Protein AF-A0A9W9D0S8-F1 (afdb_monomer)

Foldseek 3Di:
DDQALVADKDWDWDDDPPLWIKTFIQTHDDPDDDPPGHGQKIFIADPLRAGQWMAGPPQRKIKGFADDPVDSASAGQKMWIDDPPDTKIFGADSQQATAWIWDDFPNFIKTKGWDFLDPDHFGNFTAKMWIAGPDLVAFRIKMWGQWDDDPDSNLIAGFQATAWMWGAHPVRKIKIWGFDDQFLAGTDIWMWIQDPNDIDTDDDDCCVVVCNGVPNGDDDQRGVCSVDVCNPPDSVVVVVVSVVPDPVVVPVVPPDDDPDPPPPPDPDPDDDDGDDFQQSVLQSLLVQCLVDDRDDLVRSLVVLVVSVCPDPLCVVLVVCVVVVVLVVSLVSCVVCVVNSCRRNHYDSVRLQQAQQHCACQCSNVVHSGLPFQFRTNDDVVQQDDDPQAHEDEDEAPEDPFQHDDPSNVLVLLLQQVDDRYAYRYEYEYCEPRGGGPHGHPNRYGGYHYDHPQYPPPNDCPVQLDDPDDVVLLVQQAVPADCPPLQQPQPLVLLLLLLQLVQFQDDDPVSVVSNVVSLVSNLVSVVRHHLCCNLVRPSNLVSQVCSLQDDDPPPRGDHVVVCVLQDDDDSVNSVVVSSVVSSVSSVVSQDDPVSPDDDDVVVVPDPDDDFAAFQPPLVLAAAQPAAPAPFQEEEEEDALDPQQRVVLVLLLQLCVCPVQNQVRAAYEYEEACPPCVVSVVVSVVSCVVSVNPVHYYDPYHDDLRVVLSNHQEYETQGPEDAPPNSVLSNLSNLHAYEYEPHHCVLVLQAAPVDRVDGLHHYDHHPDSNRSNQRSLCLLLCADPSVVLDPDDDDHRQDPHHDPVNSVVSRVSSVVCSVSSSVSSNVSSVRSCPRRHSVSSNVVVVVVSVVVVVVVVVVVVVPPDPDDDDPPDDDDDDPPPPPPPPPDDPVVVVVVVVVVVVVVVVVVVVVVVPDD

Nearest PDB structures (foldseek):
  2bfw-assembly1_A  TM=6.265E-01  e=9.889E-07  Pyrococcus abyssi
  6kp6-assembly1_A  TM=3.905E-01  e=1.400E-08  Homo sapiens
  8wky-assembly1_A  TM=3.972E-01  e=1.312E-07  Homo sapiens
  7fee-assembly1_A  TM=3.818E-01  e=5.188E-08  Homo sapiens
  6hll-assembly1_A  TM=3.476E-01  e=1.942E-08  Homo sapiens

Secondary structure (DSSP, 8-state):
-EEETTEEEEEEEEE-TTS-EEEEEEES--SS--SSSPPSEEEEE-TT--EEEEEETTTTEEEEEE--TT---SS-SEEEEEETTEEEEEEE-TTS-EEEEEEEETTEEEEEEEEES-SSTT---EEEEEEE-S-TTS-SEEEEE-EE--SSGGGPEE-SS--EEEEE-TTS-EEEEEEE-SSSS--EEEEEEEETTEEEEEPPPHHHHTTTT--SSPP-S--HHHH-TTTTS-HHHHHHHHHHT-TTGGGGGGSS-S--TTTTS---------PPPHHHHHHHHHHHHHT-SSS-HHHHHHHHHHHHHH-TTTHHHHHHHHTT-HHHHHHHHHHTHHHHHHHH---HHHHTT-TTS--HHHHHTT-SSSSS-B-SSSSHHHH---SS-EEEEEEEESSTTTS-SHHHHHHHHHHHH-SSEEEEEEEEESSTT---SS---TTEEEEEEEESS-TTTT-THHHHS-S--HHHHHHHHHH--IIIIIIIIIHHHHHHHHHHHTBSS--HHHHHHHHHHHHHHHHHHHHS-HHHHHT-HHHHHHHHHHHH-----TTB--GGGGTTT----HHHHHHHHHHHHHHHHHHHH-STTTT----TTTT-------PPPBS-GGG-PPPSS-S-SS-EEEEE--SSGGGTHHHHHHHHHIIIIIS--TT-EEEEES-SSS-HHHHHHHHHHHHHTT-TTTEEEEES--HHHHGGG-SEEEE--S--SS-HHHHHHHHTT--EEEES-TTHHHHHB-SS-TT-BSSEEE-TT-HHHHHHHHHHHHTT-GGGGGGSSS--PPPPPSS--HHHHHHHHHHHHHTHHHHHHHHHHHHHHHHHHSBHHHHHHHHHHHHHHHHHHHHHHHHHTPPP-PPPTT-PPP---SSSSSS----TTTHHHHHHHHHHHHHHHHHHHTTS--

Structure (mmCIF, N/CA/C/O backbone):
data_AF-A0A9W9D0S8-F1
#
_entry.id   AF-A0A9W9D0S8-F1
#
loop_
_atom_site.group_PDB
_atom_site.id
_atom_site.type_symbol
_atom_site.label_atom_id
_atom_site.label_alt_id
_atom_site.label_comp_id
_atom_site.label_asym_id
_atom_site.label_entity_id
_atom_site.label_seq_id
_atom_site.pdbx_PDB_ins_code
_atom_site.Cartn_x
_atom_site.Cartn_y
_atom_site.Cartn_z
_atom_site.occupancy
_atom_site.B_iso_or_equiv
_atom_site.auth_seq_id
_atom_site.auth_comp_id
_atom_site.auth_asym_id
_atom_site.auth_atom_id
_atom_site.pdbx_PDB_model_num
ATOM 1 N N . MET A 1 1 ? 6.741 -29.175 -23.874 1.00 72.88 1 MET A N 1
ATOM 2 C CA . MET A 1 1 ? 6.769 -28.057 -22.909 1.00 72.88 1 MET A CA 1
ATOM 3 C C . MET A 1 1 ? 6.723 -26.779 -23.714 1.00 72.88 1 MET A C 1
ATOM 5 O O . MET A 1 1 ? 7.385 -26.725 -24.742 1.00 72.88 1 MET A O 1
ATOM 9 N N . VAL A 1 2 ? 5.937 -25.801 -23.284 1.00 76.88 2 VAL A N 1
ATOM 10 C CA . VAL A 1 2 ? 5.887 -24.476 -23.903 1.00 76.88 2 VAL A CA 1
ATOM 11 C C . VAL A 1 2 ? 6.241 -23.455 -22.831 1.00 76.88 2 VAL A C 1
ATOM 13 O O . VAL A 1 2 ? 5.621 -23.436 -21.768 1.00 76.88 2 VAL A O 1
ATOM 16 N N . ASP A 1 3 ? 7.271 -22.662 -23.105 1.00 78.00 3 ASP A N 1
ATOM 17 C CA . ASP A 1 3 ? 7.698 -21.541 -22.274 1.00 78.00 3 ASP A CA 1
ATOM 18 C C . ASP A 1 3 ? 7.080 -20.255 -22.834 1.00 78.00 3 ASP A C 1
ATOM 20 O O . ASP A 1 3 ? 7.251 -19.945 -24.017 1.00 78.00 3 ASP A O 1
ATOM 24 N N . ARG A 1 4 ? 6.297 -19.553 -22.012 1.00 71.44 4 ARG A N 1
ATOM 25 C CA . ARG A 1 4 ? 5.619 -18.306 -22.379 1.00 71.44 4 ARG A CA 1
ATOM 26 C C . ARG A 1 4 ? 5.838 -17.258 -21.283 1.00 71.44 4 ARG A C 1
ATOM 28 O O . ARG A 1 4 ? 5.943 -17.624 -20.113 1.00 71.44 4 ARG A O 1
ATOM 35 N N . PRO A 1 5 ? 5.772 -15.955 -21.618 1.00 59.47 5 PRO A N 1
ATOM 36 C CA . PRO A 1 5 ? 5.797 -14.855 -20.645 1.00 59.47 5 PRO A CA 1
ATOM 37 C C . PRO A 1 5 ? 4.819 -14.996 -19.459 1.00 59.47 5 PRO A C 1
ATOM 39 O O . PRO A 1 5 ? 5.082 -14.448 -18.397 1.00 59.47 5 PRO A O 1
ATOM 42 N N . GLY A 1 6 ? 3.724 -15.757 -19.610 1.00 61.72 6 GLY A N 1
ATOM 43 C CA . GLY A 1 6 ? 2.732 -16.044 -18.559 1.00 61.72 6 GLY A CA 1
ATOM 44 C C . GLY A 1 6 ? 2.973 -17.324 -17.739 1.00 61.72 6 GLY A C 1
ATOM 45 O O . GLY A 1 6 ? 2.128 -17.699 -16.927 1.00 61.72 6 GLY A O 1
ATOM 46 N N . GLY A 1 7 ? 4.101 -18.007 -17.946 1.00 71.94 7 GLY A N 1
ATOM 47 C CA . GLY A 1 7 ? 4.474 -19.245 -17.266 1.00 71.94 7 GLY A CA 1
ATOM 48 C C . GLY A 1 7 ? 4.548 -20.460 -18.192 1.00 71.94 7 GLY A C 1
ATOM 49 O O . GLY A 1 7 ? 4.275 -20.401 -19.390 1.00 71.94 7 GLY A O 1
ATOM 50 N N . TYR A 1 8 ? 4.935 -21.589 -17.607 1.00 82.81 8 TYR A N 1
ATOM 51 C CA . TYR A 1 8 ? 5.154 -22.831 -18.339 1.00 82.81 8 TYR A CA 1
ATOM 52 C C . TYR A 1 8 ? 3.854 -23.609 -18.542 1.00 82.81 8 TYR A C 1
ATOM 54 O O . TYR A 1 8 ? 3.045 -23.734 -17.620 1.00 82.81 8 TYR A O 1
ATOM 62 N N . LEU A 1 9 ? 3.694 -24.207 -19.721 1.00 86.19 9 LEU A N 1
ATOM 63 C CA . LEU A 1 9 ? 2.689 -25.236 -19.979 1.00 86.19 9 LEU A CA 1
ATOM 64 C C . LEU A 1 9 ? 3.377 -26.558 -20.295 1.00 86.19 9 LEU A C 1
ATOM 66 O O . LEU A 1 9 ? 4.245 -26.649 -21.173 1.00 86.19 9 LEU A O 1
ATOM 70 N N . THR A 1 10 ? 2.946 -27.612 -19.611 1.00 87.94 10 THR A N 1
ATOM 71 C CA . THR A 1 10 ? 3.433 -28.965 -19.859 1.00 87.94 10 THR A CA 1
ATOM 72 C C . THR A 1 10 ? 2.292 -29.854 -20.324 1.00 87.94 10 THR A C 1
ATOM 74 O O . THR A 1 10 ? 1.305 -30.041 -19.619 1.00 87.94 10 THR A O 1
ATOM 77 N N . GLY A 1 11 ? 2.426 -30.396 -21.534 1.00 87.38 11 GLY A N 1
ATOM 78 C CA . GLY A 1 11 ? 1.511 -31.390 -22.085 1.00 87.38 11 GLY A CA 1
ATOM 79 C C . GLY A 1 11 ? 2.062 -32.798 -21.888 1.00 87.38 11 GLY A C 1
ATOM 80 O O . GLY A 1 11 ? 3.173 -33.083 -22.336 1.00 87.38 11 GLY A O 1
ATOM 81 N N . PHE A 1 12 ? 1.284 -33.675 -21.258 1.00 85.81 12 PHE A N 1
ATOM 82 C CA . PHE A 1 12 ? 1.585 -35.097 -21.132 1.00 85.81 12 PHE A CA 1
ATOM 83 C C . PHE A 1 12 ? 0.762 -35.901 -22.125 1.00 85.81 12 PHE A C 1
ATOM 85 O O . PHE A 1 12 ? -0.461 -35.795 -22.174 1.00 85.81 12 PHE A O 1
ATOM 92 N N . VAL A 1 13 ? 1.436 -36.726 -22.916 1.00 81.19 13 VAL A N 1
ATOM 93 C CA . VAL A 1 13 ? 0.779 -37.573 -23.909 1.00 81.19 13 VAL A CA 1
ATOM 94 C C . VAL A 1 13 ? 0.049 -38.719 -23.208 1.00 81.19 13 VAL A C 1
ATOM 96 O O . VAL A 1 13 ? 0.670 -39.525 -22.519 1.00 81.19 13 VAL A O 1
ATOM 99 N N . ALA A 1 14 ? -1.258 -38.821 -23.432 1.00 69.69 14 ALA A N 1
ATOM 100 C CA . ALA A 1 14 ? -2.108 -39.910 -22.975 1.00 69.69 14 ALA A CA 1
ATOM 101 C C . ALA A 1 14 ? -2.849 -40.503 -24.181 1.00 69.69 14 ALA A C 1
ATOM 103 O O . ALA A 1 14 ? -3.485 -39.780 -24.943 1.00 69.69 14 ALA A O 1
ATOM 104 N N . ARG A 1 15 ? -2.761 -41.821 -24.395 1.00 63.56 15 ARG A N 1
ATOM 105 C CA . ARG A 1 15 ? -3.505 -42.473 -25.486 1.00 63.56 15 ARG A CA 1
ATOM 106 C C . ARG A 1 15 ? -5.007 -42.450 -25.191 1.00 63.56 15 ARG A C 1
ATOM 108 O O . ARG A 1 15 ? -5.419 -42.818 -24.092 1.00 63.56 15 ARG A O 1
ATOM 115 N N . SER A 1 16 ? -5.803 -42.046 -26.181 1.00 55.47 16 SER A N 1
ATOM 116 C CA . SER A 1 16 ? -7.263 -42.189 -26.164 1.00 55.47 16 SER A CA 1
ATOM 117 C C . SER A 1 16 ? -7.674 -43.564 -26.715 1.00 55.47 16 SER A C 1
ATOM 119 O O . SER A 1 16 ? -6.893 -44.216 -27.409 1.00 55.47 16 SER A O 1
ATOM 121 N N . GLN A 1 17 ? -8.888 -44.029 -26.409 1.00 49.47 17 GLN A N 1
ATOM 122 C CA . GLN A 1 17 ? -9.440 -45.255 -26.998 1.00 49.47 17 GLN A CA 1
ATOM 123 C C . GLN A 1 17 ? -9.615 -45.058 -28.517 1.00 49.47 17 GLN A C 1
ATOM 125 O O . GLN A 1 17 ? -10.475 -44.286 -28.931 1.00 49.47 17 GLN A O 1
ATOM 130 N N . GLY A 1 18 ? -8.796 -45.742 -29.329 1.00 53.25 18 GLY A N 1
ATOM 131 C CA . GLY A 1 18 ? -8.887 -45.734 -30.800 1.00 53.25 18 GLY A CA 1
ATOM 132 C C . GLY A 1 18 ? -7.675 -45.174 -31.562 1.00 53.25 18 GLY A C 1
ATOM 133 O O . GLY A 1 18 ? -7.876 -44.536 -32.582 1.00 53.25 18 GLY A O 1
ATOM 134 N N . ASP A 1 19 ? -6.440 -45.375 -31.085 1.00 54.69 19 ASP A N 1
ATOM 135 C CA . ASP A 1 19 ? -5.172 -44.966 -31.742 1.00 54.69 19 ASP A CA 1
ATOM 136 C C . ASP A 1 19 ? -4.949 -43.453 -31.977 1.00 54.69 19 ASP A C 1
ATOM 138 O O . ASP A 1 19 ? -3.918 -43.049 -32.517 1.00 54.69 19 ASP A O 1
ATOM 142 N N . LEU A 1 20 ? -5.843 -42.595 -31.478 1.00 67.50 20 LEU A N 1
ATOM 143 C CA . LEU A 1 20 ? -5.718 -41.137 -31.552 1.00 67.50 20 LEU A CA 1
ATOM 144 C C . LEU A 1 20 ? -4.859 -40.557 -30.412 1.00 67.50 20 LEU A C 1
ATOM 146 O O . LEU A 1 20 ? -4.922 -40.992 -29.252 1.00 67.50 20 LEU A O 1
ATOM 150 N N . LEU A 1 21 ? -4.056 -39.540 -30.740 1.00 80.06 21 LEU A N 1
ATOM 151 C CA . LEU A 1 21 ? -3.177 -38.845 -29.798 1.00 80.06 21 LEU A CA 1
ATOM 152 C C . LEU A 1 21 ? -4.002 -37.935 -28.872 1.00 80.06 21 LEU A C 1
ATOM 154 O O . LEU A 1 21 ? -4.697 -37.032 -29.333 1.00 80.06 21 LEU A O 1
ATOM 158 N N . GLY A 1 22 ? -3.893 -38.153 -27.560 1.00 84.69 22 GLY A N 1
ATOM 159 C CA . GLY A 1 22 ? -4.422 -37.265 -26.526 1.00 84.69 22 GLY A CA 1
ATOM 160 C C . GLY A 1 22 ? -3.294 -36.580 -25.754 1.00 84.69 22 GLY A C 1
ATOM 161 O O . GLY A 1 22 ? -2.241 -37.173 -25.507 1.00 84.69 22 GLY A O 1
ATOM 162 N N . VAL A 1 23 ? -3.497 -35.327 -25.358 1.00 86.31 23 VAL A N 1
ATOM 163 C CA . VAL A 1 23 ? -2.540 -34.553 -24.558 1.00 86.31 23 VAL A CA 1
ATOM 164 C C . VAL A 1 23 ? -3.261 -33.932 -23.367 1.00 86.31 23 VAL A C 1
ATOM 166 O O . VAL A 1 23 ? -4.185 -33.139 -23.531 1.00 86.31 23 VAL A O 1
ATOM 169 N N . MET A 1 24 ? -2.822 -34.284 -22.159 1.00 87.62 24 MET A N 1
ATOM 170 C CA . MET A 1 24 ? -3.259 -33.663 -20.910 1.00 87.62 24 MET A CA 1
ATOM 171 C C . MET A 1 24 ? -2.392 -32.440 -20.629 1.00 87.62 24 MET A C 1
ATOM 173 O O . MET A 1 24 ? -1.182 -32.562 -20.441 1.00 87.62 24 MET A O 1
ATOM 177 N N . VAL A 1 25 ? -2.997 -31.258 -20.612 1.00 87.81 25 VAL A N 1
ATOM 178 C CA . VAL A 1 25 ? -2.298 -29.983 -20.432 1.00 87.81 25 VAL A CA 1
ATOM 179 C C . VAL A 1 25 ? -2.316 -29.588 -18.963 1.00 87.81 25 VAL A C 1
ATOM 181 O O . VAL A 1 25 ? -3.383 -29.443 -18.374 1.00 87.81 25 VAL A O 1
ATOM 184 N N . HIS A 1 26 ? -1.142 -29.376 -18.376 1.00 87.75 26 HIS A N 1
ATOM 185 C CA . HIS A 1 26 ? -0.968 -28.900 -17.007 1.00 87.75 26 HIS A CA 1
ATOM 186 C C . HIS A 1 26 ? -0.240 -27.555 -16.986 1.00 87.75 26 HIS A C 1
ATOM 188 O O . HIS A 1 26 ? 0.685 -27.315 -17.766 1.00 87.75 26 HIS A O 1
ATOM 194 N N . GLN A 1 27 ? -0.638 -26.696 -16.049 1.00 86.69 27 GLN A N 1
ATOM 195 C CA . GLN A 1 27 ? 0.080 -25.462 -15.750 1.00 86.69 27 GLN A CA 1
ATOM 196 C C . GLN A 1 27 ? 1.339 -25.769 -14.936 1.00 86.69 27 GLN A C 1
ATOM 198 O O . GLN A 1 27 ? 1.258 -26.481 -13.934 1.00 86.69 27 GLN A O 1
ATOM 203 N N . GLY A 1 28 ? 2.472 -25.191 -15.323 1.00 84.06 28 GLY A N 1
ATOM 204 C CA . GLY A 1 28 ? 3.761 -25.340 -14.655 1.00 84.06 28 GLY A CA 1
ATOM 205 C C . GLY A 1 28 ? 4.761 -26.195 -15.431 1.00 84.06 28 GLY A C 1
ATOM 206 O O . GLY A 1 28 ? 4.441 -26.835 -16.438 1.00 84.06 28 GLY A O 1
ATOM 207 N N . LEU A 1 29 ? 6.003 -26.170 -14.949 1.00 84.94 29 LEU A N 1
ATOM 208 C CA . LEU A 1 29 ? 7.102 -26.975 -15.467 1.00 84.94 29 LEU A CA 1
ATOM 209 C C . LEU A 1 29 ? 7.113 -28.324 -14.749 1.00 84.94 29 LEU A C 1
ATOM 211 O O . LEU A 1 29 ? 7.462 -28.393 -13.573 1.00 84.94 29 LEU A O 1
ATOM 215 N N . HIS A 1 30 ? 6.740 -29.384 -15.463 1.00 83.56 30 HIS A N 1
ATOM 216 C CA . HIS A 1 30 ? 6.614 -30.722 -14.891 1.00 83.56 30 HIS A CA 1
ATOM 217 C C . HIS A 1 30 ? 7.426 -31.735 -15.695 1.00 83.56 30 HIS A C 1
ATOM 219 O O . HIS A 1 30 ? 7.388 -31.739 -16.922 1.00 83.56 30 HIS A O 1
ATOM 225 N N . THR A 1 31 ? 8.146 -32.621 -15.013 1.00 83.31 31 THR A N 1
ATOM 226 C CA . THR A 1 31 ? 8.824 -33.766 -15.647 1.00 83.31 31 THR A CA 1
ATOM 227 C C . THR A 1 31 ? 7.944 -35.018 -15.662 1.00 83.31 31 THR A C 1
ATOM 229 O O . THR A 1 31 ? 8.060 -35.841 -16.566 1.00 83.31 31 THR A O 1
ATOM 232 N N . GLU A 1 32 ? 7.025 -35.137 -14.700 1.00 84.00 32 GLU A N 1
ATOM 233 C CA . GLU A 1 32 ? 6.063 -36.235 -14.552 1.00 84.00 32 GLU A CA 1
ATOM 234 C C . GLU A 1 32 ? 4.645 -35.692 -14.329 1.00 84.00 32 GLU A C 1
ATOM 236 O O . GLU A 1 32 ? 4.478 -34.557 -13.881 1.00 84.00 32 GLU A O 1
ATOM 241 N N . ILE A 1 33 ? 3.619 -36.503 -14.622 1.00 82.31 33 ILE A N 1
ATOM 242 C CA . ILE A 1 33 ? 2.211 -36.107 -14.460 1.00 82.31 33 ILE A CA 1
ATOM 243 C C . ILE A 1 33 ? 1.938 -35.762 -12.981 1.00 82.31 33 ILE A C 1
ATOM 245 O O . ILE A 1 33 ? 2.089 -36.635 -12.117 1.00 82.31 33 ILE A O 1
ATOM 249 N N . PRO A 1 34 ? 1.495 -34.530 -12.662 1.00 84.75 34 PRO A N 1
ATOM 250 C CA . PRO A 1 34 ? 1.195 -34.130 -11.290 1.00 84.75 34 PRO A CA 1
ATOM 251 C C . PRO A 1 34 ? 0.082 -34.981 -10.664 1.00 84.75 34 PRO A C 1
ATOM 253 O O . PRO A 1 34 ? -0.999 -35.117 -11.230 1.00 84.75 34 PRO A O 1
ATOM 256 N N . LYS A 1 35 ? 0.308 -35.519 -9.456 1.00 80.81 35 LYS A N 1
ATOM 257 C CA . LYS A 1 35 ? -0.692 -36.352 -8.748 1.00 80.81 35 LYS A CA 1
ATOM 258 C C . LYS A 1 35 ? -1.801 -35.546 -8.065 1.00 80.81 35 LYS A C 1
ATOM 260 O O . LYS A 1 35 ? -2.891 -36.064 -7.851 1.00 80.81 35 LYS A O 1
ATOM 265 N N . THR A 1 36 ? -1.510 -34.307 -7.675 1.00 80.94 36 THR A N 1
ATOM 266 C CA . THR A 1 36 ? -2.409 -33.445 -6.887 1.00 80.94 36 THR A CA 1
ATOM 267 C C . THR A 1 36 ? -3.065 -32.345 -7.719 1.00 80.94 36 THR A C 1
ATOM 269 O O . THR A 1 36 ? -4.143 -31.874 -7.361 1.00 80.94 36 THR A O 1
ATOM 272 N N . GLN A 1 37 ? -2.444 -31.944 -8.831 1.00 82.62 37 GLN A N 1
ATOM 273 C CA . GLN A 1 37 ? -2.927 -30.874 -9.700 1.00 82.62 37 GLN A CA 1
ATOM 274 C C . GLN A 1 37 ? -3.765 -31.455 -10.842 1.00 82.62 37 GLN A C 1
ATOM 276 O O . GLN A 1 37 ? -3.296 -32.303 -11.602 1.00 82.62 37 GLN A O 1
ATOM 281 N N . ARG A 1 38 ? -5.006 -30.979 -10.984 1.00 83.50 38 ARG A N 1
ATOM 282 C CA . ARG A 1 38 ? -5.870 -31.354 -12.112 1.00 83.50 38 ARG A CA 1
ATOM 283 C C . ARG A 1 38 ? -5.343 -30.736 -13.420 1.00 83.50 38 ARG A C 1
ATOM 285 O O . ARG A 1 38 ? -4.762 -29.652 -13.369 1.00 83.50 38 ARG A O 1
ATOM 292 N N . PRO A 1 39 ? -5.524 -31.402 -14.575 1.00 84.69 39 PRO A N 1
ATOM 293 C CA . PRO A 1 39 ? -5.191 -30.801 -15.861 1.00 84.69 39 PRO A CA 1
ATOM 294 C C . PRO A 1 39 ? -6.081 -29.582 -16.136 1.00 84.69 39 PRO A C 1
ATOM 296 O O . PRO A 1 39 ? -7.244 -29.563 -15.734 1.00 84.69 39 PRO A O 1
ATOM 299 N N . LEU A 1 40 ? -5.536 -28.590 -16.841 1.00 87.00 40 LEU A N 1
ATOM 300 C CA . LEU A 1 40 ? -6.288 -27.444 -17.362 1.00 87.00 40 LEU A CA 1
ATOM 301 C C . LEU A 1 40 ? -7.235 -27.899 -18.475 1.00 87.00 40 LEU A C 1
ATOM 303 O O . LEU A 1 40 ? -8.430 -27.615 -18.452 1.00 87.00 40 LEU A O 1
ATOM 307 N N . ALA A 1 41 ? -6.690 -28.668 -19.419 1.00 88.56 41 ALA A N 1
ATOM 308 C CA . ALA A 1 41 ? -7.417 -29.128 -20.587 1.00 88.56 41 ALA A CA 1
ATOM 309 C C . ALA A 1 41 ? -6.943 -30.500 -21.063 1.00 88.56 41 ALA A C 1
ATOM 311 O O . ALA A 1 41 ? -5.826 -30.937 -20.770 1.00 88.56 41 ALA A O 1
ATOM 312 N N . VAL A 1 42 ? -7.788 -31.153 -21.856 1.00 88.69 42 VAL A N 1
ATOM 313 C CA . VAL A 1 42 ? -7.435 -32.350 -22.624 1.00 88.69 42 VAL A CA 1
ATOM 314 C C . VAL A 1 42 ? -7.631 -32.056 -24.107 1.00 88.69 42 VAL A C 1
ATOM 316 O O . VAL A 1 42 ? -8.723 -31.679 -24.529 1.00 88.69 42 VAL A O 1
ATOM 319 N N . ALA A 1 43 ? -6.564 -32.210 -24.883 1.00 89.62 43 ALA A N 1
ATOM 320 C CA . ALA A 1 43 ? -6.519 -31.970 -26.321 1.00 89.62 43 ALA A CA 1
ATOM 321 C C . ALA A 1 43 ? -6.463 -33.303 -27.081 1.00 89.62 43 ALA A C 1
ATOM 323 O O . ALA A 1 43 ? -5.674 -34.180 -26.727 1.00 89.62 43 ALA A O 1
ATOM 324 N N . PHE A 1 44 ? -7.283 -33.454 -28.120 1.00 88.44 44 PHE A N 1
ATOM 325 C CA . PHE A 1 44 ? -7.388 -34.658 -28.943 1.00 88.44 44 PHE A CA 1
ATOM 326 C C . PHE A 1 44 ? -7.053 -34.346 -30.399 1.00 88.44 44 PHE A C 1
ATOM 328 O O . PHE A 1 44 ? -7.568 -33.386 -30.980 1.00 88.44 44 PHE A O 1
ATOM 335 N N . TYR A 1 45 ? -6.211 -35.188 -30.988 1.00 87.44 45 TYR A N 1
ATOM 336 C CA . TYR A 1 45 ? -5.691 -35.014 -32.336 1.00 87.44 45 TYR A CA 1
ATOM 337 C C . TYR A 1 45 ? -6.189 -36.118 -33.271 1.00 87.44 45 TYR A C 1
ATOM 339 O O . TYR A 1 45 ? -6.358 -37.257 -32.838 1.00 87.44 45 TYR A O 1
ATOM 347 N N . ASP A 1 46 ? -6.431 -35.769 -34.534 1.00 85.69 46 ASP A N 1
ATOM 348 C CA . ASP A 1 46 ? -6.862 -36.702 -35.581 1.00 85.69 46 ASP A CA 1
ATOM 349 C C . ASP A 1 46 ? -5.685 -37.502 -36.184 1.00 85.69 46 ASP A C 1
ATOM 351 O O . ASP A 1 46 ? -4.539 -37.391 -35.734 1.00 85.69 46 ASP A O 1
ATOM 355 N N . GLU A 1 47 ? -5.954 -38.324 -37.203 1.00 80.12 47 GLU A N 1
ATOM 356 C CA . GLU A 1 47 ? -4.946 -39.169 -37.868 1.00 80.12 47 GLU A CA 1
ATOM 357 C C . GLU A 1 47 ? -3.833 -38.349 -38.554 1.00 80.12 47 GLU A C 1
ATOM 359 O O . GLU A 1 47 ? -2.672 -38.774 -38.645 1.00 80.12 47 GLU A O 1
ATOM 364 N N . GLU A 1 48 ? -4.146 -37.125 -38.980 1.00 81.19 48 GLU A N 1
ATOM 365 C CA . GLU A 1 48 ? -3.203 -36.158 -39.534 1.00 81.19 48 GLU A CA 1
ATOM 366 C C . GLU A 1 48 ? -2.441 -35.360 -38.457 1.00 81.19 48 GLU A C 1
ATOM 368 O O . GLU A 1 48 ? -1.532 -34.593 -38.788 1.00 81.19 48 GLU A O 1
ATOM 373 N N . ASN A 1 49 ? -2.696 -35.606 -37.167 1.00 83.56 49 ASN A N 1
ATOM 374 C CA . ASN A 1 49 ? -2.165 -34.873 -36.009 1.00 83.56 49 ASN A CA 1
ATOM 375 C C . ASN A 1 49 ? -2.626 -33.401 -35.953 1.00 83.56 49 ASN A C 1
ATOM 377 O O . ASN A 1 49 ? -1.861 -32.510 -35.559 1.00 83.56 49 ASN A O 1
ATOM 381 N N . ARG A 1 50 ? -3.865 -33.122 -36.359 1.00 88.75 50 ARG A N 1
ATOM 382 C CA . ARG A 1 50 ? -4.548 -31.828 -36.211 1.00 88.75 50 ARG A CA 1
ATOM 383 C C . ARG A 1 50 ? -5.416 -31.852 -34.954 1.00 88.75 50 ARG A C 1
ATOM 385 O O . ARG A 1 50 ? -6.050 -32.865 -34.668 1.00 88.75 50 ARG A O 1
ATOM 392 N N . LEU A 1 51 ? -5.426 -30.764 -34.185 1.00 90.62 51 LEU A N 1
ATOM 393 C CA . LEU A 1 51 ? -6.246 -30.647 -32.976 1.00 90.62 51 LEU A CA 1
ATOM 394 C C . LEU A 1 51 ? -7.724 -30.553 -33.374 1.00 90.62 51 LEU A C 1
ATOM 396 O O . LEU A 1 51 ? -8.180 -29.485 -33.755 1.00 90.62 51 LEU A O 1
ATOM 400 N N . TYR A 1 52 ? -8.488 -31.641 -33.283 1.00 90.56 52 TYR A N 1
ATOM 401 C CA . TYR A 1 52 ? -9.905 -31.627 -33.679 1.00 90.56 52 TYR A CA 1
ATOM 402 C C . TYR A 1 52 ? -10.847 -31.356 -32.501 1.00 90.56 52 TYR A C 1
ATOM 404 O O . TYR A 1 52 ? -11.973 -30.894 -32.697 1.00 90.56 52 TYR A O 1
ATOM 412 N N . ARG A 1 53 ? -10.405 -31.624 -31.264 1.00 90.88 53 ARG A N 1
ATOM 413 C CA . ARG A 1 53 ? -11.222 -31.410 -30.064 1.00 90.88 53 ARG A CA 1
ATOM 414 C C . ARG A 1 53 ? -10.381 -31.025 -28.852 1.00 90.88 53 ARG A C 1
ATOM 416 O O . ARG A 1 53 ? -9.342 -31.628 -28.600 1.00 90.88 53 ARG A O 1
ATOM 423 N N . ARG A 1 54 ? -10.867 -30.073 -28.057 1.00 91.25 54 ARG A N 1
ATOM 424 C CA . ARG A 1 54 ? -10.257 -29.653 -26.789 1.00 91.25 54 ARG A CA 1
ATOM 425 C C . ARG A 1 54 ? -11.322 -29.482 -25.708 1.00 91.25 54 ARG A C 1
ATOM 427 O O . ARG A 1 54 ? -12.343 -28.843 -25.936 1.00 91.25 54 ARG A O 1
ATOM 434 N N . HIS A 1 55 ? -11.095 -30.082 -24.543 1.00 89.00 55 HIS A N 1
ATOM 435 C CA . HIS A 1 55 ? -11.978 -29.989 -23.378 1.00 89.00 55 HIS A CA 1
ATOM 436 C C . HIS A 1 55 ? -11.287 -29.169 -22.290 1.00 89.00 55 HIS A C 1
ATOM 438 O O . HIS A 1 55 ? -10.284 -29.624 -21.742 1.00 89.00 55 HIS A O 1
ATOM 444 N N . GLU A 1 56 ? -11.827 -27.999 -21.961 1.00 87.25 56 GLU A N 1
ATOM 445 C CA . GLU A 1 56 ? -11.367 -27.173 -20.840 1.00 87.25 56 GLU A CA 1
ATOM 446 C C . GLU A 1 56 ? -12.067 -27.625 -19.553 1.00 87.25 56 GLU A C 1
ATOM 448 O O . GLU A 1 56 ? -13.295 -27.578 -19.445 1.00 87.25 56 GLU A O 1
ATOM 453 N N . LEU A 1 57 ? -11.302 -28.093 -18.566 1.00 84.19 57 LEU A N 1
ATOM 454 C CA . LEU A 1 57 ? -11.864 -28.773 -17.395 1.00 84.19 57 LEU A CA 1
ATOM 455 C C . LEU A 1 57 ? -12.389 -27.806 -16.328 1.00 84.19 57 LEU A C 1
ATOM 457 O O . LEU A 1 57 ? -13.365 -28.129 -15.650 1.00 84.19 57 LEU A O 1
ATOM 461 N N . GLU A 1 58 ? -11.782 -26.626 -16.189 1.00 81.44 58 GLU A N 1
ATOM 462 C CA . GLU A 1 58 ? -12.232 -25.607 -15.230 1.00 81.44 58 GLU A CA 1
ATOM 463 C C . GLU A 1 58 ? -13.509 -24.903 -15.699 1.00 81.44 58 GLU A C 1
ATOM 465 O O . GLU A 1 58 ? -14.490 -24.823 -14.958 1.00 81.44 58 GLU A O 1
ATOM 470 N N . SER A 1 59 ? -13.521 -24.437 -16.949 1.00 78.38 59 SER A N 1
ATOM 471 C CA . SER A 1 59 ? -14.653 -23.720 -17.546 1.00 78.38 59 SER A CA 1
ATOM 472 C C . SER A 1 59 ? -15.743 -24.647 -18.092 1.00 78.38 59 SER A C 1
ATOM 474 O O . SER A 1 59 ? -16.825 -24.175 -18.440 1.00 78.38 59 SER A O 1
ATOM 476 N N . LYS A 1 60 ? -15.483 -25.964 -18.137 1.00 82.81 60 LYS A N 1
ATOM 477 C CA . LYS A 1 60 ? -16.365 -26.998 -18.707 1.00 82.81 60 LYS A CA 1
ATOM 478 C C . LYS A 1 60 ? -16.762 -26.705 -20.159 1.00 82.81 60 LYS A C 1
ATOM 480 O O . LYS A 1 60 ? -17.879 -27.015 -20.569 1.00 82.81 60 LYS A O 1
ATOM 485 N N . LEU A 1 61 ? -15.858 -26.088 -20.918 1.00 85.69 61 LEU A N 1
ATOM 486 C CA . LEU A 1 61 ? -16.059 -25.781 -22.332 1.00 85.69 61 LEU A CA 1
ATOM 487 C C . LEU A 1 61 ? -15.599 -26.958 -23.193 1.00 85.69 61 LEU A C 1
ATOM 489 O O . LEU A 1 61 ? -14.493 -27.474 -23.014 1.00 85.69 61 LEU A O 1
ATOM 493 N N . GLU A 1 62 ? -16.429 -27.344 -24.160 1.00 90.50 62 GLU A N 1
ATOM 494 C CA . GLU A 1 62 ? -16.028 -28.242 -25.244 1.00 90.50 62 GLU A CA 1
ATOM 495 C C . GLU A 1 62 ? -15.808 -27.413 -26.510 1.00 90.50 62 GLU A C 1
ATOM 497 O O . GLU A 1 62 ? -16.687 -26.664 -26.943 1.00 90.50 62 GLU A O 1
ATOM 502 N N . ILE A 1 63 ? -14.618 -27.535 -27.092 1.00 91.69 63 ILE A N 1
ATOM 503 C CA . ILE A 1 63 ? -14.219 -26.829 -28.307 1.00 91.69 63 ILE A CA 1
ATOM 504 C C . ILE A 1 63 ? -13.967 -27.862 -29.398 1.00 91.69 63 ILE A C 1
ATOM 506 O O . ILE A 1 63 ? -13.183 -28.798 -29.216 1.00 91.69 63 ILE A O 1
ATOM 510 N N . VAL A 1 64 ? -14.630 -27.678 -30.536 1.00 93.19 64 VAL A N 1
ATOM 511 C CA . VAL A 1 64 ? -14.471 -28.516 -31.728 1.00 93.19 64 VAL A CA 1
ATOM 512 C C . VAL A 1 64 ? -13.897 -27.666 -32.851 1.00 93.19 64 VAL A C 1
ATOM 514 O O . VAL A 1 64 ? -14.426 -26.593 -33.140 1.00 93.19 64 VAL A O 1
ATOM 517 N N . TYR A 1 65 ? -12.829 -28.146 -33.482 1.00 92.94 65 TYR A N 1
ATOM 518 C CA . TYR A 1 65 ? -12.133 -27.447 -34.560 1.00 92.94 65 TYR A CA 1
ATOM 519 C C . TYR A 1 65 ? -12.478 -28.061 -35.912 1.00 92.94 65 TYR A C 1
ATOM 521 O O . TYR A 1 65 ? -12.514 -29.283 -36.058 1.00 92.94 65 TYR A O 1
ATOM 529 N N . HIS A 1 66 ? -12.690 -27.204 -36.907 1.00 93.19 66 HIS A N 1
ATOM 530 C CA . HIS A 1 66 ? -13.060 -27.591 -38.265 1.00 93.19 66 HIS A CA 1
ATOM 531 C C . HIS A 1 66 ? -11.968 -27.179 -39.247 1.00 93.19 66 HIS A C 1
ATOM 533 O O . HIS A 1 66 ? -11.489 -26.041 -39.228 1.00 93.19 66 HIS A O 1
ATOM 539 N N . TYR A 1 67 ? -11.602 -28.099 -40.133 1.00 91.50 67 TYR A N 1
ATOM 540 C CA . TYR A 1 67 ? -10.520 -27.948 -41.105 1.00 91.50 67 TYR A CA 1
ATOM 541 C C . TYR A 1 67 ? -11.060 -28.018 -42.536 1.00 91.50 67 TYR A C 1
ATOM 543 O O . TYR A 1 67 ? -12.117 -28.596 -42.778 1.00 91.50 67 TYR A O 1
ATOM 551 N N . ASP A 1 68 ? -10.325 -27.449 -43.493 1.00 87.38 68 ASP A N 1
ATOM 552 C CA . ASP A 1 68 ? -10.609 -27.652 -44.916 1.00 87.38 68 ASP A CA 1
ATOM 553 C C . ASP A 1 68 ? -10.163 -29.062 -45.328 1.00 87.38 68 ASP A C 1
ATOM 555 O O . ASP A 1 68 ? -8.971 -29.369 -45.314 1.00 87.38 68 ASP A O 1
ATOM 559 N N . GLU A 1 69 ? -11.114 -29.913 -45.718 1.00 80.88 69 GLU A N 1
ATOM 560 C CA . GLU A 1 69 ? -10.864 -31.294 -46.155 1.00 80.88 69 GLU A CA 1
ATOM 561 C C . GLU A 1 69 ? -9.918 -31.386 -47.364 1.00 80.88 69 GLU A C 1
ATOM 563 O O . GLU A 1 69 ? -9.294 -32.422 -47.590 1.00 80.88 69 GLU A O 1
ATOM 568 N N . ARG A 1 70 ? -9.782 -30.309 -48.146 1.00 82.19 70 ARG A N 1
ATOM 569 C CA . ARG A 1 70 ? -8.897 -30.253 -49.321 1.00 82.19 70 ARG A CA 1
ATOM 570 C C . ARG A 1 70 ? -7.472 -29.822 -48.983 1.00 82.19 70 ARG A C 1
ATOM 572 O O . ARG A 1 70 ? -6.611 -29.847 -49.862 1.00 82.19 70 ARG A O 1
ATOM 579 N N . SER A 1 71 ? -7.216 -29.419 -47.740 1.00 81.00 71 SER A N 1
ATOM 580 C CA . SER A 1 71 ? -5.940 -28.876 -47.285 1.00 81.00 71 SER A CA 1
ATOM 581 C C . SER A 1 71 ? -5.273 -29.794 -46.265 1.00 81.00 71 SER A C 1
ATOM 583 O O . SER A 1 71 ? -5.895 -30.271 -45.321 1.00 81.00 71 SER A O 1
ATOM 585 N N . SER A 1 72 ? -3.959 -29.984 -46.395 1.00 78.94 72 SER A N 1
ATOM 586 C CA . SER A 1 72 ? -3.142 -30.656 -45.375 1.00 78.94 72 SER A CA 1
ATOM 587 C C . SER A 1 72 ? -2.698 -29.709 -44.248 1.00 78.94 72 SER A C 1
ATOM 589 O O . SER A 1 72 ? -1.745 -30.007 -43.526 1.00 78.94 72 SER A O 1
ATOM 591 N N . SER A 1 73 ? -3.313 -28.526 -44.142 1.00 85.69 73 SER A N 1
ATOM 592 C CA . SER A 1 73 ? -3.004 -27.546 -43.102 1.00 85.69 73 SER A CA 1
ATOM 593 C C . SER A 1 73 ? -3.370 -28.074 -41.715 1.00 85.69 73 SER A C 1
ATOM 595 O O . SER A 1 73 ? -4.414 -28.697 -41.525 1.00 85.69 73 SER A O 1
ATOM 597 N N . ARG A 1 74 ? -2.520 -27.776 -40.726 1.00 88.62 74 ARG A N 1
ATOM 598 C CA . ARG A 1 74 ? -2.800 -28.014 -39.300 1.00 88.62 74 ARG A CA 1
ATOM 599 C C . ARG A 1 74 ? -3.462 -26.817 -38.611 1.00 88.62 74 ARG A C 1
ATOM 601 O O . ARG A 1 74 ? -3.780 -26.906 -37.431 1.00 88.62 74 ARG A O 1
ATOM 608 N N . TRP A 1 75 ? -3.708 -25.736 -39.352 1.00 89.44 75 TRP A N 1
ATOM 609 C CA . TRP A 1 75 ? -4.467 -24.568 -38.904 1.00 89.44 75 TRP A CA 1
ATOM 610 C C . TRP A 1 75 ? -5.953 -24.735 -39.262 1.00 89.44 75 TRP A C 1
ATOM 612 O O . TRP A 1 75 ? -6.244 -25.042 -40.424 1.00 89.44 75 TRP A O 1
ATOM 622 N N . PRO A 1 76 ? -6.886 -24.577 -38.305 1.00 91.69 76 PRO A N 1
ATOM 623 C CA . PRO A 1 76 ? -8.316 -24.734 -38.555 1.00 91.69 76 PRO A CA 1
ATOM 624 C C . PRO A 1 76 ? -8.881 -23.554 -39.348 1.00 91.69 76 PRO A C 1
ATOM 626 O O . PRO A 1 76 ? -8.340 -22.454 -39.318 1.00 91.69 76 PRO A O 1
ATOM 629 N N . VAL A 1 77 ? -10.008 -23.777 -40.024 1.00 93.00 77 VAL A N 1
ATOM 630 C CA . VAL A 1 77 ? -10.792 -22.725 -40.697 1.00 93.00 77 VAL A CA 1
ATOM 631 C C . VAL A 1 77 ? -11.763 -22.070 -39.715 1.00 93.00 77 VAL A C 1
ATOM 633 O O . VAL A 1 77 ? -12.036 -20.874 -39.791 1.00 93.00 77 VAL A O 1
ATOM 636 N N . SER A 1 78 ? -12.301 -22.846 -38.774 1.00 93.31 78 SER A N 1
ATOM 637 C CA . SER A 1 78 ? -13.196 -22.346 -37.729 1.00 93.31 78 SER A CA 1
ATOM 638 C C . SER A 1 78 ? -13.179 -23.245 -36.495 1.00 93.31 78 SER A C 1
ATOM 640 O O . SER A 1 78 ? -12.707 -24.382 -36.544 1.00 93.31 78 SER A O 1
ATOM 642 N N . LYS A 1 79 ? -13.712 -22.742 -35.381 1.00 93.06 79 LYS A N 1
ATOM 643 C CA . LYS A 1 79 ? -14.051 -23.534 -34.198 1.00 93.06 79 LYS A CA 1
ATOM 644 C C . LYS A 1 79 ? -15.487 -23.284 -33.761 1.00 93.06 79 LYS A C 1
ATOM 646 O O . LYS A 1 79 ? -16.034 -22.198 -33.958 1.00 93.06 79 LYS A O 1
ATOM 651 N N . THR A 1 80 ? -16.066 -24.286 -33.115 1.00 93.56 80 THR A N 1
ATOM 652 C CA . THR A 1 80 ? -17.332 -24.186 -32.393 1.00 93.56 80 THR A CA 1
ATOM 653 C C . THR A 1 80 ? -17.068 -24.387 -30.909 1.00 93.56 80 THR A C 1
ATOM 655 O O . THR A 1 80 ? -16.642 -25.465 -30.494 1.00 93.56 80 THR A O 1
ATOM 658 N N . THR A 1 81 ? -17.348 -23.360 -30.111 1.00 90.06 81 THR A N 1
ATOM 659 C CA . THR A 1 81 ? -17.294 -23.431 -28.649 1.00 90.06 81 THR A CA 1
ATOM 660 C C . THR A 1 81 ? -18.687 -23.741 -28.119 1.00 90.06 81 THR A C 1
ATOM 662 O O . THR A 1 81 ? -19.640 -23.001 -28.380 1.00 90.06 81 THR A O 1
ATOM 665 N N . ILE A 1 82 ? -18.810 -24.840 -27.382 1.00 88.88 82 ILE A N 1
ATOM 666 C CA . ILE A 1 82 ? -20.059 -25.306 -26.785 1.00 88.88 82 ILE A CA 1
ATOM 667 C C . ILE A 1 82 ? -20.046 -24.932 -25.303 1.00 88.88 82 ILE A C 1
ATOM 669 O O . ILE A 1 82 ? -19.174 -25.364 -24.546 1.00 88.88 82 ILE A O 1
ATOM 673 N N . TYR A 1 83 ? -21.023 -24.126 -24.893 1.00 79.88 83 TYR A N 1
ATOM 674 C CA . TYR A 1 83 ? -21.217 -23.721 -23.504 1.00 79.88 83 TYR A CA 1
ATOM 675 C C . TYR A 1 83 ? -22.659 -23.991 -23.084 1.00 79.88 83 TYR A C 1
ATOM 677 O O . TYR A 1 83 ? -23.581 -23.303 -23.529 1.00 79.88 83 TYR A O 1
ATOM 685 N N . SER A 1 84 ? -22.847 -24.976 -22.201 1.00 77.25 84 SER A N 1
ATOM 686 C CA . SER A 1 84 ? -24.171 -25.468 -21.791 1.00 77.25 84 SER A CA 1
ATOM 687 C C . SER A 1 84 ? -25.035 -25.829 -23.017 1.00 77.25 84 SER A C 1
ATOM 689 O O . SER A 1 84 ? -24.757 -26.843 -23.650 1.00 77.25 84 SER A O 1
ATOM 691 N N . ASP A 1 85 ? -25.987 -24.968 -23.407 1.00 72.81 85 ASP A N 1
ATOM 692 C CA . ASP A 1 85 ? -26.897 -25.160 -24.553 1.00 72.81 85 ASP A CA 1
ATOM 693 C C . ASP A 1 85 ? -26.614 -24.231 -25.753 1.00 72.81 85 ASP A C 1
ATOM 695 O O . ASP A 1 85 ? -27.332 -24.260 -26.755 1.00 72.81 85 ASP A O 1
ATOM 699 N N . ARG A 1 86 ? -25.593 -23.367 -25.678 1.00 80.69 86 ARG A N 1
ATOM 700 C CA . ARG A 1 86 ? -25.265 -22.399 -26.739 1.00 80.69 86 ARG A CA 1
ATOM 701 C C . ARG A 1 86 ? -24.018 -22.822 -27.509 1.00 80.69 86 ARG A C 1
ATOM 703 O O . ARG A 1 86 ? -23.061 -23.342 -26.936 1.00 80.69 86 ARG A O 1
ATOM 710 N N . LYS A 1 87 ? -24.029 -22.557 -28.817 1.00 88.50 87 LYS A N 1
ATOM 711 C CA . LYS A 1 87 ? -22.902 -22.778 -29.729 1.00 88.50 87 LYS A CA 1
ATOM 712 C C . LYS A 1 87 ? -22.446 -21.434 -30.276 1.00 88.50 87 LYS A C 1
ATOM 714 O O . LYS A 1 87 ? -23.256 -20.724 -30.860 1.00 88.50 87 LYS A O 1
ATOM 719 N N . LEU A 1 88 ? -21.176 -21.105 -30.072 1.00 89.44 88 LEU A N 1
ATOM 720 C CA . LEU A 1 88 ? -20.547 -19.900 -30.610 1.00 89.44 88 LEU A CA 1
ATOM 721 C C . LEU A 1 88 ? -19.525 -20.308 -31.672 1.00 89.44 88 LEU A C 1
ATOM 723 O O . LEU A 1 88 ? -18.732 -21.224 -31.444 1.00 89.44 88 LEU A O 1
ATOM 727 N N . GLU A 1 89 ? -19.558 -19.651 -32.828 1.00 91.31 89 GLU A N 1
ATOM 728 C CA . GLU A 1 89 ? -18.629 -19.898 -33.934 1.00 91.31 89 GLU A CA 1
ATOM 729 C C . GLU A 1 89 ? -17.539 -18.820 -33.963 1.00 91.31 89 GLU A C 1
ATOM 731 O O . GLU A 1 89 ? -17.823 -17.632 -33.801 1.00 91.31 89 GLU A O 1
ATOM 736 N N . THR A 1 90 ? -16.299 -19.240 -34.210 1.00 92.06 90 THR A N 1
ATOM 737 C CA . THR A 1 90 ? -15.158 -18.362 -34.494 1.00 92.06 90 THR A CA 1
ATOM 738 C C . THR A 1 90 ? -14.476 -18.843 -35.765 1.00 92.06 90 THR A C 1
ATOM 740 O O . THR A 1 90 ? -14.181 -20.029 -35.893 1.00 92.06 90 THR A O 1
ATOM 743 N N . ARG A 1 91 ? -14.183 -17.934 -36.693 1.00 92.94 91 ARG A N 1
ATOM 744 C CA . ARG A 1 91 ? -13.457 -18.211 -37.937 1.00 92.94 91 ARG A CA 1
ATOM 745 C C . ARG A 1 91 ? -12.024 -17.735 -37.846 1.00 92.94 91 ARG A C 1
ATOM 747 O O . ARG A 1 91 ? -11.772 -16.672 -37.286 1.00 92.94 91 ARG A O 1
ATOM 754 N N . TYR A 1 92 ? -11.122 -18.494 -38.447 1.00 90.06 92 TYR A N 1
ATOM 755 C CA . TYR A 1 92 ? -9.693 -18.219 -38.482 1.00 90.06 92 TYR A CA 1
ATOM 756 C C . TYR A 1 92 ? -9.226 -17.863 -39.892 1.00 90.06 92 TYR A C 1
ATOM 758 O O . TYR A 1 92 ? -9.847 -18.236 -40.889 1.00 90.06 92 TYR A O 1
ATOM 766 N N . ASP A 1 93 ? -8.109 -17.151 -39.973 1.00 87.31 93 ASP A N 1
ATOM 767 C CA . ASP A 1 93 ? -7.342 -17.022 -41.204 1.00 87.31 93 ASP A CA 1
ATOM 768 C C . ASP A 1 93 ? -6.339 -18.176 -41.396 1.00 87.31 93 ASP A C 1
ATOM 770 O O . ASP A 1 93 ? -6.235 -19.099 -40.587 1.00 87.31 93 ASP A O 1
ATOM 774 N N . SER A 1 94 ? -5.552 -18.110 -42.474 1.00 83.31 94 SER A N 1
ATOM 775 C CA . SER A 1 94 ? -4.535 -19.116 -42.814 1.00 83.31 94 SER A CA 1
ATOM 776 C C . SER A 1 94 ? -3.389 -19.253 -41.803 1.00 83.31 94 SER A C 1
ATOM 778 O O . SER A 1 94 ? -2.557 -20.146 -41.960 1.00 83.31 94 SER A O 1
ATOM 780 N N . PHE A 1 95 ? -3.310 -18.373 -40.803 1.00 80.94 95 PHE A N 1
ATOM 781 C CA . PHE A 1 95 ? -2.276 -18.360 -39.768 1.00 80.94 95 PHE A CA 1
ATOM 782 C C . PHE A 1 95 ? -2.839 -18.680 -38.376 1.00 80.94 95 PHE A C 1
ATOM 784 O O . PHE A 1 95 ? -2.119 -18.542 -37.393 1.00 80.94 95 PHE A O 1
ATOM 791 N N . GLY A 1 96 ? -4.109 -19.095 -38.273 1.00 83.06 96 GLY A N 1
ATOM 792 C CA . GLY A 1 96 ? -4.732 -19.433 -36.992 1.00 83.06 96 GLY A CA 1
ATOM 793 C C . GLY A 1 96 ? -5.132 -18.225 -36.146 1.00 83.06 96 GLY A C 1
ATOM 794 O O . GLY A 1 96 ? -5.299 -18.364 -34.932 1.00 83.06 96 GLY A O 1
ATOM 795 N N . ARG A 1 97 ? -5.295 -17.045 -36.760 1.00 86.44 97 ARG A N 1
ATOM 796 C CA . ARG A 1 97 ? -5.768 -15.823 -36.093 1.00 86.44 97 ARG A CA 1
ATOM 797 C C . ARG A 1 97 ? -7.276 -15.665 -36.308 1.00 86.44 97 ARG A C 1
ATOM 799 O O . ARG A 1 97 ? -7.729 -15.816 -37.444 1.00 86.44 97 ARG A O 1
ATOM 806 N N . PRO A 1 98 ? -8.079 -15.404 -35.266 1.00 88.94 98 PRO A N 1
ATOM 807 C CA . PRO A 1 98 ? -9.519 -15.273 -35.421 1.00 88.94 98 PRO A CA 1
ATOM 808 C C . PRO A 1 98 ? -9.878 -13.976 -36.143 1.00 88.94 98 PRO A C 1
ATOM 810 O O . PRO A 1 98 ? -9.453 -12.898 -35.759 1.00 88.94 98 PRO A O 1
ATOM 813 N N . ILE A 1 99 ? -10.693 -14.068 -37.185 1.00 90.50 99 ILE A N 1
ATOM 814 C CA . ILE A 1 99 ? -11.081 -12.921 -38.017 1.00 90.50 99 ILE A CA 1
ATOM 815 C C . ILE A 1 99 ? -12.503 -12.447 -37.736 1.00 90.50 99 ILE A C 1
ATOM 817 O O . ILE A 1 99 ? -12.802 -11.268 -37.874 1.00 90.50 99 ILE A O 1
ATOM 821 N N . SER A 1 100 ? -13.398 -13.354 -37.357 1.00 92.50 100 SER A N 1
ATOM 822 C CA . SER A 1 100 ? -14.788 -13.032 -37.038 1.00 92.50 100 SER A CA 1
ATOM 823 C C . SER A 1 100 ? -15.418 -14.137 -36.208 1.00 92.50 100 SER A C 1
ATOM 825 O O . SER A 1 100 ? -14.965 -15.284 -36.244 1.00 92.50 100 SER A O 1
ATOM 827 N N . GLY A 1 101 ? -16.470 -13.809 -35.471 1.00 91.12 101 GLY A N 1
ATOM 828 C CA . GLY A 1 101 ? -17.208 -14.795 -34.699 1.00 91.12 101 GLY A CA 1
ATOM 829 C C . GLY A 1 101 ? -18.208 -14.172 -33.744 1.00 91.12 101 GLY A C 1
ATOM 830 O O . GLY A 1 101 ? -18.542 -12.993 -33.846 1.00 91.12 101 GLY A O 1
ATOM 831 N N . GLN A 1 102 ? -18.657 -14.987 -32.795 1.00 89.62 102 GLN A N 1
ATOM 832 C CA . GLN A 1 102 ? -19.604 -14.592 -31.760 1.00 89.62 102 GLN A CA 1
ATOM 833 C C . GLN A 1 102 ? -18.988 -14.711 -30.375 1.00 89.62 102 GLN A C 1
ATOM 835 O O . GLN A 1 102 ? -18.325 -15.700 -30.058 1.00 89.62 102 GLN A O 1
ATOM 840 N N . GLN A 1 103 ? -19.239 -13.717 -29.528 1.00 86.25 103 GLN A N 1
ATOM 841 C CA . GLN A 1 103 ? -18.829 -13.742 -28.129 1.00 86.25 103 GLN A CA 1
ATOM 842 C C . GLN A 1 103 ? -19.970 -13.334 -27.200 1.00 86.25 103 GLN A C 1
ATOM 844 O O . GLN A 1 103 ? -20.824 -12.525 -27.553 1.00 86.25 103 GLN A O 1
ATOM 849 N N . LEU A 1 104 ? -19.969 -13.898 -25.992 1.00 84.12 104 LEU A N 1
ATOM 850 C CA . LEU A 1 104 ? -20.940 -13.594 -24.945 1.00 84.12 104 LEU A CA 1
ATOM 851 C C . LEU A 1 104 ? -20.288 -12.686 -23.896 1.00 84.12 104 LEU A C 1
ATOM 853 O O . LEU A 1 104 ? -19.282 -13.063 -23.291 1.00 84.12 104 LEU A O 1
ATOM 857 N N . ARG A 1 105 ? -20.874 -11.513 -23.648 1.00 84.50 105 ARG A N 1
ATOM 858 C CA . ARG A 1 105 ? -20.447 -10.572 -22.601 1.00 84.50 105 ARG A CA 1
ATOM 859 C C . ARG A 1 105 ? -21.660 -10.137 -21.786 1.00 84.50 105 ARG A C 1
ATOM 861 O O . ARG A 1 105 ? -22.640 -9.667 -22.351 1.00 84.50 105 ARG A O 1
ATOM 868 N N . ASN A 1 106 ? -21.612 -10.344 -20.469 1.00 78.31 106 ASN A N 1
ATOM 869 C CA . ASN A 1 106 ? -22.680 -9.983 -19.523 1.00 78.31 106 ASN A CA 1
ATOM 870 C C . ASN A 1 106 ? -24.101 -10.413 -19.954 1.00 78.31 106 ASN A C 1
ATOM 872 O O . ASN A 1 106 ? -25.074 -9.709 -19.720 1.00 78.31 106 ASN A O 1
ATOM 876 N N . GLY A 1 107 ? -24.224 -11.594 -20.575 1.00 76.56 107 GLY A N 1
ATOM 877 C CA . GLY A 1 107 ? -25.504 -12.164 -21.018 1.00 76.56 107 GLY A CA 1
ATOM 878 C C . GLY A 1 107 ? -25.918 -11.820 -22.456 1.00 76.56 107 GLY A C 1
ATOM 879 O O . GLY A 1 107 ? -26.756 -12.535 -23.014 1.00 76.56 107 GLY A O 1
ATOM 880 N N . THR A 1 108 ? -25.277 -10.831 -23.084 1.00 81.56 108 THR A N 1
ATOM 881 C CA . THR A 1 108 ? -25.553 -10.373 -24.457 1.00 81.56 108 THR A CA 1
ATOM 882 C C . THR A 1 108 ? -24.542 -10.948 -25.449 1.00 81.56 108 THR A C 1
ATOM 884 O O . THR A 1 108 ? -23.346 -11.048 -25.158 1.00 81.56 108 THR A O 1
ATOM 887 N N . VAL A 1 109 ? -25.027 -11.376 -26.618 1.00 85.62 109 VAL A N 1
ATOM 888 C CA . VAL A 1 109 ? -24.189 -11.906 -27.703 1.00 85.62 109 VAL A CA 1
ATOM 889 C C . VAL A 1 109 ? -23.810 -10.767 -28.641 1.00 85.62 109 VAL A C 1
ATOM 891 O O . VAL A 1 109 ? -24.680 -10.032 -29.099 1.00 85.62 109 VAL A O 1
ATOM 894 N N . PHE A 1 110 ? -22.519 -10.657 -28.936 1.00 88.25 110 PHE A N 1
ATOM 895 C CA . PHE A 1 110 ? -21.968 -9.699 -29.884 1.00 88.25 110 PHE A CA 1
ATOM 896 C C . PHE A 1 110 ? -21.300 -10.444 -31.034 1.00 88.25 110 PHE A C 1
ATOM 898 O O . PHE A 1 110 ? -20.484 -11.345 -30.801 1.00 88.25 110 PHE A O 1
ATOM 905 N N . ASP A 1 111 ? -21.603 -10.026 -32.259 1.00 91.19 111 ASP A N 1
ATOM 906 C CA . ASP A 1 111 ? -20.802 -10.403 -33.418 1.00 91.19 111 ASP A CA 1
ATOM 907 C C . ASP A 1 111 ? -19.555 -9.513 -33.440 1.00 91.19 111 ASP A C 1
ATOM 909 O O . ASP A 1 111 ? -19.654 -8.293 -33.269 1.00 91.19 111 ASP A O 1
ATOM 913 N N . TYR A 1 112 ? -18.384 -10.109 -33.649 1.00 92.19 112 TYR A N 1
ATOM 914 C CA . TYR A 1 112 ? -17.124 -9.381 -33.754 1.00 92.19 112 TYR A CA 1
ATOM 915 C C . TYR A 1 112 ? -16.423 -9.643 -35.085 1.00 92.19 112 TYR A C 1
ATOM 917 O O . TYR A 1 112 ? -16.529 -10.721 -35.672 1.00 92.19 112 TYR A O 1
ATOM 925 N N . GLU A 1 113 ? -15.656 -8.653 -35.526 1.00 92.94 113 GLU A N 1
ATOM 926 C CA . GLU A 1 113 ? -14.749 -8.732 -36.666 1.00 92.94 113 GLU A CA 1
ATOM 927 C C . GLU A 1 113 ? -13.403 -8.110 -36.281 1.00 92.94 113 GLU A C 1
ATOM 929 O O . GLU A 1 113 ? -13.349 -6.974 -35.809 1.00 92.94 113 GLU A O 1
ATOM 934 N N . TYR A 1 114 ? -12.317 -8.858 -36.459 1.00 90.12 114 TYR A N 1
ATOM 935 C CA . TYR A 1 114 ? -10.962 -8.487 -36.055 1.00 90.12 114 TYR A CA 1
ATOM 936 C C . TYR A 1 114 ? -10.087 -8.174 -37.267 1.00 90.12 114 TYR A C 1
ATOM 938 O O . TYR A 1 114 ? -10.140 -8.861 -38.289 1.00 90.12 114 TYR A O 1
ATOM 946 N N . ARG A 1 115 ? -9.236 -7.148 -37.146 1.00 86.44 115 ARG A N 1
ATOM 947 C CA . ARG A 1 115 ? -8.243 -6.792 -38.170 1.00 86.44 115 ARG A CA 1
ATOM 948 C C . ARG A 1 115 ? -6.841 -6.700 -37.584 1.00 86.44 115 ARG A C 1
ATOM 950 O O . ARG A 1 115 ? -6.641 -6.147 -36.504 1.00 86.44 115 ARG A O 1
ATOM 957 N N . TYR A 1 116 ? -5.872 -7.184 -38.353 1.00 82.06 116 TYR A N 1
ATOM 958 C CA . TYR A 1 116 ? -4.464 -7.303 -37.971 1.00 82.06 116 TYR A CA 1
ATOM 959 C C . TYR A 1 116 ? -3.574 -6.393 -38.825 1.00 82.06 116 TYR A C 1
ATOM 961 O O . TYR A 1 116 ? -3.929 -6.070 -39.960 1.00 82.06 116 TYR A O 1
ATOM 969 N N . LYS A 1 117 ? -2.408 -6.011 -38.288 1.00 72.25 117 LYS A N 1
ATOM 970 C CA . LYS A 1 117 ? -1.446 -5.073 -38.898 1.00 72.25 117 LYS A CA 1
ATOM 971 C C . LYS A 1 117 ? -0.933 -5.505 -40.277 1.00 72.25 117 LYS A C 1
ATOM 973 O O . LYS A 1 117 ? -0.726 -4.661 -41.145 1.00 72.25 117 LYS A O 1
ATOM 978 N N . HIS A 1 118 ? -0.759 -6.807 -40.501 1.00 64.25 118 HIS A N 1
ATOM 979 C CA . HIS A 1 118 ? -0.283 -7.345 -41.773 1.00 64.25 118 HIS A CA 1
ATOM 980 C C . HIS A 1 118 ? -0.812 -8.771 -42.006 1.00 64.25 118 HIS A C 1
ATOM 982 O O . HIS A 1 118 ? -0.802 -9.626 -41.116 1.00 64.25 118 HIS A O 1
ATOM 988 N N . GLN A 1 119 ? -1.246 -9.085 -43.229 1.00 56.16 119 GLN A N 1
ATOM 989 C CA . GLN A 1 119 ? -1.649 -10.441 -43.642 1.00 56.16 119 GLN A CA 1
ATOM 990 C C . GLN A 1 119 ? -0.420 -11.327 -43.955 1.00 56.16 119 GLN A C 1
ATOM 992 O O . GLN A 1 119 ? -0.332 -11.932 -45.018 1.00 56.16 119 GLN A O 1
ATOM 997 N N . GLY A 1 120 ? 0.583 -11.339 -43.068 1.00 52.62 120 GLY A N 1
ATOM 998 C CA . GLY A 1 120 ? 1.808 -12.142 -43.191 1.00 52.62 120 GLY A CA 1
ATOM 999 C C . GLY A 1 120 ? 1.946 -13.197 -42.087 1.00 52.62 120 GLY A C 1
ATOM 1000 O O . GLY A 1 120 ? 1.315 -13.092 -41.038 1.00 52.62 120 GLY A O 1
ATOM 1001 N N . VAL A 1 121 ? 2.792 -14.205 -42.322 1.00 49.16 121 VAL A N 1
ATOM 1002 C CA . VAL A 1 121 ? 3.097 -15.280 -41.358 1.00 49.16 121 VAL A CA 1
ATOM 1003 C C . VAL A 1 121 ? 3.774 -14.691 -40.111 1.00 49.16 121 VAL A C 1
ATOM 1005 O O . VAL A 1 121 ? 4.860 -14.125 -40.222 1.00 49.16 121 VAL A O 1
ATOM 1008 N N . GLY A 1 122 ? 3.180 -14.881 -38.928 1.00 52.78 122 GLY A N 1
ATOM 1009 C CA . GLY A 1 122 ? 3.823 -14.610 -37.631 1.00 52.78 122 GLY A CA 1
ATOM 1010 C C . GLY A 1 122 ? 3.594 -13.223 -37.020 1.00 52.78 122 GLY A C 1
ATOM 1011 O O . GLY A 1 122 ? 4.158 -12.948 -35.966 1.00 52.78 122 GLY A O 1
ATOM 1012 N N . ASP A 1 123 ? 2.776 -12.368 -37.640 1.00 59.59 123 ASP A N 1
ATOM 1013 C CA . ASP A 1 123 ? 2.338 -11.100 -37.043 1.00 59.59 123 ASP A CA 1
ATOM 1014 C C . ASP A 1 123 ? 0.992 -11.308 -36.321 1.00 59.59 123 ASP A C 1
ATOM 1016 O O . ASP A 1 123 ? -0.054 -11.475 -36.957 1.00 59.59 123 ASP A O 1
ATOM 1020 N N . LEU A 1 124 ? 1.030 -11.383 -34.988 1.00 66.38 124 LEU A N 1
ATOM 1021 C CA . LEU A 1 124 ? -0.140 -11.594 -34.123 1.00 66.38 124 LEU A CA 1
ATOM 1022 C C . LEU A 1 124 ? -0.741 -10.266 -33.647 1.00 66.38 124 LEU A C 1
ATOM 1024 O O . LEU A 1 124 ? -1.515 -10.229 -32.695 1.00 66.38 124 LEU A O 1
ATOM 1028 N N . ASP A 1 125 ? -0.392 -9.148 -34.270 1.00 73.25 125 ASP A N 1
ATOM 1029 C CA . ASP A 1 125 ? -0.779 -7.865 -33.723 1.00 73.25 125 ASP A CA 1
ATOM 1030 C C . ASP A 1 125 ? -2.182 -7.439 -34.178 1.00 73.25 125 ASP A C 1
ATOM 1032 O O . ASP A 1 125 ? -2.389 -6.890 -35.266 1.00 73.25 125 ASP A O 1
ATOM 1036 N N . LEU A 1 126 ? -3.169 -7.711 -33.316 1.00 82.12 126 LEU A N 1
ATOM 1037 C CA . LEU A 1 126 ? -4.538 -7.207 -33.442 1.00 82.12 126 LEU A CA 1
ATOM 1038 C C . LEU A 1 126 ? -4.539 -5.677 -33.327 1.00 82.12 126 LEU A C 1
ATOM 1040 O O . LEU A 1 126 ? -4.035 -5.120 -32.349 1.00 82.12 126 LEU A O 1
ATOM 1044 N N . VAL A 1 127 ? -5.130 -5.026 -34.325 1.00 84.06 127 VAL A N 1
ATOM 1045 C CA . VAL A 1 127 ? -5.153 -3.568 -34.495 1.00 84.06 127 VAL A CA 1
ATOM 1046 C C . VAL A 1 127 ? -6.528 -3.012 -34.166 1.00 84.06 127 VAL A C 1
ATOM 1048 O O . VAL A 1 127 ? -6.631 -1.983 -33.505 1.00 84.06 127 VAL A O 1
ATOM 1051 N N . CYS A 1 128 ? -7.599 -3.671 -34.609 1.00 88.62 128 CYS A N 1
ATOM 1052 C CA . CYS A 1 128 ? -8.948 -3.214 -34.306 1.00 88.62 128 CYS A CA 1
ATOM 1053 C C . CYS A 1 128 ? -9.966 -4.345 -34.239 1.00 88.62 128 CYS A C 1
ATOM 1055 O O . CYS A 1 128 ? -9.797 -5.392 -34.871 1.00 88.62 128 CYS A O 1
ATOM 1057 N N . ALA A 1 129 ? -11.035 -4.096 -33.489 1.00 91.44 129 ALA A N 1
ATOM 1058 C CA . ALA A 1 129 ? -12.214 -4.941 -33.443 1.00 91.44 129 ALA A CA 1
ATOM 1059 C C . ALA A 1 129 ? -13.463 -4.111 -33.707 1.00 91.44 129 ALA A C 1
ATOM 1061 O O . ALA A 1 129 ? -13.648 -3.046 -33.121 1.00 91.44 129 ALA A O 1
ATOM 1062 N N . THR A 1 130 ? -14.338 -4.620 -34.563 1.00 92.94 130 THR A N 1
ATOM 1063 C CA . THR A 1 130 ? -15.675 -4.079 -34.772 1.00 92.94 130 THR A CA 1
ATOM 1064 C C . THR A 1 130 ? -16.685 -5.025 -34.138 1.00 92.94 130 THR A C 1
ATOM 1066 O O . THR A 1 130 ? -16.742 -6.195 -34.501 1.00 92.94 130 THR A O 1
ATOM 1069 N N . TYR A 1 131 ? -17.486 -4.510 -33.213 1.00 91.62 131 TYR A N 1
ATOM 1070 C CA . TYR A 1 131 ? -18.559 -5.215 -32.529 1.00 91.62 131 TYR A CA 1
ATOM 1071 C C . TYR A 1 131 ? -19.914 -4.715 -33.023 1.00 91.62 131 TYR A C 1
ATOM 1073 O O . TYR A 1 131 ? -20.135 -3.506 -33.142 1.00 91.62 131 TYR A O 1
ATOM 1081 N N . LYS A 1 132 ? -20.821 -5.650 -33.298 1.00 90.00 132 LYS A N 1
ATOM 1082 C CA . LYS A 1 132 ? -22.215 -5.373 -33.653 1.00 90.00 132 LYS A CA 1
ATOM 1083 C C . LYS A 1 132 ? -23.119 -5.873 -32.536 1.00 90.00 132 LYS A C 1
ATOM 1085 O O . LYS A 1 132 ? -23.036 -7.038 -32.143 1.00 90.00 132 LYS A O 1
ATOM 1090 N N . SER A 1 133 ? -23.943 -4.968 -32.019 1.00 80.44 133 SER A N 1
ATOM 1091 C CA . SER A 1 133 ? -24.959 -5.273 -31.014 1.00 80.44 133 SER A CA 1
ATOM 1092 C C . SER A 1 133 ? -26.281 -5.623 -31.690 1.00 80.44 133 SER A C 1
ATOM 1094 O O . SER A 1 133 ? -26.613 -5.067 -32.735 1.00 80.44 133 SER A O 1
ATOM 1096 N N . VAL A 1 134 ? -27.040 -6.527 -31.072 1.00 67.50 134 VAL A N 1
ATOM 1097 C CA . VAL A 1 134 ? -28.439 -6.815 -31.436 1.00 67.50 134 VAL A CA 1
ATOM 1098 C C . VAL A 1 134 ? -29.415 -6.010 -30.555 1.00 67.50 134 VAL A C 1
ATOM 1100 O O . VAL A 1 134 ? -30.607 -5.966 -30.835 1.00 67.50 134 VAL A O 1
ATOM 1103 N N . ASP A 1 135 ? -28.910 -5.372 -29.494 1.00 67.81 135 ASP A N 1
ATOM 1104 C CA . ASP A 1 135 ? -29.670 -4.575 -28.524 1.00 67.81 135 ASP A CA 1
ATOM 1105 C C . ASP A 1 135 ? -29.654 -3.078 -28.888 1.00 67.81 135 ASP A C 1
ATOM 1107 O O . ASP A 1 135 ? -28.586 -2.531 -29.180 1.00 67.81 135 ASP A O 1
ATOM 1111 N N . ASP A 1 136 ? -30.821 -2.428 -28.828 1.00 64.69 136 ASP A N 1
ATOM 1112 C CA . ASP A 1 136 ? -31.039 -1.007 -29.144 1.00 64.69 136 ASP A CA 1
ATOM 1113 C C . ASP A 1 136 ? -30.491 -0.043 -28.071 1.00 64.69 136 ASP A C 1
ATOM 1115 O O . ASP A 1 136 ? -30.359 1.155 -28.330 1.00 64.69 136 ASP A O 1
ATOM 1119 N N . THR A 1 137 ? -30.187 -0.537 -26.864 1.00 62.94 137 THR A N 1
ATOM 1120 C CA . THR A 1 137 ? -29.679 0.269 -25.733 1.00 62.94 137 THR A CA 1
ATOM 1121 C C . THR A 1 137 ? -28.165 0.501 -25.760 1.00 62.94 137 THR A C 1
ATOM 1123 O O . THR A 1 137 ? -27.649 1.312 -24.993 1.00 62.94 137 THR A O 1
ATOM 1126 N N . PHE A 1 138 ? -27.449 -0.171 -26.661 1.00 77.75 138 PHE A N 1
ATOM 1127 C CA . PHE A 1 138 ? -26.005 -0.053 -26.862 1.00 77.75 138 PHE A CA 1
ATOM 1128 C C . PHE A 1 138 ? -25.717 0.447 -28.291 1.00 77.75 138 PHE A C 1
ATOM 1130 O O . PHE A 1 138 ? -26.569 0.269 -29.166 1.00 77.75 138 PHE A O 1
ATOM 1137 N N . PRO A 1 139 ? -24.548 1.059 -28.590 1.00 78.44 139 PRO A N 1
ATOM 1138 C CA . PRO A 1 139 ? -24.190 1.393 -29.964 1.00 78.44 139 PRO A CA 1
ATOM 1139 C C . PRO A 1 139 ? -24.412 0.217 -30.922 1.00 78.44 139 PRO A C 1
ATOM 1141 O O . PRO A 1 139 ? -23.935 -0.896 -30.688 1.00 78.44 139 PRO A O 1
ATOM 1144 N N . ALA A 1 140 ? -25.108 0.480 -32.030 1.00 84.19 140 ALA A N 1
ATOM 1145 C CA . ALA A 1 140 ? -25.376 -0.514 -33.065 1.00 84.19 140 ALA A CA 1
ATOM 1146 C C . ALA A 1 140 ? -24.067 -1.043 -33.679 1.00 84.19 140 ALA A C 1
ATOM 1148 O O . ALA A 1 140 ? -23.947 -2.225 -34.008 1.00 84.19 140 ALA A O 1
ATOM 1149 N N . LEU A 1 141 ? -23.067 -0.164 -33.796 1.00 90.50 141 LEU A N 1
ATOM 1150 C CA . LEU A 1 141 ? -21.720 -0.504 -34.232 1.00 90.50 141 LEU A CA 1
ATOM 1151 C C . LEU A 1 141 ? -20.694 0.168 -33.318 1.00 90.50 141 LEU A C 1
ATOM 1153 O O . LEU A 1 141 ? -20.677 1.392 -33.194 1.00 90.50 141 LEU A O 1
ATOM 1157 N N . LEU A 1 142 ? -19.798 -0.624 -32.738 1.00 91.62 142 LEU A N 1
ATOM 1158 C CA . LEU A 1 142 ? -18.681 -0.143 -31.932 1.00 91.62 142 LEU A CA 1
ATOM 1159 C C . LEU A 1 142 ? -17.375 -0.633 -32.551 1.00 91.62 142 LEU A C 1
ATOM 1161 O O . LEU A 1 142 ? -17.160 -1.834 -32.655 1.00 91.62 142 LEU A O 1
ATOM 1165 N N . THR A 1 143 ? -16.490 0.269 -32.958 1.00 92.88 143 THR A N 1
ATOM 1166 C CA . THR A 1 143 ? -15.143 -0.096 -33.415 1.00 92.88 143 THR A CA 1
ATOM 1167 C C . THR A 1 143 ? -14.108 0.403 -32.426 1.00 92.88 143 THR A C 1
ATOM 1169 O O . THR A 1 143 ? -14.031 1.602 -32.174 1.00 92.88 143 THR A O 1
ATOM 1172 N N . VAL A 1 144 ? -13.316 -0.519 -31.889 1.00 92.38 144 VAL A N 1
ATOM 1173 C CA . VAL A 1 144 ? -12.236 -0.258 -30.938 1.00 92.38 144 VAL A CA 1
ATOM 1174 C C . VAL A 1 144 ? -10.903 -0.388 -31.661 1.00 92.38 144 VAL A C 1
ATOM 1176 O O . VAL A 1 144 ? -10.684 -1.342 -32.413 1.00 92.38 144 VAL A O 1
ATOM 1179 N N . TYR A 1 145 ? -10.019 0.574 -31.436 1.00 90.25 145 TYR A N 1
ATOM 1180 C CA . TYR A 1 145 ? -8.714 0.665 -32.068 1.00 90.25 145 TYR A CA 1
ATOM 1181 C C . TYR A 1 145 ? -7.609 0.561 -31.015 1.00 90.25 145 TYR A C 1
ATOM 1183 O O . TYR A 1 145 ? -7.559 1.358 -30.082 1.00 90.25 145 TYR A O 1
ATOM 1191 N N . TRP A 1 146 ? -6.700 -0.398 -31.186 1.00 88.62 146 TRP A N 1
ATOM 1192 C CA . TRP A 1 146 ? -5.528 -0.627 -30.335 1.00 88.62 146 TRP A CA 1
ATOM 1193 C C . TRP A 1 146 ? -4.241 -0.410 -31.128 1.00 88.62 146 TRP A C 1
ATOM 1195 O O . TRP A 1 146 ? -3.381 -1.287 -31.200 1.00 88.62 146 TRP A O 1
ATOM 1205 N N . TYR A 1 147 ? -4.120 0.735 -31.793 1.00 85.12 147 TYR A N 1
ATOM 1206 C CA . TYR A 1 147 ? -2.933 1.068 -32.571 1.00 85.12 147 TYR A CA 1
ATOM 1207 C C . TYR A 1 147 ? -2.728 2.574 -32.674 1.00 85.12 147 TYR A C 1
ATOM 1209 O O . TYR A 1 147 ? -3.684 3.345 -32.616 1.00 85.12 147 TYR A O 1
ATOM 1217 N N . VAL A 1 148 ? -1.474 2.967 -32.864 1.00 80.88 148 VAL A N 1
ATOM 1218 C CA . VAL A 1 148 ? -1.091 4.343 -33.179 1.00 80.88 148 VAL A CA 1
ATOM 1219 C C . VAL A 1 148 ? -1.111 4.516 -34.700 1.00 80.88 148 VAL A C 1
ATOM 1221 O O . VAL A 1 148 ? -0.431 3.771 -35.418 1.00 80.88 148 VAL A O 1
ATOM 1224 N N . GLU A 1 149 ? -1.936 5.454 -35.181 1.00 74.00 149 GLU A N 1
ATOM 1225 C CA . GLU A 1 149 ? -2.091 5.786 -36.604 1.00 74.00 149 GLU A CA 1
ATOM 1226 C C . GLU A 1 149 ? -0.783 6.324 -37.201 1.00 74.00 149 GLU A C 1
ATOM 1228 O O . GLU A 1 149 ? -0.041 7.076 -36.578 1.00 74.00 149 GLU A O 1
ATOM 1233 N N . SER A 1 150 ? -0.513 5.932 -38.443 1.00 70.50 150 SER A N 1
ATOM 1234 C CA . SER A 1 150 ? 0.523 6.506 -39.302 1.00 70.50 150 SER A CA 1
ATOM 1235 C C . SER A 1 150 ? -0.052 6.679 -40.710 1.00 70.50 150 SER A C 1
ATOM 1237 O O . SER A 1 150 ? -1.079 6.069 -41.036 1.00 70.50 150 SER A O 1
ATOM 1239 N N . ASP A 1 151 ? 0.611 7.475 -41.552 1.00 67.62 151 ASP A N 1
ATOM 1240 C CA . ASP A 1 151 ? 0.188 7.796 -42.924 1.00 67.62 151 ASP A CA 1
ATOM 1241 C C . ASP A 1 151 ? -0.099 6.545 -43.770 1.00 67.62 151 ASP A C 1
ATOM 1243 O O . ASP A 1 151 ? -0.919 6.567 -44.691 1.00 67.62 151 ASP A O 1
ATOM 1247 N N . LYS A 1 152 ? 0.577 5.432 -43.463 1.00 65.62 152 LYS A N 1
ATOM 1248 C CA . LYS A 1 152 ? 0.365 4.130 -44.100 1.00 65.62 152 LYS A CA 1
ATOM 1249 C C . LYS A 1 152 ? -0.028 3.083 -43.066 1.00 65.62 152 LYS A C 1
ATOM 1251 O O . LYS A 1 152 ? 0.645 2.925 -42.052 1.00 65.62 152 LYS A O 1
ATOM 1256 N N . MET A 1 153 ? -1.050 2.288 -43.387 1.00 62.72 153 MET A N 1
ATOM 1257 C CA . MET A 1 153 ? -1.552 1.209 -42.522 1.00 62.72 153 MET A CA 1
ATOM 1258 C C . MET A 1 153 ? -0.476 0.175 -42.151 1.00 62.72 153 MET A C 1
ATOM 1260 O O . MET A 1 153 ? -0.435 -0.311 -41.027 1.00 62.72 153 MET A O 1
ATOM 1264 N N . GLU A 1 154 ? 0.453 -0.105 -43.065 1.00 62.12 154 GLU A N 1
ATOM 1265 C CA . GLU A 1 154 ? 1.588 -1.019 -42.846 1.00 62.12 154 GLU A CA 1
ATOM 1266 C C . GLU A 1 154 ? 2.558 -0.533 -41.751 1.00 62.12 154 GLU A C 1
ATOM 1268 O O . GLU A 1 154 ? 3.316 -1.321 -41.184 1.00 62.12 154 GLU A O 1
ATOM 1273 N N . GLN A 1 155 ? 2.541 0.767 -41.448 1.00 68.81 155 GLN A N 1
ATOM 1274 C CA . GLN A 1 155 ? 3.401 1.413 -40.456 1.00 68.81 155 GLN A CA 1
ATOM 1275 C C . GLN A 1 155 ? 2.710 1.590 -39.100 1.00 68.81 155 GLN A C 1
ATOM 1277 O O . GLN A 1 155 ? 3.335 2.074 -38.162 1.00 68.81 155 GLN A O 1
ATOM 1282 N N . TRP A 1 156 ? 1.441 1.194 -38.974 1.00 75.62 156 TRP A N 1
ATOM 1283 C CA . TRP A 1 156 ? 0.699 1.315 -37.723 1.00 75.62 156 TRP A CA 1
ATOM 1284 C C . TRP A 1 156 ? 1.359 0.509 -36.615 1.00 75.62 156 TRP A C 1
ATOM 1286 O O . TRP A 1 156 ? 1.807 -0.618 -36.837 1.00 75.62 156 TRP A O 1
ATOM 1296 N N . ILE A 1 157 ? 1.427 1.064 -35.409 1.00 77.06 157 ILE A N 1
ATOM 1297 C CA . ILE A 1 157 ? 2.050 0.374 -34.280 1.00 77.06 157 ILE A CA 1
ATOM 1298 C C . ILE A 1 157 ? 0.973 -0.176 -33.358 1.00 77.06 157 ILE A C 1
ATOM 1300 O O . ILE A 1 157 ? 0.174 0.597 -32.837 1.00 77.06 157 ILE A O 1
ATOM 1304 N N . PRO A 1 158 ? 0.943 -1.497 -33.144 1.00 77.06 158 PRO A N 1
ATOM 1305 C CA . PRO A 1 158 ? 0.002 -2.125 -32.240 1.00 77.06 158 PRO A CA 1
ATOM 1306 C C . PRO A 1 158 ? 0.245 -1.641 -30.820 1.00 77.06 158 PRO A C 1
ATOM 1308 O O . PRO A 1 158 ? 1.379 -1.493 -30.363 1.00 77.06 158 PRO A O 1
ATOM 1311 N N . SER A 1 159 ? -0.850 -1.433 -30.118 1.00 79.38 159 SER A N 1
ATOM 1312 C CA . SER A 1 159 ? -0.885 -1.099 -28.711 1.00 79.38 159 SER A CA 1
ATOM 1313 C C . SER A 1 159 ? -1.636 -2.190 -27.966 1.00 79.38 159 SER A C 1
ATOM 1315 O O . SER A 1 159 ? -2.458 -2.912 -28.537 1.00 79.38 159 SER A O 1
ATOM 1317 N N . ASN A 1 160 ? -1.354 -2.323 -26.676 1.00 75.19 160 ASN A N 1
ATOM 1318 C CA . ASN A 1 160 ? -2.230 -3.056 -25.761 1.00 75.19 160 ASN A CA 1
ATOM 1319 C C . ASN A 1 160 ? -3.280 -2.131 -25.129 1.00 75.19 160 ASN A C 1
ATOM 1321 O O . ASN A 1 160 ? -4.175 -2.606 -24.439 1.00 75.19 160 ASN A O 1
ATOM 1325 N N . LYS A 1 161 ? -3.173 -0.818 -25.369 1.00 80.69 161 LYS A N 1
ATOM 1326 C CA . LYS A 1 161 ? -4.082 0.215 -24.876 1.00 80.69 161 LYS A CA 1
ATOM 1327 C C . LYS A 1 161 ? -5.065 0.636 -25.968 1.00 80.69 161 LYS A C 1
ATOM 1329 O O . LYS A 1 161 ? -4.747 0.567 -27.157 1.00 80.69 161 LYS A O 1
ATOM 1334 N N . VAL A 1 162 ? -6.252 1.069 -25.560 1.00 87.25 162 VAL A N 1
ATOM 1335 C CA . VAL A 1 162 ? -7.296 1.587 -26.456 1.00 87.25 162 VAL A CA 1
ATOM 1336 C C . VAL A 1 162 ? -6.882 2.969 -26.921 1.00 87.25 162 VAL A C 1
ATOM 1338 O O . VAL A 1 162 ? -6.816 3.870 -26.113 1.00 87.25 162 VAL A O 1
ATOM 1341 N N . GLN A 1 163 ? -6.611 3.168 -28.201 1.00 88.12 163 GLN A N 1
ATOM 1342 C CA . GLN A 1 163 ? -6.206 4.477 -28.723 1.00 88.12 163 GLN A CA 1
ATOM 1343 C C . GLN A 1 163 ? -7.423 5.310 -29.134 1.00 88.12 163 GLN A C 1
ATOM 1345 O O . GLN A 1 163 ? -7.501 6.509 -28.865 1.00 88.12 163 GLN A O 1
ATOM 1350 N N . ALA A 1 164 ? -8.418 4.659 -29.738 1.00 89.81 164 ALA A N 1
ATOM 1351 C CA . ALA A 1 164 ? -9.649 5.314 -30.143 1.00 89.81 164 ALA A CA 1
ATOM 1352 C C . ALA A 1 164 ? -10.833 4.346 -30.182 1.00 89.81 164 ALA A C 1
ATOM 1354 O O . ALA A 1 164 ? -10.681 3.137 -30.371 1.00 89.81 164 ALA A O 1
ATOM 1355 N N . VAL A 1 165 ? -12.033 4.906 -30.073 1.00 92.00 165 VAL A N 1
ATOM 1356 C CA . VAL A 1 165 ? -13.302 4.209 -30.262 1.00 92.00 165 VAL A CA 1
ATOM 1357 C C . VAL A 1 165 ? -14.178 5.033 -31.191 1.00 92.00 165 VAL A C 1
ATOM 1359 O O . VAL A 1 165 ? -14.342 6.238 -31.011 1.00 92.00 165 VAL A O 1
ATOM 1362 N N . ARG A 1 166 ? -14.770 4.366 -32.181 1.00 91.75 166 ARG A N 1
ATOM 1363 C CA . ARG A 1 166 ? -15.844 4.921 -33.006 1.00 91.75 166 ARG A CA 1
ATOM 1364 C C . ARG A 1 166 ? -17.138 4.192 -32.692 1.00 91.75 166 ARG A C 1
ATOM 1366 O O . ARG A 1 166 ? -17.229 2.985 -32.915 1.00 91.75 166 ARG A O 1
ATOM 1373 N N . ALA A 1 167 ? -18.123 4.921 -32.186 1.00 90.44 167 ALA A N 1
ATOM 1374 C CA . ALA A 1 167 ? -19.424 4.382 -31.813 1.00 90.44 167 ALA A CA 1
ATOM 1375 C C . ALA A 1 167 ? -20.526 5.005 -32.666 1.00 90.44 167 ALA A C 1
ATOM 1377 O O . ALA A 1 167 ? -20.633 6.227 -32.751 1.00 90.44 167 ALA A O 1
ATOM 1378 N N . VAL A 1 168 ? -21.349 4.163 -33.285 1.00 89.69 168 VAL A N 1
ATOM 1379 C CA . VAL A 1 168 ? -22.513 4.573 -34.074 1.00 89.69 168 VAL A CA 1
ATOM 1380 C C . VAL A 1 168 ? -23.769 4.093 -33.362 1.00 89.69 168 VAL A C 1
ATOM 1382 O O . VAL A 1 168 ? -23.969 2.890 -33.187 1.00 89.69 168 VAL A O 1
ATOM 1385 N N . PHE A 1 169 ? -24.614 5.036 -32.955 1.00 86.38 169 PHE A N 1
ATOM 1386 C CA . PHE A 1 169 ? -25.886 4.749 -32.295 1.00 86.38 169 PHE A CA 1
ATOM 1387 C C . PHE A 1 169 ? -27.009 4.556 -33.319 1.00 86.38 169 PHE A C 1
ATOM 1389 O O . PHE A 1 169 ? -26.953 5.076 -34.435 1.00 86.38 169 PHE A O 1
ATOM 1396 N N . SER A 1 170 ? -28.064 3.843 -32.923 1.00 80.75 170 SER A N 1
ATOM 1397 C CA . SER A 1 170 ? -29.276 3.631 -33.732 1.00 80.75 170 SER A CA 1
ATOM 1398 C C . SER A 1 170 ? -29.969 4.942 -34.141 1.00 80.75 170 SER A C 1
ATOM 1400 O O . SER A 1 170 ? -30.648 4.990 -35.164 1.00 80.75 170 SER A O 1
ATOM 1402 N N . SER A 1 171 ? -29.727 6.030 -33.402 1.00 77.88 171 SER A N 1
ATOM 1403 C CA . SER A 1 171 ? -30.161 7.398 -33.716 1.00 77.88 171 SER A CA 1
ATOM 1404 C C . SER A 1 171 ? -29.436 8.045 -34.910 1.00 77.88 171 SER A C 1
ATOM 1406 O O . SER A 1 171 ? -29.814 9.139 -35.324 1.00 77.88 171 SER A O 1
ATOM 1408 N N . GLY A 1 172 ? -28.394 7.408 -35.460 1.00 78.31 172 GLY A N 1
ATOM 1409 C CA . GLY A 1 172 ? -27.573 7.927 -36.562 1.00 78.31 172 GLY A CA 1
ATOM 1410 C C . GLY A 1 172 ? -26.403 8.817 -36.126 1.00 78.31 172 GLY A C 1
ATOM 1411 O O . GLY A 1 172 ? -25.638 9.278 -36.972 1.00 78.31 172 GLY A O 1
ATOM 1412 N N . GLN A 1 173 ? -26.233 9.045 -34.822 1.00 85.50 173 GLN A N 1
ATOM 1413 C CA . GLN A 1 173 ? -25.117 9.814 -34.267 1.00 85.50 173 GLN A CA 1
ATOM 1414 C C . GLN A 1 173 ? -23.839 8.970 -34.231 1.00 85.50 173 GLN A C 1
ATOM 1416 O O . GLN A 1 173 ? -23.865 7.815 -33.797 1.00 85.50 173 GLN A O 1
ATOM 1421 N N . MET A 1 174 ? -22.718 9.562 -34.654 1.00 88.94 174 MET A N 1
ATOM 1422 C CA . MET A 1 174 ? -21.400 8.932 -34.586 1.00 88.94 174 MET A CA 1
ATOM 1423 C C . MET A 1 174 ? -20.493 9.702 -33.630 1.00 88.94 174 MET A C 1
ATOM 1425 O O . MET A 1 174 ? -20.314 10.912 -33.772 1.00 88.94 174 MET A O 1
ATOM 1429 N N . TYR A 1 175 ? -19.928 8.986 -32.666 1.00 90.31 175 TYR A N 1
ATOM 1430 C CA . TYR A 1 175 ? -18.970 9.505 -31.702 1.00 90.31 175 TYR A CA 1
ATOM 1431 C C . TYR A 1 175 ? -17.583 8.957 -32.016 1.00 90.31 175 TYR A C 1
ATOM 1433 O O . TYR A 1 175 ? -17.410 7.748 -32.177 1.00 90.31 175 TYR A O 1
ATOM 1441 N N . GLU A 1 176 ? -16.599 9.846 -32.060 1.00 91.44 176 GLU A N 1
ATOM 1442 C CA . GLU A 1 176 ? -15.182 9.506 -32.071 1.00 91.44 176 GLU A CA 1
ATOM 1443 C C . GLU A 1 176 ? -14.591 9.900 -30.723 1.00 91.44 176 GLU A C 1
ATOM 1445 O O . GLU A 1 176 ? -14.645 11.060 -30.316 1.00 91.44 176 GLU A O 1
ATOM 1450 N N . ILE A 1 177 ? -14.061 8.910 -30.019 1.00 91.25 177 ILE A N 1
ATOM 1451 C CA . ILE A 1 177 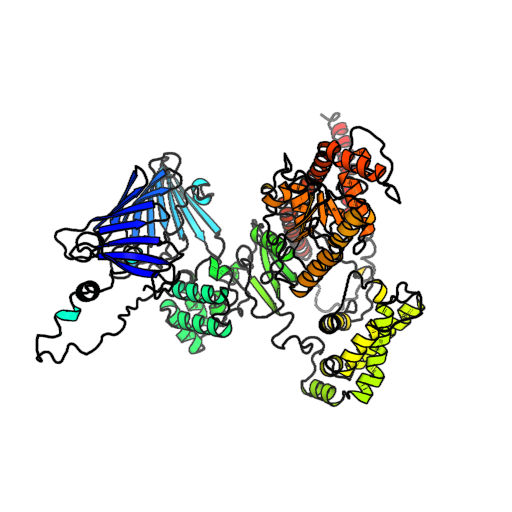? -13.516 9.052 -28.676 1.00 91.25 177 ILE A CA 1
ATOM 1452 C C . ILE A 1 177 ? -12.048 8.645 -28.747 1.00 91.25 177 ILE A C 1
ATOM 1454 O O . ILE A 1 177 ? -11.732 7.591 -29.301 1.00 91.25 177 ILE A O 1
ATOM 1458 N N . ARG A 1 178 ? -11.152 9.476 -28.223 1.00 88.62 178 ARG A N 1
ATOM 1459 C CA . ARG A 1 178 ? -9.703 9.257 -28.227 1.00 88.62 178 ARG A CA 1
ATOM 1460 C C . ARG A 1 178 ? -9.178 9.232 -26.800 1.00 88.62 178 ARG A C 1
ATOM 1462 O O . ARG A 1 178 ? -9.578 10.055 -25.979 1.00 88.62 178 ARG A O 1
ATOM 1469 N N . TRP A 1 179 ? -8.285 8.288 -26.528 1.00 86.50 179 TRP A N 1
ATOM 1470 C CA . TRP A 1 179 ? -7.617 8.142 -25.239 1.00 86.50 179 TRP A CA 1
ATOM 1471 C C . TRP A 1 179 ? -6.192 8.656 -25.374 1.00 86.50 179 TRP A C 1
ATOM 1473 O O . TRP A 1 179 ? -5.396 8.128 -26.146 1.00 86.50 179 TRP A O 1
ATOM 1483 N N . ILE A 1 180 ? -5.868 9.683 -24.601 1.00 79.62 180 ILE A N 1
ATOM 1484 C CA . ILE A 1 180 ? -4.548 10.299 -24.580 1.00 79.62 180 ILE A CA 1
ATOM 1485 C C . ILE A 1 180 ? -3.817 9.801 -23.337 1.00 79.62 180 ILE A C 1
ATOM 1487 O O . ILE A 1 180 ? -4.150 10.158 -22.205 1.00 79.62 180 ILE A O 1
ATOM 1491 N N . TYR A 1 181 ? -2.805 8.963 -23.553 1.00 76.88 181 TYR A N 1
ATOM 1492 C CA . TYR A 1 181 ? -2.003 8.377 -22.482 1.00 76.88 181 TYR A CA 1
ATOM 1493 C C . TYR A 1 181 ? -0.743 9.199 -22.232 1.00 76.88 181 TYR A C 1
ATOM 1495 O O . TYR A 1 181 ? 0.255 9.059 -22.935 1.00 76.88 181 TYR A O 1
ATOM 1503 N N . LYS A 1 182 ? -0.761 10.022 -21.182 1.00 71.75 182 LYS A N 1
ATOM 1504 C CA . LYS A 1 182 ? 0.438 10.749 -20.733 1.00 71.75 182 LYS A CA 1
ATOM 1505 C C . LYS A 1 182 ? 1.411 9.860 -19.947 1.00 71.75 182 LYS A C 1
ATOM 1507 O O . LYS A 1 182 ? 2.599 10.162 -19.903 1.00 71.75 182 LYS A O 1
ATOM 1512 N N . HIS A 1 183 ? 0.921 8.781 -19.333 1.00 73.62 183 HIS A N 1
ATOM 1513 C CA . HIS A 1 183 ? 1.680 7.779 -18.566 1.00 73.62 183 HIS A CA 1
ATOM 1514 C C . HIS A 1 183 ? 0.958 6.415 -18.603 1.00 73.62 183 HIS A C 1
ATOM 1516 O O . HIS A 1 183 ? -0.037 6.254 -19.317 1.00 73.62 183 HIS A O 1
ATOM 1522 N N . ALA A 1 184 ? 1.438 5.405 -17.860 1.00 68.25 184 ALA A N 1
ATOM 1523 C CA . ALA A 1 184 ? 0.872 4.057 -17.945 1.00 68.25 184 ALA A CA 1
ATOM 1524 C C . ALA A 1 184 ? -0.548 3.955 -17.370 1.00 68.25 184 ALA A C 1
ATOM 1526 O O . ALA A 1 184 ? -1.332 3.119 -17.819 1.00 68.25 184 ALA A O 1
ATOM 1527 N N . ARG A 1 185 ? -0.889 4.792 -16.378 1.00 69.50 185 ARG A N 1
ATOM 1528 C CA . ARG A 1 185 ? -2.144 4.712 -15.618 1.00 69.50 185 ARG A CA 1
ATOM 1529 C C . ARG A 1 185 ? -3.084 5.888 -15.849 1.00 69.50 185 ARG A C 1
ATOM 1531 O O . ARG A 1 185 ? -2.942 6.902 -15.199 1.00 69.50 185 ARG A O 1
ATOM 1538 N N . GLY A 1 186 ? -4.156 5.673 -16.600 1.00 68.06 186 GLY A N 1
ATOM 1539 C CA . GLY A 1 186 ? -5.166 6.703 -16.834 1.00 68.06 186 GLY A CA 1
ATOM 1540 C C . GLY A 1 186 ? -4.937 7.407 -18.163 1.00 68.06 186 GLY A C 1
ATOM 1541 O O . GLY A 1 186 ? -3.809 7.543 -18.631 1.00 68.06 186 GLY A O 1
ATOM 1542 N N . ALA A 1 187 ? -6.042 7.779 -18.791 1.00 74.12 187 ALA A N 1
ATOM 1543 C CA . ALA A 1 187 ? -6.055 8.500 -20.045 1.00 74.12 187 ALA A CA 1
ATOM 1544 C C . ALA A 1 187 ? -6.944 9.722 -19.881 1.00 74.12 187 ALA A C 1
ATOM 1546 O O . ALA A 1 187 ? -8.005 9.636 -19.254 1.00 74.12 187 ALA A O 1
ATOM 1547 N N . ASP A 1 188 ? -6.528 10.824 -20.489 1.00 75.00 188 ASP A N 1
ATOM 1548 C CA . ASP A 1 188 ? -7.462 11.895 -20.786 1.00 75.00 188 ASP A CA 1
ATOM 1549 C C . ASP A 1 188 ? -8.330 11.428 -21.959 1.00 75.00 188 ASP A C 1
ATOM 1551 O O . ASP A 1 188 ? -7.821 10.868 -22.934 1.00 75.00 188 ASP A O 1
ATOM 1555 N N . VAL A 1 189 ? -9.647 11.594 -21.840 1.00 82.38 189 VAL A N 1
ATOM 1556 C CA . VAL A 1 189 ? -10.593 11.179 -22.878 1.00 82.38 189 VAL A CA 1
ATOM 1557 C C . VAL A 1 189 ? -11.117 12.417 -23.577 1.00 82.38 189 VAL A C 1
ATOM 1559 O O . VAL A 1 189 ? -11.777 13.258 -22.966 1.00 82.38 189 VAL A O 1
ATOM 1562 N N . GLU A 1 190 ? -10.855 12.499 -24.873 1.00 86.69 190 GLU A N 1
ATOM 1563 C CA . GLU A 1 190 ? -11.428 13.514 -25.743 1.00 86.69 190 GLU A CA 1
ATOM 1564 C C . GLU A 1 190 ? -12.514 12.873 -26.599 1.00 86.69 190 GLU A C 1
ATOM 1566 O O . GLU A 1 190 ? -12.293 11.836 -27.224 1.00 86.69 190 GLU A O 1
ATOM 1571 N N . ALA A 1 191 ? -13.700 13.477 -26.628 1.00 88.50 191 ALA A N 1
ATOM 1572 C CA . ALA A 1 191 ? -14.809 12.991 -27.434 1.00 88.50 191 ALA A CA 1
ATOM 1573 C C . ALA A 1 191 ? -15.304 14.069 -28.389 1.00 88.50 191 ALA A C 1
ATOM 1575 O O . ALA A 1 191 ? -15.403 15.251 -28.052 1.00 88.50 191 ALA A O 1
ATOM 1576 N N . SER A 1 192 ? -15.630 13.635 -29.598 1.00 90.81 192 SER A N 1
ATOM 1577 C CA . SER A 1 192 ? -16.258 14.455 -30.620 1.00 90.81 192 SER A CA 1
ATOM 1578 C C . SER A 1 192 ? -17.458 13.726 -31.201 1.00 90.81 192 SER A C 1
ATOM 1580 O O . SER A 1 192 ? -17.423 12.514 -31.414 1.00 90.81 192 SER A O 1
ATOM 1582 N N . VAL A 1 193 ? -18.524 14.472 -31.471 1.00 90.31 193 VAL A N 1
ATOM 1583 C CA . VAL A 1 193 ? -19.736 13.967 -32.115 1.00 90.31 193 VAL A CA 1
ATOM 1584 C C . VAL A 1 193 ? -19.840 14.528 -33.527 1.00 90.31 193 VAL A C 1
ATOM 1586 O O . VAL A 1 193 ? -19.616 15.719 -33.762 1.00 90.31 193 VAL A O 1
ATOM 1589 N N . TYR A 1 194 ? -20.201 13.664 -34.467 1.00 87.38 194 TYR A N 1
ATOM 1590 C CA . TYR A 1 194 ? -20.508 14.028 -35.840 1.00 87.38 194 TYR A CA 1
ATOM 1591 C C . TYR A 1 194 ? -22.027 14.102 -36.001 1.00 87.38 194 TYR A C 1
ATOM 1593 O O . TYR A 1 194 ? -22.725 13.090 -35.925 1.00 87.38 194 TYR A O 1
ATOM 1601 N N . LEU A 1 195 ? -22.532 15.318 -36.216 1.00 78.88 195 LEU A N 1
ATOM 1602 C CA . LEU A 1 195 ? -23.941 15.615 -36.482 1.00 78.88 195 LEU A CA 1
ATOM 1603 C C . LEU A 1 195 ? -24.028 16.331 -37.829 1.00 78.88 195 LEU A C 1
ATOM 1605 O O . LEU A 1 195 ? -23.351 17.339 -38.027 1.00 78.88 195 LEU A O 1
ATOM 1609 N N . ASP A 1 196 ? -24.822 15.802 -38.761 1.00 71.94 196 ASP A N 1
ATOM 1610 C CA . ASP A 1 196 ? -25.053 16.405 -40.085 1.00 71.94 196 ASP A CA 1
ATOM 1611 C C . ASP A 1 196 ? -23.761 16.738 -40.865 1.00 71.94 196 ASP A C 1
ATOM 1613 O O . ASP A 1 196 ? -23.669 17.741 -41.571 1.00 71.94 196 ASP A O 1
ATOM 1617 N N . GLY A 1 197 ? -22.724 15.905 -40.715 1.00 72.19 197 GLY A N 1
ATOM 1618 C CA . GLY A 1 197 ? -21.419 16.096 -41.361 1.00 72.19 197 GLY A CA 1
ATOM 1619 C C . GLY A 1 197 ? -20.493 17.111 -40.678 1.00 72.19 197 GLY A C 1
ATOM 1620 O O . GLY A 1 197 ? -19.391 17.345 -41.172 1.00 72.19 197 GLY A O 1
ATOM 1621 N N . VAL A 1 198 ? -20.892 17.688 -39.539 1.00 78.50 198 VAL A N 1
ATOM 1622 C CA . VAL A 1 198 ? -20.079 18.623 -38.747 1.00 78.50 198 VAL A CA 1
ATOM 1623 C C . VAL A 1 198 ? -19.581 17.943 -37.470 1.00 78.50 198 VAL A C 1
ATOM 1625 O O . VAL A 1 198 ? -20.368 17.393 -36.702 1.00 78.50 198 VAL A O 1
ATOM 1628 N N . CYS A 1 199 ? -18.271 18.018 -37.231 1.00 85.00 199 CYS A N 1
ATOM 1629 C CA . CYS A 1 199 ? -17.618 17.515 -36.022 1.00 85.00 199 CYS A CA 1
ATOM 1630 C C . CYS A 1 199 ? -17.641 18.581 -34.914 1.00 85.00 199 CYS A C 1
ATOM 1632 O O . CYS A 1 199 ? -17.283 19.737 -35.161 1.00 85.00 199 CYS A O 1
ATOM 1634 N N . ARG A 1 200 ? -18.077 18.219 -33.702 1.00 86.06 200 ARG A N 1
ATOM 1635 C CA . ARG A 1 200 ? -18.076 19.106 -32.525 1.00 86.06 200 ARG A CA 1
ATOM 1636 C C . ARG A 1 200 ? -17.529 18.382 -31.290 1.00 86.06 200 ARG A C 1
ATOM 1638 O O . ARG A 1 200 ? -17.918 17.235 -31.076 1.00 86.06 200 ARG A O 1
ATOM 1645 N N . PRO A 1 201 ? -16.713 19.041 -30.447 1.00 87.69 201 PRO A N 1
ATOM 1646 C CA . PRO A 1 201 ? -16.276 18.467 -29.178 1.00 87.69 201 PRO A CA 1
ATOM 1647 C C . PRO A 1 201 ? -17.467 18.301 -28.225 1.00 87.69 201 PRO A C 1
ATOM 1649 O O . PRO A 1 201 ? -18.353 19.159 -28.165 1.00 87.69 201 PRO A O 1
ATOM 1652 N N . CYS A 1 202 ? -17.498 17.201 -27.478 1.00 87.62 202 CYS A N 1
ATOM 1653 C CA . CYS A 1 202 ? -18.561 16.886 -26.526 1.00 87.62 202 CYS A CA 1
ATOM 1654 C C . CYS A 1 202 ? -18.032 16.065 -25.341 1.00 87.62 202 CYS A C 1
ATOM 1656 O O . CYS A 1 202 ? -16.876 15.650 -25.317 1.00 87.62 202 CYS A O 1
ATOM 1658 N N . PHE A 1 203 ? -18.891 15.806 -24.354 1.00 83.19 203 PHE A N 1
ATOM 1659 C CA . PHE A 1 203 ? -18.596 14.797 -23.336 1.00 83.19 203 PHE A CA 1
ATOM 1660 C C . PHE A 1 203 ? -18.762 13.387 -23.928 1.00 83.19 203 PHE A C 1
ATOM 1662 O O . PHE A 1 203 ? -19.650 13.189 -24.765 1.00 83.19 203 PHE A O 1
ATOM 1669 N N . PRO A 1 204 ? -17.922 12.413 -23.534 1.00 85.00 204 PRO A N 1
ATOM 1670 C CA . PRO A 1 204 ? -18.045 11.043 -24.012 1.00 85.00 204 PRO A CA 1
ATOM 1671 C C . PRO A 1 204 ? -19.332 10.384 -23.474 1.00 85.00 204 PRO A C 1
ATOM 1673 O O . PRO A 1 204 ? -19.695 10.631 -22.321 1.00 85.00 204 PRO A O 1
ATOM 1676 N N . PRO A 1 205 ? -20.013 9.536 -24.267 1.00 84.31 205 PRO A N 1
ATOM 1677 C CA . PRO A 1 205 ? -21.169 8.767 -23.805 1.00 84.31 205 PRO A CA 1
ATOM 1678 C C . PRO A 1 205 ? -20.820 7.854 -22.609 1.00 84.31 205 PRO A C 1
ATOM 1680 O O . PRO A 1 205 ? -19.850 7.089 -22.710 1.00 84.31 205 PRO A O 1
ATOM 1683 N N . PRO A 1 206 ? -21.581 7.896 -21.495 1.00 81.25 206 PRO A N 1
ATOM 1684 C CA . PRO A 1 206 ? -21.306 7.087 -20.305 1.00 81.25 206 PRO A CA 1
ATOM 1685 C C . PRO A 1 206 ? -21.267 5.584 -20.587 1.00 81.25 206 PRO A C 1
ATOM 1687 O O . PRO A 1 206 ? -20.401 4.895 -20.063 1.00 81.25 206 PRO A O 1
ATOM 1690 N N . GLU A 1 207 ? -22.118 5.078 -21.484 1.00 79.56 207 GLU A N 1
ATOM 1691 C CA . GLU A 1 207 ? -22.245 3.646 -21.794 1.00 79.56 207 GLU A CA 1
ATOM 1692 C C . GLU A 1 207 ? -20.958 3.041 -22.380 1.00 79.56 207 GLU A C 1
ATOM 1694 O O . GLU A 1 207 ? -20.733 1.833 -22.304 1.00 79.56 207 GLU A O 1
ATOM 1699 N N . ILE A 1 208 ? -20.106 3.882 -22.978 1.00 81.50 208 ILE A N 1
ATOM 1700 C CA . ILE A 1 208 ? -18.819 3.475 -23.549 1.00 81.50 208 ILE A CA 1
ATOM 1701 C C . ILE A 1 208 ? -17.714 3.589 -22.496 1.00 81.50 208 ILE A C 1
ATOM 1703 O O . ILE A 1 208 ? -16.898 2.681 -22.371 1.00 81.50 208 ILE A O 1
ATOM 1707 N N . VAL A 1 209 ? -17.688 4.688 -21.733 1.00 79.00 209 VAL A N 1
ATOM 1708 C CA . VAL A 1 209 ? -16.625 4.968 -20.747 1.00 79.00 209 VAL A CA 1
ATOM 1709 C C . VAL A 1 209 ? -16.765 4.119 -19.483 1.00 79.00 209 VAL A C 1
ATOM 1711 O O . VAL A 1 209 ? -15.764 3.775 -18.863 1.00 79.00 209 VAL A O 1
ATOM 1714 N N . GLU A 1 210 ? -17.988 3.761 -19.098 1.00 75.75 210 GLU A N 1
ATOM 1715 C CA . GLU A 1 210 ? -18.267 2.895 -17.946 1.00 75.75 210 GLU A CA 1
ATOM 1716 C C . GLU A 1 210 ? -18.024 1.403 -18.247 1.00 75.75 210 GLU A C 1
ATOM 1718 O O . GLU A 1 210 ? -18.139 0.575 -17.345 1.00 75.75 210 GLU A O 1
ATOM 1723 N N . GLU A 1 211 ? -17.666 1.056 -19.492 1.00 74.19 211 GLU A N 1
ATOM 1724 C CA . GLU A 1 211 ? -17.293 -0.293 -19.943 1.00 74.19 211 GLU A CA 1
ATOM 1725 C C . GLU A 1 211 ? -18.260 -1.409 -19.510 1.00 74.19 211 GLU A C 1
ATOM 1727 O O . GLU A 1 211 ? -17.852 -2.518 -19.159 1.00 74.19 211 GLU A O 1
ATOM 1732 N N . THR A 1 212 ? -19.570 -1.169 -19.595 1.00 70.06 212 THR A N 1
ATOM 1733 C CA . THR A 1 212 ? -20.602 -2.089 -19.082 1.00 70.06 212 THR A CA 1
ATOM 1734 C C . THR A 1 212 ? -20.490 -3.526 -19.616 1.00 70.06 212 THR A C 1
ATOM 1736 O O . THR A 1 212 ? -20.923 -4.461 -18.945 1.00 70.06 212 THR A O 1
ATOM 1739 N N . PHE A 1 213 ? -19.891 -3.732 -20.797 1.00 76.50 213 PHE A N 1
ATOM 1740 C CA . PHE A 1 213 ? -19.716 -5.046 -21.438 1.00 76.50 213 PHE A CA 1
ATOM 1741 C C . PHE A 1 213 ? -18.254 -5.525 -21.551 1.00 76.50 213 PHE A C 1
ATOM 1743 O O . PHE A 1 213 ? -18.029 -6.623 -22.063 1.00 76.50 213 PHE A O 1
ATOM 1750 N N . GLY A 1 214 ? -17.261 -4.736 -21.114 1.00 81.69 214 GLY A N 1
ATOM 1751 C CA . GLY A 1 214 ? -15.836 -5.097 -21.216 1.00 81.69 214 GLY A CA 1
ATOM 1752 C C . GLY A 1 214 ? -15.357 -5.364 -22.653 1.00 81.69 214 GLY A C 1
ATOM 1753 O O . GLY A 1 214 ? -14.652 -6.339 -22.908 1.00 81.69 214 GLY A O 1
ATOM 1754 N N . LEU A 1 215 ? -15.815 -4.559 -23.621 1.00 85.69 215 LEU A N 1
ATOM 1755 C CA . LEU A 1 215 ? -15.476 -4.704 -25.050 1.00 85.69 215 LEU A CA 1
ATOM 1756 C C . LEU A 1 215 ? -14.243 -3.893 -25.476 1.00 85.69 215 LEU A C 1
ATOM 1758 O O . LEU A 1 215 ? -13.726 -4.110 -26.574 1.00 85.69 215 LEU A O 1
ATOM 1762 N N . LEU A 1 216 ? -13.804 -2.949 -24.638 1.00 88.06 216 LEU A N 1
ATOM 1763 C CA . LEU A 1 216 ? -12.668 -2.077 -24.926 1.00 88.06 216 LEU A CA 1
ATOM 1764 C C . LEU A 1 216 ? -11.325 -2.785 -24.713 1.00 88.06 216 LEU A C 1
ATOM 1766 O O . LEU A 1 216 ? -10.355 -2.471 -25.400 1.00 88.06 216 LEU A O 1
ATOM 1770 N N . ASP A 1 217 ? -11.270 -3.779 -23.828 1.00 84.00 217 ASP A N 1
ATOM 1771 C CA . ASP A 1 217 ? -10.058 -4.555 -23.594 1.00 84.00 217 ASP A CA 1
ATOM 1772 C C . ASP A 1 217 ? -9.620 -5.316 -24.845 1.00 84.00 217 ASP A C 1
ATOM 1774 O O . ASP A 1 217 ? -10.406 -6.020 -25.492 1.00 84.00 217 ASP A O 1
ATOM 1778 N N . LYS A 1 218 ? -8.323 -5.213 -25.159 1.00 83.25 218 LYS A N 1
ATOM 1779 C CA . LYS A 1 218 ? -7.715 -6.021 -26.211 1.00 83.25 218 LYS A CA 1
ATOM 1780 C C . LYS A 1 218 ? -7.786 -7.487 -25.780 1.00 83.25 218 LYS A C 1
ATOM 1782 O O . LYS A 1 218 ? -7.276 -7.827 -24.712 1.00 83.25 218 LYS A O 1
ATOM 1787 N N . PRO A 1 219 ? -8.394 -8.373 -26.577 1.00 79.75 219 PRO A N 1
ATOM 1788 C CA . PRO A 1 219 ? -8.493 -9.767 -26.182 1.00 79.75 219 PRO A CA 1
ATOM 1789 C C . PRO A 1 219 ? -7.079 -10.408 -26.128 1.00 79.75 219 PRO A C 1
ATOM 1791 O O . PRO A 1 219 ? -6.166 -9.986 -26.839 1.00 79.75 219 PRO A O 1
ATOM 1794 N N . THR A 1 220 ? -6.853 -11.373 -25.228 1.00 64.12 220 THR A N 1
ATOM 1795 C CA . THR A 1 220 ? -5.491 -11.861 -24.892 1.00 64.12 220 THR A CA 1
ATOM 1796 C C . THR A 1 220 ? -5.261 -13.358 -25.105 1.00 64.12 220 THR A C 1
ATOM 1798 O O . THR A 1 220 ? -4.112 -13.778 -25.170 1.00 64.12 220 THR A O 1
ATOM 1801 N N . GLN A 1 221 ? -6.315 -14.171 -25.220 1.00 60.69 221 GLN A N 1
ATOM 1802 C CA . GLN A 1 221 ? -6.223 -15.633 -25.353 1.00 60.69 221 GLN A CA 1
ATOM 1803 C C . GLN A 1 221 ? -7.168 -16.129 -26.449 1.00 60.69 221 GLN A C 1
ATOM 1805 O O . GLN A 1 221 ? -8.302 -16.523 -26.173 1.00 60.69 221 GLN A O 1
ATOM 1810 N N . PHE A 1 222 ? -6.745 -16.053 -27.710 1.00 67.94 222 PHE A N 1
ATOM 1811 C CA . PHE A 1 222 ? -7.622 -16.449 -28.819 1.00 67.94 222 PHE A CA 1
ATOM 1812 C C . PHE A 1 222 ? -6.915 -16.980 -30.067 1.00 67.94 222 PHE A C 1
ATOM 1814 O O . PHE A 1 222 ? -7.598 -17.375 -31.019 1.00 67.94 222 PHE A O 1
ATOM 1821 N N . TYR A 1 223 ? -5.582 -16.9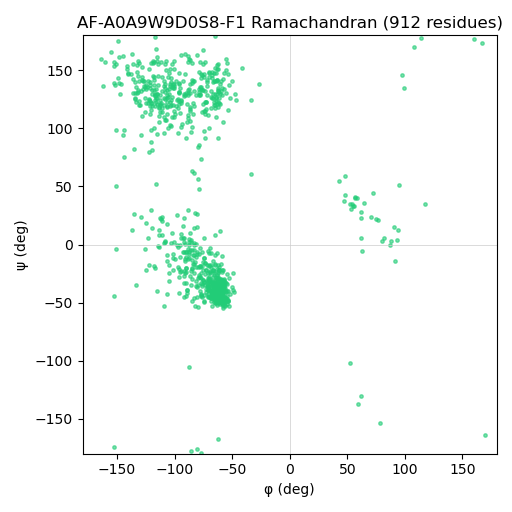77 -30.101 1.00 81.19 223 TYR A N 1
ATOM 1822 C CA . TYR A 1 223 ? -4.846 -17.553 -31.219 1.00 81.19 223 TYR A CA 1
ATOM 1823 C C . TYR A 1 223 ? -4.856 -19.072 -31.125 1.00 81.19 223 TYR A C 1
ATOM 1825 O O . TYR A 1 223 ? -4.852 -19.654 -30.041 1.00 81.19 223 TYR A O 1
ATOM 1833 N N . PHE A 1 224 ? -4.888 -19.737 -32.274 1.00 86.75 224 PHE A N 1
ATOM 1834 C CA . PHE A 1 224 ? -4.927 -21.194 -32.295 1.00 86.75 224 PHE A CA 1
ATOM 1835 C C . PHE A 1 224 ? -3.651 -21.833 -31.720 1.00 86.75 224 PHE A C 1
ATOM 1837 O O . PHE A 1 224 ? -3.713 -22.902 -31.118 1.00 86.75 224 PHE A O 1
ATOM 1844 N N . ASP A 1 225 ? -2.498 -21.179 -31.843 1.00 81.75 225 ASP A N 1
ATOM 1845 C CA . ASP A 1 225 ? -1.241 -21.656 -31.262 1.00 81.75 225 ASP A CA 1
ATOM 1846 C C . ASP A 1 225 ? -1.183 -21.522 -29.733 1.00 81.75 225 ASP A C 1
ATOM 1848 O O . ASP A 1 225 ? -0.408 -22.225 -29.075 1.00 81.75 225 ASP A O 1
ATOM 1852 N N . ASP A 1 226 ? -2.049 -20.700 -29.136 1.00 77.75 226 ASP A N 1
ATOM 1853 C CA . ASP A 1 226 ? -2.270 -20.729 -27.696 1.00 77.75 226 ASP A CA 1
ATOM 1854 C C . ASP A 1 226 ? -3.004 -21.998 -27.244 1.00 77.75 226 ASP A C 1
ATOM 1856 O O . ASP A 1 226 ? -2.749 -22.490 -26.140 1.00 77.75 226 ASP A O 1
ATOM 1860 N N . GLU A 1 227 ? -3.855 -22.550 -28.111 1.00 84.94 227 GLU A N 1
ATOM 1861 C CA . GLU A 1 227 ? -4.726 -23.697 -27.848 1.00 84.94 227 GLU A CA 1
ATOM 1862 C C . GLU A 1 227 ? -4.081 -25.045 -28.230 1.00 84.94 227 GLU A C 1
ATOM 1864 O O . GLU A 1 227 ? -4.309 -26.048 -27.543 1.00 84.94 227 GLU A O 1
ATOM 1869 N N . ASP A 1 228 ? -3.244 -25.085 -29.274 1.00 87.69 228 ASP A N 1
ATOM 1870 C CA . ASP A 1 228 ? -2.508 -26.276 -29.718 1.00 87.69 228 ASP A CA 1
ATOM 1871 C C . ASP A 1 228 ? -1.022 -26.232 -29.314 1.00 87.69 228 ASP A C 1
ATOM 1873 O O . ASP A 1 228 ? -0.180 -25.631 -29.981 1.00 87.69 228 ASP A O 1
ATOM 1877 N N . LEU A 1 229 ? -0.665 -26.982 -28.262 1.00 84.19 229 LEU A N 1
ATOM 1878 C CA . LEU A 1 229 ? 0.725 -27.138 -27.802 1.00 84.19 229 LEU A CA 1
ATOM 1879 C C . LEU A 1 229 ? 1.660 -27.769 -28.847 1.00 84.19 229 LEU A C 1
ATOM 1881 O O . LEU A 1 229 ? 2.880 -27.695 -28.700 1.00 84.19 229 LEU A O 1
ATOM 1885 N N . LEU A 1 230 ? 1.111 -28.455 -29.851 1.00 85.06 230 LEU A N 1
ATOM 1886 C CA . LEU A 1 230 ? 1.854 -29.258 -30.817 1.00 85.06 230 LEU A CA 1
ATOM 1887 C C . LEU A 1 230 ? 1.906 -28.631 -32.215 1.00 85.06 230 LEU A C 1
ATOM 1889 O O . LEU A 1 230 ? 2.461 -29.251 -33.130 1.00 85.06 230 LEU A O 1
ATOM 1893 N N . ILE A 1 231 ? 1.355 -27.431 -32.419 1.00 84.81 231 ILE A N 1
ATOM 1894 C CA . ILE A 1 231 ? 1.196 -26.836 -33.756 1.00 84.81 231 ILE A CA 1
ATOM 1895 C C . ILE A 1 231 ? 2.532 -26.618 -34.480 1.00 84.81 231 ILE A C 1
ATOM 1897 O O . ILE A 1 231 ? 2.650 -26.893 -35.674 1.00 84.81 231 ILE A O 1
ATOM 1901 N N . TYR A 1 232 ? 3.580 -26.244 -33.742 1.00 81.94 232 TYR A N 1
ATOM 1902 C CA . TYR A 1 232 ? 4.913 -25.969 -34.290 1.00 81.94 232 TYR A CA 1
ATOM 1903 C C . TYR A 1 232 ? 5.797 -27.216 -34.464 1.00 81.94 232 TYR A C 1
ATOM 1905 O O . TYR A 1 232 ? 6.888 -27.138 -35.030 1.00 81.94 232 TYR A O 1
ATOM 1913 N N . HIS A 1 233 ? 5.338 -28.391 -34.024 1.00 81.12 233 HIS A N 1
ATOM 1914 C CA . HIS A 1 233 ? 6.067 -29.643 -34.219 1.00 81.12 233 HIS A CA 1
ATOM 1915 C C . HIS A 1 233 ? 5.762 -30.257 -35.589 1.00 81.12 233 HIS A C 1
ATOM 1917 O O . HIS A 1 233 ? 4.618 -30.298 -36.037 1.00 81.12 233 HIS A O 1
ATOM 1923 N N . SER A 1 234 ? 6.784 -30.795 -36.262 1.00 80.12 234 SER A N 1
ATOM 1924 C CA . SER A 1 234 ? 6.565 -31.459 -37.549 1.00 80.12 234 SER A CA 1
ATOM 1925 C C . SER A 1 234 ? 5.755 -32.756 -37.377 1.00 80.12 234 SER A C 1
ATOM 1927 O O . SER A 1 234 ? 5.970 -33.487 -36.402 1.00 80.12 234 SER A O 1
ATOM 1929 N N . PRO A 1 235 ? 4.888 -33.124 -38.343 1.00 77.75 235 PRO A N 1
ATOM 1930 C CA . PRO A 1 235 ? 4.129 -34.377 -38.285 1.00 77.75 235 PRO A CA 1
ATOM 1931 C C . PRO A 1 235 ? 5.016 -35.619 -38.107 1.00 77.75 235 PRO A C 1
ATOM 1933 O O . PRO A 1 235 ? 4.651 -36.560 -37.409 1.00 77.75 235 PRO A O 1
ATOM 1936 N N . ALA A 1 236 ? 6.224 -35.614 -38.681 1.00 74.88 236 ALA A N 1
ATOM 1937 C CA . ALA A 1 236 ? 7.198 -36.693 -38.508 1.00 74.88 236 ALA A CA 1
ATOM 1938 C C . ALA A 1 236 ? 7.721 -36.801 -37.063 1.00 74.88 236 ALA A C 1
ATOM 1940 O O . ALA A 1 236 ? 7.971 -37.901 -36.568 1.00 74.88 236 ALA A O 1
ATOM 1941 N N . SER A 1 237 ? 7.892 -35.676 -36.365 1.00 75.56 237 SER A N 1
ATOM 1942 C CA . SER A 1 237 ? 8.275 -35.666 -34.949 1.00 75.56 237 SER A CA 1
ATOM 1943 C C . SER A 1 237 ? 7.134 -36.140 -34.049 1.00 75.56 237 SER A C 1
ATOM 1945 O O . SER A 1 237 ? 7.384 -36.931 -33.142 1.00 75.56 237 SER A O 1
ATOM 1947 N N . LEU A 1 238 ? 5.888 -35.764 -34.353 1.00 77.19 238 LEU A N 1
ATOM 1948 C CA . LEU A 1 238 ? 4.705 -36.234 -33.622 1.00 77.19 238 LEU A CA 1
ATOM 1949 C C . LEU A 1 238 ? 4.474 -37.740 -33.804 1.00 77.19 238 LEU A C 1
ATOM 1951 O O . LEU A 1 238 ? 4.334 -38.460 -32.818 1.00 77.19 238 LEU A O 1
ATOM 1955 N N . LYS A 1 239 ? 4.572 -38.254 -35.038 1.00 72.38 239 LYS A N 1
ATOM 1956 C CA . LYS A 1 239 ? 4.490 -39.701 -35.316 1.00 72.38 239 LYS A CA 1
ATOM 1957 C C . LYS A 1 239 ? 5.555 -40.499 -34.557 1.00 72.38 239 LYS A C 1
ATOM 1959 O O . LYS A 1 239 ? 5.252 -41.544 -33.989 1.00 72.38 239 LYS A O 1
ATOM 1964 N N . ARG A 1 240 ? 6.793 -39.993 -34.475 1.00 68.31 240 ARG A N 1
ATOM 1965 C CA . ARG A 1 240 ? 7.866 -40.620 -33.675 1.00 68.31 240 ARG A CA 1
ATOM 1966 C C . ARG A 1 240 ? 7.574 -40.608 -32.172 1.00 68.31 240 ARG A C 1
ATOM 1968 O O . ARG A 1 240 ? 7.909 -41.576 -31.494 1.00 68.31 240 ARG A O 1
ATOM 1975 N N . MET A 1 241 ? 6.941 -39.551 -31.663 1.00 67.94 241 MET A N 1
ATOM 1976 C CA . MET A 1 241 ? 6.527 -39.448 -30.260 1.00 67.94 241 MET A CA 1
ATOM 1977 C C . MET A 1 241 ? 5.456 -40.496 -29.909 1.00 67.94 241 MET A C 1
ATOM 1979 O O . MET A 1 241 ? 5.560 -41.153 -28.876 1.00 67.94 241 MET A O 1
ATOM 1983 N N . VAL A 1 242 ? 4.485 -40.713 -30.803 1.00 62.50 242 VAL A N 1
ATOM 1984 C CA . VAL A 1 242 ? 3.409 -41.710 -30.642 1.00 62.50 242 VAL A CA 1
ATOM 1985 C C . VAL A 1 242 ? 3.937 -43.150 -30.703 1.00 62.50 242 VAL A C 1
ATOM 1987 O O . VAL A 1 242 ? 3.530 -43.983 -29.894 1.00 62.50 242 VAL A O 1
ATOM 1990 N N . LEU A 1 243 ? 4.879 -43.441 -31.610 1.00 58.34 243 LEU A N 1
ATOM 1991 C CA . LEU A 1 243 ? 5.450 -44.784 -31.811 1.00 58.34 243 LEU A CA 1
ATOM 1992 C C . LEU A 1 243 ? 6.329 -45.274 -30.644 1.00 58.34 243 LEU A C 1
ATOM 1994 O O . LEU A 1 243 ? 6.496 -46.477 -30.461 1.00 58.34 243 LEU A O 1
ATOM 1998 N N . ARG A 1 244 ? 6.897 -44.367 -29.839 1.00 52.94 244 ARG A N 1
ATOM 1999 C CA . ARG A 1 244 ? 7.792 -44.721 -28.721 1.00 52.94 244 ARG A CA 1
ATOM 2000 C C . ARG A 1 244 ? 7.047 -45.149 -27.450 1.00 52.94 244 ARG A C 1
ATOM 2002 O O . ARG A 1 244 ? 7.646 -45.799 -26.601 1.00 52.94 244 ARG A O 1
ATOM 2009 N N . ASN A 1 245 ? 5.762 -44.804 -27.330 1.00 49.81 245 ASN A N 1
ATOM 2010 C CA . ASN A 1 245 ? 4.915 -45.167 -26.188 1.00 49.81 245 ASN A CA 1
ATOM 2011 C C . ASN A 1 245 ? 4.240 -46.545 -26.353 1.00 49.81 245 ASN A C 1
ATOM 2013 O O . ASN A 1 245 ? 3.445 -46.956 -25.510 1.00 49.81 245 ASN A O 1
ATOM 2017 N N . ASP A 1 246 ? 4.564 -47.266 -27.433 1.00 42.75 246 ASP A N 1
ATOM 2018 C CA . ASP A 1 246 ? 4.205 -48.668 -27.618 1.00 42.75 246 ASP A CA 1
ATOM 2019 C C . ASP A 1 246 ? 5.254 -49.584 -26.982 1.00 42.75 246 ASP A C 1
ATOM 2021 O O . ASP A 1 246 ? 6.389 -49.697 -27.455 1.00 42.75 246 ASP A O 1
ATOM 2025 N N . ALA A 1 247 ? 4.852 -50.326 -25.947 1.00 44.16 247 ALA A N 1
ATOM 2026 C CA . ALA A 1 247 ? 5.660 -51.388 -25.338 1.00 44.16 247 ALA A CA 1
ATOM 2027 C C . ALA A 1 247 ? 6.053 -52.510 -26.335 1.00 44.16 247 ALA A C 1
ATOM 2029 O O . ALA A 1 247 ? 6.894 -53.359 -26.037 1.00 44.16 247 ALA A O 1
ATOM 2030 N N . SER A 1 248 ? 5.470 -52.512 -27.535 1.00 43.22 248 SER A N 1
ATOM 2031 C CA . SER A 1 248 ? 5.728 -53.427 -28.649 1.00 43.22 248 SER A CA 1
ATOM 2032 C C . SER A 1 248 ? 6.910 -53.014 -29.542 1.00 43.22 248 SER A C 1
ATOM 2034 O O . SER A 1 248 ? 7.504 -53.888 -30.178 1.00 43.22 248 SER A O 1
ATOM 2036 N N . PHE A 1 249 ? 7.344 -51.745 -29.553 1.00 37.72 249 PHE A N 1
ATOM 2037 C CA . PHE A 1 249 ? 8.463 -51.307 -30.409 1.00 37.72 249 PHE A CA 1
ATOM 2038 C C . PHE A 1 249 ? 9.847 -51.694 -29.856 1.00 37.72 249 PHE A C 1
ATOM 2040 O O . PHE A 1 249 ? 10.814 -51.803 -30.612 1.00 37.72 249 PHE A O 1
ATOM 2047 N N . ALA A 1 250 ? 9.942 -52.012 -28.558 1.00 35.94 250 ALA A N 1
ATOM 2048 C CA . ALA A 1 250 ? 11.166 -52.528 -27.937 1.00 35.94 250 ALA A CA 1
ATOM 2049 C C . ALA A 1 250 ? 11.567 -53.937 -28.435 1.00 35.94 250 ALA A C 1
ATOM 2051 O O . ALA A 1 250 ? 12.703 -54.352 -28.223 1.00 35.94 250 ALA A O 1
ATOM 2052 N N . ARG A 1 251 ? 10.675 -54.673 -29.122 1.00 37.56 251 ARG A N 1
ATOM 2053 C CA . ARG A 1 251 ? 10.993 -55.990 -29.715 1.00 37.56 251 ARG A CA 1
ATOM 2054 C C . ARG A 1 251 ? 11.353 -55.954 -31.197 1.00 37.56 251 ARG A C 1
ATOM 2056 O O . ARG A 1 251 ? 11.986 -56.891 -31.668 1.00 37.56 251 ARG A O 1
ATOM 2063 N N . VAL A 1 252 ? 10.993 -54.903 -31.933 1.00 39.09 252 VAL A N 1
ATOM 2064 C CA . VAL A 1 252 ? 11.189 -54.868 -33.397 1.00 39.09 252 VAL A CA 1
ATOM 2065 C C . VAL A 1 252 ? 12.636 -54.519 -33.779 1.00 39.09 252 VAL A C 1
ATOM 2067 O O . VAL A 1 252 ? 13.099 -54.877 -34.857 1.00 39.09 252 VAL A O 1
ATOM 2070 N N . PHE A 1 253 ? 13.410 -53.922 -32.868 1.00 34.22 253 PHE A N 1
ATOM 2071 C CA . PHE A 1 253 ? 14.820 -53.589 -33.106 1.00 34.22 253 PHE A CA 1
ATOM 2072 C C . PHE A 1 253 ? 15.829 -54.715 -32.806 1.00 34.22 253 PHE A C 1
ATOM 2074 O O . PHE A 1 253 ? 17.027 -54.489 -32.955 1.00 34.22 253 PHE A O 1
ATOM 2081 N N . SER A 1 254 ? 15.400 -55.929 -32.432 1.00 40.59 254 SER A N 1
ATOM 2082 C CA . SER A 1 254 ? 16.333 -57.053 -32.210 1.00 40.59 254 SER A CA 1
ATOM 2083 C C . SER A 1 254 ? 16.573 -57.942 -33.438 1.00 40.59 254 SER A C 1
ATOM 2085 O O . SER A 1 254 ? 17.421 -58.828 -33.375 1.00 40.59 254 SER A O 1
ATOM 2087 N N . THR A 1 255 ? 15.858 -57.738 -34.553 1.00 40.84 255 THR A N 1
ATOM 2088 C CA . THR A 1 255 ? 15.863 -58.697 -35.681 1.00 40.84 255 THR A CA 1
ATOM 2089 C C . THR A 1 255 ? 15.951 -58.092 -37.085 1.00 40.84 255 THR A C 1
ATOM 2091 O O . THR A 1 255 ? 15.817 -58.825 -38.060 1.00 40.84 255 THR A O 1
ATOM 2094 N N . VAL A 1 256 ? 16.272 -56.799 -37.231 1.00 35.91 256 VAL A N 1
ATOM 2095 C CA . VAL A 1 256 ? 16.664 -56.237 -38.538 1.00 35.91 256 VAL A CA 1
ATOM 2096 C C . VAL A 1 256 ? 18.014 -55.536 -38.427 1.00 35.91 256 VAL A C 1
ATOM 2098 O O . VAL A 1 256 ? 18.197 -54.555 -37.710 1.00 35.91 256 VAL A O 1
ATOM 2101 N N . SER A 1 257 ? 18.977 -56.119 -39.127 1.00 33.47 257 SER A N 1
ATOM 2102 C CA . SER A 1 257 ? 20.403 -55.839 -39.113 1.00 33.47 257 SER A CA 1
ATOM 2103 C C . SER A 1 257 ? 20.797 -54.576 -39.893 1.00 33.47 257 SER A C 1
ATOM 2105 O O . SER A 1 257 ? 20.404 -54.387 -41.039 1.00 33.47 257 SER A O 1
ATOM 2107 N N . SER A 1 258 ? 21.666 -53.771 -39.278 1.00 40.06 258 SER A N 1
ATOM 2108 C CA . SER A 1 258 ? 22.962 -53.326 -39.829 1.00 40.06 258 SER A CA 1
ATOM 2109 C C . SER A 1 258 ? 23.060 -52.610 -41.190 1.00 40.06 258 SER A C 1
ATOM 2111 O O . SER A 1 258 ? 24.093 -52.741 -41.847 1.00 40.06 258 SER A O 1
ATOM 2113 N N . SER A 1 259 ? 22.087 -51.801 -41.619 1.00 34.59 259 SER A N 1
ATOM 2114 C CA . SER A 1 259 ? 22.300 -50.959 -42.814 1.00 34.59 259 SER A CA 1
ATOM 2115 C C . SER A 1 259 ? 21.513 -49.645 -42.847 1.00 34.59 259 SER A C 1
ATOM 2117 O O . SER A 1 259 ? 20.909 -49.322 -43.861 1.00 34.59 259 SER A O 1
ATOM 2119 N N . TRP A 1 260 ? 21.569 -48.850 -41.771 1.00 33.31 260 TRP A N 1
ATOM 2120 C CA . TRP A 1 260 ? 21.320 -47.398 -41.829 1.00 33.31 260 TRP A CA 1
ATOM 2121 C C . TRP A 1 260 ? 22.218 -46.646 -40.829 1.00 33.31 260 TRP A C 1
ATOM 2123 O O . TRP A 1 260 ? 21.849 -46.482 -39.665 1.00 33.31 260 TRP A O 1
ATOM 2133 N N . PRO A 1 261 ? 23.395 -46.149 -41.255 1.00 30.70 261 PRO A N 1
ATOM 2134 C CA . PRO A 1 261 ? 24.356 -45.476 -40.379 1.00 30.70 261 PRO A CA 1
ATOM 2135 C C . PRO A 1 261 ? 24.001 -44.001 -40.088 1.00 30.70 261 PRO A C 1
ATOM 2137 O O . PRO A 1 261 ? 24.887 -43.206 -39.800 1.00 30.70 261 PRO A O 1
ATOM 2140 N N . PHE A 1 262 ? 22.718 -43.618 -40.152 1.00 35.50 262 PHE A N 1
ATOM 2141 C CA . PHE A 1 262 ? 22.260 -42.238 -39.909 1.00 35.50 262 PHE A CA 1
ATOM 2142 C C . PHE A 1 262 ? 21.168 -42.092 -38.840 1.00 35.50 262 PHE A C 1
ATOM 2144 O O . PHE A 1 262 ? 20.813 -40.972 -38.487 1.00 35.50 262 PHE A O 1
ATOM 2151 N N . CYS A 1 263 ? 20.652 -43.182 -38.260 1.00 36.38 263 CYS A N 1
ATOM 2152 C CA . CYS A 1 263 ? 19.574 -43.082 -37.264 1.00 36.38 263 CYS A CA 1
ATOM 2153 C C . CYS A 1 263 ? 20.074 -42.841 -35.821 1.00 36.38 263 CYS A C 1
ATOM 2155 O O . CYS A 1 263 ? 19.276 -42.795 -34.888 1.00 36.38 263 CYS A O 1
ATOM 2157 N N . TRP A 1 264 ? 21.393 -42.700 -35.636 1.00 33.34 264 TRP A N 1
ATOM 2158 C CA . TRP A 1 264 ? 22.076 -42.485 -34.350 1.00 33.34 264 TRP A CA 1
ATOM 2159 C C . TRP A 1 264 ? 22.707 -41.083 -34.230 1.00 33.34 264 TRP A C 1
ATOM 2161 O O . TRP A 1 264 ? 23.601 -40.867 -33.417 1.00 33.34 264 TRP A O 1
ATOM 2171 N N . MET A 1 265 ? 22.236 -40.108 -35.012 1.00 33.66 265 MET A N 1
ATOM 2172 C CA . MET A 1 265 ? 22.524 -38.690 -34.777 1.00 33.66 265 MET A CA 1
ATOM 2173 C C . MET A 1 265 ? 21.243 -37.961 -34.364 1.00 33.66 265 MET A C 1
ATOM 2175 O O . MET A 1 265 ? 20.319 -37.816 -35.158 1.00 33.66 265 MET A O 1
ATOM 2179 N N . GLY A 1 266 ? 21.218 -37.482 -33.117 1.00 42.34 266 GLY A N 1
ATOM 2180 C CA . GLY A 1 266 ? 20.377 -36.353 -32.712 1.00 42.34 266 GLY A CA 1
ATOM 2181 C C . GLY A 1 266 ? 19.010 -36.671 -32.099 1.00 42.34 266 GLY A C 1
ATOM 2182 O O . GLY A 1 266 ? 18.018 -36.075 -32.501 1.00 42.34 266 GLY A O 1
ATOM 2183 N N . LEU A 1 267 ? 18.938 -37.540 -31.085 1.00 47.78 267 LEU A N 1
ATOM 2184 C CA . LEU A 1 267 ? 17.806 -37.577 -30.137 1.00 47.78 267 LEU A CA 1
ATOM 2185 C C . LEU A 1 267 ? 17.968 -36.471 -29.077 1.00 47.78 267 LEU A C 1
ATOM 2187 O O . LEU A 1 267 ? 18.061 -36.744 -27.884 1.00 47.78 267 LEU A O 1
ATOM 2191 N N . GLY A 1 268 ? 18.086 -35.227 -29.536 1.00 53.97 268 GLY A N 1
ATOM 2192 C CA . GLY A 1 268 ? 18.095 -34.050 -28.672 1.00 53.97 268 GLY A CA 1
ATOM 2193 C C . GLY A 1 268 ? 16.677 -33.560 -28.394 1.00 53.97 268 GLY A C 1
ATOM 2194 O O . GLY A 1 268 ? 15.748 -33.849 -29.153 1.00 53.97 268 GLY A O 1
ATOM 2195 N N . GLU A 1 269 ? 16.516 -32.801 -27.316 1.00 63.91 269 GLU A N 1
ATOM 2196 C CA . GLU A 1 269 ? 15.341 -31.954 -27.115 1.00 63.91 269 GLU A CA 1
ATOM 2197 C C . GLU A 1 269 ? 15.128 -31.080 -28.363 1.00 63.91 269 GLU A C 1
ATOM 2199 O O . GLU A 1 269 ? 16.047 -30.405 -28.830 1.00 63.91 269 GLU A O 1
ATOM 2204 N N . VAL A 1 270 ? 13.926 -31.124 -28.948 1.00 69.44 270 VAL A N 1
ATOM 2205 C CA . VAL A 1 270 ? 13.569 -30.260 -30.081 1.00 69.44 270 VAL A CA 1
ATOM 2206 C C . VAL A 1 270 ? 12.989 -28.975 -29.511 1.00 69.44 270 VAL A C 1
ATOM 2208 O O . VAL A 1 270 ? 11.854 -28.972 -29.036 1.00 69.44 270 VAL A O 1
ATOM 2211 N N . VAL A 1 271 ? 13.774 -27.901 -29.561 1.00 74.44 271 VAL A N 1
ATOM 2212 C CA . VAL A 1 271 ? 13.385 -26.572 -29.078 1.00 74.44 271 VAL A CA 1
ATOM 2213 C C . VAL A 1 271 ? 13.105 -25.660 -30.270 1.00 74.44 271 VAL A C 1
ATOM 2215 O O . VAL A 1 271 ? 13.939 -25.524 -31.166 1.00 74.44 271 VAL A O 1
ATOM 2218 N N . SER A 1 272 ? 11.929 -25.034 -30.285 1.00 70.69 272 SER A N 1
ATOM 2219 C CA . SER A 1 272 ? 11.544 -24.006 -31.255 1.00 70.69 272 SER A CA 1
ATOM 2220 C C . SER A 1 272 ? 11.489 -22.642 -30.571 1.00 70.69 272 SER A C 1
ATOM 2222 O O . SER A 1 272 ? 10.787 -22.479 -29.575 1.00 70.69 272 SER A O 1
ATOM 2224 N N . TYR A 1 273 ? 12.208 -21.661 -31.115 1.00 74.69 273 TYR A N 1
ATOM 2225 C CA . TYR A 1 273 ? 12.207 -20.288 -30.610 1.00 74.69 273 TYR A CA 1
ATOM 2226 C C . TYR A 1 273 ? 11.341 -19.392 -31.493 1.00 74.69 273 TYR A C 1
ATOM 2228 O O . TYR A 1 273 ? 11.462 -19.420 -32.719 1.00 74.69 273 TYR A O 1
ATOM 2236 N N . HIS A 1 274 ? 10.522 -18.553 -30.861 1.00 69.56 274 HIS A N 1
ATOM 2237 C CA . HIS A 1 274 ? 9.703 -17.547 -31.530 1.00 69.56 274 HIS A CA 1
ATOM 2238 C C . HIS A 1 274 ? 10.090 -16.151 -31.047 1.00 69.56 274 HIS A C 1
ATOM 2240 O O . HIS A 1 274 ? 10.466 -15.958 -29.889 1.00 69.56 274 HIS A O 1
ATOM 2246 N N . LYS A 1 275 ? 10.033 -15.170 -31.951 1.00 71.44 275 LYS A N 1
ATOM 2247 C CA . LYS A 1 275 ? 10.347 -13.781 -31.620 1.00 71.44 275 LYS A CA 1
ATOM 2248 C C . LYS A 1 275 ? 9.154 -13.153 -30.899 1.00 71.44 275 LYS A C 1
ATOM 2250 O O . LYS A 1 275 ? 8.041 -13.213 -31.404 1.00 71.44 275 LYS A O 1
ATOM 2255 N N . LEU A 1 276 ? 9.413 -12.519 -29.759 1.00 76.38 276 LEU A N 1
ATOM 2256 C CA . LEU A 1 276 ? 8.431 -11.732 -29.013 1.00 76.38 276 LEU A CA 1
ATOM 2257 C C . LEU A 1 276 ? 8.647 -10.231 -29.255 1.00 76.38 276 LEU A C 1
ATOM 2259 O O . LEU A 1 276 ? 9.755 -9.799 -29.586 1.00 76.38 276 LEU A O 1
ATOM 2263 N N . SER A 1 277 ? 7.589 -9.439 -29.078 1.00 78.62 277 SER A N 1
ATOM 2264 C CA . SER A 1 277 ? 7.663 -7.973 -29.065 1.00 78.62 277 SER A CA 1
ATOM 2265 C C . SER A 1 277 ? 8.487 -7.467 -27.876 1.00 78.62 277 SER A C 1
ATOM 2267 O O . SER A 1 277 ? 8.479 -8.092 -26.810 1.00 78.62 277 SER A O 1
ATOM 2269 N N . SER A 1 278 ? 9.121 -6.302 -28.020 1.00 87.88 278 SER A N 1
ATOM 2270 C CA . SER A 1 278 ? 9.906 -5.666 -26.954 1.00 87.88 278 SER A CA 1
ATOM 2271 C C . SER A 1 278 ? 9.084 -5.440 -25.679 1.00 87.88 278 SER A C 1
ATOM 2273 O O . SER A 1 278 ? 9.531 -5.824 -24.602 1.00 87.88 278 SER A O 1
ATOM 2275 N N . SER A 1 279 ? 7.850 -4.938 -25.787 1.00 85.19 279 SER A N 1
ATOM 2276 C CA . SER A 1 279 ? 6.910 -4.792 -24.660 1.00 85.19 279 SER A CA 1
ATOM 2277 C C . SER A 1 279 ? 6.658 -6.101 -23.896 1.00 85.19 279 SER A C 1
ATOM 2279 O O . SER A 1 279 ? 6.736 -6.127 -22.666 1.00 85.19 279 SER A O 1
ATOM 2281 N N . ALA A 1 280 ? 6.409 -7.210 -24.600 1.00 82.50 280 ALA A N 1
ATOM 2282 C CA . ALA A 1 280 ? 6.206 -8.532 -23.996 1.00 82.50 280 ALA A CA 1
ATOM 2283 C C . ALA A 1 280 ? 7.459 -9.059 -23.273 1.00 82.50 280 ALA A C 1
ATOM 2285 O O . ALA A 1 280 ? 7.351 -9.574 -22.160 1.00 82.50 280 ALA A O 1
ATOM 2286 N N . LEU A 1 281 ? 8.651 -8.891 -23.862 1.00 87.56 281 LEU A N 1
ATOM 2287 C CA . LEU A 1 281 ? 9.917 -9.273 -23.220 1.00 87.56 281 LEU A CA 1
ATOM 2288 C C . LEU A 1 281 ? 10.170 -8.466 -21.945 1.00 87.56 281 LEU A C 1
ATOM 2290 O O . LEU A 1 281 ? 10.518 -9.036 -20.911 1.00 87.56 281 LEU A O 1
ATOM 2294 N N . ARG A 1 282 ? 9.948 -7.149 -22.000 1.00 91.12 282 ARG A N 1
ATOM 2295 C CA . ARG A 1 282 ? 10.083 -6.275 -20.829 1.00 91.12 282 ARG A CA 1
ATOM 2296 C C . ARG A 1 282 ? 9.052 -6.621 -19.758 1.00 91.12 282 ARG A C 1
ATOM 2298 O O . ARG A 1 282 ? 9.392 -6.665 -18.584 1.00 91.12 282 ARG A O 1
ATOM 2305 N N . THR A 1 283 ? 7.818 -6.942 -20.148 1.00 88.38 283 THR A N 1
ATOM 2306 C CA . THR A 1 283 ? 6.779 -7.410 -19.216 1.00 88.38 283 THR A CA 1
ATOM 2307 C C . THR A 1 283 ? 7.247 -8.642 -18.446 1.00 88.38 283 THR A C 1
ATOM 2309 O O . THR A 1 283 ? 7.252 -8.617 -17.219 1.00 88.38 283 THR A O 1
ATOM 2312 N N . ALA A 1 284 ? 7.728 -9.674 -19.147 1.00 86.31 284 ALA A N 1
ATOM 2313 C CA . ALA A 1 284 ? 8.231 -10.895 -18.519 1.00 86.31 284 ALA A CA 1
ATOM 2314 C C . ALA A 1 284 ? 9.410 -10.625 -17.566 1.00 86.31 284 ALA A C 1
ATOM 2316 O O . ALA A 1 284 ? 9.444 -11.145 -16.449 1.00 86.31 284 ALA A O 1
ATOM 2317 N N . LEU A 1 285 ? 10.359 -9.781 -17.989 1.00 89.94 285 LEU A N 1
ATOM 2318 C CA . LEU A 1 285 ? 11.528 -9.394 -17.198 1.00 89.94 285 LEU A CA 1
ATOM 2319 C C . LEU A 1 285 ? 11.124 -8.743 -15.868 1.00 89.94 285 LEU A C 1
ATOM 2321 O O . LEU A 1 285 ? 11.576 -9.154 -14.797 1.00 89.94 285 LEU A O 1
ATOM 2325 N N . TRP A 1 286 ? 10.244 -7.746 -15.933 1.00 88.50 286 TRP A N 1
ATOM 2326 C CA . TRP A 1 286 ? 9.835 -6.966 -14.770 1.00 88.50 286 TRP A CA 1
ATOM 2327 C C . TRP A 1 286 ? 8.867 -7.719 -13.849 1.00 88.50 286 TRP A C 1
ATOM 2329 O O . TRP A 1 286 ? 8.951 -7.559 -12.632 1.00 88.50 286 TRP A O 1
ATOM 2339 N N . GLU A 1 287 ? 8.027 -8.614 -14.378 1.00 87.19 287 GLU A N 1
ATOM 2340 C CA . GLU A 1 287 ? 7.255 -9.555 -13.552 1.00 87.19 287 GLU A CA 1
ATOM 2341 C C . GLU A 1 287 ? 8.156 -10.545 -12.808 1.00 87.19 287 GLU A C 1
ATOM 2343 O O . GLU A 1 287 ? 7.897 -10.869 -11.647 1.00 87.19 287 GLU A O 1
ATOM 2348 N N . SER A 1 288 ? 9.223 -11.023 -13.455 1.00 85.12 288 SER A N 1
ATOM 2349 C CA . SER A 1 288 ? 10.198 -11.916 -12.824 1.00 85.12 288 SER A CA 1
ATOM 2350 C C . SER A 1 288 ? 10.936 -11.220 -11.679 1.00 85.12 288 SER A C 1
ATOM 2352 O O . SER A 1 288 ? 11.118 -11.817 -10.618 1.00 85.12 288 SER A O 1
ATOM 2354 N N . TRP A 1 289 ? 11.320 -9.952 -11.861 1.00 85.44 289 TRP A N 1
ATOM 2355 C CA . TRP A 1 289 ? 11.948 -9.143 -10.812 1.00 85.44 289 TRP A CA 1
ATOM 2356 C C . TRP A 1 289 ? 11.023 -8.938 -9.598 1.00 85.44 289 TRP A C 1
ATOM 2358 O O . TRP A 1 289 ? 11.451 -9.090 -8.454 1.00 85.44 289 TRP A O 1
ATOM 2368 N N . GLN A 1 290 ? 9.727 -8.686 -9.822 1.00 82.56 290 GLN A N 1
ATOM 2369 C CA . GLN A 1 290 ? 8.746 -8.528 -8.738 1.00 82.56 290 GLN A CA 1
ATOM 2370 C C . GLN A 1 290 ? 8.536 -9.806 -7.905 1.00 82.56 290 GLN A C 1
ATOM 2372 O O . GLN A 1 290 ? 8.195 -9.723 -6.722 1.00 82.56 290 GLN A O 1
ATOM 2377 N N . LYS A 1 291 ? 8.738 -10.992 -8.496 1.00 79.94 291 LYS A N 1
ATOM 2378 C CA . LYS A 1 291 ? 8.521 -12.311 -7.871 1.00 79.94 291 LYS A CA 1
ATOM 2379 C C . LYS A 1 291 ? 9.760 -12.845 -7.121 1.00 79.94 291 LYS A C 1
ATOM 2381 O O . LYS A 1 291 ? 9.928 -14.057 -7.066 1.00 79.94 291 LYS A O 1
ATOM 2386 N N . ALA A 1 292 ? 10.614 -11.967 -6.574 1.00 63.50 292 ALA A N 1
ATOM 2387 C CA . ALA A 1 292 ? 11.877 -12.259 -5.863 1.00 63.50 292 ALA A CA 1
ATOM 2388 C C . ALA A 1 292 ? 11.954 -13.652 -5.176 1.00 63.50 292 ALA A C 1
ATOM 2390 O O . ALA A 1 292 ? 10.990 -14.051 -4.518 1.00 63.50 292 ALA A O 1
ATOM 2391 N N . PRO A 1 293 ? 13.095 -14.381 -5.262 1.00 59.88 293 PRO A N 1
ATOM 2392 C CA . PRO A 1 293 ? 14.463 -13.854 -5.393 1.00 59.88 293 PRO A CA 1
ATOM 2393 C C . PRO A 1 293 ? 15.148 -14.107 -6.753 1.00 59.88 293 PRO A C 1
ATOM 2395 O O . PRO A 1 293 ? 16.371 -14.093 -6.828 1.00 59.88 293 PRO A O 1
ATOM 2398 N N . TYR A 1 294 ? 14.396 -14.382 -7.822 1.00 68.25 294 TYR A N 1
ATOM 2399 C CA . TYR A 1 294 ? 14.964 -14.908 -9.075 1.00 68.25 294 TYR A CA 1
ATOM 2400 C C . TYR A 1 294 ? 15.907 -13.961 -9.836 1.00 68.25 294 TYR A C 1
ATOM 2402 O O . TYR A 1 294 ? 16.750 -14.442 -10.589 1.00 68.25 294 TYR A O 1
ATOM 2410 N N . LEU A 1 295 ? 15.760 -12.644 -9.675 1.00 81.75 295 LEU A N 1
ATOM 2411 C CA . LEU A 1 295 ? 16.525 -11.644 -10.419 1.00 81.75 295 LEU A CA 1
ATOM 2412 C C . LEU A 1 295 ? 16.762 -10.402 -9.553 1.00 81.75 295 LEU A C 1
ATOM 2414 O O . LEU A 1 295 ? 15.813 -9.867 -8.979 1.00 81.75 295 LEU A O 1
ATOM 2418 N N . ASP A 1 296 ? 18.008 -9.938 -9.456 1.00 84.06 296 ASP A N 1
ATOM 2419 C CA . ASP A 1 296 ? 18.340 -8.695 -8.759 1.00 84.06 296 ASP A CA 1
ATOM 2420 C C . ASP A 1 296 ? 18.070 -7.452 -9.631 1.00 84.06 296 ASP A C 1
ATOM 2422 O O . ASP A 1 296 ? 17.920 -7.530 -10.852 1.00 84.06 296 ASP A O 1
ATOM 2426 N N . ALA A 1 297 ? 18.004 -6.287 -8.983 1.00 82.00 297 ALA A N 1
ATOM 2427 C CA . ALA A 1 297 ? 17.679 -5.013 -9.623 1.00 82.00 297 ALA A CA 1
ATOM 2428 C C . ALA A 1 297 ? 18.687 -4.584 -10.705 1.00 82.00 297 ALA A C 1
ATOM 2430 O O . ALA A 1 297 ? 18.271 -4.082 -11.748 1.00 82.00 297 ALA A O 1
ATOM 2431 N N . LEU A 1 298 ? 19.991 -4.791 -10.486 1.00 84.12 298 LEU A N 1
ATOM 2432 C CA . LEU A 1 298 ? 21.033 -4.360 -11.425 1.00 84.12 298 LEU A CA 1
ATOM 2433 C C . LEU A 1 298 ? 20.979 -5.196 -12.702 1.00 84.12 298 LEU A C 1
ATOM 2435 O O . LEU A 1 298 ? 21.003 -4.654 -13.808 1.00 84.12 298 LEU A O 1
ATOM 2439 N N . THR A 1 299 ? 20.848 -6.515 -12.547 1.00 88.50 299 THR A N 1
ATOM 2440 C CA . THR A 1 299 ? 20.711 -7.428 -13.684 1.00 88.50 299 THR A CA 1
ATOM 2441 C C . THR A 1 299 ? 19.429 -7.142 -14.467 1.00 88.50 299 THR A C 1
ATOM 2443 O O . THR A 1 299 ? 19.463 -7.123 -15.697 1.00 88.50 299 THR A O 1
ATOM 2446 N N . ALA A 1 300 ? 18.311 -6.860 -13.786 1.00 89.19 300 ALA A N 1
ATOM 2447 C CA . ALA A 1 300 ? 17.061 -6.480 -14.442 1.00 89.19 300 ALA A CA 1
ATOM 2448 C C . ALA A 1 300 ? 17.213 -5.200 -15.284 1.00 89.19 300 ALA A C 1
ATOM 2450 O O . ALA A 1 300 ? 16.875 -5.214 -16.466 1.00 89.19 300 ALA A O 1
ATOM 2451 N N . SER A 1 301 ? 17.790 -4.130 -14.729 1.00 88.69 301 SER A N 1
ATOM 2452 C CA . SER A 1 301 ? 18.031 -2.879 -15.465 1.00 88.69 301 SER A CA 1
ATOM 2453 C C . SER A 1 301 ? 18.950 -3.072 -16.677 1.00 88.69 301 SER A C 1
ATOM 2455 O O . SER A 1 301 ? 18.663 -2.556 -17.756 1.00 88.69 301 SER A O 1
ATOM 2457 N N . PHE A 1 302 ? 20.016 -3.867 -16.540 1.00 90.38 302 PHE A N 1
ATOM 2458 C CA . PHE A 1 302 ? 20.922 -4.171 -17.651 1.00 90.38 302 PHE A CA 1
ATOM 2459 C C . PHE A 1 302 ? 20.220 -4.924 -18.795 1.00 90.38 302 PHE A C 1
ATOM 2461 O O . PHE A 1 302 ? 20.389 -4.588 -19.971 1.00 90.38 302 PHE A O 1
ATOM 2468 N N . LEU A 1 303 ? 19.408 -5.934 -18.466 1.00 92.69 303 LEU A N 1
ATOM 2469 C CA . LEU A 1 303 ? 18.634 -6.683 -19.459 1.00 92.69 303 LEU A CA 1
ATOM 2470 C C . LEU A 1 303 ? 17.567 -5.808 -20.133 1.00 92.69 303 LEU A C 1
ATOM 2472 O O . LEU A 1 303 ? 17.342 -5.952 -21.335 1.00 92.69 303 LEU A O 1
ATOM 2476 N N . ASP A 1 304 ? 16.950 -4.883 -19.393 1.00 93.50 304 ASP A N 1
ATOM 2477 C CA . ASP A 1 304 ? 15.961 -3.938 -19.923 1.00 93.50 304 ASP A CA 1
ATOM 2478 C C . ASP A 1 304 ? 16.580 -3.017 -20.988 1.00 93.50 304 ASP A C 1
ATOM 2480 O O . ASP A 1 304 ? 16.051 -2.903 -22.097 1.00 93.50 304 ASP A O 1
ATOM 2484 N N . GLU A 1 305 ? 17.756 -2.439 -20.712 1.00 92.81 305 GLU A N 1
ATOM 2485 C CA . GLU A 1 305 ? 18.504 -1.646 -21.697 1.00 92.81 305 GLU A CA 1
ATOM 2486 C C . GLU A 1 305 ? 18.870 -2.488 -22.928 1.00 92.81 305 GLU A C 1
ATOM 2488 O O . GLU A 1 305 ? 18.731 -2.031 -24.066 1.00 92.81 305 GLU A O 1
ATOM 2493 N N . PHE A 1 306 ? 19.301 -3.739 -22.729 1.00 93.44 306 PHE A N 1
ATOM 2494 C CA . PHE A 1 306 ? 19.645 -4.628 -23.837 1.00 93.44 306 PHE A CA 1
ATOM 2495 C C . PHE A 1 306 ? 18.451 -4.885 -24.765 1.00 93.44 306 PHE A C 1
ATOM 2497 O O . PHE A 1 306 ? 18.615 -4.856 -25.989 1.00 93.44 306 PHE A O 1
ATOM 2504 N N . ILE A 1 307 ? 17.249 -5.084 -24.210 1.00 93.56 307 ILE A N 1
ATOM 2505 C CA . ILE A 1 307 ? 16.012 -5.211 -24.993 1.00 93.56 307 ILE A CA 1
ATOM 2506 C C . ILE A 1 307 ? 15.757 -3.919 -25.783 1.00 93.56 307 ILE A C 1
ATOM 2508 O O . ILE A 1 307 ? 15.579 -3.971 -27.001 1.00 93.56 307 ILE A O 1
ATOM 2512 N N . LEU A 1 308 ? 15.828 -2.753 -25.132 1.00 94.31 308 LEU A N 1
ATOM 2513 C CA . LEU A 1 308 ? 15.598 -1.449 -25.771 1.00 94.31 308 LEU A CA 1
ATOM 2514 C C . LEU A 1 308 ? 16.614 -1.117 -26.871 1.00 94.31 308 LEU A C 1
ATOM 2516 O O . LEU A 1 308 ? 16.269 -0.488 -27.871 1.00 94.31 308 LEU A O 1
ATOM 2520 N N . ARG A 1 309 ? 17.866 -1.559 -26.743 1.00 93.81 309 ARG A N 1
ATOM 2521 C CA . ARG A 1 309 ? 18.891 -1.396 -27.790 1.00 93.81 309 ARG A CA 1
ATOM 2522 C C . ARG A 1 309 ? 18.627 -2.249 -29.029 1.00 93.81 309 ARG A C 1
ATOM 2524 O O . ARG A 1 309 ? 19.145 -1.944 -30.106 1.00 93.81 309 ARG A O 1
ATOM 2531 N N . LYS A 1 310 ? 17.854 -3.330 -28.900 1.00 92.69 310 LYS A N 1
ATOM 2532 C CA . LYS A 1 310 ? 17.452 -4.187 -30.026 1.00 92.69 310 LYS A CA 1
ATOM 2533 C C . LYS A 1 310 ? 16.170 -3.713 -30.708 1.00 92.69 310 LYS A C 1
ATOM 2535 O O . LYS A 1 310 ? 15.910 -4.179 -31.820 1.00 92.69 310 LYS A O 1
ATOM 2540 N N . GLU A 1 311 ? 15.429 -2.787 -30.102 1.00 92.25 311 GLU A N 1
ATOM 2541 C CA . GLU A 1 311 ? 14.205 -2.218 -30.665 1.00 92.25 311 GLU A CA 1
ATOM 2542 C C . GLU A 1 311 ? 14.500 -1.420 -31.953 1.00 92.25 311 GLU A C 1
ATOM 2544 O O . GLU A 1 311 ? 15.268 -0.450 -31.917 1.00 92.25 311 GLU A O 1
ATOM 2549 N N . PRO A 1 312 ? 13.920 -1.803 -33.111 1.00 89.69 312 PRO A N 1
ATOM 2550 C CA . PRO A 1 312 ? 14.146 -1.108 -34.375 1.00 89.69 312 PRO A CA 1
ATOM 2551 C C . PRO A 1 312 ? 13.859 0.397 -34.348 1.00 89.69 312 PRO A C 1
ATOM 2553 O O . PRO A 1 312 ? 14.655 1.146 -34.920 1.00 89.69 312 PRO A O 1
ATOM 2556 N N . LEU A 1 313 ? 12.789 0.839 -33.675 1.00 89.56 313 LEU A N 1
ATOM 2557 C CA . LEU A 1 313 ? 12.395 2.258 -33.619 1.00 89.56 313 LEU A CA 1
ATOM 2558 C C . LEU A 1 313 ? 13.426 3.121 -32.879 1.00 89.56 313 LEU A C 1
ATOM 2560 O O . LEU A 1 313 ? 13.713 4.244 -33.279 1.00 89.56 313 LEU A O 1
ATOM 2564 N N . LEU A 1 314 ? 14.086 2.567 -31.859 1.00 94.00 314 LEU A N 1
ATOM 2565 C CA . LEU A 1 314 ? 15.108 3.279 -31.088 1.00 94.00 314 LEU A CA 1
ATOM 2566 C C . LEU A 1 314 ? 16.495 3.257 -31.745 1.00 94.00 314 LEU A C 1
ATOM 2568 O O . LEU A 1 314 ? 17.428 3.896 -31.257 1.00 94.00 314 LEU A O 1
ATOM 2572 N N . ARG A 1 315 ? 16.679 2.548 -32.865 1.00 94.06 315 ARG A N 1
ATOM 2573 C CA . ARG A 1 315 ? 18.001 2.385 -33.491 1.00 94.06 315 ARG A CA 1
ATOM 2574 C C . ARG A 1 315 ? 18.624 3.722 -33.903 1.00 94.06 315 ARG A C 1
ATOM 2576 O O . ARG A 1 315 ? 19.843 3.862 -33.805 1.00 94.06 315 ARG A O 1
ATOM 2583 N N . HIS A 1 316 ? 17.831 4.677 -34.399 1.00 94.25 316 HIS A N 1
ATOM 2584 C CA . HIS A 1 316 ? 18.360 5.991 -34.778 1.00 94.25 316 HIS A CA 1
ATOM 2585 C C . HIS A 1 316 ? 18.751 6.814 -33.547 1.00 94.25 316 HIS A C 1
ATOM 2587 O O . HIS A 1 316 ? 19.869 7.332 -33.505 1.00 94.25 316 HIS A O 1
ATOM 2593 N N . TYR A 1 317 ? 17.890 6.822 -32.525 1.00 95.31 317 TYR A N 1
ATOM 2594 C CA . TYR A 1 317 ? 18.157 7.433 -31.225 1.00 95.31 317 TYR A CA 1
ATOM 2595 C C . TYR A 1 317 ? 19.478 6.936 -30.619 1.00 95.31 317 TYR A C 1
ATOM 2597 O O . TYR A 1 317 ? 20.359 7.748 -30.336 1.00 95.31 317 TYR A O 1
ATOM 2605 N N . TRP A 1 318 ? 19.670 5.614 -30.505 1.00 95.62 318 TRP A N 1
ATOM 2606 C CA . TRP A 1 318 ? 20.881 5.039 -29.908 1.00 95.62 318 TRP A CA 1
ATOM 2607 C C . TRP A 1 318 ? 22.147 5.433 -30.665 1.00 95.62 318 TRP A C 1
ATOM 2609 O O . TRP A 1 318 ? 23.134 5.809 -30.044 1.00 95.62 318 TRP A O 1
ATOM 2619 N N . ARG A 1 319 ? 22.119 5.442 -32.007 1.00 95.81 319 ARG A N 1
ATOM 2620 C CA . ARG A 1 319 ? 23.273 5.902 -32.798 1.00 95.81 319 ARG A CA 1
ATOM 2621 C C . ARG A 1 319 ? 23.624 7.360 -32.512 1.00 95.81 319 ARG A C 1
ATOM 2623 O O . ARG A 1 319 ? 24.805 7.677 -32.414 1.00 95.81 319 ARG A O 1
ATOM 2630 N N . LEU A 1 320 ? 22.627 8.243 -32.420 1.00 96.25 320 LEU A N 1
ATOM 2631 C CA . LEU A 1 320 ? 22.845 9.667 -32.152 1.00 96.25 320 LEU A CA 1
ATOM 2632 C C . LEU A 1 320 ? 23.353 9.900 -30.727 1.00 96.25 320 LEU A C 1
ATOM 2634 O O . LEU A 1 320 ? 24.335 10.623 -30.558 1.00 96.25 320 LEU A O 1
ATOM 2638 N N . ARG A 1 321 ? 22.737 9.248 -29.731 1.00 94.62 321 ARG A N 1
ATOM 2639 C CA . ARG A 1 321 ? 23.156 9.288 -28.323 1.00 94.62 321 ARG A CA 1
ATOM 2640 C C . ARG A 1 321 ? 24.592 8.800 -28.159 1.00 94.62 321 ARG A C 1
ATOM 2642 O O . ARG A 1 321 ? 25.413 9.534 -27.619 1.00 94.62 321 ARG A O 1
ATOM 2649 N N . ASP A 1 322 ? 24.907 7.615 -28.683 1.00 95.00 322 ASP A N 1
ATOM 2650 C CA . ASP A 1 322 ? 26.238 7.002 -28.570 1.00 95.00 322 ASP A CA 1
ATOM 2651 C C . ASP A 1 322 ? 27.309 7.812 -29.335 1.00 95.00 322 ASP A C 1
ATOM 2653 O O . ASP A 1 322 ? 28.489 7.762 -29.000 1.00 95.00 322 ASP A O 1
ATOM 2657 N N . SER A 1 323 ? 26.899 8.612 -30.329 1.00 96.19 323 SER A N 1
ATOM 2658 C CA . SER A 1 323 ? 27.774 9.550 -31.054 1.00 96.19 323 SER A CA 1
ATOM 2659 C C . SER A 1 323 ? 27.881 10.938 -30.396 1.00 96.19 323 SER A C 1
ATOM 2661 O O . SER A 1 323 ? 28.564 11.809 -30.930 1.00 96.19 323 SER A O 1
ATOM 2663 N N . GLY A 1 324 ? 27.196 11.179 -29.271 1.00 95.00 324 GLY A N 1
ATOM 2664 C CA . GLY A 1 324 ? 27.216 12.450 -28.535 1.00 95.00 324 GLY A CA 1
ATOM 2665 C C . GLY A 1 324 ? 26.282 13.548 -29.068 1.00 95.00 324 GLY A C 1
ATOM 2666 O O . GLY A 1 324 ? 26.294 14.664 -28.550 1.00 95.00 324 GLY A O 1
ATOM 2667 N N . TYR A 1 325 ? 25.434 13.269 -30.064 1.00 95.88 325 TYR A N 1
ATOM 2668 C CA . TYR A 1 325 ? 24.467 14.233 -30.614 1.00 95.88 325 TYR A CA 1
ATOM 2669 C C . TYR A 1 325 ? 23.161 14.260 -29.800 1.00 95.88 325 TYR A C 1
ATOM 2671 O O . TYR A 1 325 ? 22.090 13.936 -30.314 1.00 95.88 325 TYR A O 1
ATOM 2679 N N . LEU A 1 326 ? 23.246 14.651 -28.525 1.00 93.19 326 LEU A N 1
ATOM 2680 C CA . LEU A 1 326 ? 22.158 14.496 -27.544 1.00 93.19 326 LEU A CA 1
ATOM 2681 C C . LEU A 1 326 ? 20.863 15.229 -27.928 1.00 93.19 326 LEU A C 1
ATOM 2683 O O . LEU A 1 326 ? 19.784 14.653 -27.837 1.00 93.19 326 LEU A O 1
ATOM 2687 N N . GLN A 1 327 ? 20.961 16.469 -28.416 1.00 92.44 327 GLN A N 1
ATOM 2688 C CA . GLN A 1 327 ? 19.784 17.253 -28.809 1.00 92.44 327 GLN A CA 1
ATOM 2689 C C . GLN A 1 327 ? 19.031 16.611 -29.983 1.00 92.44 327 GLN A C 1
ATOM 2691 O O . GLN A 1 327 ? 17.818 16.446 -29.929 1.00 92.44 327 GLN A O 1
ATOM 2696 N N . ARG A 1 328 ? 19.760 16.152 -31.008 1.00 93.38 328 ARG A N 1
ATOM 2697 C CA . ARG A 1 328 ? 19.168 15.445 -32.155 1.00 93.38 328 ARG A CA 1
ATOM 2698 C C . ARG A 1 328 ? 18.582 14.094 -31.760 1.00 93.38 328 ARG A C 1
ATOM 2700 O O . ARG A 1 328 ? 17.596 13.657 -32.346 1.00 93.38 328 ARG A O 1
ATOM 2707 N N . ALA A 1 329 ? 19.196 13.421 -30.786 1.00 93.62 329 ALA A N 1
ATOM 2708 C CA . ALA A 1 329 ? 18.655 12.185 -30.237 1.00 93.62 329 ALA A CA 1
ATOM 2709 C C . ALA A 1 329 ? 17.286 12.443 -29.581 1.00 93.62 329 ALA A C 1
ATOM 2711 O O . ALA A 1 329 ? 16.343 11.713 -29.867 1.00 93.62 329 ALA A O 1
ATOM 2712 N N . ALA A 1 330 ? 17.151 13.511 -28.788 1.00 91.31 330 ALA A N 1
ATOM 2713 C CA . ALA A 1 330 ? 15.872 13.912 -28.200 1.00 91.31 330 ALA A CA 1
ATOM 2714 C C . ALA A 1 330 ? 14.825 14.302 -29.263 1.00 91.31 330 ALA A C 1
ATOM 2716 O O . ALA A 1 330 ? 13.694 13.834 -29.196 1.00 91.31 330 ALA A O 1
ATOM 2717 N N . GLU A 1 331 ? 15.204 15.077 -30.284 1.00 91.56 331 GLU A N 1
ATOM 2718 C CA . GLU A 1 331 ? 14.314 15.429 -31.409 1.00 91.56 331 GLU A CA 1
ATOM 2719 C C . GLU A 1 331 ? 13.810 14.187 -32.163 1.00 91.56 331 GLU A C 1
ATOM 2721 O O . GLU A 1 331 ? 12.649 14.128 -32.557 1.00 91.56 331 GLU A O 1
ATOM 2726 N N . THR A 1 332 ? 14.664 13.170 -32.325 1.00 91.81 332 THR A N 1
ATOM 2727 C CA . THR A 1 332 ? 14.288 11.890 -32.950 1.00 91.81 332 THR A CA 1
ATOM 2728 C C . THR A 1 332 ? 13.253 11.135 -32.117 1.00 91.81 332 THR A C 1
ATOM 2730 O O . THR A 1 332 ? 12.330 10.553 -32.675 1.00 91.81 332 THR A O 1
ATOM 2733 N N . LEU A 1 333 ? 13.396 11.130 -30.786 1.00 90.56 333 LEU A N 1
ATOM 2734 C CA . LEU A 1 333 ? 12.401 10.511 -29.906 1.00 90.56 333 LEU A CA 1
ATOM 2735 C C . LEU A 1 333 ? 11.057 11.228 -29.985 1.00 90.56 333 LEU A C 1
ATOM 2737 O O . LEU A 1 333 ? 10.027 10.568 -29.970 1.00 90.56 333 LEU A O 1
ATOM 2741 N N . ASP A 1 334 ? 11.070 12.561 -30.043 1.00 88.44 334 ASP A N 1
ATOM 2742 C CA . ASP A 1 334 ? 9.844 13.356 -30.018 1.00 88.44 334 ASP A CA 1
ATOM 2743 C C . ASP A 1 334 ? 9.007 13.197 -31.296 1.00 88.44 334 ASP A C 1
ATOM 2745 O O . ASP A 1 334 ? 7.779 13.167 -31.222 1.00 88.44 334 ASP A O 1
ATOM 2749 N N . GLN A 1 335 ? 9.662 13.024 -32.451 1.00 87.25 335 GLN A N 1
ATOM 2750 C CA . GLN A 1 335 ? 8.999 12.790 -33.741 1.00 87.25 335 GLN A CA 1
ATOM 2751 C C . GLN A 1 335 ? 8.170 11.499 -33.758 1.00 87.25 335 GLN A C 1
ATOM 2753 O O . GLN A 1 335 ? 7.048 11.505 -34.256 1.00 87.25 335 GLN A O 1
ATOM 2758 N N . ASP A 1 336 ? 8.699 10.419 -33.176 1.00 83.19 336 ASP A N 1
ATOM 2759 C CA . ASP A 1 336 ? 8.082 9.087 -33.190 1.00 83.19 336 ASP A CA 1
ATOM 2760 C C . ASP A 1 336 ? 7.580 8.658 -31.794 1.00 83.19 336 ASP A C 1
ATOM 2762 O O . ASP A 1 336 ? 7.461 7.465 -31.505 1.00 83.19 336 ASP A O 1
ATOM 2766 N N . LEU A 1 337 ? 7.299 9.608 -30.891 1.00 85.69 337 LEU A N 1
ATOM 2767 C CA . LEU A 1 337 ? 7.101 9.315 -29.466 1.00 85.69 337 LEU A CA 1
ATOM 2768 C C . LEU A 1 337 ? 5.968 8.316 -29.204 1.00 85.69 337 LEU A C 1
ATOM 2770 O O . LEU A 1 337 ? 6.179 7.323 -28.512 1.00 85.69 337 LEU A O 1
ATOM 2774 N N . GLU A 1 338 ? 4.778 8.551 -29.760 1.00 81.69 338 GLU A N 1
ATOM 2775 C CA . GLU A 1 338 ? 3.608 7.682 -29.550 1.00 81.69 338 GLU A CA 1
ATOM 2776 C C . GLU A 1 338 ? 3.877 6.248 -30.031 1.00 81.69 338 GLU A C 1
ATOM 2778 O O . GLU A 1 338 ? 3.546 5.264 -29.364 1.00 81.69 338 GLU A O 1
ATOM 2783 N N . GLN A 1 339 ? 4.562 6.141 -31.170 1.00 82.12 339 GLN A N 1
ATOM 2784 C CA . GLN A 1 339 ? 4.989 4.891 -31.781 1.00 82.12 339 GLN A CA 1
ATOM 2785 C C . GLN A 1 339 ? 6.004 4.142 -30.902 1.00 82.12 339 GLN A C 1
ATOM 2787 O O . GLN A 1 339 ? 5.843 2.948 -30.635 1.00 82.12 339 GLN A O 1
ATOM 2792 N N . ILE A 1 340 ? 7.021 4.847 -30.404 1.00 87.62 340 ILE A N 1
ATOM 2793 C CA . ILE A 1 340 ? 8.041 4.297 -29.508 1.00 87.62 340 ILE A CA 1
ATOM 2794 C C . ILE A 1 340 ? 7.403 3.823 -28.201 1.00 87.62 340 ILE A C 1
ATOM 2796 O O . ILE A 1 340 ? 7.632 2.680 -27.806 1.00 87.62 340 ILE A O 1
ATOM 2800 N N . VAL A 1 341 ? 6.585 4.664 -27.556 1.00 85.69 341 VAL A N 1
ATOM 2801 C CA . VAL A 1 341 ? 5.887 4.349 -26.298 1.00 85.69 341 VAL A CA 1
ATOM 2802 C C . VAL A 1 341 ? 5.087 3.059 -26.464 1.00 85.69 341 VAL A C 1
ATOM 2804 O O . VAL A 1 341 ? 5.294 2.117 -25.703 1.00 85.69 341 VAL A O 1
ATOM 2807 N N . SER A 1 342 ? 4.262 2.958 -27.511 1.00 83.12 342 SER A N 1
ATOM 2808 C CA . SER A 1 342 ? 3.433 1.770 -27.752 1.00 83.12 342 SER A CA 1
ATOM 2809 C C . SER A 1 342 ? 4.248 0.488 -27.973 1.00 83.12 342 SER A C 1
ATOM 2811 O O . SER A 1 342 ? 3.804 -0.594 -27.590 1.00 83.12 342 SER A O 1
ATOM 2813 N N . ALA A 1 343 ? 5.438 0.581 -28.575 1.00 85.12 343 ALA A N 1
ATOM 2814 C CA . ALA A 1 343 ? 6.275 -0.582 -28.871 1.00 85.12 343 ALA A CA 1
ATOM 2815 C C . ALA A 1 343 ? 7.064 -1.094 -27.653 1.00 85.12 343 ALA A C 1
ATOM 2817 O O . ALA A 1 343 ? 7.298 -2.302 -27.521 1.00 85.12 343 ALA A O 1
ATOM 2818 N N . ILE A 1 344 ? 7.502 -0.186 -26.773 1.00 88.69 344 ILE A N 1
ATOM 2819 C CA . ILE A 1 344 ? 8.404 -0.521 -25.664 1.00 88.69 344 ILE A CA 1
ATOM 2820 C C . ILE A 1 344 ? 7.696 -0.651 -24.319 1.00 88.69 344 ILE A C 1
ATOM 2822 O O . ILE A 1 344 ? 8.263 -1.263 -23.417 1.00 88.69 344 ILE A O 1
ATOM 2826 N N . GLU A 1 345 ? 6.519 -0.060 -24.126 1.00 85.62 345 GLU A N 1
ATOM 2827 C CA . GLU A 1 345 ? 5.874 -0.021 -22.813 1.00 85.62 345 GLU A CA 1
ATOM 2828 C C . GLU A 1 345 ? 5.441 -1.433 -22.358 1.00 85.62 345 GLU A C 1
ATOM 2830 O O . GLU A 1 345 ? 4.759 -2.136 -23.109 1.00 85.62 345 GLU A O 1
ATOM 2835 N N . PRO A 1 346 ? 5.846 -1.893 -21.156 1.00 84.75 346 PRO A N 1
ATOM 2836 C CA . PRO A 1 346 ? 5.394 -3.170 -20.603 1.00 84.75 346 PRO A CA 1
ATOM 2837 C C . PRO A 1 346 ? 3.889 -3.188 -20.305 1.00 84.75 346 PRO A C 1
ATOM 2839 O O . PRO A 1 346 ? 3.188 -2.186 -20.444 1.00 84.75 346 PRO A O 1
ATOM 2842 N N . SER A 1 347 ? 3.391 -4.323 -19.805 1.00 80.00 347 SER A N 1
ATOM 2843 C CA . SER A 1 347 ? 2.035 -4.402 -19.265 1.00 80.00 347 SER A CA 1
ATOM 2844 C C . SER A 1 347 ? 1.794 -3.328 -18.201 1.00 80.00 347 SER A C 1
ATOM 2846 O O . SER A 1 347 ? 2.676 -2.953 -17.420 1.00 80.00 347 SER A O 1
ATOM 2848 N N . TYR A 1 348 ? 0.551 -2.859 -18.154 1.00 75.81 348 TYR A N 1
ATOM 2849 C CA . TYR A 1 348 ? 0.079 -1.869 -17.192 1.00 75.81 348 TYR A CA 1
ATOM 2850 C C . TYR A 1 348 ? 0.391 -2.243 -15.734 1.00 75.81 348 TYR A C 1
ATOM 2852 O O . TYR A 1 348 ? 0.813 -1.403 -14.930 1.00 75.81 348 TYR A O 1
ATOM 2860 N N . GLU A 1 349 ? 0.196 -3.515 -15.380 1.00 76.50 349 GLU A N 1
ATOM 2861 C CA . GLU A 1 349 ? 0.422 -4.003 -14.021 1.00 76.50 349 GLU A CA 1
ATOM 2862 C C . GLU A 1 349 ? 1.898 -3.964 -13.631 1.00 76.50 349 GLU A C 1
ATOM 2864 O O . GLU A 1 349 ? 2.218 -3.547 -12.514 1.00 76.50 349 GLU A O 1
ATOM 2869 N N . SER A 1 350 ? 2.785 -4.336 -14.556 1.00 80.44 350 SER A N 1
ATOM 2870 C CA . SER A 1 350 ? 4.227 -4.352 -14.325 1.00 80.44 350 SER A CA 1
ATOM 2871 C C . SER A 1 350 ? 4.805 -2.946 -14.317 1.00 80.44 350 SER A C 1
ATOM 2873 O O . SER A 1 350 ? 5.483 -2.581 -13.360 1.00 80.44 350 SER A O 1
ATOM 2875 N N . SER A 1 351 ? 4.481 -2.117 -15.317 1.00 82.00 351 SER A N 1
ATOM 2876 C CA . SER A 1 351 ? 5.008 -0.749 -15.414 1.00 82.00 351 SER A CA 1
ATOM 2877 C C . SER A 1 351 ? 4.666 0.075 -14.175 1.00 82.00 351 SER A C 1
ATOM 2879 O O . SER A 1 351 ? 5.552 0.663 -13.558 1.00 82.00 351 SER A O 1
ATOM 2881 N N . SER A 1 352 ? 3.403 0.026 -13.732 1.00 77.44 352 SER A N 1
ATOM 2882 C CA . SER A 1 352 ? 2.927 0.845 -12.608 1.00 77.44 352 SER A CA 1
ATOM 2883 C C . SER A 1 352 ? 3.507 0.474 -11.241 1.00 77.44 352 SER A C 1
ATOM 2885 O O . SER A 1 352 ? 3.253 1.191 -10.276 1.00 77.44 352 SER A O 1
ATOM 2887 N N . LYS A 1 353 ? 4.267 -0.621 -11.138 1.00 80.44 353 LYS A N 1
ATOM 2888 C CA . LYS A 1 353 ? 4.927 -1.088 -9.909 1.00 80.44 353 LYS A CA 1
ATOM 2889 C C . LYS A 1 353 ? 6.445 -1.234 -10.075 1.00 80.44 353 LYS A C 1
ATOM 2891 O O . LYS A 1 353 ? 7.107 -1.719 -9.163 1.00 80.44 353 LYS A O 1
ATOM 2896 N N . CYS A 1 354 ? 7.008 -0.831 -11.215 1.00 82.06 354 CYS A N 1
ATOM 2897 C CA . CYS A 1 354 ? 8.430 -0.978 -11.516 1.00 82.06 354 CYS A CA 1
ATOM 2898 C C . CYS A 1 354 ? 9.101 0.389 -11.646 1.00 82.06 354 CYS A C 1
ATOM 2900 O O . CYS A 1 354 ? 9.104 0.982 -12.723 1.00 82.06 354 CYS A O 1
ATOM 2902 N N . PRO A 1 355 ? 9.715 0.900 -10.567 1.00 77.81 355 PRO A N 1
ATOM 2903 C CA . PRO A 1 355 ? 10.293 2.232 -10.575 1.00 77.81 355 PRO A CA 1
ATOM 2904 C C . PRO A 1 355 ? 11.646 2.253 -11.304 1.00 77.81 355 PRO A C 1
ATOM 2906 O O . PRO A 1 355 ? 12.086 3.316 -11.707 1.00 77.81 355 PRO A O 1
ATOM 2909 N N . LEU A 1 356 ? 12.298 1.095 -11.473 1.00 82.25 356 LEU A N 1
ATOM 2910 C CA . LEU A 1 356 ? 13.584 0.918 -12.167 1.00 82.25 356 LEU A CA 1
ATOM 2911 C C . LEU A 1 356 ? 13.455 0.724 -13.686 1.00 82.25 356 LEU A C 1
ATOM 2913 O O . LEU A 1 356 ? 14.465 0.610 -14.376 1.00 82.25 356 LEU A O 1
ATOM 2917 N N . LEU A 1 357 ? 12.225 0.647 -14.192 1.00 86.75 357 LEU A N 1
ATOM 2918 C CA . LEU A 1 357 ? 11.937 0.516 -15.613 1.00 86.75 357 LEU A CA 1
ATOM 2919 C C . LEU A 1 357 ? 12.479 1.734 -16.372 1.00 86.75 357 LEU A C 1
ATOM 2921 O O . LEU A 1 357 ? 12.164 2.860 -15.994 1.00 86.75 357 LEU A O 1
ATOM 2925 N N . ILE A 1 358 ? 13.212 1.529 -17.473 1.00 89.81 358 ILE A N 1
ATOM 2926 C CA . ILE A 1 358 ? 13.634 2.640 -18.341 1.00 89.81 358 ILE A CA 1
ATOM 2927 C C . ILE A 1 358 ? 12.406 3.178 -19.081 1.00 89.81 358 ILE A C 1
ATOM 2929 O O . ILE A 1 358 ? 11.828 2.504 -19.942 1.00 89.81 358 ILE A O 1
ATOM 2933 N N . LYS A 1 359 ? 11.981 4.395 -18.761 1.00 87.06 359 LYS A N 1
ATOM 2934 C CA . LYS A 1 359 ? 10.815 5.027 -19.381 1.00 87.06 359 LYS A CA 1
ATOM 2935 C C . LYS A 1 359 ? 11.220 5.909 -20.563 1.00 87.06 359 LYS A C 1
ATOM 2937 O O . LYS A 1 359 ? 12.379 6.308 -20.668 1.00 87.06 359 LYS A O 1
ATOM 2942 N N . PRO A 1 360 ? 10.270 6.276 -21.442 1.00 87.62 360 PRO A N 1
ATOM 2943 C CA . PRO A 1 360 ? 10.505 7.285 -22.476 1.00 87.62 360 PRO A CA 1
ATOM 2944 C C . PRO A 1 360 ? 11.143 8.573 -21.926 1.00 87.62 360 PRO A C 1
ATOM 2946 O O . PRO A 1 360 ? 12.079 9.093 -22.527 1.00 87.62 360 PRO A O 1
ATOM 2949 N N . ALA A 1 361 ? 10.723 9.027 -20.738 1.00 87.31 361 ALA A N 1
ATOM 2950 C CA . ALA A 1 361 ? 11.320 10.176 -20.056 1.00 87.31 361 ALA A CA 1
ATOM 2951 C C . ALA A 1 361 ? 12.814 9.993 -19.729 1.00 87.31 361 ALA A C 1
ATOM 2953 O O . ALA A 1 361 ? 13.593 10.929 -19.907 1.00 87.31 361 ALA A O 1
ATOM 2954 N N . ASP A 1 362 ? 13.241 8.794 -19.310 1.00 89.31 362 ASP A N 1
ATOM 2955 C CA . ASP A 1 362 ? 14.662 8.493 -19.087 1.00 89.31 362 ASP A CA 1
ATOM 2956 C C . ASP A 1 362 ? 15.458 8.608 -20.391 1.00 89.31 362 ASP A C 1
ATOM 2958 O O . ASP A 1 362 ? 16.576 9.120 -20.393 1.00 89.31 362 ASP A O 1
ATOM 2962 N N . LEU A 1 363 ? 14.877 8.196 -21.524 1.00 91.12 363 LEU A N 1
ATOM 2963 C CA . LEU A 1 363 ? 15.533 8.317 -22.827 1.00 91.12 363 LEU A CA 1
ATOM 2964 C C . LEU A 1 363 ? 15.749 9.789 -23.225 1.00 91.12 363 LEU A C 1
ATOM 2966 O O . LEU A 1 363 ? 16.810 10.118 -23.763 1.00 91.12 363 LEU A O 1
ATOM 2970 N N . PHE A 1 364 ? 14.805 10.685 -22.916 1.00 88.75 364 PHE A N 1
ATOM 2971 C CA . PHE A 1 364 ? 14.947 12.124 -23.184 1.00 88.75 364 PHE A CA 1
ATOM 2972 C C . PHE A 1 364 ? 16.106 12.768 -22.420 1.00 88.75 364 PHE A C 1
ATOM 2974 O O . PHE A 1 364 ? 16.797 13.626 -22.967 1.00 88.75 364 PHE A O 1
ATOM 2981 N N . ILE A 1 365 ? 16.353 12.340 -21.181 1.00 88.38 365 ILE A N 1
ATOM 2982 C CA . ILE A 1 365 ? 17.447 12.871 -20.353 1.00 88.38 365 ILE A CA 1
ATOM 2983 C C . ILE A 1 365 ? 18.736 12.041 -20.437 1.00 88.38 365 ILE A C 1
ATOM 2985 O O . ILE A 1 365 ? 19.692 12.320 -19.718 1.00 88.38 365 ILE A O 1
ATOM 2989 N N . MET A 1 366 ? 18.778 11.031 -21.313 1.00 89.25 366 MET A N 1
ATOM 2990 C CA . MET A 1 366 ? 19.905 10.101 -21.475 1.00 89.25 366 MET A CA 1
ATOM 2991 C C . MET A 1 366 ? 20.212 9.266 -20.218 1.00 89.25 366 MET A C 1
ATOM 2993 O O . MET A 1 366 ? 21.349 8.832 -20.022 1.00 89.25 366 MET A O 1
ATOM 2997 N N . GLY A 1 367 ? 19.199 9.021 -19.389 1.00 83.62 367 GLY A N 1
ATOM 2998 C CA . GLY A 1 367 ? 19.283 8.225 -18.171 1.00 83.62 367 GLY A CA 1
ATOM 2999 C C . GLY A 1 367 ? 19.321 6.713 -18.415 1.00 83.62 367 GLY A C 1
ATOM 3000 O O . GLY A 1 367 ? 19.296 6.234 -19.558 1.00 83.62 367 GLY A O 1
ATOM 3001 N N . LEU A 1 368 ? 19.390 5.972 -17.311 1.00 73.94 368 LEU A N 1
ATOM 3002 C CA . LEU A 1 368 ? 19.477 4.512 -17.207 1.00 73.94 368 LEU A CA 1
ATOM 3003 C C . LEU A 1 368 ? 18.353 3.915 -16.324 1.00 73.94 368 LEU A C 1
ATOM 3005 O O . LEU A 1 368 ? 18.446 2.763 -15.904 1.00 73.94 368 LEU A O 1
ATOM 3009 N N . GLY A 1 369 ? 17.272 4.676 -16.088 1.00 68.38 369 GLY A N 1
ATOM 3010 C CA . GLY A 1 369 ? 16.119 4.302 -15.252 1.00 68.38 369 GLY A CA 1
ATOM 3011 C C . GLY A 1 369 ? 16.198 4.907 -13.843 1.00 68.38 369 GLY A C 1
ATOM 3012 O O . GLY A 1 369 ? 17.255 4.877 -13.222 1.00 68.38 369 GLY A O 1
ATOM 3013 N N . LYS A 1 370 ? 15.091 5.479 -13.335 1.00 70.12 370 LYS A N 1
ATOM 3014 C CA . LYS A 1 370 ? 15.008 6.347 -12.121 1.00 70.12 370 LYS A CA 1
ATOM 3015 C C . LYS A 1 370 ? 15.782 7.671 -12.182 1.00 70.12 370 LYS A C 1
ATOM 3017 O O . LYS A 1 370 ? 15.685 8.476 -11.245 1.00 70.12 370 LYS A O 1
ATOM 3022 N N . ASP A 1 371 ? 16.544 7.903 -13.244 1.00 66.81 371 ASP A N 1
ATOM 3023 C CA . ASP A 1 371 ? 17.225 9.176 -13.466 1.00 66.81 371 ASP A CA 1
ATOM 3024 C C . ASP A 1 371 ? 16.198 10.254 -13.803 1.00 66.81 371 ASP A C 1
ATOM 3026 O O . ASP A 1 371 ? 16.282 11.383 -13.310 1.00 66.81 371 ASP A O 1
ATOM 3030 N N . ALA A 1 372 ? 15.182 9.891 -14.593 1.00 67.62 372 ALA A N 1
ATOM 3031 C CA . ALA A 1 372 ? 14.037 10.747 -14.796 1.00 67.62 372 ALA A CA 1
ATOM 3032 C C . ALA A 1 372 ? 13.167 10.693 -13.546 1.00 67.62 372 ALA A C 1
ATOM 3034 O O . ALA A 1 372 ? 12.623 9.659 -13.165 1.00 67.62 372 ALA A O 1
ATOM 3035 N N . ASN A 1 373 ? 12.969 11.858 -12.935 1.00 74.44 373 ASN A N 1
ATOM 3036 C CA . ASN A 1 373 ? 12.001 12.002 -11.852 1.00 74.44 373 ASN A CA 1
ATOM 3037 C C . ASN A 1 373 ? 10.554 11.923 -12.371 1.00 74.44 373 ASN A C 1
ATOM 3039 O O . ASN A 1 373 ? 9.625 11.985 -11.577 1.00 74.44 373 ASN A O 1
ATOM 3043 N N . GLN A 1 374 ? 10.336 11.860 -13.685 1.00 77.56 374 GLN A N 1
ATOM 3044 C CA . GLN A 1 374 ? 9.025 11.966 -14.322 1.00 77.56 374 GLN A CA 1
ATOM 3045 C C . GLN A 1 374 ? 8.461 10.595 -14.669 1.00 77.56 374 GLN A C 1
ATOM 3047 O O . GLN A 1 374 ? 9.171 9.705 -15.129 1.00 77.56 374 GLN A O 1
ATOM 3052 N N . THR A 1 375 ? 7.158 10.443 -14.464 1.00 79.81 375 THR A N 1
ATOM 3053 C CA . THR A 1 375 ? 6.405 9.255 -14.879 1.00 79.81 375 THR A CA 1
ATOM 3054 C C . THR A 1 375 ? 5.723 9.460 -16.229 1.00 79.81 375 THR A C 1
ATOM 3056 O O . THR A 1 375 ? 5.413 8.472 -16.893 1.00 79.81 375 THR A O 1
ATOM 3059 N N . THR A 1 376 ? 5.506 10.715 -16.636 1.00 80.75 376 THR A N 1
ATOM 3060 C CA . THR A 1 376 ? 4.923 11.084 -17.929 1.00 80.75 376 THR A CA 1
ATOM 3061 C C . THR A 1 376 ? 5.918 10.924 -19.073 1.00 80.75 376 THR A C 1
ATOM 3063 O O . THR A 1 376 ? 7.125 10.985 -18.865 1.00 80.75 376 THR A O 1
ATOM 3066 N N . ALA A 1 377 ? 5.421 10.737 -20.298 1.00 76.44 377 ALA A N 1
ATOM 3067 C CA . ALA A 1 377 ? 6.273 10.592 -21.480 1.00 76.44 377 ALA A CA 1
ATOM 3068 C C . ALA A 1 377 ? 7.035 11.885 -21.837 1.00 76.44 377 ALA A C 1
ATOM 3070 O O . ALA A 1 377 ? 8.175 11.802 -22.295 1.00 76.44 377 ALA A O 1
ATOM 3071 N N . ARG A 1 378 ? 6.429 13.062 -21.602 1.00 76.69 378 ARG A N 1
ATOM 3072 C CA . ARG A 1 378 ? 7.026 14.391 -21.829 1.00 76.69 378 ARG A CA 1
ATOM 3073 C C . ARG A 1 378 ? 7.102 15.233 -20.551 1.00 76.69 378 ARG A C 1
ATOM 3075 O O . ARG A 1 378 ? 6.300 15.074 -19.627 1.00 76.69 378 ARG A O 1
ATOM 3082 N N . LEU A 1 379 ? 8.044 16.179 -20.564 1.00 72.31 379 LEU A N 1
ATOM 3083 C CA . LEU A 1 379 ? 8.283 17.191 -19.524 1.00 72.31 379 LEU A CA 1
ATOM 3084 C C . LEU A 1 379 ? 7.109 18.171 -19.371 1.00 72.31 379 LEU A C 1
ATOM 3086 O O . LEU A 1 379 ? 6.657 18.423 -18.254 1.00 72.31 379 LEU A O 1
ATOM 3090 N N . ASP A 1 380 ? 6.608 18.703 -20.486 1.00 74.44 380 ASP A N 1
ATOM 3091 C CA . ASP A 1 380 ? 5.580 19.755 -20.487 1.00 74.44 380 ASP A CA 1
ATOM 3092 C C . ASP A 1 380 ? 4.230 19.259 -19.945 1.00 74.44 380 ASP A C 1
ATOM 3094 O O . ASP A 1 380 ? 3.481 20.012 -19.314 1.00 74.44 380 ASP A O 1
ATOM 3098 N N . ASP A 1 381 ? 3.960 17.960 -20.098 1.00 73.75 381 ASP A N 1
ATOM 3099 C CA . ASP A 1 381 ? 2.755 17.307 -19.583 1.00 73.75 381 ASP A CA 1
ATOM 3100 C C . ASP A 1 381 ? 2.737 17.218 -18.051 1.00 73.75 381 ASP A C 1
ATOM 3102 O O . ASP A 1 381 ? 1.667 17.142 -17.439 1.00 73.75 381 ASP A O 1
ATOM 3106 N N . ALA A 1 382 ? 3.910 17.238 -17.409 1.00 74.25 382 ALA A N 1
ATOM 3107 C CA . ALA A 1 382 ? 4.013 17.007 -15.976 1.00 74.25 382 ALA A CA 1
ATOM 3108 C C . ALA A 1 382 ? 3.484 18.194 -15.151 1.00 74.25 382 ALA A C 1
ATOM 3110 O O . ALA A 1 382 ? 2.807 17.963 -14.148 1.00 74.25 382 ALA A O 1
ATOM 3111 N N . TYR A 1 383 ? 3.763 19.441 -15.559 1.00 75.69 383 TYR A N 1
ATOM 3112 C CA . TYR A 1 383 ? 3.643 20.632 -14.693 1.00 75.69 383 TYR A CA 1
ATOM 3113 C C . TYR A 1 383 ? 2.562 21.655 -15.099 1.00 75.69 383 TYR A C 1
ATOM 3115 O O . TYR A 1 383 ? 2.400 22.671 -14.424 1.00 75.69 383 TYR A O 1
ATOM 3123 N N . SER A 1 384 ? 1.823 21.433 -16.188 1.00 72.25 384 SER A N 1
ATOM 3124 C CA . SER A 1 384 ? 0.898 22.435 -16.750 1.00 72.25 384 SER A CA 1
ATOM 3125 C C . SER A 1 384 ? -0.486 22.431 -16.087 1.00 72.25 384 SER A C 1
ATOM 3127 O O . SER A 1 384 ? -1.289 21.551 -16.376 1.00 72.25 384 SER A O 1
ATOM 3129 N N . ASP A 1 385 ? -0.795 23.351 -15.166 1.00 77.25 385 ASP A N 1
ATOM 3130 C CA . ASP A 1 385 ? -2.122 23.480 -14.512 1.00 77.25 385 ASP A CA 1
ATOM 3131 C C . ASP A 1 385 ? -3.283 23.741 -15.490 1.00 77.25 385 ASP A C 1
ATOM 3133 O O . ASP A 1 385 ? -3.158 24.538 -16.416 1.00 77.25 385 ASP A O 1
ATOM 3137 N N . SER A 1 386 ? -4.443 23.116 -15.240 1.00 78.06 386 SER A N 1
ATOM 3138 C CA . SER A 1 386 ? -5.693 23.365 -15.978 1.00 78.06 386 SER A CA 1
ATOM 3139 C C . SER A 1 386 ? -6.789 23.923 -15.057 1.00 78.06 386 SER A C 1
ATOM 3141 O O . SER A 1 386 ? -6.579 24.111 -13.854 1.00 78.06 386 SER A O 1
ATOM 3143 N N . GLU A 1 387 ? -7.969 24.230 -15.601 1.00 77.25 387 GLU A N 1
ATOM 3144 C CA . GLU A 1 387 ? -9.141 24.608 -14.790 1.00 77.25 387 GLU A CA 1
ATOM 3145 C C . GLU A 1 387 ? -9.712 23.423 -13.996 1.00 77.25 387 GLU A C 1
ATOM 3147 O O . GLU A 1 387 ? -10.278 23.613 -12.922 1.00 77.25 387 GLU A O 1
ATOM 3152 N N . SER A 1 388 ? -9.532 22.199 -14.499 1.00 78.81 388 SER A N 1
ATOM 3153 C CA . SER A 1 388 ? -10.054 20.959 -13.915 1.00 78.81 388 SER A CA 1
ATOM 3154 C C . SER A 1 388 ? -9.022 20.171 -13.100 1.00 78.81 388 SER A C 1
ATOM 3156 O O . SER A 1 388 ? -9.404 19.260 -12.366 1.00 78.81 388 SER A O 1
ATOM 3158 N N . ALA A 1 389 ? -7.733 20.517 -13.189 1.00 83.06 389 ALA A N 1
ATOM 3159 C CA . ALA A 1 389 ? -6.658 19.837 -12.477 1.00 83.06 389 ALA A CA 1
ATOM 3160 C C . ALA A 1 389 ? -5.590 20.798 -11.933 1.00 83.06 389 ALA A C 1
ATOM 3162 O O . ALA A 1 389 ? -5.269 21.820 -12.543 1.00 83.06 389 ALA A O 1
ATOM 3163 N N . THR A 1 390 ? -5.006 20.448 -10.785 1.00 87.00 390 THR A N 1
ATOM 3164 C CA . THR A 1 390 ? -3.918 21.199 -10.138 1.00 87.00 390 THR A CA 1
ATOM 3165 C C . THR A 1 390 ? -2.729 20.297 -9.824 1.00 87.00 390 THR A C 1
ATOM 3167 O O . THR A 1 390 ? -2.896 19.159 -9.381 1.00 87.00 390 THR A O 1
ATOM 3170 N N . SER A 1 391 ? -1.521 20.815 -10.024 1.00 88.06 391 SER A N 1
ATOM 3171 C CA . SER A 1 391 ? -0.269 20.160 -9.654 1.00 88.06 391 SER A CA 1
ATOM 3172 C C . SER A 1 391 ? 0.066 20.402 -8.181 1.00 88.06 391 SER A C 1
ATOM 3174 O O . SER A 1 391 ? -0.009 21.527 -7.684 1.00 88.06 391 SER A O 1
ATOM 3176 N N . VAL A 1 392 ? 0.423 19.335 -7.464 1.00 88.56 392 VAL A N 1
ATOM 3177 C CA . VAL A 1 392 ? 0.706 19.356 -6.022 1.00 88.56 392 VAL A CA 1
ATOM 3178 C C . VAL A 1 392 ? 1.992 18.596 -5.739 1.00 88.56 392 VAL A C 1
ATOM 3180 O O . VAL A 1 392 ? 2.094 17.410 -6.037 1.00 88.56 392 VAL A O 1
ATOM 3183 N N . ILE A 1 393 ? 2.960 19.265 -5.112 1.00 87.81 393 ILE A N 1
ATOM 3184 C CA . ILE A 1 393 ? 4.169 18.619 -4.591 1.00 87.81 393 ILE A CA 1
ATOM 3185 C C . ILE A 1 393 ? 3.894 18.148 -3.163 1.00 87.81 393 ILE A C 1
ATOM 3187 O O . ILE A 1 393 ? 3.422 18.933 -2.338 1.00 87.81 393 ILE A O 1
ATOM 3191 N N . PHE A 1 394 ? 4.203 16.889 -2.856 1.00 85.69 394 PHE A N 1
ATOM 3192 C CA . PHE A 1 394 ? 4.111 16.361 -1.496 1.00 85.69 394 PHE A CA 1
ATOM 3193 C C . PHE A 1 394 ? 5.275 15.427 -1.160 1.00 85.69 394 PHE A C 1
ATOM 3195 O O . PHE A 1 394 ? 5.775 14.706 -2.022 1.00 85.69 394 PHE A O 1
ATOM 3202 N N . SER A 1 395 ? 5.671 15.428 0.114 1.00 84.75 395 SER A N 1
ATOM 3203 C CA . SER A 1 395 ? 6.624 14.466 0.674 1.00 84.75 395 SER A CA 1
ATOM 3204 C C . SER A 1 395 ? 5.871 13.318 1.345 1.00 84.75 395 SER A C 1
ATOM 3206 O O . SER A 1 395 ? 4.849 13.556 2.003 1.00 84.75 395 SER A O 1
ATOM 3208 N N . ASP A 1 396 ? 6.339 12.085 1.161 1.00 80.69 396 ASP A N 1
ATOM 3209 C CA . ASP A 1 396 ? 5.904 10.907 1.912 1.00 80.69 396 ASP A CA 1
ATOM 3210 C C . ASP A 1 396 ? 7.061 10.325 2.707 1.00 80.69 396 ASP A C 1
ATOM 3212 O O . ASP A 1 396 ? 8.117 10.047 2.149 1.00 80.69 396 ASP A O 1
ATOM 3216 N N . ASN A 1 397 ? 6.834 10.114 4.002 1.00 74.44 397 ASN A N 1
ATOM 3217 C CA . ASN A 1 397 ? 7.868 9.638 4.901 1.00 74.44 397 ASN A CA 1
ATOM 3218 C C . ASN A 1 397 ? 7.576 8.184 5.290 1.00 74.44 397 ASN A C 1
ATOM 3220 O O . ASN A 1 397 ? 6.683 7.905 6.095 1.00 74.44 397 ASN A O 1
ATOM 3224 N N . GLY A 1 398 ? 8.369 7.261 4.738 1.00 62.47 398 GLY A N 1
ATOM 3225 C CA . GLY A 1 398 ? 8.696 5.994 5.385 1.00 62.47 398 GLY A CA 1
ATOM 3226 C C . GLY A 1 398 ? 7.789 4.793 5.123 1.00 62.47 398 GLY A C 1
ATOM 3227 O O . GLY A 1 398 ? 7.902 3.818 5.867 1.00 62.47 398 GLY A O 1
ATOM 3228 N N . CYS A 1 399 ? 6.906 4.794 4.118 1.00 66.81 399 CYS A N 1
ATOM 3229 C CA . CYS A 1 399 ? 6.012 3.644 3.928 1.00 66.81 399 CYS A CA 1
ATOM 3230 C C . CYS A 1 399 ? 5.523 3.400 2.492 1.00 66.81 399 CYS A C 1
ATOM 3232 O O . CYS A 1 399 ? 5.533 2.251 2.052 1.00 66.81 399 CYS A O 1
ATOM 3234 N N . TRP A 1 400 ? 5.102 4.418 1.742 1.00 78.44 400 TRP A N 1
ATOM 3235 C CA . TRP A 1 400 ? 4.632 4.234 0.367 1.00 78.44 400 TRP A CA 1
ATOM 3236 C C . TRP A 1 400 ? 5.747 4.632 -0.622 1.00 78.44 400 TRP A C 1
ATOM 3238 O O . TRP A 1 400 ? 6.402 5.646 -0.407 1.00 78.44 400 TRP A O 1
ATOM 3248 N N . PRO A 1 401 ? 6.007 3.860 -1.695 1.00 74.31 401 PRO A N 1
ATOM 3249 C CA . PRO A 1 401 ? 5.198 2.753 -2.211 1.00 74.31 401 PRO A CA 1
ATOM 3250 C C . PRO A 1 401 ? 5.651 1.341 -1.778 1.00 74.31 401 PRO A C 1
ATOM 3252 O O . PRO A 1 401 ? 5.002 0.361 -2.151 1.00 74.31 401 PRO A O 1
ATOM 3255 N N . ASP A 1 402 ? 6.727 1.216 -0.995 1.00 74.19 402 ASP A N 1
ATOM 3256 C CA . ASP A 1 402 ? 7.452 -0.055 -0.797 1.00 74.19 402 ASP A CA 1
ATOM 3257 C C . ASP A 1 402 ? 6.954 -0.926 0.370 1.00 74.19 402 ASP A C 1
ATOM 3259 O O . ASP A 1 402 ? 7.003 -2.157 0.306 1.00 74.19 402 ASP A O 1
ATOM 3263 N N . SER A 1 403 ? 6.464 -0.322 1.452 1.00 73.62 403 SER A N 1
ATOM 3264 C CA . SER A 1 403 ? 6.072 -1.040 2.669 1.00 73.62 403 SER A CA 1
ATOM 3265 C C . SER A 1 403 ? 4.557 -1.228 2.736 1.00 73.62 403 SER A C 1
ATOM 3267 O O . SER A 1 403 ? 3.809 -0.273 2.528 1.00 73.62 403 SER A O 1
ATOM 3269 N N . PRO A 1 404 ? 4.049 -2.424 3.073 1.00 69.75 404 PRO A N 1
ATOM 3270 C CA . PRO A 1 404 ? 2.626 -2.617 3.322 1.00 69.75 404 PRO A CA 1
ATOM 3271 C C . PRO A 1 404 ? 2.239 -2.078 4.708 1.00 69.75 404 PRO A C 1
ATOM 3273 O O . PRO A 1 404 ? 2.997 -2.203 5.669 1.00 69.75 404 PRO A O 1
ATOM 3276 N N . GLY A 1 405 ? 1.023 -1.553 4.865 1.00 71.00 405 GLY A N 1
ATOM 3277 C CA . GLY A 1 405 ? 0.539 -1.113 6.177 1.00 71.00 405 GLY A CA 1
ATOM 3278 C C . GLY A 1 405 ? -0.618 -0.126 6.113 1.00 71.00 405 GLY A C 1
ATOM 3279 O O . GLY A 1 405 ? -1.033 0.290 5.036 1.00 71.00 405 GLY A O 1
ATOM 3280 N N . GLY A 1 406 ? -1.135 0.260 7.282 1.00 70.81 406 GLY A N 1
ATOM 3281 C CA . GLY A 1 406 ? -2.253 1.205 7.379 1.00 70.81 406 GLY A CA 1
ATOM 3282 C C . GLY A 1 406 ? -1.923 2.582 6.797 1.00 70.81 406 GLY A C 1
ATOM 3283 O O . GLY A 1 406 ? -2.737 3.142 6.069 1.00 70.81 406 GLY A O 1
ATOM 3284 N N . VAL A 1 407 ? -0.709 3.087 7.043 1.00 75.06 407 VAL A N 1
ATOM 3285 C CA . VAL A 1 407 ? -0.241 4.379 6.508 1.00 75.06 407 VAL A CA 1
ATOM 3286 C C . VAL A 1 407 ? -0.110 4.322 4.985 1.00 75.06 407 VAL A C 1
ATOM 3288 O O . VAL A 1 407 ? -0.690 5.155 4.293 1.00 75.06 407 VAL A O 1
ATOM 3291 N N . SER A 1 408 ? 0.555 3.292 4.450 1.00 78.94 408 SER A N 1
ATOM 3292 C CA . SER A 1 408 ? 0.694 3.109 3.000 1.00 78.94 408 SER A CA 1
ATOM 3293 C C . SER A 1 408 ? -0.643 2.893 2.297 1.00 78.94 408 SER A C 1
ATOM 3295 O O . SER A 1 408 ? -0.828 3.375 1.185 1.00 78.94 408 SER A O 1
ATOM 3297 N N . ASN A 1 409 ? -1.593 2.208 2.946 1.00 80.00 409 ASN A N 1
ATOM 3298 C CA . ASN A 1 409 ? -2.959 2.059 2.446 1.00 80.00 409 ASN A CA 1
ATOM 3299 C C . ASN A 1 409 ? -3.668 3.418 2.358 1.00 80.00 409 ASN A C 1
ATOM 3301 O O . ASN A 1 409 ? -4.240 3.716 1.318 1.00 80.00 409 ASN A O 1
ATOM 3305 N N . CYS A 1 410 ? -3.575 4.261 3.395 1.00 79.88 410 CYS A N 1
ATOM 3306 C CA . CYS A 1 410 ? -4.155 5.609 3.362 1.00 79.88 410 CYS A CA 1
ATOM 3307 C C . CYS A 1 410 ? -3.540 6.457 2.238 1.00 79.88 410 CYS A C 1
ATOM 3309 O O . CYS A 1 410 ? -4.262 7.147 1.521 1.00 79.88 410 CYS A O 1
ATOM 3311 N N . ARG A 1 411 ? -2.213 6.379 2.044 1.00 83.62 411 ARG A N 1
ATOM 3312 C CA . ARG A 1 411 ? -1.536 7.108 0.964 1.00 83.62 411 ARG A CA 1
ATOM 3313 C C . ARG A 1 411 ? -1.920 6.574 -0.413 1.00 83.62 411 ARG A C 1
ATOM 3315 O O . ARG A 1 411 ? -2.212 7.383 -1.286 1.00 83.62 411 ARG A O 1
ATOM 3322 N N . ARG A 1 412 ? -1.990 5.251 -0.597 1.00 85.25 412 ARG A N 1
ATOM 3323 C CA . ARG A 1 412 ? -2.542 4.634 -1.812 1.00 85.25 412 ARG A CA 1
ATOM 3324 C C . ARG A 1 412 ? -3.943 5.169 -2.079 1.00 85.25 412 ARG A C 1
ATOM 3326 O O . ARG A 1 412 ? -4.202 5.584 -3.191 1.00 85.25 412 ARG A O 1
ATOM 3333 N N . ASP A 1 413 ? -4.826 5.190 -1.086 1.00 84.50 413 ASP A N 1
ATOM 3334 C CA . ASP A 1 413 ? -6.213 5.618 -1.288 1.00 84.50 413 ASP A CA 1
ATOM 3335 C C . ASP A 1 413 ? -6.307 7.105 -1.654 1.00 84.50 413 ASP A C 1
ATOM 3337 O O . ASP A 1 413 ? -7.130 7.476 -2.486 1.00 84.50 413 ASP A O 1
ATOM 3341 N N . LEU A 1 414 ? -5.432 7.949 -1.095 1.00 85.50 414 LEU A N 1
ATOM 3342 C CA . LEU A 1 414 ? -5.293 9.352 -1.491 1.00 85.50 414 LEU A CA 1
ATOM 3343 C C . LEU A 1 414 ? -4.832 9.476 -2.951 1.00 85.50 414 LEU A C 1
ATOM 3345 O O . LEU A 1 414 ? -5.471 10.159 -3.750 1.00 85.50 414 LEU A O 1
ATOM 3349 N N . VAL A 1 415 ? -3.741 8.782 -3.294 1.00 84.75 415 VAL A N 1
ATOM 3350 C CA . VAL A 1 415 ? -3.152 8.785 -4.637 1.00 84.75 415 VAL A CA 1
ATOM 3351 C C . VAL A 1 415 ? -4.096 8.161 -5.657 1.00 84.75 415 VAL A C 1
ATOM 3353 O O . VAL A 1 415 ? -4.149 8.644 -6.770 1.00 84.75 415 VAL A O 1
ATOM 3356 N N . ASP A 1 416 ? -4.872 7.138 -5.318 1.00 84.12 416 ASP A N 1
ATOM 3357 C CA . ASP A 1 416 ? -5.781 6.454 -6.244 1.00 84.12 416 ASP A CA 1
ATOM 3358 C C . ASP A 1 416 ? -7.140 7.156 -6.353 1.00 84.12 416 ASP A C 1
ATOM 3360 O O . ASP A 1 416 ? -7.806 7.051 -7.386 1.00 84.12 416 ASP A O 1
ATOM 3364 N N . GLY A 1 417 ? -7.570 7.820 -5.276 1.00 85.00 417 GLY A N 1
ATOM 3365 C CA . GLY A 1 417 ? -8.914 8.371 -5.119 1.00 85.00 417 GLY A CA 1
ATOM 3366 C C . GLY A 1 417 ? -9.080 9.805 -5.615 1.00 85.00 417 GLY A C 1
ATOM 3367 O O . GLY A 1 417 ? -10.200 10.204 -5.944 1.00 85.00 417 GLY A O 1
ATOM 3368 N N . HIS A 1 418 ? -8.005 10.593 -5.694 1.00 86.62 418 HIS A N 1
ATOM 3369 C CA . HIS A 1 418 ? -8.071 11.926 -6.297 1.00 86.62 418 HIS A CA 1
ATOM 3370 C C . HIS A 1 418 ? -8.236 11.844 -7.815 1.00 86.62 418 HIS A C 1
ATOM 3372 O O . HIS A 1 418 ? -7.666 10.981 -8.467 1.00 86.62 418 HIS A O 1
ATOM 3378 N N . LYS A 1 419 ? -9.044 12.744 -8.383 1.00 80.44 419 LYS A N 1
ATOM 3379 C CA . LYS A 1 419 ? -9.264 12.831 -9.841 1.00 80.44 419 LYS A CA 1
ATOM 3380 C C . LYS A 1 419 ? -8.799 14.156 -10.443 1.00 80.44 419 LYS A C 1
ATOM 3382 O O . LYS A 1 419 ? -8.570 14.236 -11.639 1.00 80.44 419 LYS A O 1
ATOM 3387 N N . THR A 1 420 ? -8.663 15.194 -9.618 1.00 85.25 420 THR A N 1
ATOM 3388 C CA . THR A 1 420 ? -8.289 16.553 -10.047 1.00 85.25 420 THR A CA 1
ATOM 3389 C C . THR A 1 420 ? -6.869 16.934 -9.624 1.00 85.25 420 THR A C 1
ATOM 3391 O O . THR A 1 420 ? -6.463 18.085 -9.780 1.00 85.25 420 THR A O 1
ATOM 3394 N N . ILE A 1 421 ? -6.137 16.026 -8.976 1.00 87.12 421 ILE A N 1
ATOM 3395 C CA . ILE A 1 421 ? -4.832 16.314 -8.377 1.00 87.12 421 ILE A CA 1
ATOM 3396 C C . ILE A 1 421 ? -3.768 15.557 -9.153 1.00 87.12 421 ILE A C 1
ATOM 3398 O O . ILE A 1 421 ? -3.870 14.346 -9.319 1.00 87.12 421 ILE A O 1
ATOM 3402 N N . ARG A 1 422 ? -2.732 16.275 -9.584 1.00 85.94 422 ARG A N 1
ATOM 3403 C CA . ARG A 1 422 ? -1.544 15.694 -10.209 1.00 85.94 422 ARG A CA 1
ATOM 3404 C C . ARG A 1 422 ? -0.378 15.819 -9.250 1.00 85.94 422 ARG A C 1
ATOM 3406 O O . ARG A 1 422 ? 0.079 16.916 -8.932 1.00 85.94 422 ARG A O 1
ATOM 3413 N N . GLY A 1 423 ? 0.044 14.685 -8.721 1.00 88.31 423 GLY A N 1
ATOM 3414 C CA . GLY A 1 423 ? 1.038 14.600 -7.672 1.00 88.31 423 GLY A CA 1
ATOM 3415 C C . GLY A 1 423 ? 2.466 14.649 -8.199 1.00 88.31 423 GLY A C 1
ATOM 3416 O O . GLY A 1 423 ? 2.815 14.015 -9.193 1.00 88.31 423 GLY A O 1
ATOM 3417 N N . HIS A 1 424 ? 3.311 15.350 -7.461 1.00 88.19 424 HIS A N 1
ATOM 3418 C CA . HIS A 1 424 ? 4.756 15.348 -7.600 1.00 88.19 424 HIS A CA 1
ATOM 3419 C C . HIS A 1 424 ? 5.332 14.886 -6.260 1.00 88.19 424 HIS A C 1
ATOM 3421 O O . HIS A 1 424 ? 5.376 15.643 -5.290 1.00 88.19 424 HIS A O 1
ATOM 3427 N N . CYS A 1 425 ? 5.680 13.607 -6.177 1.00 87.12 425 CYS A N 1
ATOM 3428 C CA . CYS A 1 425 ? 5.999 12.946 -4.923 1.00 87.12 425 CYS A CA 1
ATOM 3429 C C . CYS A 1 425 ? 7.507 12.913 -4.661 1.00 87.12 425 CYS A C 1
ATOM 3431 O O . CYS A 1 425 ? 8.291 12.483 -5.510 1.00 87.12 425 CYS A O 1
ATOM 3433 N N . LEU A 1 426 ? 7.896 13.310 -3.455 1.00 86.06 426 LEU A N 1
ATOM 3434 C CA . LEU A 1 426 ? 9.185 12.979 -2.866 1.00 86.06 426 LEU A CA 1
ATOM 3435 C C . LEU A 1 426 ? 8.951 11.861 -1.845 1.00 86.06 426 LEU A C 1
ATOM 3437 O O . LEU A 1 426 ? 8.408 12.113 -0.775 1.00 86.06 426 LEU A O 1
ATOM 3441 N N . ALA A 1 427 ? 9.270 10.621 -2.206 1.00 82.00 427 ALA A N 1
ATOM 3442 C CA . ALA A 1 427 ? 9.008 9.453 -1.372 1.00 82.00 427 ALA A CA 1
ATOM 3443 C C . ALA A 1 427 ? 10.291 9.026 -0.657 1.00 82.00 427 ALA A C 1
ATOM 3445 O O . ALA A 1 427 ? 11.214 8.511 -1.285 1.00 82.00 427 ALA A O 1
ATOM 3446 N N . GLU A 1 428 ? 10.356 9.223 0.653 1.00 79.00 428 GLU A N 1
ATOM 3447 C CA . GLU A 1 428 ? 11.432 8.688 1.480 1.00 79.00 428 GLU A CA 1
ATOM 3448 C C . GLU A 1 428 ? 11.232 7.174 1.648 1.00 79.00 428 GLU A C 1
ATOM 3450 O O . GLU A 1 428 ? 10.284 6.721 2.300 1.00 79.00 428 GLU A O 1
ATOM 3455 N N . SER A 1 429 ? 12.127 6.383 1.059 1.00 73.38 429 SER A N 1
ATOM 3456 C CA . SER A 1 429 ? 12.143 4.927 1.186 1.00 73.38 429 SER A CA 1
ATOM 3457 C C . SER A 1 429 ? 13.293 4.475 2.069 1.00 73.38 429 SER A C 1
ATOM 3459 O O . SER A 1 429 ? 14.347 5.096 2.122 1.00 73.38 429 SER A O 1
ATOM 3461 N N . ALA A 1 430 ? 13.115 3.349 2.754 1.00 67.88 430 ALA A N 1
ATOM 3462 C CA . ALA A 1 430 ? 14.187 2.763 3.540 1.00 67.88 430 ALA A CA 1
ATOM 3463 C C . ALA A 1 430 ? 15.378 2.315 2.672 1.00 67.88 430 ALA A C 1
ATOM 3465 O O . ALA A 1 430 ? 16.493 2.325 3.169 1.00 67.88 430 ALA A O 1
ATOM 3466 N N . ASN A 1 431 ? 15.163 1.911 1.413 1.00 65.69 431 ASN A N 1
ATOM 3467 C CA . ASN A 1 431 ? 16.228 1.378 0.557 1.00 65.69 431 ASN A CA 1
ATOM 3468 C C . ASN A 1 431 ? 16.085 1.862 -0.896 1.00 65.69 431 ASN A C 1
ATOM 3470 O O . ASN A 1 431 ? 14.975 2.011 -1.401 1.00 65.69 431 ASN A O 1
ATOM 3474 N N . ASP A 1 432 ? 17.208 1.969 -1.607 1.00 64.12 432 ASP A N 1
ATOM 3475 C CA . ASP A 1 432 ? 17.283 2.409 -3.013 1.00 64.12 432 ASP A CA 1
ATOM 3476 C C . ASP A 1 432 ? 16.516 1.535 -4.021 1.00 64.12 432 ASP A C 1
ATOM 3478 O O . ASP A 1 432 ? 16.014 2.017 -5.044 1.00 64.12 432 ASP A O 1
ATOM 3482 N N . PHE A 1 433 ? 16.403 0.234 -3.738 1.00 70.00 433 PHE A N 1
ATOM 3483 C CA . PHE A 1 433 ? 15.841 -0.775 -4.645 1.00 70.00 433 PHE A CA 1
ATOM 3484 C C . PHE A 1 433 ? 14.627 -1.503 -4.054 1.00 70.00 433 PHE A C 1
ATOM 3486 O O . PHE A 1 433 ? 14.392 -2.670 -4.371 1.00 70.00 433 PHE A O 1
ATOM 3493 N N . GLY A 1 434 ? 13.861 -0.834 -3.184 1.00 69.62 434 GLY A N 1
ATOM 3494 C CA . GLY A 1 434 ? 12.575 -1.355 -2.716 1.00 69.62 434 GLY A CA 1
ATOM 3495 C C . GLY A 1 434 ? 11.689 -1.795 -3.888 1.00 69.62 434 GLY A C 1
ATOM 3496 O O . GLY A 1 434 ? 11.696 -1.160 -4.944 1.00 69.62 434 GLY A O 1
ATOM 3497 N N . ILE A 1 435 ? 10.978 -2.916 -3.719 1.00 75.69 435 ILE A N 1
ATOM 3498 C CA . ILE A 1 435 ? 9.968 -3.389 -4.675 1.00 75.69 435 ILE A CA 1
ATOM 3499 C C . ILE A 1 435 ? 8.636 -2.745 -4.272 1.00 75.69 435 ILE A C 1
ATOM 3501 O O . ILE A 1 435 ? 8.088 -3.136 -3.231 1.00 75.69 435 ILE A O 1
ATOM 3505 N N . PRO A 1 436 ? 8.083 -1.810 -5.070 1.00 76.94 436 PRO A N 1
ATOM 3506 C CA . PRO A 1 436 ? 6.801 -1.197 -4.764 1.00 76.94 436 PRO A CA 1
ATOM 3507 C C . PRO A 1 436 ? 5.692 -2.234 -4.624 1.00 76.94 436 PRO A C 1
ATOM 3509 O O . PRO A 1 436 ? 5.527 -3.136 -5.448 1.00 76.94 436 PRO A O 1
ATOM 3512 N N . ARG A 1 437 ? 4.889 -2.093 -3.570 1.00 77.69 437 ARG A N 1
ATOM 3513 C CA . ARG A 1 437 ? 3.710 -2.935 -3.320 1.00 77.69 437 ARG A CA 1
ATOM 3514 C C . ARG A 1 437 ? 2.444 -2.340 -3.919 1.00 77.69 437 ARG A C 1
ATOM 3516 O O . ARG A 1 437 ? 1.490 -3.070 -4.186 1.00 77.69 437 ARG A O 1
ATOM 3523 N N . TYR A 1 438 ? 2.445 -1.033 -4.142 1.00 79.44 438 TYR A N 1
ATOM 3524 C CA . TYR A 1 438 ? 1.316 -0.282 -4.673 1.00 79.44 438 TYR A CA 1
ATOM 3525 C C . TYR A 1 438 ? 1.645 0.298 -6.044 1.00 79.44 438 TYR A C 1
ATOM 3527 O O . TYR A 1 438 ? 2.810 0.470 -6.396 1.00 79.44 438 TYR A O 1
ATOM 3535 N N . GLN A 1 439 ? 0.598 0.590 -6.815 1.00 83.31 439 GLN A N 1
ATOM 3536 C CA . GLN A 1 439 ? 0.757 1.302 -8.076 1.00 83.31 439 GLN A CA 1
ATOM 3537 C C . GLN A 1 439 ? 1.236 2.735 -7.788 1.00 83.31 439 GLN A C 1
ATOM 3539 O O . GLN A 1 439 ? 0.752 3.354 -6.838 1.00 83.31 439 GLN A O 1
ATOM 3544 N N . ILE A 1 440 ? 2.163 3.254 -8.591 1.00 79.81 440 ILE A N 1
ATOM 3545 C CA . ILE A 1 440 ? 2.756 4.582 -8.376 1.00 79.81 440 ILE A CA 1
ATOM 3546 C C . ILE A 1 440 ? 2.275 5.659 -9.350 1.00 79.81 440 ILE A C 1
ATOM 3548 O O . ILE A 1 440 ? 2.504 6.824 -9.069 1.00 79.81 440 ILE A O 1
ATOM 3552 N N . GLU A 1 441 ? 1.618 5.327 -10.465 1.00 76.31 441 GLU A N 1
ATOM 3553 C CA . GLU A 1 441 ? 1.484 6.254 -11.605 1.00 76.31 441 GLU A CA 1
ATOM 3554 C C . GLU A 1 441 ? 0.110 6.912 -11.786 1.00 76.31 441 GLU A C 1
ATOM 3556 O O . GLU A 1 441 ? 0.042 7.898 -12.499 1.00 76.31 441 GLU A O 1
ATOM 3561 N N . ARG A 1 442 ? -0.990 6.421 -11.192 1.00 77.19 442 ARG A N 1
ATOM 3562 C CA . ARG A 1 442 ? -2.360 6.886 -11.539 1.00 77.19 442 ARG A CA 1
ATOM 3563 C C . ARG A 1 442 ? -2.592 8.393 -11.422 1.00 77.19 442 ARG A C 1
ATOM 3565 O O . ARG A 1 442 ? -3.265 8.948 -12.274 1.00 77.19 442 ARG A O 1
ATOM 3572 N N . ASN A 1 443 ? -2.062 9.025 -10.380 1.00 82.44 443 ASN A N 1
ATOM 3573 C CA . ASN A 1 443 ? -2.182 10.470 -10.161 1.00 82.44 443 ASN A CA 1
ATOM 3574 C C . ASN A 1 443 ? -0.840 11.086 -9.749 1.00 82.44 443 ASN A C 1
ATOM 3576 O O . ASN A 1 443 ? -0.807 12.088 -9.041 1.00 82.44 443 ASN A O 1
ATOM 3580 N N . ILE A 1 444 ? 0.275 10.464 -10.137 1.00 86.19 444 ILE A N 1
ATOM 3581 C CA . ILE A 1 444 ? 1.623 10.963 -9.860 1.00 86.19 444 ILE A CA 1
ATOM 3582 C C . ILE A 1 444 ? 2.322 11.170 -11.193 1.00 86.19 444 ILE A C 1
ATOM 3584 O O . ILE A 1 444 ? 2.586 10.202 -11.902 1.00 86.19 444 ILE A O 1
ATOM 3588 N N . ASN A 1 445 ? 2.654 12.423 -11.490 1.00 85.88 445 ASN A N 1
ATOM 3589 C CA . ASN A 1 445 ? 3.332 12.847 -12.715 1.00 85.88 445 ASN A CA 1
ATOM 3590 C C . ASN A 1 445 ? 4.858 12.847 -12.561 1.00 85.88 445 ASN A C 1
ATOM 3592 O O . ASN A 1 445 ? 5.601 12.752 -13.538 1.00 85.88 445 ASN A O 1
ATOM 3596 N N . SER A 1 446 ? 5.348 12.979 -11.329 1.00 85.75 446 SER A N 1
ATOM 3597 C CA . SER A 1 446 ? 6.769 12.838 -11.032 1.00 85.75 446 SER A CA 1
ATOM 3598 C C . SER A 1 446 ? 6.971 12.228 -9.655 1.00 85.75 446 SER A C 1
ATOM 3600 O O . SER A 1 446 ? 6.303 12.625 -8.703 1.00 85.75 446 SER A O 1
ATOM 3602 N N . MET A 1 447 ? 7.920 11.310 -9.530 1.00 83.94 447 MET A N 1
ATOM 3603 C CA . MET A 1 447 ? 8.319 10.710 -8.269 1.00 83.94 447 MET A CA 1
ATOM 3604 C C . MET A 1 447 ? 9.839 10.682 -8.165 1.00 83.94 447 MET A C 1
ATOM 3606 O O . MET A 1 447 ? 10.516 10.174 -9.056 1.00 83.94 447 MET A O 1
ATOM 3610 N N . LYS A 1 448 ? 10.371 11.158 -7.039 1.00 81.19 448 LYS A N 1
ATOM 3611 C CA . LYS A 1 448 ? 11.740 10.855 -6.621 1.00 81.19 448 LYS A CA 1
ATOM 3612 C C . LYS A 1 448 ? 11.686 10.005 -5.364 1.00 81.19 448 LYS A C 1
ATOM 3614 O O . LYS A 1 448 ? 11.138 10.439 -4.355 1.00 81.19 448 LYS A O 1
ATOM 3619 N N . VAL A 1 449 ? 12.271 8.814 -5.436 1.00 77.44 449 VAL A N 1
ATOM 3620 C CA . VAL A 1 449 ? 12.526 8.003 -4.246 1.00 77.44 449 VAL A CA 1
ATOM 3621 C C . VAL A 1 449 ? 13.834 8.481 -3.624 1.00 77.44 449 VAL A C 1
ATOM 3623 O O . VAL A 1 449 ? 14.862 8.498 -4.303 1.00 77.44 449 VAL A O 1
ATOM 3626 N N . LEU A 1 450 ? 13.778 8.905 -2.365 1.00 75.12 450 LEU A N 1
ATOM 3627 C CA . LEU A 1 450 ? 14.943 9.249 -1.562 1.00 75.12 450 LEU A CA 1
ATOM 3628 C C . LEU A 1 450 ? 15.257 8.083 -0.621 1.00 75.12 450 LEU A C 1
ATOM 3630 O O . LEU A 1 450 ? 14.436 7.798 0.253 1.00 75.12 450 LEU A O 1
ATOM 3634 N N . PRO A 1 451 ? 16.404 7.404 -0.760 1.00 70.44 451 PRO A N 1
ATOM 3635 C CA . PRO A 1 451 ? 16.835 6.441 0.244 1.00 70.44 451 PRO A CA 1
ATOM 3636 C C . PRO A 1 451 ? 17.150 7.162 1.561 1.00 70.44 451 PRO A C 1
ATOM 3638 O O . PRO A 1 451 ? 17.996 8.050 1.614 1.00 70.44 451 PRO A O 1
ATOM 3641 N N . LEU A 1 452 ? 16.487 6.763 2.641 1.00 65.69 452 LEU A N 1
ATOM 3642 C CA . LEU A 1 452 ? 16.832 7.189 3.998 1.00 65.69 452 LEU A CA 1
ATOM 3643 C C . LEU A 1 452 ? 18.127 6.529 4.469 1.00 65.69 452 LEU A C 1
ATOM 3645 O O . LEU A 1 452 ? 18.925 7.144 5.169 1.00 65.69 452 LEU A O 1
ATOM 3649 N N . TRP A 1 453 ? 18.331 5.276 4.069 1.00 62.50 453 TRP A N 1
ATOM 3650 C CA . TRP A 1 453 ? 19.525 4.500 4.360 1.00 62.50 453 TRP A CA 1
ATOM 3651 C C . TRP A 1 453 ? 20.159 4.186 3.008 1.00 62.50 453 TRP A C 1
ATOM 3653 O O . TRP A 1 453 ? 19.650 3.341 2.273 1.00 62.50 453 TRP A O 1
ATOM 3663 N N . GLY A 1 454 ? 21.188 4.950 2.631 1.00 51.47 454 GLY A N 1
ATOM 3664 C CA . GLY A 1 454 ? 21.864 4.798 1.342 1.00 51.47 454 GLY A CA 1
ATOM 3665 C C . GLY A 1 454 ? 22.537 3.428 1.180 1.00 51.47 454 GLY A C 1
ATOM 3666 O O . GLY A 1 454 ? 22.361 2.504 1.975 1.00 51.47 454 GLY A O 1
ATOM 3667 N N . LEU A 1 455 ? 23.390 3.297 0.164 1.00 52.50 455 LEU A N 1
ATOM 3668 C CA . LEU A 1 455 ? 24.143 2.067 -0.149 1.00 52.50 455 LEU A CA 1
ATOM 3669 C C . LEU A 1 455 ? 25.170 1.640 0.925 1.00 52.50 455 LEU A C 1
ATOM 3671 O O . LEU A 1 455 ? 25.967 0.730 0.703 1.00 52.50 455 LEU A O 1
ATOM 3675 N N . ASP A 1 456 ? 25.183 2.286 2.085 1.00 52.66 456 ASP A N 1
ATOM 3676 C CA . ASP A 1 456 ? 26.208 2.169 3.115 1.00 52.66 456 ASP A CA 1
ATOM 3677 C C . ASP A 1 456 ? 25.829 1.207 4.253 1.00 52.66 456 ASP A C 1
ATOM 3679 O O . ASP A 1 456 ? 26.343 1.304 5.363 1.00 52.66 456 ASP A O 1
ATOM 3683 N N . ASN A 1 457 ? 24.953 0.230 3.995 1.00 52.91 457 ASN A N 1
ATOM 3684 C CA . ASN A 1 457 ? 24.581 -0.806 4.968 1.00 52.91 457 ASN A CA 1
ATOM 3685 C C . ASN A 1 457 ? 24.082 -0.246 6.320 1.00 52.91 457 ASN A C 1
ATOM 3687 O O . ASN A 1 457 ? 24.296 -0.875 7.359 1.00 52.91 457 ASN A O 1
ATOM 3691 N N . ARG A 1 458 ? 23.375 0.898 6.312 1.00 52.91 458 ARG A N 1
ATOM 3692 C CA . ARG A 1 458 ? 22.840 1.585 7.510 1.00 52.91 458 ARG A CA 1
ATOM 3693 C C . ARG A 1 458 ? 23.907 2.236 8.398 1.00 52.91 458 ARG A C 1
ATOM 3695 O O . ARG A 1 458 ? 23.677 2.422 9.593 1.00 52.91 458 ARG A O 1
ATOM 3702 N N . THR A 1 459 ? 25.078 2.562 7.862 1.00 54.72 459 THR A N 1
ATOM 3703 C CA . THR A 1 459 ? 26.067 3.349 8.611 1.00 54.72 459 THR A CA 1
ATOM 3704 C C . THR A 1 459 ? 25.701 4.829 8.601 1.00 54.72 459 THR A C 1
ATOM 3706 O O . THR A 1 459 ? 25.154 5.333 7.633 1.00 54.72 459 THR A O 1
ATOM 3709 N N . ALA A 1 460 ? 26.029 5.568 9.658 1.00 53.75 460 ALA A N 1
ATOM 3710 C CA . ALA A 1 460 ? 25.616 6.969 9.779 1.00 53.75 460 ALA A CA 1
ATOM 3711 C C . ALA A 1 460 ? 26.499 7.969 8.986 1.00 53.75 460 ALA A C 1
ATOM 3713 O O . ALA A 1 460 ? 26.460 9.172 9.250 1.00 53.75 460 ALA A O 1
ATOM 3714 N N . TYR A 1 461 ? 27.329 7.497 8.042 1.00 53.88 461 TYR A N 1
ATOM 3715 C CA . TYR A 1 461 ? 28.319 8.338 7.351 1.00 53.88 461 TYR A CA 1
ATOM 3716 C C . TYR A 1 461 ? 27.678 9.437 6.494 1.00 53.88 461 TYR A C 1
ATOM 3718 O O . TYR A 1 461 ? 28.209 10.541 6.451 1.00 53.88 461 TYR A O 1
ATOM 3726 N N . HIS A 1 462 ? 26.524 9.173 5.874 1.00 50.69 462 HIS A N 1
ATOM 3727 C CA . HIS A 1 462 ? 25.859 10.123 4.971 1.00 50.69 462 HIS A CA 1
ATOM 3728 C C . HIS A 1 462 ? 25.030 11.215 5.662 1.00 50.69 462 HIS A C 1
ATOM 3730 O O . HIS A 1 462 ? 24.439 12.044 4.976 1.00 50.69 462 HIS A O 1
ATOM 3736 N N . GLY A 1 463 ? 24.986 11.233 6.996 1.00 49.97 463 GLY A N 1
ATOM 3737 C CA . GLY A 1 463 ? 24.179 12.199 7.738 1.00 49.97 463 GLY A CA 1
ATOM 3738 C C . GLY A 1 463 ? 24.891 12.878 8.908 1.00 49.97 463 GLY A C 1
ATOM 3739 O O . GLY A 1 463 ? 24.649 14.049 9.159 1.00 49.97 463 GLY A O 1
ATOM 3740 N N . VAL A 1 464 ? 25.782 12.181 9.629 1.00 51.44 464 VAL A N 1
ATOM 3741 C CA . VAL A 1 464 ? 26.486 12.735 10.817 1.00 51.44 464 VAL A CA 1
ATOM 3742 C C . VAL A 1 464 ? 27.557 13.752 10.427 1.00 51.44 464 VAL A C 1
ATOM 3744 O O . VAL A 1 464 ? 28.016 14.552 11.242 1.00 51.44 464 VAL A O 1
ATOM 3747 N N . LEU A 1 465 ? 28.021 13.665 9.189 1.00 54.09 465 LEU A N 1
ATOM 3748 C CA . LEU A 1 465 ? 29.174 14.387 8.712 1.00 54.09 465 LEU A CA 1
ATOM 3749 C C . LEU A 1 465 ? 28.676 15.462 7.751 1.00 54.09 465 LEU A C 1
ATOM 3751 O O . LEU A 1 465 ? 28.474 15.205 6.567 1.00 54.09 465 LEU A O 1
ATOM 3755 N N . ASP A 1 466 ? 28.506 16.676 8.284 1.00 54.59 466 ASP A N 1
ATOM 3756 C CA . ASP A 1 466 ? 28.587 17.906 7.490 1.00 54.59 466 ASP A CA 1
ATOM 3757 C C . ASP A 1 466 ? 29.755 17.798 6.510 1.00 54.59 466 ASP A C 1
ATOM 3759 O O . ASP A 1 466 ? 30.727 17.133 6.836 1.00 54.59 466 ASP A O 1
ATOM 3763 N N . ASN A 1 467 ? 29.669 18.475 5.366 1.00 60.38 467 ASN A N 1
ATOM 3764 C CA . ASN A 1 467 ? 30.600 18.551 4.225 1.00 60.38 467 ASN A CA 1
ATOM 3765 C C . ASN A 1 467 ? 32.131 18.463 4.538 1.00 60.38 467 ASN A C 1
ATOM 3767 O O . ASN A 1 467 ? 32.894 19.389 4.254 1.00 60.38 467 ASN A O 1
ATOM 3771 N N . ILE A 1 468 ? 32.602 17.360 5.127 1.00 67.88 468 ILE A N 1
ATOM 3772 C CA . ILE A 1 468 ? 33.982 17.119 5.547 1.00 67.88 468 ILE A CA 1
ATOM 3773 C C . ILE A 1 468 ? 34.652 16.168 4.571 1.00 67.88 468 ILE A C 1
ATOM 3775 O O . ILE A 1 468 ? 34.043 15.271 3.989 1.00 67.88 468 ILE A O 1
ATOM 3779 N N . LEU A 1 469 ? 35.951 16.366 4.397 1.00 77.56 469 LEU A N 1
ATOM 3780 C CA . LEU A 1 469 ? 36.758 15.542 3.513 1.00 77.56 469 LEU A CA 1
ATOM 3781 C C . LEU A 1 469 ? 36.932 14.140 4.107 1.00 77.56 469 LEU A C 1
ATOM 3783 O O . LEU A 1 469 ? 37.067 13.990 5.322 1.00 77.56 469 LEU A O 1
ATOM 3787 N N . GLN A 1 470 ? 37.046 13.124 3.247 1.00 78.44 470 GLN A N 1
ATOM 3788 C CA . GLN A 1 470 ? 37.341 11.745 3.665 1.00 78.44 470 GLN A CA 1
ATOM 3789 C C . GLN A 1 470 ? 38.561 11.665 4.601 1.00 78.44 470 GLN A C 1
ATOM 3791 O O . GLN A 1 470 ? 38.544 10.929 5.579 1.00 78.44 470 GLN A O 1
ATOM 3796 N N . SER A 1 471 ? 39.586 12.492 4.380 1.00 83.31 471 SER A N 1
ATOM 3797 C CA . SER A 1 471 ? 40.766 12.560 5.252 1.00 83.31 471 SER A CA 1
ATOM 3798 C C . SER A 1 471 ? 40.449 12.992 6.690 1.00 83.31 471 SER A C 1
ATOM 3800 O O . SER A 1 471 ? 41.100 12.532 7.625 1.00 83.31 471 SER A O 1
ATOM 3802 N N . GLN A 1 472 ? 39.448 13.852 6.888 1.00 80.44 472 GLN A N 1
ATOM 3803 C CA . GLN A 1 472 ? 38.987 14.264 8.217 1.00 80.44 472 GLN A CA 1
ATOM 3804 C C . GLN A 1 472 ? 38.187 13.142 8.893 1.00 80.44 472 GLN A C 1
ATOM 3806 O O . GLN A 1 472 ? 38.259 12.988 10.112 1.00 80.44 472 GLN A O 1
ATOM 3811 N N . VAL A 1 473 ? 37.470 12.324 8.114 1.00 80.06 473 VAL A N 1
ATOM 3812 C CA . VAL A 1 473 ? 36.833 11.090 8.607 1.00 80.06 473 VAL A CA 1
ATOM 3813 C C . VAL A 1 473 ? 37.900 10.109 9.088 1.00 80.06 473 VAL A C 1
ATOM 3815 O O . VAL A 1 473 ? 37.846 9.649 10.228 1.00 80.06 473 VAL A O 1
ATOM 3818 N N . ASP A 1 474 ? 38.925 9.865 8.270 1.00 83.75 474 ASP A N 1
ATOM 3819 C CA . ASP A 1 474 ? 40.042 8.977 8.608 1.00 83.75 474 ASP A CA 1
ATOM 3820 C C . ASP A 1 474 ? 40.799 9.470 9.861 1.00 83.75 474 ASP A C 1
ATOM 3822 O O . ASP A 1 474 ? 41.200 8.682 10.726 1.00 83.75 474 ASP A O 1
ATOM 3826 N N . GLU A 1 475 ? 40.944 10.789 10.022 1.00 86.69 475 GLU A N 1
ATOM 3827 C CA . GLU A 1 475 ? 41.514 11.410 11.221 1.00 86.69 475 GLU A CA 1
ATOM 3828 C C . GLU A 1 475 ? 40.653 11.149 12.468 1.00 86.69 475 GLU A C 1
ATOM 3830 O O . GLU A 1 475 ? 41.186 10.750 13.505 1.00 86.69 475 GLU A O 1
ATOM 3835 N N . LYS A 1 476 ? 39.325 11.297 12.388 1.00 87.19 476 LYS A N 1
ATOM 3836 C CA . LYS A 1 476 ? 38.419 10.961 13.502 1.00 87.19 476 LYS A CA 1
ATOM 3837 C C . LYS A 1 476 ? 38.482 9.472 13.854 1.00 87.19 476 LYS A C 1
ATOM 3839 O O . LYS A 1 476 ? 38.559 9.124 15.037 1.00 87.19 476 LYS A O 1
ATOM 3844 N N . ILE A 1 477 ? 38.509 8.592 12.849 1.00 87.19 477 ILE A N 1
ATOM 3845 C CA . ILE A 1 477 ? 38.619 7.136 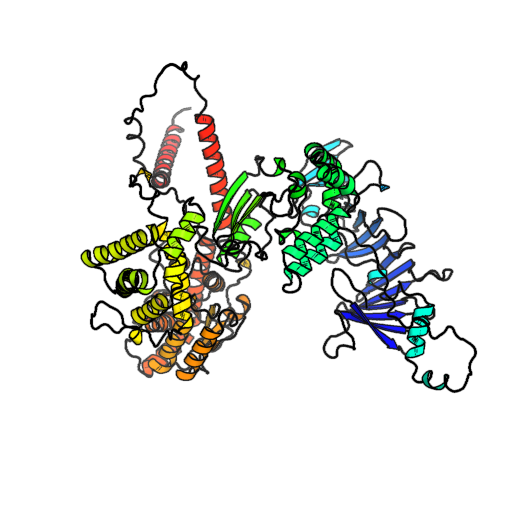13.033 1.00 87.19 477 ILE A CA 1
ATOM 3846 C C . ILE A 1 477 ? 39.930 6.784 13.738 1.00 87.19 477 ILE A C 1
ATOM 3848 O O . ILE A 1 477 ? 39.926 6.011 14.703 1.00 87.19 477 ILE A O 1
ATOM 3852 N N . SER A 1 478 ? 41.053 7.346 13.287 1.00 88.06 478 SER A N 1
ATOM 3853 C CA . SER A 1 478 ? 42.368 7.080 13.883 1.00 88.06 478 SER A CA 1
ATOM 3854 C C . SER A 1 478 ? 42.477 7.611 15.314 1.00 88.06 478 SER A C 1
ATOM 3856 O O . SER A 1 478 ? 43.009 6.916 16.175 1.00 88.06 478 SER A O 1
ATOM 3858 N N . ARG A 1 479 ? 41.900 8.784 15.597 1.00 88.75 479 ARG A N 1
ATOM 3859 C CA . ARG A 1 479 ? 41.920 9.435 16.916 1.00 88.75 479 ARG A CA 1
ATOM 3860 C C . ARG A 1 479 ? 41.026 8.808 17.979 1.00 88.75 479 ARG A C 1
ATOM 3862 O O . ARG A 1 479 ? 41.158 9.177 19.139 1.00 88.75 479 ARG A O 1
ATOM 3869 N N . THR A 1 480 ? 40.082 7.955 17.599 1.00 91.31 480 THR A N 1
ATOM 3870 C CA . THR A 1 480 ? 39.120 7.371 18.543 1.00 91.31 480 THR A CA 1
ATOM 3871 C C . THR A 1 480 ? 39.706 6.114 19.165 1.00 91.31 480 THR A C 1
ATOM 3873 O O . THR A 1 480 ? 39.791 5.076 18.501 1.00 91.31 480 THR A O 1
ATOM 3876 N N . GLU A 1 481 ? 40.107 6.190 20.431 1.00 91.56 481 GLU A N 1
ATOM 3877 C CA . GLU A 1 481 ? 40.689 5.063 21.159 1.00 91.56 481 GLU A CA 1
ATOM 3878 C C . GLU A 1 481 ? 39.646 4.347 22.041 1.00 91.56 481 GLU A C 1
ATOM 3880 O O . GLU A 1 481 ? 39.043 4.976 22.915 1.00 91.56 481 GLU A O 1
ATOM 3885 N N . PRO A 1 482 ? 39.443 3.021 21.888 1.00 88.12 482 PRO A N 1
ATOM 3886 C CA . PRO A 1 482 ? 38.437 2.283 22.659 1.00 88.12 482 PRO A CA 1
ATOM 3887 C C . PRO A 1 482 ? 38.582 2.394 24.186 1.00 88.12 482 PRO A C 1
ATOM 3889 O O . PRO A 1 482 ? 37.589 2.488 24.899 1.00 88.12 482 PRO A O 1
ATOM 3892 N N . MET A 1 483 ? 39.808 2.410 24.712 1.00 84.62 483 MET A N 1
ATOM 3893 C CA . MET A 1 483 ? 40.018 2.442 26.163 1.00 84.62 483 MET A CA 1
ATOM 3894 C C . MET A 1 483 ? 39.897 3.865 26.732 1.00 84.62 483 MET A C 1
ATOM 3896 O O . MET A 1 483 ? 39.141 4.104 27.669 1.00 84.62 483 MET A O 1
ATOM 3900 N N . ALA A 1 484 ? 40.643 4.822 26.174 1.00 86.81 484 ALA A N 1
ATOM 3901 C CA . ALA A 1 484 ? 40.721 6.177 26.719 1.00 86.81 484 ALA A CA 1
ATOM 3902 C C . ALA A 1 484 ? 39.481 7.020 26.389 1.00 86.81 484 ALA A C 1
ATOM 3904 O O . ALA A 1 484 ? 38.964 7.721 27.253 1.00 86.81 484 ALA A O 1
ATOM 3905 N N . ASP A 1 485 ? 38.972 6.941 25.158 1.00 89.88 485 ASP A N 1
ATOM 3906 C CA . ASP A 1 485 ? 37.845 7.769 24.734 1.00 89.88 485 ASP A CA 1
ATOM 3907 C C . ASP A 1 485 ? 36.505 7.069 24.959 1.00 89.88 485 ASP A C 1
ATOM 3909 O O . ASP A 1 485 ? 35.550 7.682 25.436 1.00 89.88 485 ASP A O 1
ATOM 3913 N N . VAL A 1 486 ? 36.392 5.789 24.601 1.00 92.38 486 VAL A N 1
ATOM 3914 C CA . VAL A 1 486 ? 35.091 5.109 24.643 1.00 92.38 486 VAL A CA 1
ATOM 3915 C C . VAL A 1 486 ? 34.743 4.671 26.067 1.00 92.38 486 VAL A C 1
ATOM 3917 O O . VAL A 1 486 ? 33.695 5.055 26.585 1.00 92.38 486 VAL A O 1
ATOM 3920 N N . GLU A 1 487 ? 35.614 3.922 26.743 1.00 92.56 487 GLU A N 1
ATOM 3921 C CA . GLU A 1 487 ? 35.316 3.416 28.089 1.00 92.56 487 GLU A CA 1
ATOM 3922 C C . GLU A 1 487 ? 35.311 4.512 29.167 1.00 92.56 487 GLU A C 1
ATOM 3924 O O . GLU A 1 487 ? 34.421 4.526 30.015 1.00 92.56 487 GLU A O 1
ATOM 3929 N N . GLN A 1 488 ? 36.267 5.446 29.151 1.00 92.12 488 GLN A N 1
ATOM 3930 C CA . GLN A 1 488 ? 36.392 6.435 30.236 1.00 92.12 488 GLN A CA 1
ATOM 3931 C C . GLN A 1 488 ? 35.526 7.684 30.048 1.00 92.12 488 GLN A C 1
ATOM 3933 O O . GLN A 1 488 ? 35.161 8.316 31.040 1.00 92.12 488 GLN A O 1
ATOM 3938 N N . ILE A 1 489 ? 35.201 8.063 28.807 1.00 92.75 489 ILE A N 1
ATOM 3939 C CA . ILE A 1 489 ? 34.451 9.298 28.522 1.00 92.75 489 ILE A CA 1
ATOM 3940 C C . ILE A 1 489 ? 33.039 8.971 28.047 1.00 92.75 489 ILE A C 1
ATOM 3942 O O . ILE A 1 489 ? 32.072 9.477 28.614 1.00 92.75 489 ILE A O 1
ATOM 3946 N N . PHE A 1 490 ? 32.898 8.126 27.025 1.00 94.00 490 PHE A N 1
ATOM 3947 C CA . PHE A 1 490 ? 31.603 7.897 26.389 1.00 94.00 490 PHE A CA 1
ATOM 3948 C C . PHE A 1 490 ? 30.661 6.999 27.208 1.00 94.00 490 PHE A C 1
ATOM 3950 O O . PHE A 1 490 ? 29.488 7.329 27.389 1.00 94.00 490 PHE A O 1
ATOM 3957 N N . VAL A 1 491 ? 31.158 5.884 27.749 1.00 95.31 491 VAL A N 1
ATOM 3958 C CA . VAL A 1 491 ? 30.349 4.927 28.525 1.00 95.31 491 VAL A CA 1
ATOM 3959 C C . VAL A 1 491 ? 29.670 5.560 29.753 1.00 95.31 491 VAL A C 1
ATOM 3961 O O . VAL A 1 491 ? 28.480 5.298 29.941 1.00 95.31 491 VAL A O 1
ATOM 3964 N N . PRO A 1 492 ? 30.328 6.414 30.564 1.00 95.25 492 PRO A N 1
ATOM 3965 C CA . PRO A 1 492 ? 29.654 7.111 31.660 1.00 95.25 492 PRO A CA 1
ATOM 3966 C C . PRO A 1 492 ? 28.497 7.998 31.190 1.00 95.25 492 PRO A C 1
ATOM 3968 O O . PRO A 1 492 ? 27.428 7.981 31.794 1.00 95.25 492 PRO A O 1
ATOM 3971 N N . LEU A 1 493 ? 28.668 8.713 30.070 1.00 93.06 493 LEU A N 1
ATOM 3972 C CA . LEU A 1 493 ? 27.595 9.526 29.489 1.00 93.06 493 LEU A CA 1
ATOM 3973 C C . LEU A 1 493 ? 26.408 8.647 29.077 1.00 93.06 493 LEU A C 1
ATOM 3975 O O . LEU A 1 493 ? 25.258 9.007 29.327 1.00 93.06 493 LEU A O 1
ATOM 3979 N N . LEU A 1 494 ? 26.678 7.482 28.475 1.00 92.62 494 LEU A N 1
ATOM 3980 C CA . LEU A 1 494 ? 25.645 6.516 28.093 1.00 92.62 494 LEU A CA 1
ATOM 3981 C C . LEU A 1 494 ? 24.890 5.973 29.309 1.00 92.62 494 LEU A C 1
ATOM 3983 O O . LEU A 1 494 ? 23.671 5.834 29.267 1.00 92.62 494 LEU A O 1
ATOM 3987 N N . GLN A 1 495 ? 25.595 5.689 30.401 1.00 92.75 495 GLN A N 1
ATOM 3988 C CA . GLN A 1 495 ? 24.986 5.209 31.640 1.00 92.75 495 GLN A CA 1
ATOM 3989 C C . GLN A 1 495 ? 24.104 6.273 32.301 1.00 92.75 495 GLN A C 1
ATOM 3991 O O . GLN A 1 495 ? 22.988 5.950 32.711 1.00 92.75 495 GLN A O 1
ATOM 3996 N N . ASP A 1 496 ? 24.558 7.529 32.355 1.00 89.44 496 ASP A N 1
ATOM 3997 C CA . ASP A 1 496 ? 23.761 8.655 32.861 1.00 89.44 496 ASP A CA 1
ATOM 3998 C C . ASP A 1 496 ? 22.475 8.827 32.050 1.00 89.44 496 ASP A C 1
ATOM 4000 O O . ASP A 1 496 ? 21.392 9.025 32.606 1.00 89.44 496 ASP A O 1
ATOM 4004 N N . LEU A 1 497 ? 22.579 8.687 30.731 1.00 88.88 497 LEU A N 1
ATOM 4005 C CA . LEU A 1 497 ? 21.437 8.744 29.838 1.00 88.88 497 LEU A CA 1
ATOM 4006 C C . LEU A 1 497 ? 20.447 7.594 30.085 1.00 88.88 497 LEU A C 1
ATOM 4008 O O . LEU A 1 497 ? 19.250 7.845 30.233 1.00 88.88 497 LEU A O 1
ATOM 4012 N N . VAL A 1 498 ? 20.920 6.343 30.137 1.00 90.44 498 VAL A N 1
ATOM 4013 C CA . VAL A 1 498 ? 20.060 5.174 30.396 1.00 90.44 498 VAL A CA 1
ATOM 4014 C C . VAL A 1 498 ? 19.398 5.294 31.766 1.00 90.44 498 VAL A C 1
ATOM 4016 O O . VAL A 1 498 ? 18.210 5.007 31.901 1.00 90.44 498 VAL A O 1
ATOM 4019 N N . ARG A 1 499 ? 20.117 5.791 32.779 1.00 89.12 499 ARG A N 1
ATOM 4020 C CA . ARG A 1 499 ? 19.529 6.090 34.088 1.00 89.12 499 ARG A CA 1
ATOM 4021 C C . ARG A 1 499 ? 18.400 7.114 33.971 1.00 89.12 499 ARG A C 1
ATOM 4023 O O . ARG A 1 499 ? 17.342 6.888 34.546 1.00 89.12 499 ARG A O 1
ATOM 4030 N N . GLY A 1 500 ? 18.589 8.180 33.194 1.00 88.44 500 GLY A N 1
ATOM 4031 C CA . GLY A 1 500 ? 17.545 9.171 32.934 1.00 88.44 500 GLY A CA 1
ATOM 4032 C C . GLY A 1 500 ? 16.330 8.610 32.202 1.00 88.44 500 GLY A C 1
ATOM 4033 O O . GLY A 1 500 ? 15.202 8.938 32.562 1.00 88.44 500 GLY A O 1
ATOM 4034 N N . ALA A 1 501 ? 16.526 7.707 31.239 1.00 87.44 501 ALA A N 1
ATOM 4035 C CA . ALA A 1 501 ? 15.430 6.984 30.584 1.00 87.44 501 ALA A CA 1
ATOM 4036 C C . ALA A 1 501 ? 14.686 6.039 31.549 1.00 87.44 501 ALA A C 1
ATOM 4038 O O . ALA A 1 501 ? 13.514 5.722 31.342 1.00 87.44 501 ALA A O 1
ATOM 4039 N N . ARG A 1 502 ? 15.355 5.607 32.624 1.00 88.19 502 ARG A N 1
ATOM 4040 C CA . ARG A 1 502 ? 14.780 4.763 33.675 1.00 88.19 502 ARG A CA 1
ATOM 4041 C C . ARG A 1 502 ? 14.100 5.538 34.810 1.00 88.19 502 ARG A C 1
ATOM 4043 O O . ARG A 1 502 ? 13.523 4.919 35.703 1.00 88.19 502 ARG A O 1
ATOM 4050 N N . SER A 1 503 ? 14.141 6.868 34.799 1.00 88.00 503 SER A N 1
ATOM 4051 C CA . SER A 1 503 ? 13.503 7.688 35.831 1.00 88.00 503 SER A CA 1
ATOM 4052 C C . SER A 1 503 ? 11.984 7.770 35.646 1.00 88.00 503 SER A C 1
ATOM 4054 O O . SER A 1 503 ? 11.487 8.044 34.559 1.00 88.00 503 SER A O 1
ATOM 4056 N N . ARG A 1 504 ? 11.231 7.583 36.733 1.00 84.88 504 ARG A N 1
ATOM 4057 C CA . ARG A 1 504 ? 9.764 7.676 36.783 1.00 84.88 504 ARG A CA 1
ATOM 4058 C C . ARG A 1 504 ? 9.281 9.125 36.778 1.00 84.88 504 ARG A C 1
ATOM 4060 O O . ARG A 1 504 ? 8.206 9.417 36.261 1.00 84.88 504 ARG A O 1
ATOM 4067 N N . ARG A 1 505 ? 10.037 10.026 37.405 1.00 86.50 505 ARG A N 1
ATOM 4068 C CA . ARG A 1 505 ? 9.738 11.458 37.518 1.00 86.50 505 ARG A CA 1
ATOM 4069 C C . ARG A 1 505 ? 11.005 12.267 37.289 1.00 86.50 505 ARG A C 1
ATOM 4071 O O . ARG A 1 505 ? 12.092 11.833 37.669 1.00 86.50 505 ARG A O 1
ATOM 4078 N N . TYR A 1 506 ? 10.839 13.442 36.692 1.00 86.50 506 TYR A N 1
ATOM 4079 C CA . TYR A 1 506 ? 11.933 14.359 36.398 1.00 86.50 506 TYR A CA 1
ATOM 4080 C C . TYR A 1 506 ? 11.780 15.647 37.195 1.00 86.50 506 TYR A C 1
ATOM 4082 O O . TYR A 1 506 ? 10.813 16.385 36.994 1.00 86.50 506 TYR A O 1
ATOM 4090 N N . ASP A 1 507 ? 12.776 15.961 38.019 1.00 87.56 507 ASP A N 1
ATOM 4091 C CA . ASP A 1 507 ? 12.921 17.294 38.587 1.00 87.56 507 ASP A CA 1
ATOM 4092 C C . ASP A 1 507 ? 13.793 18.171 37.679 1.00 87.56 507 ASP A C 1
ATOM 4094 O O . ASP A 1 507 ? 14.550 17.701 36.826 1.00 87.56 507 ASP A O 1
ATOM 4098 N N . ARG A 1 508 ? 13.749 19.494 37.881 1.00 85.88 508 ARG A N 1
ATOM 4099 C CA . ARG A 1 508 ? 14.548 20.433 37.072 1.00 85.88 508 ARG A CA 1
ATOM 4100 C C . ARG A 1 508 ? 16.052 20.139 37.126 1.00 85.88 508 ARG A C 1
ATOM 4102 O O . ARG A 1 508 ? 16.747 20.385 36.146 1.00 85.88 508 ARG A O 1
ATOM 4109 N N . LYS A 1 509 ? 16.554 19.628 38.255 1.00 88.44 509 LYS A N 1
ATOM 4110 C CA . LYS A 1 509 ? 17.963 19.228 38.403 1.00 88.44 509 LYS A CA 1
ATOM 4111 C C . LYS A 1 509 ? 18.293 18.026 37.518 1.00 88.44 509 LYS A C 1
ATOM 4113 O O . LYS A 1 509 ? 19.297 18.069 36.814 1.00 88.44 509 LYS A O 1
ATOM 4118 N N . ASP A 1 510 ? 17.419 17.024 37.495 1.00 85.75 510 ASP A N 1
ATOM 4119 C CA . ASP A 1 510 ? 17.583 15.820 36.677 1.00 85.75 510 ASP A CA 1
ATOM 4120 C C . ASP A 1 510 ? 17.584 16.168 35.188 1.00 85.75 510 ASP A C 1
ATOM 4122 O O . ASP A 1 510 ? 18.477 15.759 34.449 1.00 85.75 510 ASP A O 1
ATOM 4126 N N . LEU A 1 511 ? 16.646 17.021 34.759 1.00 85.44 511 LEU A N 1
ATOM 4127 C CA . LEU A 1 511 ? 16.580 17.498 33.377 1.00 85.44 511 LEU A CA 1
ATOM 4128 C C . LEU A 1 511 ? 17.875 18.197 32.944 1.00 85.44 511 LEU A C 1
ATOM 4130 O O . LEU A 1 511 ? 18.325 17.995 31.819 1.00 85.44 511 LEU A O 1
ATOM 4134 N N . VAL A 1 512 ? 18.503 18.985 33.824 1.00 85.94 512 VAL A N 1
ATOM 4135 C CA . VAL A 1 512 ? 19.796 19.632 33.542 1.00 85.94 512 VAL A CA 1
ATOM 4136 C C . VAL A 1 512 ? 20.920 18.602 33.422 1.00 85.94 512 VAL A C 1
ATOM 4138 O O . VAL A 1 512 ? 21.740 18.712 32.513 1.00 85.94 512 VAL A O 1
ATOM 4141 N N . VAL A 1 513 ? 20.968 17.599 34.304 1.00 87.25 513 VAL A N 1
ATOM 4142 C CA . VAL A 1 513 ? 21.979 16.530 34.249 1.00 87.25 513 VAL A CA 1
ATOM 4143 C C . VAL A 1 513 ? 21.872 15.758 32.934 1.00 87.25 513 VAL A C 1
ATOM 4145 O O . VAL A 1 513 ? 22.860 15.664 32.206 1.00 87.25 513 VAL A O 1
ATOM 4148 N N . TYR A 1 514 ? 20.675 15.289 32.580 1.00 86.31 514 TYR A N 1
ATOM 4149 C CA . TYR A 1 514 ? 20.472 14.496 31.367 1.00 86.31 514 TYR A CA 1
ATOM 4150 C C . TYR A 1 514 ? 20.651 15.324 30.092 1.00 86.31 514 TYR A C 1
ATOM 4152 O O . TYR A 1 514 ? 21.311 14.864 29.164 1.00 86.31 514 TYR A O 1
ATOM 4160 N N . SER A 1 515 ? 20.190 16.581 30.064 1.00 83.38 515 SER A N 1
ATOM 4161 C CA . SER A 1 515 ? 20.461 17.488 28.933 1.00 83.38 515 SER A CA 1
ATOM 4162 C C . SER A 1 515 ? 21.964 17.700 28.731 1.00 83.38 515 SER A C 1
ATOM 4164 O O . SER A 1 515 ? 22.454 17.680 27.605 1.00 83.38 515 SER A O 1
ATOM 4166 N N . ASN A 1 516 ? 22.728 17.848 29.818 1.00 84.62 516 ASN A N 1
ATOM 4167 C CA . ASN A 1 516 ? 24.181 17.964 29.736 1.00 84.62 516 ASN A CA 1
ATOM 4168 C C . ASN A 1 516 ? 24.854 16.669 29.263 1.00 84.62 516 ASN A C 1
ATOM 4170 O O . ASN A 1 516 ? 25.886 16.754 28.602 1.00 84.62 516 ASN A O 1
ATOM 4174 N N . ALA A 1 517 ? 24.305 15.490 29.572 1.00 87.31 517 ALA A N 1
ATOM 4175 C CA . ALA A 1 517 ? 24.809 14.227 29.033 1.00 87.31 517 ALA A CA 1
ATOM 4176 C C . ALA A 1 517 ? 24.677 14.192 27.500 1.00 87.31 517 ALA A C 1
ATOM 4178 O O . ALA A 1 517 ? 25.666 13.926 26.819 1.00 87.31 517 ALA A O 1
ATOM 4179 N N . PHE A 1 518 ? 23.516 14.586 26.958 1.00 82.38 518 PHE A N 1
ATOM 4180 C CA . PHE A 1 518 ? 23.302 14.739 25.511 1.00 82.38 518 PHE A CA 1
ATOM 4181 C C . PHE A 1 518 ? 24.294 15.720 24.870 1.00 82.38 518 PHE A C 1
ATOM 4183 O O . PHE A 1 518 ? 24.956 15.380 23.891 1.00 82.38 518 PHE A O 1
ATOM 4190 N N . LEU A 1 519 ? 24.451 16.918 25.446 1.00 82.12 519 LEU A N 1
ATOM 4191 C CA . LEU A 1 519 ? 25.381 17.931 24.929 1.00 82.12 519 LEU A CA 1
ATOM 4192 C C . LEU A 1 519 ? 26.839 17.449 24.951 1.00 82.12 519 LEU A C 1
ATOM 4194 O O . LEU A 1 519 ? 27.597 17.710 24.021 1.00 82.12 519 LEU A O 1
ATOM 4198 N N . LYS A 1 520 ? 27.243 16.721 25.998 1.00 86.75 520 LYS A N 1
ATOM 4199 C CA . LYS A 1 520 ? 28.592 16.148 26.099 1.00 86.75 520 LYS A CA 1
ATOM 4200 C C . LYS A 1 520 ? 28.819 15.016 25.099 1.00 86.75 520 LYS A C 1
ATOM 4202 O O . LYS A 1 520 ? 29.917 14.931 24.560 1.00 86.75 520 LYS A O 1
ATOM 4207 N N . MET A 1 521 ? 27.812 14.181 24.830 1.00 87.19 521 MET A N 1
ATOM 4208 C CA . MET A 1 521 ? 27.891 13.171 23.769 1.00 87.19 521 MET A CA 1
ATOM 4209 C C . MET A 1 521 ? 28.043 13.821 22.392 1.00 87.19 521 MET A C 1
ATOM 4211 O O . MET A 1 521 ? 28.889 13.397 21.613 1.00 87.19 521 MET A O 1
ATOM 4215 N N . ASN A 1 522 ? 27.276 14.874 22.100 1.00 79.81 522 ASN A N 1
ATOM 4216 C CA . ASN A 1 522 ? 27.411 15.611 20.843 1.00 79.81 522 ASN A CA 1
ATOM 4217 C C . ASN A 1 522 ? 28.821 16.218 20.703 1.00 79.81 522 ASN A C 1
ATOM 4219 O O . ASN A 1 522 ? 29.511 15.945 19.725 1.00 79.81 522 ASN A O 1
ATOM 4223 N N . LYS A 1 523 ? 29.311 16.893 21.752 1.00 83.00 523 LYS A N 1
ATOM 4224 C CA . LYS A 1 523 ? 30.681 17.427 21.805 1.00 83.00 523 LYS A CA 1
ATOM 4225 C C . LYS A 1 523 ? 31.764 16.352 21.637 1.00 83.00 523 LYS A C 1
ATOM 4227 O O . LYS A 1 523 ? 32.818 16.610 21.066 1.00 83.00 523 LYS A O 1
ATOM 4232 N N . TYR A 1 524 ? 31.531 15.139 22.135 1.00 87.25 524 TYR A N 1
ATOM 4233 C CA . TYR A 1 524 ? 32.443 14.011 21.940 1.00 87.25 524 TYR A CA 1
ATOM 4234 C C . TYR A 1 524 ? 32.575 13.646 20.446 1.00 87.25 524 TYR A C 1
ATOM 4236 O O . TYR A 1 524 ? 33.693 13.496 19.947 1.00 87.25 524 TYR A O 1
ATOM 4244 N N . PHE A 1 525 ? 31.464 13.599 19.703 1.00 84.88 525 PHE A N 1
ATOM 4245 C CA . PHE A 1 525 ? 31.449 13.261 18.271 1.00 84.88 525 PHE A CA 1
ATOM 4246 C C . PHE A 1 525 ? 31.963 14.375 17.336 1.00 84.88 525 PHE A C 1
ATOM 4248 O O . PHE A 1 525 ? 32.281 14.116 16.171 1.00 84.88 525 PHE A O 1
ATOM 4255 N N . GLU A 1 526 ? 32.156 15.601 17.836 1.00 79.38 526 GLU A N 1
ATOM 4256 C CA . GLU A 1 526 ? 32.865 16.648 17.082 1.00 79.38 526 GLU A CA 1
ATOM 4257 C C . GLU A 1 526 ? 34.288 16.203 16.705 1.00 79.38 526 GLU A C 1
ATOM 4259 O O . GLU A 1 526 ? 34.764 16.504 15.610 1.00 79.38 526 GLU A O 1
ATOM 4264 N N . THR A 1 527 ? 34.956 15.439 17.581 1.00 83.25 527 THR A N 1
ATOM 4265 C CA . THR A 1 527 ? 36.371 15.046 17.419 1.00 83.25 527 THR A CA 1
ATOM 4266 C C . THR A 1 527 ? 36.604 13.541 17.306 1.00 83.25 527 THR A C 1
ATOM 4268 O O . THR A 1 527 ? 37.670 13.130 16.839 1.00 83.25 527 THR A O 1
ATOM 4271 N N . ARG A 1 528 ? 35.640 12.720 17.735 1.00 88.69 528 ARG A N 1
ATOM 4272 C CA . ARG A 1 528 ? 35.700 11.253 17.698 1.00 88.69 528 ARG A CA 1
ATOM 4273 C C . ARG A 1 528 ? 34.759 10.690 16.636 1.00 88.69 528 ARG A C 1
ATOM 4275 O O . ARG A 1 528 ? 33.796 11.337 16.238 1.00 88.69 528 ARG A O 1
ATOM 4282 N N . ASP A 1 529 ? 35.063 9.491 16.160 1.00 86.75 529 ASP A N 1
ATOM 4283 C CA . ASP A 1 529 ? 34.302 8.810 15.121 1.00 86.75 529 ASP A CA 1
ATOM 4284 C C . ASP A 1 529 ? 33.034 8.174 15.692 1.00 86.75 529 ASP A C 1
ATOM 4286 O O . ASP A 1 529 ? 33.070 7.418 16.663 1.00 86.75 529 ASP A O 1
ATOM 4290 N N . PHE A 1 530 ? 31.904 8.475 15.057 1.00 83.38 530 PHE A N 1
ATOM 4291 C CA . PHE A 1 530 ? 30.590 8.031 15.504 1.00 83.38 530 PHE A CA 1
ATOM 4292 C C . PHE A 1 530 ? 30.445 6.507 15.440 1.00 83.38 530 PHE A C 1
ATOM 4294 O O . PHE A 1 530 ? 30.069 5.870 16.427 1.00 83.38 530 PHE A O 1
ATOM 4301 N N . ASN A 1 531 ? 30.786 5.909 14.296 1.00 82.81 531 ASN A N 1
ATOM 4302 C CA . ASN A 1 531 ? 30.573 4.484 14.058 1.00 82.81 531 ASN A CA 1
ATOM 4303 C C . ASN A 1 531 ? 31.512 3.626 14.917 1.00 82.81 531 ASN A C 1
ATOM 4305 O O . ASN A 1 531 ? 31.051 2.694 15.571 1.00 82.81 531 ASN A O 1
ATOM 4309 N N . LYS A 1 532 ? 32.801 3.971 15.001 1.00 87.31 532 LYS A N 1
ATOM 4310 C CA . LYS A 1 532 ? 33.799 3.254 15.806 1.00 87.31 532 LYS A CA 1
ATOM 4311 C C . LYS A 1 532 ? 33.458 3.257 17.296 1.00 87.31 532 LYS A C 1
ATOM 4313 O O . LYS A 1 532 ? 33.665 2.241 17.958 1.00 87.31 532 LYS A O 1
ATOM 4318 N N . THR A 1 533 ? 32.914 4.355 17.825 1.00 90.50 533 THR A N 1
ATOM 4319 C CA . THR A 1 533 ? 32.455 4.413 19.220 1.00 90.50 533 THR A CA 1
ATOM 4320 C C . THR A 1 533 ? 31.243 3.515 19.444 1.00 90.50 533 THR A C 1
ATOM 4322 O O . THR A 1 533 ? 31.281 2.662 20.327 1.00 90.50 533 THR A O 1
ATOM 4325 N N . TRP A 1 534 ? 30.182 3.648 18.642 1.00 87.94 534 TRP A N 1
ATOM 4326 C CA . TRP A 1 534 ? 28.946 2.880 18.838 1.00 87.94 534 TRP A CA 1
ATOM 4327 C C . TRP A 1 534 ? 29.087 1.381 18.536 1.00 87.94 534 TRP A C 1
ATOM 4329 O O . TRP A 1 534 ? 28.445 0.559 19.190 1.00 87.94 534 TRP A O 1
ATOM 4339 N N . GLN A 1 535 ? 29.952 1.008 17.590 1.00 87.25 535 GLN A N 1
ATOM 4340 C CA . GLN A 1 535 ? 30.265 -0.389 17.268 1.00 87.25 535 GLN A CA 1
ATOM 4341 C C . GLN A 1 535 ? 31.240 -1.030 18.268 1.00 87.25 535 GLN A C 1
ATOM 4343 O O . GLN A 1 535 ? 31.458 -2.241 18.220 1.00 87.25 535 GLN A O 1
ATOM 4348 N N . CYS A 1 536 ? 31.823 -0.254 19.187 1.00 91.69 536 CYS A N 1
ATOM 4349 C CA . CYS A 1 536 ? 32.735 -0.781 20.191 1.00 91.69 536 CYS A CA 1
ATOM 4350 C C . CYS A 1 536 ? 32.016 -1.768 21.128 1.00 91.69 536 CYS A C 1
ATOM 4352 O O . CYS A 1 536 ? 30.989 -1.452 21.732 1.00 91.69 536 CYS A O 1
ATOM 4354 N N . GLU A 1 537 ? 32.599 -2.954 21.317 1.00 91.38 537 GLU A N 1
ATOM 4355 C CA . GLU A 1 537 ? 32.032 -4.011 22.167 1.00 91.38 537 GLU A CA 1
ATOM 4356 C C . GLU A 1 537 ? 31.812 -3.542 23.620 1.00 91.38 537 GLU A C 1
ATOM 4358 O O . GLU A 1 537 ? 30.860 -3.958 24.283 1.00 91.38 537 GLU A O 1
ATOM 4363 N N . VAL A 1 538 ? 32.657 -2.626 24.108 1.00 93.50 538 VAL A N 1
ATOM 4364 C CA . VAL A 1 538 ? 32.539 -2.035 25.450 1.00 93.50 538 VAL A CA 1
ATOM 4365 C C . VAL A 1 538 ? 31.236 -1.241 25.590 1.00 93.50 538 VAL A C 1
ATOM 4367 O O . VAL A 1 538 ? 30.564 -1.352 26.616 1.00 93.50 538 VAL A O 1
ATOM 4370 N N . VAL A 1 539 ? 30.828 -0.505 24.551 1.00 93.56 539 VAL A N 1
ATOM 4371 C CA . VAL A 1 539 ? 29.572 0.264 24.534 1.00 93.56 539 VAL A CA 1
ATOM 4372 C C . VAL A 1 539 ? 28.370 -0.667 24.536 1.00 93.56 539 VAL A C 1
ATOM 4374 O O . VAL A 1 539 ? 27.456 -0.472 25.335 1.00 93.56 539 VAL A O 1
ATOM 4377 N N . GLN A 1 540 ? 28.394 -1.721 23.718 1.00 91.31 540 GLN A N 1
ATOM 4378 C CA . GLN A 1 540 ? 27.315 -2.713 23.683 1.00 91.31 540 GLN A CA 1
ATOM 4379 C C . GLN A 1 540 ? 27.137 -3.397 25.046 1.00 91.31 540 GLN A C 1
ATOM 4381 O O . GLN A 1 540 ? 26.021 -3.498 25.559 1.00 91.31 540 GLN A O 1
ATOM 4386 N N . LYS A 1 541 ? 28.240 -3.806 25.688 1.00 92.44 541 LYS A N 1
ATOM 4387 C CA . LYS A 1 541 ? 28.214 -4.387 27.041 1.00 92.44 541 LYS A CA 1
ATOM 4388 C C . LYS A 1 541 ? 27.720 -3.386 28.084 1.00 92.44 541 LYS A C 1
ATOM 4390 O O . LYS A 1 541 ? 26.926 -3.753 28.951 1.00 92.44 541 LYS A O 1
ATOM 4395 N N . ALA A 1 542 ? 28.166 -2.132 28.010 1.00 94.19 542 ALA A N 1
ATOM 4396 C CA . ALA A 1 542 ? 27.744 -1.079 28.925 1.00 94.19 542 ALA A CA 1
ATOM 4397 C C . ALA A 1 542 ? 26.251 -0.758 28.792 1.00 94.19 542 ALA A C 1
ATOM 4399 O O . ALA A 1 542 ? 25.588 -0.601 29.813 1.00 94.19 542 ALA A O 1
ATOM 4400 N N . TRP A 1 543 ? 25.720 -0.722 27.567 1.00 93.88 543 TRP A N 1
ATOM 4401 C CA . TRP A 1 543 ? 24.297 -0.540 27.283 1.00 93.88 543 TRP A CA 1
ATOM 4402 C C . TRP A 1 543 ? 23.449 -1.621 27.954 1.00 93.88 543 TRP A C 1
ATOM 4404 O O . TRP A 1 543 ? 22.573 -1.307 28.760 1.00 93.88 543 TRP A O 1
ATOM 4414 N N . VAL A 1 544 ? 23.766 -2.897 27.703 1.00 92.62 544 VAL A N 1
ATOM 4415 C CA . VAL A 1 544 ? 23.068 -4.036 28.322 1.00 92.62 544 VAL A CA 1
ATOM 4416 C C . VAL A 1 544 ? 23.149 -3.950 29.847 1.00 92.62 544 VAL A C 1
ATOM 4418 O O . VAL A 1 544 ? 22.136 -4.045 30.541 1.00 92.62 544 VAL A O 1
ATOM 4421 N N . LYS A 1 545 ? 24.349 -3.709 30.388 1.00 92.38 545 LYS A N 1
ATOM 4422 C CA . LYS A 1 545 ? 24.564 -3.604 31.835 1.00 92.38 545 LYS A CA 1
ATOM 4423 C C . LYS A 1 545 ? 23.766 -2.456 32.456 1.00 92.38 545 LYS A C 1
ATOM 4425 O O . LYS A 1 545 ? 23.220 -2.631 33.539 1.00 92.38 545 LYS A O 1
ATOM 4430 N N . ALA A 1 546 ? 23.683 -1.304 31.794 1.00 92.00 546 ALA A N 1
ATOM 4431 C CA . ALA A 1 546 ? 22.967 -0.137 32.299 1.00 92.00 546 ALA A CA 1
ATOM 4432 C C . ALA A 1 546 ? 21.451 -0.372 32.380 1.00 92.00 546 ALA A C 1
ATOM 4434 O O . ALA A 1 546 ? 20.818 0.064 33.342 1.00 92.00 546 ALA A O 1
ATOM 4435 N N . TRP A 1 547 ? 20.869 -1.098 31.421 1.00 89.81 547 TRP A N 1
ATOM 4436 C CA . TRP A 1 547 ? 19.450 -1.464 31.455 1.00 89.81 547 TRP A CA 1
ATOM 4437 C C . TRP A 1 547 ? 19.130 -2.551 32.487 1.00 89.81 547 TRP A C 1
ATOM 4439 O O . TRP A 1 547 ? 18.076 -2.502 33.119 1.00 89.81 547 TRP A O 1
ATOM 4449 N N . LEU A 1 548 ? 20.043 -3.505 32.693 1.00 89.06 548 LEU A N 1
ATOM 4450 C CA . LEU A 1 548 ? 19.867 -4.606 33.647 1.00 89.06 548 LEU A CA 1
ATOM 4451 C C . LEU A 1 548 ? 20.260 -4.258 35.090 1.00 89.06 548 LEU A C 1
ATOM 4453 O O . LEU A 1 548 ? 19.947 -5.023 35.999 1.00 89.06 548 LEU A O 1
ATOM 4457 N N . ALA A 1 549 ? 20.952 -3.140 35.320 1.00 88.62 549 ALA A N 1
ATOM 4458 C CA . ALA A 1 549 ? 21.413 -2.757 36.651 1.00 88.62 549 ALA A CA 1
ATOM 4459 C C . ALA A 1 549 ? 20.235 -2.558 37.617 1.00 88.62 549 ALA A C 1
ATOM 4461 O O . ALA A 1 549 ? 19.343 -1.755 37.338 1.00 88.62 549 ALA A O 1
ATOM 4462 N N . GLU A 1 550 ? 20.242 -3.232 38.767 1.00 87.75 550 GLU A N 1
ATOM 4463 C CA . GLU A 1 550 ? 19.268 -2.941 39.820 1.00 87.75 550 GLU A CA 1
ATOM 4464 C C . GLU A 1 550 ? 19.588 -1.597 40.488 1.00 87.75 550 GLU A C 1
ATOM 4466 O O . GLU A 1 550 ? 20.751 -1.247 40.698 1.00 87.75 550 GLU A O 1
ATOM 4471 N N . SER A 1 551 ? 18.545 -0.825 40.786 1.00 83.88 551 SER A N 1
ATOM 4472 C CA . SER A 1 551 ? 18.641 0.440 41.505 1.00 83.88 551 SER A CA 1
ATOM 4473 C C . SER A 1 551 ? 17.741 0.418 42.734 1.00 83.88 551 SER A C 1
ATOM 4475 O O . SER A 1 551 ? 16.569 0.048 42.643 1.00 83.88 551 SER A O 1
ATOM 4477 N N . ASP A 1 552 ? 18.295 0.861 43.861 1.00 87.00 552 ASP A N 1
ATOM 4478 C CA . ASP A 1 552 ? 17.565 1.064 45.117 1.00 87.00 552 ASP A CA 1
ATOM 4479 C C . ASP A 1 552 ? 16.797 2.399 45.144 1.00 87.00 552 ASP A C 1
ATOM 4481 O O . ASP A 1 552 ? 16.047 2.677 46.079 1.00 87.00 552 ASP A O 1
ATOM 4485 N N . ASP A 1 553 ? 16.983 3.246 44.126 1.00 84.69 553 ASP A N 1
ATOM 4486 C CA . ASP A 1 553 ? 16.287 4.521 43.995 1.00 84.69 553 ASP A CA 1
ATOM 4487 C C . ASP A 1 553 ? 14.817 4.274 43.599 1.00 84.69 553 ASP A C 1
ATOM 4489 O O . ASP A 1 553 ? 14.557 3.771 42.502 1.00 84.69 553 ASP A O 1
ATOM 4493 N N . PRO A 1 554 ? 13.825 4.647 44.434 1.00 84.50 554 PRO A N 1
ATOM 4494 C CA . PRO A 1 554 ? 12.413 4.431 44.119 1.00 84.50 554 PRO A CA 1
ATOM 4495 C C . PRO A 1 554 ? 11.954 5.235 42.895 1.00 84.50 554 PRO A C 1
ATOM 4497 O O . PRO A 1 554 ? 10.915 4.926 42.306 1.00 84.50 554 PRO A O 1
ATOM 4500 N N . ASN A 1 555 ? 12.708 6.255 42.478 1.00 86.31 555 ASN A N 1
ATOM 4501 C CA . ASN A 1 555 ? 12.440 6.990 41.251 1.00 86.31 555 ASN A CA 1
ATOM 4502 C C . ASN A 1 555 ? 12.979 6.278 40.000 1.00 86.31 555 ASN A C 1
ATOM 4504 O O . ASN A 1 555 ? 12.608 6.669 38.904 1.00 86.31 555 ASN A O 1
ATOM 4508 N N . VAL A 1 556 ? 13.800 5.232 40.115 1.00 85.81 556 VAL A N 1
ATOM 4509 C CA . VAL A 1 556 ? 14.351 4.494 38.967 1.00 85.81 556 VAL A CA 1
ATOM 4510 C C . VAL A 1 556 ? 13.661 3.139 38.848 1.00 85.81 556 VAL A C 1
ATOM 4512 O O . VAL A 1 556 ? 13.599 2.372 39.811 1.00 85.81 556 VAL A O 1
ATOM 4515 N N . TRP A 1 557 ? 13.100 2.820 37.681 1.00 83.88 557 TRP A N 1
ATOM 4516 C CA . TRP A 1 557 ? 12.432 1.531 37.499 1.00 83.88 557 TRP A CA 1
ATOM 4517 C C . TRP A 1 557 ? 13.417 0.380 37.295 1.00 83.88 557 TRP A C 1
ATOM 4519 O O . TRP A 1 557 ? 14.477 0.526 36.674 1.00 83.88 557 TRP A O 1
ATOM 4529 N N . ASN A 1 558 ? 13.061 -0.782 37.848 1.00 84.88 558 ASN A N 1
ATOM 4530 C CA . ASN A 1 558 ? 13.819 -2.022 37.725 1.00 84.88 558 ASN A CA 1
ATOM 4531 C C . ASN A 1 558 ? 13.140 -2.958 36.728 1.00 84.88 558 ASN A C 1
ATOM 4533 O O . ASN A 1 558 ? 11.929 -3.162 36.781 1.00 84.88 558 ASN A O 1
ATOM 4537 N N . ILE A 1 559 ? 13.926 -3.588 35.854 1.00 79.69 559 ILE A N 1
ATOM 4538 C CA . ILE A 1 559 ? 13.395 -4.435 34.775 1.00 79.69 559 ILE A CA 1
ATOM 4539 C C . ILE A 1 559 ? 12.565 -5.621 35.284 1.00 79.69 559 ILE A C 1
ATOM 4541 O O . ILE A 1 559 ? 11.601 -6.031 34.640 1.00 79.69 559 ILE A O 1
ATOM 4545 N N . ARG A 1 560 ? 12.877 -6.124 36.487 1.00 78.31 560 ARG A N 1
ATOM 4546 C CA . ARG A 1 560 ? 12.141 -7.219 37.138 1.00 78.31 560 ARG A CA 1
ATOM 4547 C C . ARG A 1 560 ? 10.652 -6.920 37.322 1.00 78.31 560 ARG A C 1
ATOM 4549 O O . ARG A 1 560 ? 9.848 -7.847 37.265 1.00 78.31 560 ARG A O 1
ATOM 4556 N N . GLU A 1 561 ? 10.287 -5.649 37.489 1.00 74.38 561 GLU A N 1
ATOM 4557 C CA . GLU A 1 561 ? 8.899 -5.209 37.670 1.00 74.38 561 GLU A CA 1
ATOM 4558 C C . GLU A 1 561 ? 8.045 -5.435 36.408 1.00 74.38 561 GLU A C 1
ATOM 4560 O O . GLU A 1 561 ? 6.831 -5.577 36.510 1.00 74.38 561 GLU A O 1
ATOM 4565 N N . HIS A 1 562 ? 8.674 -5.554 35.233 1.00 70.62 562 HIS A N 1
ATOM 4566 C CA . HIS A 1 562 ? 8.011 -5.774 33.941 1.00 70.62 562 HIS A CA 1
ATOM 4567 C C . HIS A 1 562 ? 8.277 -7.166 33.344 1.00 70.62 562 HIS A C 1
ATOM 4569 O O . HIS A 1 562 ? 7.863 -7.454 32.219 1.00 70.62 562 HIS A O 1
ATOM 4575 N N . SER A 1 563 ? 8.921 -8.057 34.106 1.00 65.94 563 SER A N 1
ATOM 4576 C CA . SER A 1 563 ? 9.284 -9.411 33.658 1.00 65.94 563 SER A CA 1
ATOM 4577 C C . SER A 1 563 ? 8.084 -10.284 33.285 1.00 65.94 563 SER A C 1
ATOM 4579 O O . SER A 1 563 ? 8.228 -11.213 32.505 1.00 65.94 563 SER A O 1
ATOM 4581 N N . ALA A 1 564 ? 6.886 -9.977 33.790 1.00 57.97 564 ALA A N 1
ATOM 4582 C CA . ALA A 1 564 ? 5.664 -10.685 33.409 1.00 57.97 564 ALA A CA 1
ATOM 4583 C C . ALA A 1 564 ? 5.208 -10.393 31.964 1.00 57.97 564 ALA A C 1
ATOM 4585 O O . ALA A 1 564 ? 4.388 -11.138 31.429 1.00 57.97 564 ALA A O 1
ATOM 4586 N N . ILE A 1 565 ? 5.711 -9.312 31.357 1.00 59.38 565 ILE A N 1
ATOM 4587 C CA . ILE A 1 565 ? 5.263 -8.785 30.060 1.00 59.38 565 ILE A CA 1
ATOM 4588 C C . ILE A 1 565 ? 6.386 -8.895 29.017 1.00 59.38 565 ILE A C 1
ATOM 4590 O O . ILE A 1 565 ? 6.137 -9.280 27.870 1.00 59.38 565 ILE A O 1
ATOM 4594 N N . VAL A 1 566 ? 7.636 -8.623 29.413 1.00 63.75 566 VAL A N 1
ATOM 4595 C CA . VAL A 1 566 ? 8.794 -8.591 28.505 1.00 63.75 566 VAL A CA 1
ATOM 4596 C C . VAL A 1 566 ? 9.971 -9.385 29.080 1.00 63.75 566 VAL A C 1
ATOM 4598 O O . VAL A 1 566 ? 10.384 -9.169 30.219 1.00 63.75 566 VAL A O 1
ATOM 4601 N N . HIS A 1 567 ? 10.550 -10.266 28.260 1.00 71.94 567 HIS A N 1
ATOM 4602 C CA . HIS A 1 567 ? 11.798 -10.983 28.536 1.00 71.94 567 HIS A CA 1
ATOM 4603 C C . HIS A 1 567 ? 12.832 -10.625 27.460 1.00 71.94 567 HIS A C 1
ATOM 4605 O O . HIS A 1 567 ? 12.983 -11.376 26.501 1.00 71.94 567 HIS A O 1
ATOM 4611 N N . PRO A 1 568 ? 13.513 -9.470 27.574 1.00 76.00 568 PRO A N 1
ATOM 4612 C CA . PRO A 1 568 ? 14.410 -9.025 26.521 1.00 76.00 568 PRO A CA 1
ATOM 4613 C C . PRO A 1 568 ? 15.622 -9.955 26.425 1.00 76.00 568 PRO A C 1
ATOM 4615 O O . PRO A 1 568 ? 16.332 -10.199 27.404 1.00 76.00 568 PRO A O 1
ATOM 4618 N N . SER A 1 569 ? 15.856 -10.467 25.226 1.00 80.62 569 SER A N 1
ATOM 4619 C CA . SER A 1 569 ? 17.061 -11.183 24.842 1.00 80.62 569 SER A CA 1
ATOM 4620 C C . SER A 1 569 ? 18.233 -10.216 24.636 1.00 80.62 569 SER A C 1
ATOM 4622 O O . SER A 1 569 ? 18.069 -9.000 24.520 1.00 80.62 569 SER A O 1
ATOM 4624 N N . LEU A 1 570 ? 19.452 -10.754 24.540 1.00 82.12 570 LEU A N 1
ATOM 4625 C CA . LEU A 1 570 ? 20.619 -9.949 24.157 1.00 82.12 570 LEU A CA 1
ATOM 4626 C C . LEU A 1 570 ? 20.453 -9.318 22.763 1.00 82.12 570 LEU A C 1
ATOM 4628 O O . LEU A 1 570 ? 20.906 -8.194 22.557 1.00 82.12 570 LEU A O 1
ATOM 4632 N N . SER A 1 571 ? 19.764 -10.011 21.848 1.00 77.69 571 SER A N 1
ATOM 4633 C CA . SER A 1 571 ? 19.413 -9.491 20.521 1.00 77.69 571 SER A CA 1
ATOM 4634 C C . SER A 1 571 ? 18.522 -8.258 20.630 1.00 77.69 571 SER A C 1
ATOM 4636 O O . SER A 1 571 ? 18.782 -7.263 19.963 1.00 77.69 571 SER A O 1
ATOM 4638 N N . ASP A 1 572 ? 17.530 -8.275 21.525 1.00 80.62 572 ASP A N 1
ATOM 4639 C CA . ASP A 1 572 ? 16.620 -7.138 21.714 1.00 80.62 572 ASP A CA 1
ATOM 4640 C C . ASP A 1 572 ? 17.367 -5.900 22.221 1.00 80.62 572 ASP A C 1
ATOM 4642 O O . ASP A 1 572 ? 17.116 -4.787 21.764 1.00 80.62 572 ASP A O 1
ATOM 4646 N N . PHE A 1 573 ? 18.340 -6.074 23.123 1.00 86.75 573 PHE A N 1
ATOM 4647 C CA . PHE A 1 573 ? 19.182 -4.960 23.567 1.00 86.75 573 PHE A CA 1
ATOM 4648 C C . PHE A 1 573 ? 20.069 -4.407 22.450 1.00 86.75 573 PHE A C 1
ATOM 4650 O O . PHE A 1 573 ? 20.270 -3.193 22.392 1.00 86.75 573 PHE A O 1
ATOM 4657 N N . GLN A 1 574 ? 20.597 -5.271 21.581 1.00 82.88 574 GLN A N 1
ATOM 4658 C CA . GLN A 1 574 ? 21.391 -4.859 20.422 1.00 82.88 574 GLN A CA 1
ATOM 4659 C C . GLN A 1 574 ? 20.531 -4.127 19.386 1.00 82.88 574 GLN A C 1
ATOM 4661 O O . GLN A 1 574 ? 20.925 -3.067 18.907 1.00 82.88 574 GLN A O 1
ATOM 4666 N N . GLU A 1 575 ? 19.336 -4.633 19.080 1.00 79.06 575 GLU A N 1
ATOM 4667 C CA . GLU A 1 575 ? 18.377 -3.966 18.195 1.00 79.06 575 GLU A CA 1
ATOM 4668 C C . GLU A 1 575 ? 17.927 -2.617 18.762 1.00 79.06 575 GLU A C 1
ATOM 4670 O O . GLU A 1 575 ? 17.924 -1.622 18.037 1.00 79.06 575 GLU A O 1
ATOM 4675 N N . ALA A 1 576 ? 17.632 -2.547 20.063 1.00 83.94 576 ALA A N 1
ATOM 4676 C CA . ALA A 1 576 ? 17.289 -1.299 20.737 1.00 83.94 576 ALA A CA 1
ATOM 4677 C C . ALA A 1 576 ? 18.438 -0.282 20.690 1.00 83.94 576 ALA A C 1
ATOM 4679 O O . ALA A 1 576 ? 18.190 0.905 20.483 1.00 83.94 576 ALA A O 1
ATOM 4680 N N . LEU A 1 577 ? 19.689 -0.732 20.844 1.00 86.75 577 LEU A N 1
ATOM 4681 C CA . LEU A 1 577 ? 20.864 0.126 20.693 1.00 86.75 577 LEU A CA 1
ATOM 4682 C C . LEU A 1 577 ? 20.995 0.631 19.252 1.00 86.75 577 LEU A C 1
ATOM 4684 O O . LEU A 1 577 ? 21.175 1.825 19.050 1.00 86.75 577 LEU A O 1
ATOM 4688 N N . ASN A 1 578 ? 20.850 -0.241 18.253 1.00 79.31 578 ASN A N 1
ATOM 4689 C CA . ASN A 1 578 ? 20.903 0.145 16.839 1.00 79.31 578 ASN A CA 1
ATOM 4690 C C . ASN A 1 578 ? 19.821 1.175 16.489 1.00 79.31 578 ASN A C 1
ATOM 4692 O O . ASN A 1 578 ? 20.096 2.160 15.805 1.00 79.31 578 ASN A O 1
ATOM 4696 N N . LEU A 1 579 ? 18.604 0.981 17.002 1.00 75.00 579 LEU A N 1
ATOM 4697 C CA . LEU A 1 579 ? 17.513 1.937 16.849 1.00 75.00 579 LEU A CA 1
ATOM 4698 C C . LEU A 1 579 ? 17.843 3.265 17.541 1.00 75.00 579 LEU A C 1
ATOM 4700 O O . LEU A 1 579 ? 17.672 4.329 16.952 1.00 75.00 579 LEU A O 1
ATOM 4704 N N . TYR A 1 580 ? 18.368 3.211 18.767 1.00 80.69 580 TYR A N 1
ATOM 4705 C CA . TYR A 1 580 ? 18.798 4.398 19.497 1.00 80.69 580 TYR A CA 1
ATOM 4706 C C . TYR A 1 580 ? 19.872 5.183 18.730 1.00 80.69 580 TYR A C 1
ATOM 4708 O O . TYR A 1 580 ? 19.743 6.395 18.594 1.00 80.69 580 TYR A O 1
ATOM 4716 N N . ILE A 1 581 ? 20.887 4.510 18.181 1.00 77.62 581 ILE A N 1
ATOM 4717 C CA . ILE A 1 581 ? 21.953 5.124 17.372 1.00 77.62 581 ILE A CA 1
ATOM 4718 C C . ILE A 1 581 ? 21.353 5.868 16.171 1.00 77.62 581 ILE A C 1
ATOM 4720 O O . ILE A 1 581 ? 21.705 7.022 15.921 1.00 77.62 581 ILE A O 1
ATOM 4724 N N . ALA A 1 582 ? 20.406 5.234 15.476 1.00 67.25 582 ALA A N 1
ATOM 4725 C CA . ALA A 1 582 ? 19.729 5.806 14.317 1.00 67.25 582 ALA A CA 1
ATOM 4726 C C . ALA A 1 582 ? 18.883 7.049 14.659 1.00 67.25 582 ALA A C 1
ATOM 4728 O O . ALA A 1 582 ? 18.866 8.008 13.893 1.00 67.25 582 ALA A O 1
ATOM 4729 N N . TYR A 1 583 ? 18.201 7.075 15.809 1.00 65.94 583 TYR A N 1
ATOM 4730 C CA . TYR A 1 583 ? 17.420 8.247 16.236 1.00 65.94 583 TYR A CA 1
ATOM 4731 C C . TYR A 1 583 ? 18.271 9.343 1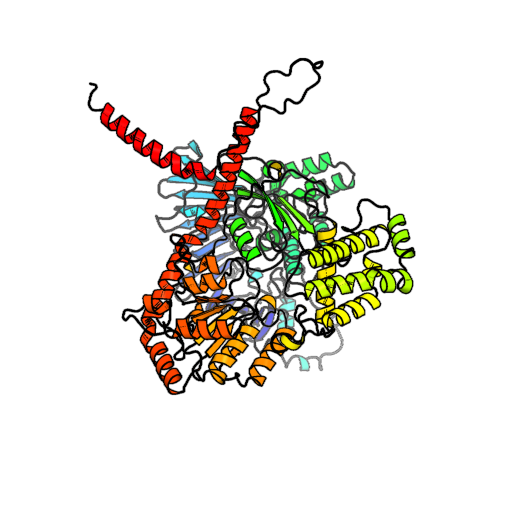6.868 1.00 65.94 583 TYR A C 1
ATOM 4733 O O . TYR A 1 583 ? 17.998 10.525 16.664 1.00 65.94 583 TYR A O 1
ATOM 4741 N N . PHE A 1 584 ? 19.301 8.978 17.632 1.00 68.44 584 PHE A N 1
ATOM 4742 C CA . PHE A 1 584 ? 20.231 9.939 18.217 1.00 68.44 584 PHE A CA 1
ATOM 4743 C C . PHE A 1 584 ? 20.884 10.794 17.133 1.00 68.44 584 PHE A C 1
ATOM 4745 O O . PHE A 1 584 ? 21.039 11.996 17.328 1.00 68.44 584 PHE A O 1
ATOM 4752 N N . PHE A 1 585 ? 21.160 10.194 15.973 1.00 58.69 585 PHE A N 1
ATOM 4753 C CA . PHE A 1 585 ? 21.599 10.905 14.782 1.00 58.69 585 PHE A CA 1
ATOM 4754 C C . PHE A 1 585 ? 20.645 12.058 14.385 1.00 58.69 585 PHE A C 1
ATOM 4756 O O . PHE A 1 585 ? 21.080 13.199 14.234 1.00 58.69 585 PHE A O 1
ATOM 4763 N N . ILE A 1 586 ? 19.335 11.804 14.325 1.00 53.09 586 ILE A N 1
ATOM 4764 C CA . ILE A 1 586 ? 18.324 12.819 13.977 1.00 53.09 586 ILE A CA 1
ATOM 4765 C C . ILE A 1 586 ? 18.300 13.956 15.011 1.00 53.09 586 ILE A C 1
ATOM 4767 O O . ILE A 1 586 ? 18.187 15.129 14.662 1.00 53.09 586 ILE A O 1
ATOM 4771 N N . TYR A 1 587 ? 18.429 13.628 16.299 1.00 49.03 587 TYR A N 1
ATOM 4772 C CA . TYR A 1 587 ? 18.439 14.632 17.366 1.00 49.03 587 TYR A CA 1
ATOM 4773 C C . TYR A 1 587 ? 19.741 15.436 17.440 1.00 49.03 587 TYR A C 1
ATOM 4775 O O . TYR A 1 587 ? 19.709 16.571 17.914 1.00 49.03 587 TYR A O 1
ATOM 4783 N N . SER A 1 588 ? 20.867 14.889 16.970 1.00 48.94 588 SER A N 1
ATOM 4784 C CA . SER A 1 588 ? 22.117 15.648 16.863 1.00 48.94 588 SER A CA 1
ATOM 4785 C C . SER A 1 588 ? 22.094 16.718 15.769 1.00 48.94 588 SER A C 1
ATOM 4787 O O . SER A 1 588 ? 22.884 17.652 15.865 1.00 48.94 588 SER A O 1
ATOM 4789 N N . ASP A 1 589 ? 21.172 16.622 14.805 1.00 42.41 589 ASP A N 1
ATOM 4790 C CA . ASP A 1 589 ? 21.036 17.555 13.674 1.00 42.41 589 ASP A CA 1
ATOM 4791 C C . ASP A 1 589 ? 19.888 18.582 13.861 1.00 42.41 589 ASP A C 1
ATOM 4793 O O . ASP A 1 589 ? 19.776 19.585 13.159 1.00 42.41 589 ASP A O 1
ATOM 4797 N N . LEU A 1 590 ? 19.017 18.391 14.862 1.00 38.72 590 LEU A N 1
ATOM 4798 C CA . LEU A 1 590 ? 17.797 19.189 15.037 1.00 38.72 590 LEU A CA 1
ATOM 4799 C C . LEU A 1 590 ? 17.723 19.885 16.400 1.00 38.72 590 LEU A C 1
ATOM 4801 O O . LEU A 1 590 ? 16.941 19.536 17.286 1.00 38.72 590 LEU A O 1
ATOM 4805 N N . GLY A 1 591 ? 18.442 21.000 16.509 1.00 40.75 591 GLY A N 1
ATOM 4806 C CA . GLY A 1 591 ? 17.826 22.185 17.101 1.00 40.75 591 GLY A CA 1
ATOM 4807 C C . GLY A 1 591 ? 16.770 22.726 16.132 1.00 40.75 591 GLY A C 1
ATOM 4808 O O . GLY A 1 591 ? 16.960 22.680 14.919 1.00 40.75 591 GLY A O 1
ATOM 4809 N N . THR A 1 592 ? 15.651 23.257 16.631 1.00 45.25 592 THR A N 1
ATOM 4810 C CA . THR A 1 592 ? 14.779 24.094 15.793 1.00 45.25 592 THR A CA 1
ATOM 4811 C C . THR A 1 592 ? 15.644 25.201 15.191 1.00 45.25 592 THR A C 1
ATOM 4813 O O . THR A 1 592 ? 16.184 25.988 15.962 1.00 45.25 592 THR A O 1
ATOM 4816 N N . ASP A 1 593 ? 15.789 25.224 13.863 1.00 46.69 593 ASP A N 1
ATOM 4817 C CA . ASP A 1 593 ? 16.584 26.213 13.114 1.00 46.69 593 ASP A CA 1
ATOM 4818 C C . ASP A 1 593 ? 18.122 26.070 13.236 1.00 46.69 593 ASP A C 1
ATOM 4820 O O . ASP A 1 593 ? 18.820 27.051 13.467 1.00 46.69 593 ASP A O 1
ATOM 4824 N N . GLN A 1 594 ? 18.674 24.847 13.145 1.00 51.09 594 GLN A N 1
ATOM 4825 C CA . GLN A 1 594 ? 20.133 24.597 13.223 1.00 51.09 594 GLN A CA 1
ATOM 4826 C C . GLN A 1 594 ? 20.806 25.201 14.479 1.00 51.09 594 GLN A C 1
ATOM 4828 O O . GLN A 1 594 ? 21.963 25.614 14.467 1.00 51.09 594 GLN A O 1
ATOM 4833 N N . GLY A 1 595 ? 20.064 25.289 15.590 1.00 45.56 595 GLY A N 1
ATOM 4834 C CA . GLY A 1 595 ? 20.552 25.877 16.843 1.00 45.56 595 GLY A CA 1
ATOM 4835 C C . GLY A 1 595 ? 20.351 27.393 16.977 1.00 45.56 595 GLY A C 1
ATOM 4836 O O . GLY A 1 595 ? 20.725 27.964 18.006 1.00 45.56 595 GLY A O 1
ATOM 4837 N N . LEU A 1 596 ? 19.713 28.056 16.008 1.00 49.91 596 LEU A N 1
ATOM 4838 C CA . LEU A 1 596 ? 19.327 29.462 16.106 1.00 49.91 596 LEU A CA 1
ATOM 4839 C C . LEU A 1 596 ? 18.071 29.620 16.981 1.00 49.91 596 LEU A C 1
ATOM 4841 O O . LEU A 1 596 ? 17.040 28.973 16.806 1.00 49.91 596 LEU A O 1
ATOM 4845 N N . ARG A 1 597 ? 18.136 30.515 17.972 1.00 51.06 597 ARG A N 1
ATOM 4846 C CA . ARG A 1 597 ? 16.965 30.881 18.784 1.00 51.06 597 ARG A CA 1
ATOM 4847 C C . ARG A 1 597 ? 16.032 31.785 17.972 1.00 51.06 597 ARG A C 1
ATOM 4849 O O . ARG A 1 597 ? 16.228 32.995 17.937 1.00 51.06 597 ARG A O 1
ATOM 4856 N N . GLY A 1 598 ? 14.996 31.204 17.372 1.00 56.06 598 GLY A N 1
ATOM 4857 C CA . GLY A 1 598 ? 13.932 31.940 16.681 1.00 56.06 598 GLY A CA 1
ATOM 4858 C C . GLY A 1 598 ? 12.804 32.433 17.602 1.00 56.06 598 GLY A C 1
ATOM 4859 O O . GLY A 1 598 ? 12.535 31.874 18.668 1.00 56.06 598 GLY A O 1
ATOM 4860 N N . SER A 1 599 ? 12.092 33.482 17.176 1.00 57.22 599 SER A N 1
ATOM 4861 C CA . SER A 1 599 ? 10.868 33.945 17.846 1.00 57.22 599 SER A CA 1
ATOM 4862 C C . SER A 1 599 ? 9.766 32.887 17.755 1.00 57.22 599 SER A C 1
ATOM 4864 O O . SER A 1 599 ? 9.403 32.452 16.664 1.00 57.22 599 SER A O 1
ATOM 4866 N N . LYS A 1 600 ? 9.148 32.536 18.890 1.00 52.34 600 LYS A N 1
ATOM 4867 C CA . LYS A 1 600 ? 8.014 31.594 18.952 1.00 52.34 600 LYS A CA 1
ATOM 4868 C C . LYS A 1 600 ? 6.832 32.018 18.066 1.00 52.34 600 LYS A C 1
ATOM 4870 O O . LYS A 1 600 ? 6.124 31.155 17.559 1.00 52.34 600 LYS A O 1
ATOM 4875 N N . LYS A 1 601 ? 6.615 33.330 17.890 1.00 59.28 601 LYS A N 1
ATOM 4876 C CA . LYS A 1 601 ? 5.543 33.873 17.036 1.00 59.28 601 LYS A CA 1
ATOM 4877 C C . LYS A 1 601 ? 5.858 33.694 15.546 1.00 59.28 601 LYS A C 1
ATOM 4879 O O . LYS A 1 601 ? 4.965 33.337 14.790 1.00 59.28 601 LYS A O 1
ATOM 4884 N N . ILE A 1 602 ? 7.123 33.860 15.149 1.00 57.28 602 ILE A N 1
ATOM 4885 C CA . ILE A 1 602 ? 7.594 33.599 13.775 1.00 57.28 602 ILE A CA 1
ATOM 4886 C C . ILE A 1 602 ? 7.600 32.087 13.495 1.00 57.28 602 ILE A C 1
ATOM 4888 O O . ILE A 1 602 ? 7.219 31.646 12.416 1.00 57.28 602 ILE A O 1
ATOM 4892 N N . PHE A 1 603 ? 7.927 31.282 14.509 1.00 53.19 603 PHE A N 1
ATOM 4893 C CA . PHE A 1 603 ? 7.888 29.818 14.476 1.00 53.19 603 PHE A CA 1
ATOM 4894 C C . PHE A 1 603 ? 6.466 29.227 14.544 1.00 53.19 603 PHE A C 1
ATOM 4896 O O . PHE A 1 603 ? 6.305 28.010 14.651 1.00 53.19 603 PHE A O 1
ATOM 4903 N N . ALA A 1 604 ? 5.408 30.045 14.509 1.00 59.59 604 ALA A N 1
ATOM 4904 C CA . ALA A 1 604 ? 4.039 29.542 14.517 1.00 59.59 604 ALA A CA 1
ATOM 4905 C C . ALA A 1 604 ? 3.815 28.602 13.316 1.00 59.59 604 ALA A C 1
ATOM 4907 O O . ALA A 1 604 ? 3.717 29.026 12.163 1.00 59.59 604 ALA A O 1
ATOM 4908 N N . ARG A 1 605 ? 3.763 27.294 13.593 1.00 54.44 605 ARG A N 1
ATOM 4909 C CA . ARG A 1 605 ? 3.606 26.251 12.578 1.00 54.44 605 ARG A CA 1
ATOM 4910 C C . ARG A 1 605 ? 2.231 26.379 11.917 1.00 54.44 605 ARG A C 1
ATOM 4912 O O . ARG A 1 605 ? 1.207 26.260 12.583 1.00 54.44 605 ARG A O 1
ATOM 4919 N N . LYS A 1 606 ? 2.214 26.583 10.597 1.00 64.00 606 LYS A N 1
ATOM 4920 C CA . LYS A 1 606 ? 1.007 26.608 9.750 1.00 64.00 606 LYS A CA 1
ATOM 4921 C C . LYS A 1 606 ? 0.595 25.178 9.373 1.00 64.00 606 LYS A C 1
ATOM 4923 O O . LYS A 1 606 ? 0.673 24.805 8.208 1.00 64.00 606 LYS A O 1
ATOM 4928 N N . ILE A 1 607 ? 0.271 24.354 10.368 1.00 69.44 607 ILE A N 1
ATOM 4929 C CA . ILE A 1 607 ? -0.139 22.959 10.156 1.00 69.44 607 ILE A CA 1
ATOM 4930 C C . ILE A 1 607 ? -1.663 22.890 10.198 1.00 69.44 607 ILE A C 1
ATOM 4932 O O . ILE A 1 607 ? -2.259 23.189 11.229 1.00 69.44 607 ILE A O 1
ATOM 4936 N N . ASP A 1 608 ? -2.262 22.451 9.095 1.00 73.69 608 ASP A N 1
ATOM 4937 C CA . ASP A 1 608 ? -3.685 22.131 8.998 1.00 73.69 608 ASP A CA 1
ATOM 4938 C C . ASP A 1 608 ? -3.832 20.594 8.974 1.00 73.69 608 ASP A C 1
ATOM 4940 O O . ASP A 1 608 ? -3.562 19.975 7.940 1.00 73.69 608 ASP A O 1
ATOM 4944 N N . PRO A 1 609 ? -4.171 19.937 10.103 1.00 79.38 609 PRO A N 1
ATOM 4945 C CA . PRO A 1 609 ? -4.268 18.482 10.152 1.00 79.38 609 PRO A CA 1
ATOM 4946 C C . PRO A 1 609 ? -5.546 17.991 9.461 1.00 79.38 609 PRO A C 1
ATOM 4948 O O . PRO A 1 609 ? -6.640 18.470 9.756 1.00 79.38 609 PRO A O 1
ATOM 4951 N N . ILE A 1 610 ? -5.414 16.979 8.602 1.00 83.75 610 ILE A N 1
ATOM 4952 C CA . ILE A 1 610 ? -6.548 16.234 8.044 1.00 83.75 610 ILE A CA 1
ATOM 4953 C C . ILE A 1 610 ? -6.495 14.813 8.594 1.00 83.75 610 ILE A C 1
ATOM 4955 O O . ILE A 1 610 ? -5.512 14.097 8.409 1.00 83.75 610 ILE A O 1
ATOM 4959 N N . VAL A 1 611 ? -7.550 14.410 9.300 1.00 83.12 611 VAL A N 1
ATOM 4960 C CA . VAL A 1 611 ? -7.647 13.070 9.890 1.00 83.12 611 VAL A CA 1
ATOM 4961 C C . VAL A 1 611 ? -7.877 12.041 8.785 1.00 83.12 611 VAL A C 1
ATOM 4963 O O . VAL A 1 611 ? -8.702 12.263 7.902 1.00 83.12 611 VAL A O 1
ATOM 4966 N N . ASN A 1 612 ? -7.166 10.913 8.854 1.00 84.38 612 ASN A N 1
ATOM 4967 C CA . ASN A 1 612 ? -7.283 9.826 7.882 1.00 84.38 612 ASN A CA 1
ATOM 4968 C C . ASN A 1 612 ? -8.721 9.293 7.764 1.00 84.38 612 ASN A C 1
ATOM 4970 O O . ASN A 1 612 ? -9.465 9.255 8.745 1.00 84.38 612 ASN A O 1
ATOM 4974 N N . GLY A 1 613 ? -9.088 8.853 6.561 1.00 85.12 613 GLY A N 1
ATOM 4975 C CA . GLY A 1 613 ? -10.353 8.169 6.299 1.00 85.12 613 GLY A CA 1
ATOM 4976 C C . GLY A 1 613 ? -10.192 6.654 6.216 1.00 85.12 613 GLY A C 1
ATOM 4977 O O . GLY A 1 613 ? -9.109 6.148 5.929 1.00 85.12 613 GLY A O 1
ATOM 4978 N N . ILE A 1 614 ? -11.292 5.936 6.428 1.00 85.38 614 ILE A N 1
ATOM 4979 C CA . ILE A 1 614 ? -11.407 4.504 6.145 1.00 85.38 614 ILE A CA 1
ATOM 4980 C C . ILE A 1 614 ? -12.066 4.374 4.770 1.00 85.38 614 ILE A C 1
ATOM 4982 O O . ILE A 1 614 ? -13.193 4.829 4.552 1.00 85.38 614 ILE A O 1
ATOM 4986 N N . SER A 1 615 ? -11.336 3.796 3.822 1.00 75.25 615 SER A N 1
ATOM 4987 C CA . SER A 1 615 ? -11.839 3.488 2.486 1.00 75.25 615 SER A CA 1
ATOM 4988 C C . SER A 1 615 ? -12.711 2.230 2.504 1.00 75.25 615 SER A C 1
ATOM 4990 O O . SER A 1 615 ? -12.599 1.389 3.394 1.00 75.25 615 SER A O 1
ATOM 4992 N N . ASN A 1 616 ? -13.596 2.099 1.511 1.00 76.31 616 ASN A N 1
ATOM 4993 C CA . ASN A 1 616 ? -14.444 0.918 1.307 1.00 76.31 616 ASN A CA 1
ATOM 4994 C C . ASN A 1 616 ? -15.329 0.540 2.512 1.00 76.31 616 ASN A C 1
ATOM 4996 O O . ASN A 1 616 ? -15.495 -0.641 2.815 1.00 76.31 616 ASN A O 1
ATOM 5000 N N . MET A 1 617 ? -15.919 1.527 3.193 1.00 84.50 617 MET A N 1
ATOM 5001 C CA . MET A 1 617 ? -16.811 1.287 4.339 1.00 84.50 617 MET A CA 1
ATOM 5002 C C . MET A 1 617 ? -18.008 0.387 3.997 1.00 84.50 617 MET A C 1
ATOM 5004 O O . MET A 1 617 ? -18.453 -0.384 4.847 1.00 84.50 617 MET A O 1
ATOM 5008 N N . ASP A 1 618 ? -1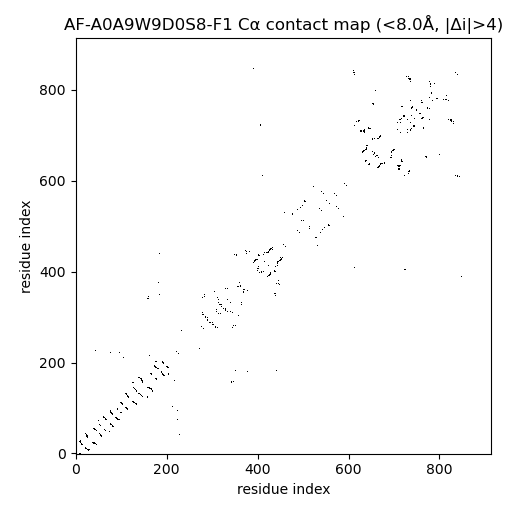8.472 0.429 2.745 1.00 81.81 618 ASP A N 1
ATOM 5009 C CA . ASP A 1 618 ? -19.596 -0.367 2.229 1.00 81.81 618 ASP A CA 1
ATOM 5010 C C . ASP A 1 618 ? -19.344 -1.879 2.288 1.00 81.81 618 ASP A C 1
ATOM 5012 O O . ASP A 1 618 ? -20.266 -2.685 2.232 1.00 81.81 618 ASP A O 1
ATOM 5016 N N . LEU A 1 619 ? -18.082 -2.289 2.439 1.00 82.25 619 LEU A N 1
ATOM 5017 C CA . LEU A 1 619 ? -17.709 -3.686 2.605 1.00 82.25 619 LEU A CA 1
ATOM 5018 C C . LEU A 1 619 ? -18.167 -4.281 3.947 1.00 82.25 619 LEU A C 1
ATOM 5020 O O . LEU A 1 619 ? -18.169 -5.511 4.061 1.00 82.25 619 LEU A O 1
ATOM 5024 N N . PHE A 1 620 ? -18.499 -3.446 4.934 1.00 87.00 620 PHE A N 1
ATOM 5025 C CA . PHE A 1 620 ? -18.833 -3.847 6.297 1.00 87.00 620 PHE A CA 1
ATOM 5026 C C . PHE A 1 620 ? -20.297 -3.548 6.612 1.00 87.00 620 PHE A C 1
ATOM 5028 O O . PHE A 1 620 ? -20.708 -2.394 6.779 1.00 87.00 620 PHE A O 1
ATOM 5035 N N . GLU A 1 621 ? -21.072 -4.617 6.752 1.00 87.75 621 GLU A N 1
ATOM 5036 C CA . GLU A 1 621 ? -22.467 -4.557 7.173 1.00 87.75 621 GLU A CA 1
ATOM 5037 C C . GLU A 1 621 ? -22.591 -4.805 8.683 1.00 87.75 621 GLU A C 1
ATOM 5039 O O . GLU A 1 621 ? -21.804 -5.572 9.248 1.00 87.75 621 GLU A O 1
ATOM 5044 N N . PRO A 1 622 ? -23.575 -4.181 9.357 1.00 90.56 622 PRO A N 1
ATOM 5045 C CA . PRO A 1 622 ? -23.838 -4.454 10.761 1.00 90.56 622 PRO A CA 1
ATOM 5046 C C . PRO A 1 622 ? -24.177 -5.925 10.990 1.00 90.56 622 PRO A C 1
ATOM 5048 O O . PRO A 1 622 ? -25.051 -6.486 10.328 1.00 90.56 622 PRO A O 1
ATOM 5051 N N . ILE A 1 623 ? -23.546 -6.533 11.988 1.00 88.69 623 ILE A N 1
ATOM 5052 C CA . ILE A 1 623 ? -23.822 -7.922 12.349 1.00 88.69 623 ILE A CA 1
ATOM 5053 C C . ILE A 1 623 ? -25.232 -8.018 12.939 1.00 88.69 623 ILE A C 1
ATOM 5055 O O . ILE A 1 623 ? -25.601 -7.285 13.865 1.00 88.69 623 ILE A O 1
ATOM 5059 N N . THR A 1 624 ? -26.039 -8.918 12.376 1.00 82.50 624 THR A N 1
ATOM 5060 C CA . THR A 1 624 ? -27.406 -9.184 12.836 1.00 82.50 624 THR A CA 1
ATOM 5061 C C . THR A 1 624 ? -27.442 -10.174 13.984 1.00 82.50 624 THR A C 1
ATOM 5063 O O . THR A 1 624 ? -28.057 -9.895 15.012 1.00 82.50 624 THR A O 1
ATOM 5066 N N . GLU A 1 625 ? -26.733 -11.285 13.825 1.00 83.50 625 GLU A N 1
ATOM 5067 C CA . GLU A 1 625 ? -26.605 -12.345 14.816 1.00 83.50 625 GLU A CA 1
ATOM 5068 C C . GLU A 1 625 ? -25.142 -12.759 14.945 1.00 83.50 625 GLU A C 1
ATOM 5070 O O . GLU A 1 625 ? -24.429 -12.920 13.951 1.00 83.50 625 GLU A O 1
ATOM 5075 N N . THR A 1 626 ? -24.696 -12.922 16.187 1.00 86.69 626 THR A N 1
ATOM 5076 C CA . THR A 1 626 ? -23.344 -13.384 16.492 1.00 86.69 626 THR A CA 1
ATOM 5077 C C . THR A 1 626 ? -23.299 -14.905 16.377 1.00 86.69 626 THR A C 1
ATOM 5079 O O . THR A 1 626 ? -24.117 -15.594 16.982 1.00 86.69 626 THR A O 1
ATOM 5082 N N . ARG A 1 627 ? -22.339 -15.442 15.619 1.00 89.81 627 ARG A N 1
ATOM 5083 C CA . ARG A 1 627 ? -22.182 -16.895 15.410 1.00 89.81 627 ARG A CA 1
ATOM 5084 C C . ARG A 1 627 ? -21.702 -17.624 16.666 1.00 89.81 627 ARG A C 1
ATOM 5086 O O . ARG A 1 627 ? -22.019 -18.796 16.852 1.00 89.81 627 ARG A O 1
ATOM 5093 N N . SER A 1 628 ? -20.933 -16.942 17.517 1.00 90.50 628 SER A N 1
ATOM 509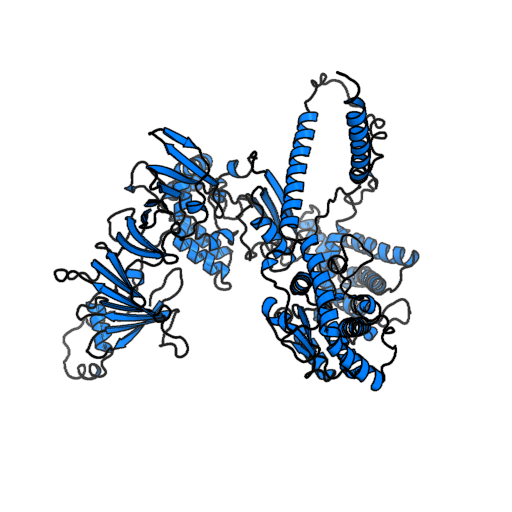4 C CA . SER A 1 628 ? -20.425 -17.527 18.755 1.00 90.50 628 SER A CA 1
ATOM 5095 C C . SER A 1 628 ? -21.486 -17.557 19.851 1.00 90.50 628 SER A C 1
ATOM 5097 O O . SER A 1 628 ? -22.108 -16.539 20.164 1.00 90.50 628 SER A O 1
ATOM 5099 N N . THR A 1 629 ? -21.631 -18.722 20.482 1.00 91.56 629 THR A N 1
ATOM 5100 C CA . THR A 1 629 ? -22.528 -18.944 21.622 1.00 91.56 629 THR A CA 1
ATOM 5101 C C . THR A 1 629 ? -21.920 -18.525 22.959 1.00 91.56 629 THR A C 1
ATOM 5103 O O . THR A 1 629 ? -22.657 -18.404 23.930 1.00 91.56 629 THR A O 1
ATOM 5106 N N . LEU A 1 630 ? -20.598 -18.337 23.030 1.00 94.38 630 LEU A N 1
ATOM 5107 C CA . LEU A 1 630 ? -19.873 -17.955 24.246 1.00 94.38 630 LEU A CA 1
ATOM 5108 C C . LEU A 1 630 ? -19.400 -16.493 24.170 1.00 94.38 630 LEU A C 1
ATOM 5110 O O . LEU A 1 630 ? -19.210 -15.990 23.058 1.00 94.38 630 LEU A O 1
ATOM 5114 N N . PRO A 1 631 ? -19.123 -15.820 25.308 1.00 94.81 631 PRO A N 1
ATOM 5115 C CA . PRO A 1 631 ? -18.614 -14.449 25.342 1.00 94.81 631 PRO A CA 1
ATOM 5116 C C . PRO A 1 631 ? -17.240 -14.355 24.671 1.00 94.81 631 PRO A C 1
ATOM 5118 O O . PRO A 1 631 ? -16.202 -14.574 25.296 1.00 94.81 631 PRO A O 1
ATOM 5121 N N . THR A 1 632 ? -17.251 -14.065 23.370 1.00 97.19 632 THR A N 1
ATOM 5122 C CA . THR A 1 632 ? -16.066 -14.133 22.511 1.00 97.19 632 THR A CA 1
ATOM 5123 C C . THR A 1 632 ? -15.583 -12.739 22.168 1.00 97.19 632 THR A C 1
ATOM 5125 O O . THR A 1 632 ? -16.236 -11.999 21.432 1.00 97.19 632 THR A O 1
ATOM 5128 N N . THR A 1 633 ? -14.415 -12.391 22.687 1.00 97.94 633 THR A N 1
ATOM 5129 C CA . THR A 1 633 ? -13.687 -11.186 22.317 1.00 97.94 633 THR A CA 1
ATOM 5130 C C . THR A 1 633 ? -12.790 -11.481 21.118 1.00 97.94 633 THR A C 1
ATOM 5132 O O . THR A 1 633 ? -11.993 -12.422 21.142 1.00 97.94 633 THR A O 1
ATOM 5135 N N . VAL A 1 634 ? -12.887 -10.664 20.072 1.00 97.75 634 VAL A N 1
ATOM 5136 C CA . VAL A 1 634 ? -12.067 -10.780 18.859 1.00 97.75 634 VAL A CA 1
ATOM 5137 C C . VAL A 1 634 ? -11.045 -9.648 18.803 1.00 97.75 634 VAL A C 1
ATOM 5139 O O . VAL A 1 634 ? -11.363 -8.492 19.075 1.00 97.75 634 VAL A O 1
ATOM 5142 N N . MET A 1 635 ? -9.817 -9.979 18.413 1.00 96.50 635 MET A N 1
ATOM 5143 C CA . MET A 1 635 ? -8.748 -9.021 18.135 1.00 96.50 635 MET A CA 1
ATOM 5144 C C . MET A 1 635 ? -8.238 -9.232 16.709 1.00 96.50 635 MET A C 1
ATOM 5146 O O . MET A 1 635 ? -7.773 -10.318 16.367 1.00 96.50 635 MET A O 1
ATOM 5150 N N . LEU A 1 636 ? -8.303 -8.190 15.879 1.00 93.88 636 LEU A N 1
ATOM 5151 C CA . LEU A 1 636 ? -7.706 -8.167 14.540 1.00 93.88 636 LEU A CA 1
ATOM 5152 C C . LEU A 1 636 ? -6.347 -7.471 14.619 1.00 93.88 636 LEU A C 1
ATOM 5154 O O . LEU A 1 636 ? -6.271 -6.241 14.625 1.00 93.88 636 LEU A O 1
ATOM 5158 N N . SER A 1 637 ? -5.271 -8.245 14.738 1.00 90.06 637 SER A N 1
ATOM 5159 C CA . SER A 1 637 ? -3.928 -7.700 14.904 1.00 90.06 637 SER A CA 1
ATOM 5160 C C . SER A 1 637 ? -2.833 -8.717 14.593 1.00 90.06 637 SER A C 1
ATOM 5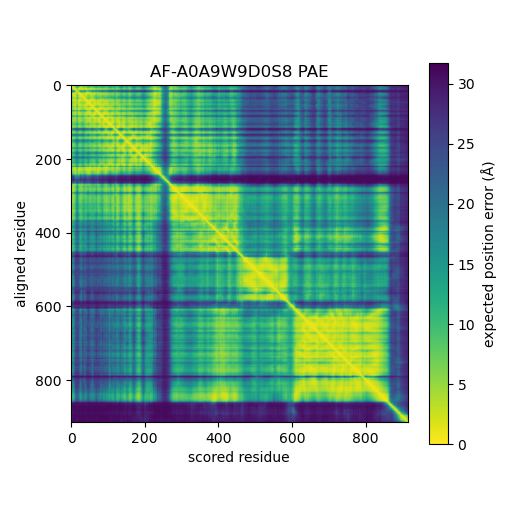162 O O . SER A 1 637 ? -2.883 -9.860 15.041 1.00 90.06 637 SER A O 1
ATOM 5164 N N . ASN A 1 638 ? -1.796 -8.285 13.868 1.00 89.81 638 ASN A N 1
ATOM 5165 C CA . ASN A 1 638 ? -0.594 -9.101 13.685 1.00 89.81 638 ASN A CA 1
ATOM 5166 C C . ASN A 1 638 ? 0.087 -9.332 15.038 1.00 89.81 638 ASN A C 1
ATOM 5168 O O . ASN A 1 638 ? 0.181 -8.414 15.854 1.00 89.81 638 ASN A O 1
ATOM 5172 N N . VAL A 1 639 ? 0.615 -10.536 15.252 1.00 90.75 639 VAL A N 1
ATOM 5173 C CA . VAL A 1 639 ? 1.241 -10.917 16.523 1.00 90.75 639 VAL A CA 1
ATOM 5174 C C . VAL A 1 639 ? 2.660 -10.345 16.563 1.00 90.75 639 VAL A C 1
ATOM 5176 O O . VAL A 1 639 ? 3.630 -10.989 16.175 1.00 90.75 639 VAL A O 1
ATOM 5179 N N . GLN A 1 640 ? 2.752 -9.076 16.962 1.00 88.88 640 GLN A N 1
ATOM 5180 C CA . GLN A 1 640 ? 3.972 -8.268 16.988 1.00 88.88 640 GLN A CA 1
ATOM 5181 C C . GLN A 1 640 ? 4.066 -7.481 18.296 1.00 88.88 640 GLN A C 1
ATOM 5183 O O . GLN A 1 640 ? 3.043 -7.124 18.882 1.00 88.88 640 GLN A O 1
ATOM 5188 N N . PHE A 1 641 ? 5.286 -7.119 18.695 1.00 85.50 641 PHE A N 1
ATOM 5189 C CA . PHE A 1 641 ? 5.534 -6.363 19.924 1.00 85.50 641 PHE A CA 1
ATOM 5190 C C . PHE A 1 641 ? 4.719 -5.062 20.026 1.00 85.50 641 PHE A C 1
ATOM 5192 O O . PHE A 1 641 ? 4.049 -4.838 21.028 1.00 85.50 641 PHE A O 1
ATOM 5199 N N . ILE A 1 642 ? 4.692 -4.236 18.971 1.00 86.06 642 ILE A N 1
ATOM 5200 C CA . ILE A 1 642 ? 3.980 -2.940 18.975 1.00 86.06 642 ILE A CA 1
ATOM 5201 C C . ILE A 1 642 ? 2.459 -3.077 19.169 1.00 86.06 642 ILE A C 1
ATOM 5203 O O . ILE A 1 642 ? 1.795 -2.149 19.632 1.00 86.06 642 ILE A O 1
ATOM 5207 N N . LYS A 1 643 ? 1.911 -4.245 18.813 1.00 91.31 643 LYS A N 1
ATOM 5208 C CA . LYS A 1 643 ? 0.492 -4.589 18.944 1.00 91.31 643 LYS A CA 1
ATOM 5209 C C . LYS A 1 643 ? 0.134 -5.180 20.303 1.00 91.31 643 LYS A C 1
ATOM 5211 O O . LYS A 1 643 ? -1.048 -5.324 20.594 1.00 91.31 643 LYS A O 1
ATOM 5216 N N . ASP A 1 644 ? 1.148 -5.526 21.091 1.00 92.88 644 ASP A N 1
ATOM 5217 C CA . ASP A 1 644 ? 1.061 -5.975 22.475 1.00 92.88 644 ASP A CA 1
ATOM 5218 C C . ASP A 1 644 ? -0.070 -6.977 22.750 1.00 92.88 644 ASP A C 1
ATOM 5220 O O . ASP A 1 644 ? -0.925 -6.818 23.623 1.00 92.88 644 ASP A O 1
ATOM 5224 N N . VAL A 1 645 ? -0.062 -8.059 21.967 1.00 94.94 645 VAL A N 1
ATOM 5225 C CA . VAL A 1 645 ? -1.000 -9.182 22.116 1.00 94.94 645 VAL A CA 1
ATOM 5226 C C . VAL A 1 645 ? -0.856 -9.835 23.497 1.00 94.94 645 VAL A C 1
ATOM 5228 O O . VAL A 1 645 ? -1.838 -10.319 24.056 1.00 94.94 645 VAL A O 1
ATOM 5231 N N . LYS A 1 646 ? 0.343 -9.805 24.095 1.00 94.44 646 LYS A N 1
ATOM 5232 C CA . LYS A 1 646 ? 0.586 -10.326 25.448 1.00 94.44 646 LYS A CA 1
ATOM 5233 C C . LYS A 1 646 ? -0.289 -9.647 26.502 1.00 94.44 646 LYS A C 1
ATOM 5235 O O . LYS A 1 646 ? -0.836 -10.356 27.342 1.00 94.44 646 LYS A O 1
ATOM 5240 N N . THR A 1 647 ? -0.499 -8.331 26.438 1.00 95.12 647 THR A N 1
ATOM 5241 C CA . THR A 1 647 ? -1.418 -7.637 27.360 1.00 95.12 647 THR A CA 1
ATOM 5242 C C . THR A 1 647 ? -2.859 -8.137 27.230 1.00 95.12 647 THR A C 1
ATOM 5244 O O . THR A 1 647 ? -3.522 -8.336 28.248 1.00 95.12 647 THR A O 1
ATOM 5247 N N . ALA A 1 648 ? -3.337 -8.452 26.020 1.00 96.75 648 ALA A N 1
ATOM 5248 C CA . ALA A 1 648 ? -4.649 -9.081 25.838 1.00 96.75 648 ALA A CA 1
ATOM 5249 C C . ALA A 1 648 ? -4.709 -10.501 26.441 1.00 96.75 648 ALA A C 1
ATOM 5251 O O . ALA A 1 648 ? -5.697 -10.854 27.088 1.00 96.75 648 ALA A O 1
ATOM 5252 N N . VAL A 1 649 ? -3.639 -11.297 26.305 1.00 97.00 649 VAL A N 1
ATOM 5253 C CA . VAL A 1 649 ? -3.529 -12.627 26.941 1.00 97.00 649 VAL A CA 1
ATOM 5254 C C . VAL A 1 649 ? -3.520 -12.519 28.470 1.00 97.00 649 VAL A C 1
ATOM 5256 O O . VAL A 1 649 ? -4.203 -13.287 29.144 1.00 97.00 649 VAL A O 1
ATOM 5259 N N . LEU A 1 650 ? -2.791 -11.554 29.035 1.00 96.56 650 LEU A N 1
ATOM 5260 C CA . LEU A 1 650 ? -2.766 -11.304 30.479 1.00 96.56 650 LEU A CA 1
ATOM 5261 C C . LEU A 1 650 ? -4.121 -10.802 30.998 1.00 96.56 650 LEU A C 1
ATOM 5263 O O . LEU A 1 650 ? -4.542 -11.187 32.087 1.00 96.56 650 LEU A O 1
ATOM 5267 N N . ALA A 1 651 ? -4.847 -10.001 30.216 1.00 97.56 651 ALA A N 1
ATOM 5268 C CA . ALA A 1 651 ? -6.213 -9.620 30.556 1.00 97.56 651 ALA A CA 1
ATOM 5269 C C . ALA A 1 651 ? -7.144 -10.848 30.576 1.00 97.56 651 ALA A C 1
ATOM 5271 O O . ALA A 1 651 ? -7.963 -10.984 31.485 1.00 97.56 651 ALA A O 1
ATOM 5272 N N . ALA A 1 652 ? -6.978 -11.787 29.637 1.00 97.88 652 ALA A N 1
ATOM 5273 C CA . ALA A 1 652 ? -7.700 -13.060 29.647 1.00 97.88 652 ALA A CA 1
ATOM 5274 C C . ALA A 1 652 ? -7.333 -13.938 30.863 1.00 97.88 652 ALA A C 1
ATOM 5276 O O . ALA A 1 652 ? -8.229 -14.530 31.464 1.00 97.88 652 ALA A O 1
ATOM 5277 N N . ASP A 1 653 ? -6.058 -13.975 31.281 1.00 97.19 653 ASP A N 1
ATOM 5278 C CA . ASP A 1 653 ? -5.620 -14.632 32.530 1.00 97.19 653 ASP A CA 1
ATOM 5279 C C . ASP A 1 653 ? -6.379 -14.073 33.737 1.00 97.19 653 ASP A C 1
ATOM 5281 O O . ASP A 1 653 ? -6.943 -14.814 34.544 1.00 97.19 653 ASP A O 1
ATOM 5285 N N . ILE A 1 654 ? -6.476 -12.748 33.823 1.00 96.62 654 ILE A N 1
ATOM 5286 C CA . ILE A 1 654 ? -7.207 -12.072 34.893 1.00 96.62 654 ILE A CA 1
ATOM 5287 C C . ILE A 1 654 ? -8.699 -12.440 34.852 1.00 96.62 654 ILE A C 1
ATOM 5289 O O . ILE A 1 654 ? -9.254 -12.843 35.873 1.00 96.62 654 ILE A O 1
ATOM 5293 N N . ILE A 1 655 ? -9.350 -12.377 33.690 1.00 97.31 655 ILE A N 1
ATOM 5294 C CA . ILE A 1 655 ? -10.779 -12.699 33.553 1.00 97.31 655 ILE A CA 1
ATOM 5295 C C . ILE A 1 655 ? -11.065 -14.162 33.941 1.00 97.31 655 ILE A C 1
ATOM 5297 O O . ILE A 1 655 ? -11.968 -14.437 34.736 1.00 97.31 655 ILE A O 1
ATOM 5301 N N . VAL A 1 656 ? -10.280 -15.106 33.423 1.00 97.12 656 VAL A N 1
ATOM 5302 C CA . VAL A 1 656 ? -10.548 -16.546 33.552 1.00 97.12 656 VAL A CA 1
ATOM 5303 C C . VAL A 1 656 ? -10.042 -17.110 34.878 1.00 97.12 656 VAL A C 1
ATOM 5305 O O . VAL A 1 656 ? -10.752 -17.876 35.538 1.00 97.12 656 VAL A O 1
ATOM 5308 N N . ASN A 1 657 ? -8.814 -16.777 35.279 1.00 95.81 657 ASN A N 1
ATOM 5309 C CA . ASN A 1 657 ? -8.152 -17.383 36.436 1.00 95.81 657 ASN A CA 1
ATOM 5310 C C . ASN A 1 657 ? -8.294 -16.551 37.711 1.00 95.81 657 ASN A C 1
ATOM 5312 O O . ASN A 1 657 ? -8.548 -17.138 38.761 1.00 95.81 657 ASN A O 1
ATOM 5316 N N . LYS A 1 658 ? -8.171 -15.216 37.641 1.00 94.69 658 LYS A N 1
ATOM 5317 C CA . LYS A 1 658 ? -8.309 -14.341 38.824 1.00 94.69 658 LYS A CA 1
ATOM 5318 C C . LYS A 1 658 ? -9.774 -14.076 39.170 1.00 94.69 658 LYS A C 1
ATOM 5320 O O . LYS A 1 658 ? -10.139 -14.146 40.339 1.00 94.69 658 LYS A O 1
ATOM 5325 N N . TYR A 1 659 ? -10.605 -13.765 38.176 1.00 95.50 659 TYR A N 1
ATOM 5326 C CA . TYR A 1 659 ? -12.008 -13.399 38.389 1.00 95.50 659 TYR A CA 1
ATOM 5327 C C . TYR A 1 659 ? -12.977 -14.575 38.230 1.00 95.50 659 TYR A C 1
ATOM 5329 O O . TYR A 1 659 ? -14.041 -14.545 38.831 1.00 95.50 659 TYR A O 1
ATOM 5337 N N . GLY A 1 660 ? -12.611 -15.631 37.496 1.00 95.00 660 GLY A N 1
ATOM 5338 C CA . GLY A 1 660 ? -13.367 -16.889 37.450 1.00 95.00 660 GLY A CA 1
ATOM 5339 C C . GLY A 1 660 ? -14.382 -17.031 36.309 1.00 95.00 660 GLY A C 1
ATOM 5340 O O . GLY A 1 660 ? -15.177 -17.968 36.333 1.00 95.00 660 GLY A O 1
ATOM 5341 N N . PHE A 1 661 ? -14.359 -16.163 35.295 1.00 96.00 661 PHE A N 1
ATOM 5342 C CA . PHE A 1 661 ? -15.252 -16.241 34.130 1.00 96.00 661 PHE A CA 1
ATOM 5343 C C . PHE A 1 661 ? -14.766 -17.307 33.132 1.00 96.00 661 PHE A C 1
ATOM 5345 O O . PHE A 1 661 ? -14.026 -17.008 32.199 1.00 96.00 661 PHE A O 1
ATOM 5352 N N . LYS A 1 662 ? -15.148 -18.572 33.340 1.00 93.44 662 LYS A N 1
ATOM 5353 C CA . LYS A 1 662 ? -14.638 -19.714 32.551 1.00 93.44 662 LYS A CA 1
ATOM 5354 C C . LYS A 1 662 ? -15.144 -19.778 31.106 1.00 93.44 662 LYS A C 1
ATOM 5356 O O . LYS A 1 662 ? -14.435 -20.326 30.266 1.00 93.44 662 LYS A O 1
ATOM 5361 N N . ASP A 1 663 ? -16.303 -19.186 30.821 1.00 93.75 663 ASP A N 1
ATOM 5362 C CA . ASP A 1 663 ? -16.909 -19.155 29.478 1.00 93.75 663 ASP A CA 1
ATOM 5363 C C . ASP A 1 663 ? -16.217 -18.173 28.520 1.00 93.75 663 ASP A C 1
ATOM 5365 O O . ASP A 1 663 ? -16.433 -18.232 27.313 1.00 93.75 663 ASP A O 1
ATOM 5369 N N . TYR A 1 664 ? -15.398 -17.259 29.046 1.00 97.56 664 TYR A N 1
ATOM 5370 C CA . TYR A 1 664 ? -14.754 -16.206 28.269 1.00 97.56 664 TYR A CA 1
ATOM 5371 C C . TYR A 1 664 ? -13.802 -16.772 27.204 1.00 97.56 664 TYR A C 1
ATOM 5373 O O . TYR A 1 664 ? -12.970 -17.634 27.501 1.00 97.56 664 TYR A O 1
ATOM 5381 N N . GLN A 1 665 ? -13.886 -16.241 25.984 1.00 98.12 665 GLN A N 1
ATOM 5382 C CA . GLN A 1 665 ? -13.025 -16.604 24.860 1.00 98.12 665 GLN A CA 1
ATOM 5383 C C . GLN A 1 665 ? -12.338 -15.362 24.283 1.00 98.12 665 GLN A C 1
ATOM 5385 O O . GLN A 1 665 ? -12.973 -14.331 24.080 1.00 98.12 665 GLN A O 1
ATOM 5390 N N . LEU A 1 666 ? -11.047 -15.473 23.975 1.00 98.19 666 LEU A N 1
ATOM 5391 C CA . LEU A 1 666 ? -10.266 -14.485 23.234 1.00 98.19 666 LEU A CA 1
ATOM 5392 C C . LEU A 1 666 ? -9.715 -15.131 21.962 1.00 98.19 666 LEU A C 1
ATOM 5394 O O . LEU A 1 666 ? -8.944 -16.090 22.027 1.00 98.19 666 LEU A O 1
ATOM 5398 N N . VAL A 1 667 ? -10.057 -14.572 20.805 1.00 97.50 667 VAL A N 1
ATOM 5399 C CA . VAL A 1 667 ? -9.564 -15.047 19.507 1.00 97.50 667 VAL A CA 1
ATOM 5400 C C . VAL A 1 667 ? -8.800 -13.930 18.805 1.00 97.50 667 VAL A C 1
ATOM 5402 O O . VAL A 1 667 ? -9.349 -12.866 18.519 1.00 97.50 667 VAL A O 1
ATOM 5405 N N . VAL A 1 668 ? -7.520 -14.175 18.532 1.00 96.94 668 VAL A N 1
ATOM 5406 C CA . VAL A 1 668 ? -6.615 -13.219 17.886 1.00 96.94 668 VAL A CA 1
ATOM 5407 C C . VAL A 1 668 ? -6.359 -13.659 16.449 1.00 96.94 668 VAL A C 1
ATOM 5409 O O . VAL A 1 668 ? -5.800 -14.732 16.214 1.00 96.94 668 VAL A O 1
ATOM 5412 N N . TYR A 1 669 ? -6.736 -12.813 15.494 1.00 95.00 669 TYR A N 1
ATOM 5413 C CA . TYR A 1 669 ? -6.501 -13.013 14.068 1.00 95.00 669 TYR A CA 1
ATOM 5414 C C . TYR A 1 669 ? -5.426 -12.052 13.561 1.00 95.00 669 TYR A C 1
ATOM 5416 O O . TYR A 1 669 ? -5.557 -10.835 13.680 1.00 95.00 669 TYR A O 1
ATOM 5424 N N . GLY A 1 670 ? -4.386 -12.596 12.938 1.00 89.69 670 GLY A N 1
ATOM 5425 C CA . GLY A 1 670 ? -3.326 -11.835 12.294 1.00 89.69 670 GLY A CA 1
ATOM 5426 C C . GLY A 1 670 ? -2.108 -12.678 11.935 1.00 89.69 670 GLY A C 1
ATOM 5427 O O . GLY A 1 670 ? -1.999 -13.856 12.286 1.00 89.69 670 GLY A O 1
ATOM 5428 N N . ALA A 1 671 ? -1.182 -12.048 11.215 1.00 86.12 671 ALA A N 1
ATOM 5429 C CA . ALA A 1 671 ? 0.068 -12.652 10.780 1.00 86.12 671 ALA A CA 1
ATOM 5430 C C . ALA A 1 671 ? 0.939 -13.055 11.984 1.00 86.12 671 ALA A C 1
ATOM 5432 O O . ALA A 1 671 ? 1.148 -12.247 12.893 1.00 86.12 671 ALA A O 1
ATOM 5433 N N . GLN A 1 672 ? 1.462 -14.284 11.972 1.00 87.50 672 GLN A N 1
ATOM 5434 C CA . GLN A 1 672 ? 2.363 -14.825 13.006 1.00 87.50 672 GLN A CA 1
ATOM 5435 C C . GLN A 1 672 ? 3.824 -14.934 12.525 1.00 87.50 672 GLN A C 1
ATOM 5437 O O . GLN A 1 672 ? 4.733 -15.194 13.305 1.00 87.50 672 GLN A O 1
ATOM 5442 N N . ASP A 1 673 ? 4.061 -14.716 11.236 1.00 81.88 673 ASP A N 1
ATOM 5443 C CA . ASP A 1 673 ? 5.356 -14.841 10.565 1.00 81.88 673 ASP A CA 1
ATOM 5444 C C . ASP A 1 673 ? 6.224 -13.579 10.672 1.00 81.88 673 ASP A C 1
ATOM 5446 O O . ASP A 1 673 ? 7.441 -13.658 10.526 1.00 81.88 673 ASP A O 1
ATOM 5450 N N . ARG A 1 674 ? 5.627 -12.416 10.967 1.00 76.50 674 ARG A N 1
ATOM 5451 C CA . ARG A 1 674 ? 6.365 -11.143 11.033 1.00 76.50 674 ARG A CA 1
ATOM 5452 C C . ARG A 1 674 ? 7.387 -11.070 12.167 1.00 76.50 674 ARG A C 1
ATOM 5454 O O . ARG A 1 674 ? 8.411 -10.419 12.000 1.00 76.50 674 ARG A O 1
ATOM 5461 N N . GLN A 1 675 ? 7.088 -11.661 13.325 1.00 82.56 675 GLN A N 1
ATOM 5462 C CA . GLN A 1 675 ? 7.989 -11.678 14.484 1.00 82.56 675 GLN A CA 1
ATOM 5463 C C . GLN A 1 675 ? 7.877 -13.020 15.233 1.00 82.56 675 GLN A C 1
ATOM 5465 O O . GLN A 1 675 ? 7.262 -13.084 16.301 1.00 82.56 675 GLN A O 1
ATOM 5470 N N . PRO A 1 676 ? 8.456 -14.109 14.689 1.00 85.81 676 PRO A N 1
ATOM 5471 C CA . PRO A 1 676 ? 8.245 -15.463 15.207 1.00 85.81 676 PRO A CA 1
ATOM 5472 C C . PRO A 1 676 ? 8.644 -15.652 16.679 1.00 85.81 676 PRO A C 1
ATOM 5474 O O . PRO A 1 676 ? 7.982 -16.397 17.400 1.00 85.81 676 PRO A O 1
ATOM 5477 N N . SER A 1 677 ? 9.683 -14.954 17.154 1.00 83.62 677 SER A N 1
ATOM 5478 C CA . SER A 1 677 ? 10.109 -14.984 18.563 1.00 83.62 677 SER A CA 1
ATOM 5479 C C . SER A 1 677 ? 9.004 -14.507 19.511 1.00 83.62 677 SER A C 1
ATOM 5481 O O . SER A 1 677 ? 8.659 -15.203 20.465 1.00 83.62 677 SER A O 1
ATOM 5483 N N . TYR A 1 678 ? 8.372 -13.375 19.196 1.00 87.62 678 TYR A N 1
ATOM 5484 C CA . TYR A 1 678 ? 7.271 -12.820 19.984 1.00 87.62 678 TYR A CA 1
ATOM 5485 C C . TYR A 1 678 ? 6.045 -13.749 19.994 1.00 87.62 678 TYR A C 1
ATOM 5487 O O . TYR A 1 678 ? 5.367 -13.880 21.018 1.00 87.62 678 TYR A O 1
ATOM 5495 N N . VAL A 1 679 ? 5.779 -14.447 18.884 1.00 91.00 679 VAL A N 1
ATOM 5496 C CA . VAL A 1 679 ? 4.709 -15.456 18.814 1.00 91.00 679 VAL A CA 1
ATOM 5497 C C . VAL A 1 679 ? 4.994 -16.626 19.751 1.00 91.00 679 VAL A C 1
ATOM 5499 O O . VAL A 1 679 ? 4.119 -16.997 20.533 1.00 91.00 679 VAL A O 1
ATOM 5502 N N . LEU A 1 680 ? 6.212 -17.174 19.727 1.00 89.94 680 LEU A N 1
ATOM 5503 C CA . LEU A 1 680 ? 6.606 -18.281 20.603 1.00 89.94 680 LEU A CA 1
ATOM 5504 C C . LEU A 1 680 ? 6.458 -17.914 22.082 1.00 89.94 680 LEU A C 1
ATOM 5506 O O . LEU A 1 680 ? 5.872 -18.680 22.847 1.00 89.94 680 LEU A O 1
ATOM 5510 N N . GLU A 1 681 ? 6.916 -16.727 22.476 1.00 89.19 681 GLU A N 1
ATOM 5511 C CA . GLU A 1 681 ? 6.750 -16.223 23.843 1.00 89.19 681 GLU A CA 1
ATOM 5512 C C . GLU A 1 681 ? 5.272 -16.059 24.222 1.00 89.19 681 GLU A C 1
ATOM 5514 O O . GLU A 1 681 ? 4.874 -16.378 25.341 1.00 89.19 681 GLU A O 1
ATOM 5519 N N . THR A 1 682 ? 4.435 -15.604 23.288 1.00 92.44 682 THR A N 1
ATOM 5520 C CA . THR A 1 682 ? 2.987 -15.463 23.510 1.00 92.44 682 THR A CA 1
ATOM 5521 C C . THR A 1 682 ? 2.316 -16.829 23.689 1.00 92.44 682 THR A C 1
ATOM 5523 O O . THR A 1 682 ? 1.499 -17.002 24.592 1.00 92.44 682 THR A O 1
ATOM 5526 N N . VAL A 1 683 ? 2.697 -17.837 22.900 1.00 93.81 683 VAL A N 1
ATOM 5527 C CA . VAL A 1 683 ? 2.206 -19.219 23.048 1.00 93.81 683 VAL A CA 1
ATOM 5528 C C . VAL A 1 683 ? 2.653 -19.826 24.381 1.00 93.81 683 VAL A C 1
ATOM 5530 O O . VAL A 1 683 ? 1.858 -20.462 25.076 1.00 93.81 683 VAL A O 1
ATOM 5533 N N . GLN A 1 684 ? 3.906 -19.605 24.787 1.00 91.06 684 GLN A N 1
ATOM 5534 C CA . GLN A 1 684 ? 4.402 -20.022 26.103 1.00 91.06 684 GLN A CA 1
ATOM 5535 C C . GLN A 1 684 ? 3.626 -19.346 27.239 1.00 91.06 684 GLN A C 1
ATOM 5537 O O . GLN A 1 684 ? 3.267 -20.008 28.218 1.00 91.06 684 GLN A O 1
ATOM 5542 N N . LEU A 1 685 ? 3.303 -18.059 27.096 1.00 91.69 685 LEU A N 1
ATOM 5543 C CA . LEU A 1 685 ? 2.479 -17.330 28.054 1.00 91.69 685 LEU A CA 1
ATOM 5544 C C . LEU A 1 685 ? 1.077 -17.953 28.174 1.00 91.69 685 LEU A C 1
ATOM 5546 O O . LEU A 1 685 ? 0.655 -18.271 29.283 1.00 91.69 685 LEU A O 1
ATOM 5550 N N . ILE A 1 686 ? 0.395 -18.232 27.058 1.00 95.44 686 ILE A N 1
ATOM 5551 C CA . ILE A 1 686 ? -0.925 -18.897 27.053 1.00 95.44 686 ILE A CA 1
ATOM 5552 C C . ILE A 1 686 ? -0.868 -20.246 27.790 1.00 95.44 686 ILE A C 1
ATOM 5554 O O . ILE A 1 686 ? -1.710 -20.533 28.646 1.00 95.44 686 ILE A O 1
ATOM 5558 N N . ASN A 1 687 ? 0.152 -21.060 27.506 1.00 94.12 687 ASN A N 1
ATOM 5559 C CA . ASN A 1 687 ? 0.306 -22.384 28.108 1.00 94.12 687 ASN A CA 1
ATOM 5560 C C . ASN A 1 687 ? 0.634 -22.315 29.607 1.00 94.12 687 ASN A C 1
ATOM 5562 O O . ASN A 1 687 ? 0.010 -23.011 30.408 1.00 94.12 687 ASN A O 1
ATOM 5566 N N . SER A 1 688 ? 1.570 -21.449 30.006 1.00 92.69 688 SER A N 1
ATOM 5567 C CA . SER A 1 688 ? 1.963 -21.268 31.414 1.00 92.69 688 SER A CA 1
ATOM 5568 C C . SER A 1 688 ? 0.819 -20.749 32.292 1.00 92.69 688 SER A C 1
ATOM 5570 O O . SER A 1 688 ? 0.728 -21.120 33.463 1.00 92.69 688 SER A O 1
ATOM 5572 N N . ARG A 1 689 ? -0.098 -19.961 31.717 1.00 93.81 689 ARG A N 1
ATOM 5573 C CA . ARG A 1 689 ? -1.322 -19.473 32.374 1.00 93.81 689 ARG A CA 1
ATOM 5574 C C . ARG A 1 689 ? -2.512 -20.430 32.260 1.00 93.81 689 ARG A C 1
ATOM 5576 O O . ARG A 1 689 ? -3.583 -20.127 32.775 1.00 93.81 689 ARG A O 1
ATOM 5583 N N . ARG A 1 690 ? -2.343 -21.606 31.641 1.00 94.88 690 ARG A N 1
ATOM 5584 C CA . ARG A 1 690 ? -3.406 -22.611 31.428 1.00 94.88 690 ARG A CA 1
ATOM 5585 C C . ARG A 1 690 ? -4.621 -22.050 30.672 1.00 94.88 690 ARG A C 1
ATOM 5587 O O . ARG A 1 690 ? -5.757 -22.376 30.996 1.00 94.88 690 ARG A O 1
ATOM 5594 N N . LEU A 1 691 ? -4.374 -21.221 29.658 1.00 96.62 691 LEU A N 1
ATOM 5595 C CA . LEU A 1 691 ? -5.404 -20.540 28.863 1.00 96.62 691 LEU A CA 1
ATOM 5596 C C . LEU A 1 691 ? -5.659 -21.181 27.492 1.00 96.62 691 LEU A C 1
ATOM 5598 O O . LEU A 1 691 ? -6.377 -20.606 26.681 1.00 96.62 691 LEU A O 1
ATOM 5602 N N . ALA A 1 692 ? -5.108 -22.365 27.215 1.00 93.88 692 ALA A N 1
ATOM 5603 C CA . ALA A 1 692 ? -5.228 -23.016 25.905 1.00 93.88 692 ALA A CA 1
ATOM 5604 C C . ALA A 1 692 ? -6.686 -23.292 25.466 1.00 93.88 692 ALA A C 1
ATOM 5606 O O . ALA A 1 692 ? -6.952 -23.396 24.276 1.00 93.88 692 ALA A O 1
ATOM 5607 N N . SER A 1 693 ? -7.630 -23.388 26.411 1.00 94.00 693 SER A N 1
ATOM 5608 C CA . SER A 1 693 ? -9.073 -23.533 26.150 1.00 94.00 693 SER A CA 1
ATOM 5609 C C . SER A 1 693 ? -9.831 -22.211 25.974 1.00 94.00 693 SER A C 1
ATOM 5611 O O . SER A 1 693 ? -11.023 -22.236 25.678 1.00 94.00 693 SER A O 1
ATOM 5613 N N . ASN A 1 694 ? -9.180 -21.074 26.228 1.00 97.44 694 ASN A N 1
ATOM 5614 C CA . ASN A 1 694 ? -9.811 -19.751 26.299 1.00 97.44 694 ASN A CA 1
ATOM 5615 C C . ASN A 1 694 ? -9.168 -18.730 25.355 1.00 97.44 694 ASN A C 1
ATOM 5617 O O . ASN A 1 694 ? -9.795 -17.727 25.035 1.00 97.44 694 ASN A O 1
ATOM 5621 N N . VAL A 1 695 ? -7.917 -18.939 24.938 1.00 97.62 695 VAL A N 1
ATOM 5622 C CA . VAL A 1 695 ? -7.175 -18.015 24.076 1.00 97.62 695 VAL A CA 1
ATOM 5623 C C . VAL A 1 695 ? -6.677 -18.757 22.843 1.00 97.62 695 VAL A C 1
ATOM 5625 O O . VAL A 1 695 ? -5.905 -19.707 22.959 1.00 97.62 695 VAL A O 1
ATOM 5628 N N . THR A 1 696 ? -7.075 -18.286 21.662 1.00 96.25 696 THR A N 1
ATOM 5629 C CA . THR A 1 696 ? -6.691 -18.879 20.374 1.00 96.25 696 THR A CA 1
ATOM 5630 C C . THR A 1 696 ? -5.981 -17.856 19.490 1.00 96.25 696 THR A C 1
ATOM 5632 O O . THR A 1 696 ? -6.532 -16.798 19.189 1.00 96.25 696 THR A O 1
ATOM 5635 N N . LEU A 1 697 ? -4.771 -18.188 19.025 1.00 95.88 697 LEU A N 1
ATOM 5636 C CA . LEU A 1 697 ? -4.078 -17.454 17.960 1.00 95.88 697 LEU A CA 1
ATOM 5637 C C . LEU A 1 697 ? -4.462 -18.076 16.608 1.00 95.88 697 LEU A C 1
ATOM 5639 O O . LEU A 1 697 ? -3.840 -19.037 16.160 1.00 95.88 697 LEU A O 1
ATOM 5643 N N . ALA A 1 698 ? -5.514 -17.555 15.977 1.00 91.88 698 ALA A N 1
ATOM 5644 C CA . ALA A 1 698 ? -6.191 -18.181 14.837 1.00 91.88 698 ALA A CA 1
ATOM 5645 C C . ALA A 1 698 ? -5.491 -17.969 13.477 1.00 91.88 698 ALA A C 1
ATOM 5647 O O . ALA A 1 698 ? -5.868 -18.586 12.484 1.00 91.88 698 ALA A O 1
ATOM 5648 N N . GLY A 1 699 ? -4.457 -17.123 13.421 1.00 89.56 699 GLY A N 1
ATOM 5649 C CA . GLY A 1 699 ? -3.748 -16.806 12.177 1.00 89.56 699 GLY A CA 1
ATOM 5650 C C . GLY A 1 699 ? -4.519 -15.808 11.312 1.00 89.56 699 GLY A C 1
ATOM 5651 O O . GLY A 1 699 ? -5.270 -14.985 11.830 1.00 89.56 699 GLY A O 1
ATOM 5652 N N . PHE A 1 700 ? -4.316 -15.833 9.994 1.00 86.69 700 PHE A N 1
ATOM 5653 C CA . PHE A 1 700 ? -4.984 -14.892 9.092 1.00 86.69 700 PHE A CA 1
ATOM 5654 C C . PHE A 1 700 ? -6.497 -15.134 9.038 1.00 86.69 700 PHE A C 1
ATOM 5656 O O . PHE A 1 700 ? -6.950 -16.243 8.770 1.00 86.69 700 PHE A O 1
ATOM 5663 N N . GLY A 1 701 ? -7.271 -14.067 9.232 1.00 84.06 701 GLY A N 1
ATOM 5664 C CA . GLY A 1 701 ? -8.724 -14.077 9.114 1.00 84.06 701 GLY A CA 1
ATOM 5665 C C . GLY A 1 701 ? -9.214 -12.854 8.349 1.00 84.06 701 GLY A C 1
ATOM 5666 O O . GLY A 1 701 ? -8.665 -11.763 8.498 1.00 84.06 701 GLY A O 1
ATOM 5667 N N . SER A 1 702 ? -10.239 -13.036 7.516 1.00 87.31 702 SER A N 1
ATOM 5668 C CA . SER A 1 702 ? -10.907 -11.917 6.846 1.00 87.31 702 SER A CA 1
ATOM 5669 C C . SER A 1 702 ? -11.746 -11.144 7.869 1.00 87.31 702 SER A C 1
ATOM 5671 O O . SER A 1 702 ? -12.640 -11.762 8.456 1.00 87.31 702 SER A O 1
ATOM 5673 N N . PRO A 1 703 ? -11.533 -9.824 8.064 1.00 87.12 703 PRO A N 1
ATOM 5674 C CA . PRO A 1 703 ? -12.289 -9.015 9.025 1.00 87.12 703 PRO A CA 1
ATOM 5675 C C . PRO A 1 703 ? -13.808 -9.205 8.927 1.00 87.12 703 PRO A C 1
ATOM 5677 O O . PRO A 1 703 ? -14.480 -9.377 9.940 1.00 87.12 703 PRO A O 1
ATOM 5680 N N . LYS A 1 704 ? -14.341 -9.291 7.701 1.00 87.69 704 LYS A N 1
ATOM 5681 C CA . LYS A 1 704 ? -15.775 -9.490 7.433 1.00 87.69 704 LYS A CA 1
ATOM 5682 C C . LYS A 1 704 ? -16.354 -10.775 8.015 1.00 87.69 704 LYS A C 1
ATOM 5684 O O . LYS A 1 704 ? -17.526 -10.811 8.378 1.00 87.69 704 LYS A O 1
ATOM 5689 N N . GLU A 1 705 ? -15.568 -11.847 8.024 1.00 90.19 705 GLU A N 1
ATOM 5690 C CA . GLU A 1 705 ? -16.036 -13.148 8.496 1.00 90.19 705 GLU A CA 1
ATOM 5691 C C . GLU A 1 705 ? -15.810 -13.310 9.989 1.00 90.19 705 GLU A C 1
ATOM 5693 O O . GLU A 1 705 ? -16.706 -13.778 10.683 1.00 90.19 705 GLU A O 1
ATOM 5698 N N . VAL A 1 706 ? -14.654 -12.879 10.491 1.00 92.38 706 VAL A N 1
ATOM 5699 C CA . VAL A 1 706 ? -14.270 -13.120 11.887 1.00 92.38 706 VAL A CA 1
ATOM 5700 C C . VAL A 1 706 ? -14.980 -12.198 12.872 1.00 92.38 706 VAL A C 1
ATOM 5702 O O . VAL A 1 706 ? -15.231 -12.588 14.008 1.00 92.38 706 VAL A O 1
ATOM 5705 N N . LEU A 1 707 ? -15.363 -10.986 12.451 1.00 94.50 707 LEU A N 1
ATOM 5706 C CA . LEU A 1 707 ? -16.130 -10.084 13.311 1.00 94.50 707 LEU A CA 1
ATOM 5707 C C . LEU A 1 707 ? -17.534 -10.633 13.607 1.00 94.50 707 LEU A C 1
ATOM 5709 O O . LEU A 1 707 ? -18.092 -10.295 14.645 1.00 94.50 707 LEU A O 1
ATOM 5713 N N . LYS A 1 708 ? -18.078 -11.542 12.781 1.00 93.00 708 LYS A N 1
ATOM 5714 C CA . LYS A 1 708 ? -19.373 -12.209 13.029 1.00 93.00 708 LYS A CA 1
ATOM 5715 C C . LYS A 1 708 ? -19.362 -13.102 14.275 1.00 93.00 708 LYS A C 1
ATOM 5717 O O . LYS A 1 708 ? -20.430 -13.435 14.787 1.00 93.00 708 LYS A O 1
ATOM 5722 N N . ASP A 1 709 ? -18.185 -13.472 14.773 1.00 92.69 709 ASP A N 1
ATOM 5723 C CA . ASP A 1 709 ? -18.024 -14.235 16.013 1.00 92.69 709 ASP A CA 1
ATOM 5724 C C . ASP A 1 709 ? -17.892 -13.319 17.248 1.00 92.69 709 ASP A C 1
ATOM 5726 O O . ASP A 1 709 ? -17.962 -13.793 18.382 1.00 92.69 709 ASP A O 1
ATOM 5730 N N . ALA A 1 710 ? -17.714 -12.007 17.050 1.00 95.38 710 ALA A N 1
ATOM 5731 C CA . ALA A 1 710 ? -17.337 -11.069 18.099 1.00 95.38 710 ALA A CA 1
ATOM 5732 C C . ALA A 1 710 ? -18.536 -10.589 18.930 1.00 95.38 710 ALA A C 1
ATOM 5734 O O . ALA A 1 710 ? -19.441 -9.913 18.441 1.00 95.38 710 ALA A O 1
ATOM 5735 N N . TRP A 1 711 ? -18.494 -10.867 20.231 1.00 96.56 711 TRP A N 1
ATOM 5736 C CA . TRP A 1 711 ? -19.313 -10.188 21.239 1.00 96.56 711 TRP A CA 1
ATOM 5737 C C . TRP A 1 711 ? -18.725 -8.832 21.623 1.00 96.56 711 TRP A C 1
ATOM 5739 O O . TRP A 1 711 ? -19.452 -7.928 22.037 1.00 96.56 711 TRP A O 1
ATOM 5749 N N . LEU A 1 712 ? -17.402 -8.728 21.517 1.00 97.50 712 LEU A N 1
ATOM 5750 C CA . LEU A 1 712 ? -16.603 -7.559 21.827 1.00 97.50 712 LEU A CA 1
ATOM 5751 C C . LEU A 1 712 ? -15.376 -7.543 20.913 1.00 97.50 712 LEU A C 1
ATOM 5753 O O . LEU A 1 712 ? -14.795 -8.590 20.632 1.00 97.50 712 LEU A O 1
ATOM 5757 N N . PHE A 1 713 ? -14.957 -6.361 20.480 1.00 98.12 713 PHE A N 1
ATOM 5758 C CA . PHE A 1 713 ? -13.668 -6.168 19.830 1.00 98.12 713 PHE A CA 1
ATOM 5759 C C . PHE A 1 713 ? -12.666 -5.563 20.815 1.00 98.12 713 PHE A C 1
ATOM 5761 O O . PHE A 1 713 ? -12.995 -4.605 21.520 1.00 98.12 713 PHE A O 1
ATOM 5768 N N . VAL A 1 714 ? -11.443 -6.099 20.850 1.00 97.75 714 VAL A N 1
ATOM 5769 C CA . VAL A 1 714 ? -10.364 -5.583 21.704 1.00 97.75 714 VAL A CA 1
ATOM 5770 C C . VAL A 1 714 ? -9.135 -5.173 20.896 1.00 97.75 714 VAL A C 1
ATOM 5772 O O . VAL A 1 714 ? -8.731 -5.863 19.960 1.00 97.75 714 VAL A O 1
ATOM 5775 N N . ASN A 1 715 ? -8.509 -4.060 21.280 1.00 96.62 715 ASN A N 1
ATOM 5776 C CA . ASN A 1 715 ? -7.190 -3.654 20.791 1.00 96.62 715 ASN A CA 1
ATOM 5777 C C . ASN A 1 715 ? -6.284 -3.283 21.977 1.00 96.62 715 ASN A C 1
ATOM 5779 O O . ASN A 1 715 ? -6.608 -2.380 22.742 1.00 96.62 715 ASN A O 1
ATOM 5783 N N . SER A 1 716 ? -5.157 -3.979 22.132 1.00 96.25 716 SER A N 1
ATOM 5784 C CA . SER A 1 716 ? -4.209 -3.784 23.239 1.00 96.25 716 SER A CA 1
ATOM 5785 C C . SER A 1 716 ? -2.905 -3.085 22.836 1.00 96.25 716 SER A C 1
ATOM 5787 O O . SER A 1 716 ? -1.926 -3.170 23.566 1.00 96.25 716 SER A O 1
ATOM 5789 N N . SER A 1 717 ? -2.862 -2.408 21.687 1.00 94.44 717 SER A N 1
ATOM 5790 C CA . SER A 1 717 ? -1.615 -1.893 21.105 1.00 94.44 717 SER A CA 1
ATOM 5791 C C . SER A 1 717 ? -0.903 -0.857 21.983 1.00 94.44 717 SER A C 1
ATOM 5793 O O . SER A 1 717 ? -1.537 -0.075 22.692 1.00 94.44 717 SER A O 1
ATOM 5795 N N . LEU A 1 718 ? 0.428 -0.794 21.868 1.00 89.12 718 LEU A N 1
ATOM 5796 C CA . LEU A 1 718 ? 1.263 0.235 22.508 1.00 89.12 718 LEU A CA 1
ATOM 5797 C C . LEU A 1 718 ? 1.324 1.527 21.689 1.00 89.12 718 LEU A C 1
ATOM 5799 O O . LEU A 1 718 ? 1.587 2.596 22.234 1.00 89.12 718 LEU A O 1
ATOM 5803 N N . SER A 1 719 ? 1.107 1.436 20.376 1.00 84.38 719 SER A N 1
ATOM 5804 C CA . SER A 1 719 ? 1.076 2.586 19.476 1.00 84.38 719 SER A CA 1
ATOM 5805 C C . SER A 1 719 ? 0.197 2.304 18.261 1.00 84.38 719 SER A C 1
ATOM 5807 O O . SER A 1 719 ? 0.244 1.212 17.688 1.00 84.38 719 SER A O 1
ATOM 5809 N N . GLU A 1 720 ? -0.584 3.305 17.858 1.00 82.88 720 GLU A N 1
ATOM 5810 C CA . GLU A 1 720 ? -1.411 3.297 16.651 1.00 82.88 720 GLU A CA 1
ATOM 5811 C C . GLU A 1 720 ? -1.387 4.682 15.989 1.00 82.88 720 GLU A C 1
ATOM 5813 O O . GLU A 1 720 ? -1.197 5.701 16.651 1.00 82.88 720 GLU A O 1
ATOM 5818 N N . GLY A 1 721 ? -1.604 4.725 14.673 1.00 80.31 721 GLY A N 1
ATOM 5819 C CA . GLY A 1 721 ? -1.970 5.955 13.966 1.00 80.31 721 GLY A CA 1
ATOM 5820 C C . GLY A 1 721 ? -3.488 6.127 14.002 1.00 80.31 721 GLY A C 1
ATOM 5821 O O . GLY A 1 721 ? -4.070 6.418 15.046 1.00 80.31 721 GLY A O 1
ATOM 5822 N N . LEU A 1 722 ? -4.137 5.866 12.864 1.00 84.88 722 LEU A N 1
ATOM 5823 C CA . LEU A 1 722 ? -5.564 5.550 12.813 1.00 84.88 722 LEU A CA 1
ATOM 5824 C C . LEU A 1 722 ? -5.727 4.016 12.820 1.00 84.88 722 LEU A C 1
ATOM 5826 O O . LEU A 1 722 ? -5.313 3.371 11.851 1.00 84.88 722 LEU A O 1
ATOM 5830 N N . PRO A 1 723 ? -6.298 3.413 13.875 1.00 84.50 723 PRO A N 1
ATOM 5831 C CA . PRO A 1 723 ? -6.459 1.963 13.957 1.00 84.50 723 PRO A CA 1
ATOM 5832 C C . PRO A 1 723 ? -7.580 1.480 13.022 1.00 84.50 723 PRO A C 1
ATOM 5834 O O . PRO A 1 723 ? -8.743 1.412 13.415 1.00 84.50 723 PRO A O 1
ATOM 5837 N N . LEU A 1 724 ? -7.233 1.113 11.781 1.00 87.25 724 LEU A N 1
ATOM 5838 C CA . LEU A 1 724 ? -8.204 0.653 10.771 1.00 87.25 724 LEU A CA 1
ATOM 5839 C C . LEU A 1 724 ? -9.080 -0.501 11.282 1.00 87.25 724 LEU A C 1
ATOM 5841 O O . LEU A 1 724 ? -10.287 -0.462 11.091 1.00 87.25 724 LEU A O 1
ATOM 5845 N N . ALA A 1 725 ? -8.506 -1.453 12.024 1.00 89.75 725 ALA A N 1
ATOM 5846 C CA . ALA A 1 725 ? -9.241 -2.580 12.602 1.00 89.75 725 ALA A CA 1
ATOM 5847 C C . ALA A 1 725 ? -10.353 -2.159 13.589 1.00 89.75 725 ALA A C 1
ATOM 5849 O O . ALA A 1 725 ? -11.408 -2.787 13.632 1.00 89.75 725 ALA A O 1
ATOM 5850 N N . ILE A 1 726 ? -10.148 -1.075 14.353 1.00 93.06 726 ILE A N 1
ATOM 5851 C CA . ILE A 1 726 ? -11.192 -0.492 15.218 1.00 93.06 726 ILE A CA 1
ATOM 5852 C C . ILE A 1 726 ? -12.303 0.099 14.348 1.00 93.06 726 ILE A C 1
ATOM 5854 O O . ILE A 1 726 ? -13.478 -0.089 14.642 1.00 93.06 726 ILE A O 1
ATOM 5858 N N . GLY A 1 727 ? -11.934 0.767 13.253 1.00 91.69 727 GLY A N 1
ATOM 5859 C CA . GLY A 1 727 ? -12.877 1.263 12.256 1.00 91.69 727 GLY A CA 1
ATOM 5860 C C . GLY A 1 727 ? -13.722 0.154 11.623 1.00 91.69 727 GLY A C 1
ATOM 5861 O O . GLY A 1 727 ? -14.940 0.273 11.562 1.00 91.69 727 GLY A O 1
ATOM 5862 N N . GLU A 1 728 ? -13.101 -0.948 11.207 1.00 92.38 728 GLU A N 1
ATOM 5863 C CA . GLU A 1 728 ? -13.769 -2.126 10.631 1.00 92.38 728 GLU A CA 1
ATOM 5864 C C . GLU A 1 728 ? -14.732 -2.796 11.632 1.00 92.38 728 GLU A C 1
ATOM 5866 O O . GLU A 1 728 ? -15.862 -3.155 11.281 1.00 92.38 728 GLU A O 1
ATOM 5871 N N . ALA A 1 729 ? -14.320 -2.915 12.899 1.00 94.69 729 ALA A N 1
ATOM 5872 C CA . ALA A 1 729 ? -15.153 -3.440 13.981 1.00 94.69 729 ALA A CA 1
ATOM 5873 C C . ALA A 1 729 ? -16.344 -2.522 14.298 1.00 94.69 729 ALA A C 1
ATOM 5875 O O . ALA A 1 729 ? -17.477 -2.994 14.415 1.00 94.69 729 ALA A O 1
ATOM 5876 N N . ALA A 1 730 ? -16.103 -1.210 14.360 1.00 94.94 730 ALA A N 1
ATOM 5877 C CA . ALA A 1 730 ? -17.134 -0.200 14.563 1.00 94.94 730 ALA A CA 1
ATOM 5878 C C . ALA A 1 730 ? -18.143 -0.201 13.413 1.00 94.94 730 ALA A C 1
ATOM 5880 O O . ALA A 1 730 ? -19.347 -0.208 13.656 1.00 94.94 730 ALA A O 1
ATOM 5881 N N . LEU A 1 731 ? -17.678 -0.280 12.162 1.00 94.12 731 LEU A N 1
ATOM 5882 C CA . LEU A 1 731 ? -18.553 -0.450 11.005 1.00 94.12 731 LEU A CA 1
ATOM 5883 C C . LEU A 1 731 ? -19.374 -1.739 11.137 1.00 94.12 731 LEU A C 1
ATOM 5885 O O . LEU A 1 731 ? -20.576 -1.724 10.915 1.00 94.12 731 LEU A O 1
ATOM 5889 N N . SER A 1 732 ? -18.804 -2.839 11.608 1.00 94.44 732 SER A N 1
ATOM 5890 C CA . SER A 1 732 ? -19.573 -4.077 11.818 1.00 94.44 732 SER A CA 1
ATOM 5891 C C . SER A 1 732 ? -20.585 -3.998 12.981 1.00 94.44 732 SER A C 1
ATOM 5893 O O . SER A 1 732 ? -21.352 -4.936 13.198 1.00 94.44 732 SER A O 1
ATOM 5895 N N . GLY A 1 733 ? -20.637 -2.877 13.713 1.00 94.44 733 GLY A N 1
ATOM 5896 C CA . GLY A 1 733 ? -21.539 -2.661 14.845 1.00 94.44 733 GLY A CA 1
ATOM 5897 C C . GLY A 1 733 ? -21.116 -3.412 16.108 1.00 94.44 733 GLY A C 1
ATOM 5898 O O . GLY A 1 733 ? -21.956 -3.686 16.963 1.00 94.44 733 GLY A O 1
ATOM 5899 N N . VAL A 1 734 ? -19.835 -3.776 16.220 1.00 95.81 734 VAL A N 1
ATOM 5900 C CA . VAL A 1 734 ? -19.284 -4.490 17.377 1.00 95.81 734 VAL A CA 1
ATOM 5901 C C . VAL A 1 734 ? -18.855 -3.470 18.439 1.00 95.81 734 VAL A C 1
ATOM 5903 O O . VAL A 1 734 ? -18.190 -2.490 18.096 1.00 95.81 734 VAL A O 1
ATOM 5906 N N . PRO A 1 735 ? -19.200 -3.662 19.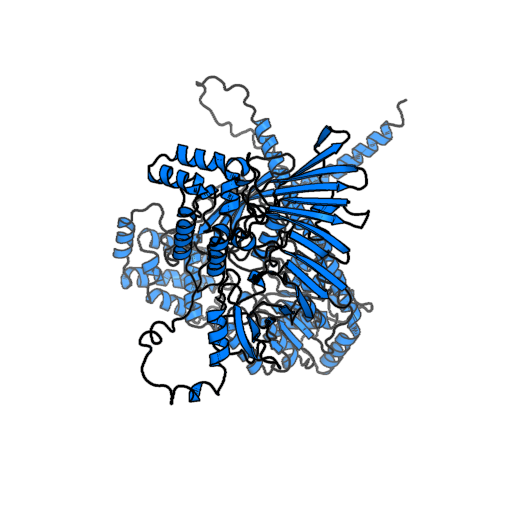726 1.00 96.12 735 PRO A N 1
ATOM 5907 C CA . PRO A 1 735 ? -18.715 -2.794 20.795 1.00 96.12 735 PRO A CA 1
ATOM 5908 C C . PRO A 1 735 ? -17.201 -2.962 21.002 1.00 96.12 735 PRO A C 1
ATOM 5910 O O . PRO A 1 735 ? -16.655 -4.048 20.796 1.00 96.12 735 PRO A O 1
ATOM 5913 N N . ILE A 1 736 ? -16.520 -1.891 21.419 1.00 97.50 736 ILE A N 1
ATOM 5914 C CA . ILE A 1 736 ? -15.051 -1.824 21.404 1.00 97.50 736 ILE A CA 1
ATOM 5915 C C . ILE A 1 736 ? -14.478 -1.473 22.777 1.00 97.50 736 ILE A C 1
ATOM 5917 O O . ILE A 1 736 ? -14.929 -0.531 23.431 1.00 97.50 736 ILE A O 1
ATOM 5921 N N . VAL A 1 737 ? -13.428 -2.200 23.162 1.00 97.94 737 VAL A N 1
ATOM 5922 C CA . VAL A 1 737 ? -12.478 -1.820 24.214 1.00 97.94 737 VAL A CA 1
ATOM 5923 C C . VAL A 1 737 ? -11.101 -1.663 23.580 1.00 97.94 737 VAL A C 1
ATOM 5925 O O . VAL A 1 737 ? -10.636 -2.563 22.883 1.00 97.94 737 VAL A O 1
ATOM 5928 N N . ALA A 1 738 ? -10.416 -0.552 23.820 1.00 96.88 738 ALA A N 1
ATOM 5929 C CA . ALA A 1 738 ? -9.092 -0.349 23.245 1.00 96.88 738 ALA A CA 1
ATOM 5930 C C . ALA A 1 738 ? -8.138 0.412 24.167 1.00 96.88 738 ALA A C 1
ATOM 5932 O O . ALA A 1 738 ? -8.557 1.072 25.113 1.00 96.88 738 ALA A O 1
ATOM 5933 N N . THR A 1 739 ? -6.839 0.334 23.900 1.00 95.75 739 THR A N 1
ATOM 5934 C CA . THR A 1 739 ? -5.846 1.155 24.597 1.00 95.75 739 THR A CA 1
ATOM 5935 C C . THR A 1 739 ? -5.880 2.609 24.119 1.00 95.75 739 THR A C 1
ATOM 5937 O O . THR A 1 739 ? -6.156 2.906 22.955 1.00 95.75 739 THR A O 1
ATOM 5940 N N . GLU A 1 740 ? -5.597 3.550 25.018 1.00 93.12 740 GLU A N 1
ATOM 5941 C CA . GLU A 1 740 ? -5.535 4.985 24.732 1.00 93.12 740 GLU A CA 1
ATOM 5942 C C . GLU A 1 740 ? -4.220 5.334 24.020 1.00 93.12 740 GLU A C 1
ATOM 5944 O O . GLU A 1 740 ? -3.288 5.896 24.591 1.00 93.12 740 GLU A O 1
ATOM 5949 N N . VAL A 1 741 ? -4.134 4.950 22.747 1.00 88.88 741 VAL A N 1
ATOM 5950 C CA . VAL A 1 741 ? -2.979 5.199 21.878 1.00 88.88 741 VAL A CA 1
ATOM 5951 C C . VAL A 1 741 ? -3.430 5.765 20.536 1.00 88.88 741 VAL A C 1
ATOM 5953 O O . VAL A 1 741 ? -4.486 5.399 20.011 1.00 88.88 741 VAL A O 1
ATOM 5956 N N . GLY A 1 742 ? -2.636 6.666 19.958 1.00 84.69 742 GLY A N 1
ATOM 5957 C CA . GLY A 1 742 ? -2.931 7.235 18.642 1.00 84.69 742 GLY A CA 1
ATOM 5958 C C . GLY A 1 742 ? -4.275 7.960 18.565 1.00 84.69 742 GLY A C 1
ATOM 5959 O O . GLY A 1 742 ? -4.671 8.684 19.476 1.00 84.69 742 GLY A O 1
ATOM 5960 N N . ALA A 1 743 ? -5.001 7.734 17.467 1.00 86.06 743 ALA A N 1
ATOM 5961 C CA . ALA A 1 743 ? -6.338 8.280 17.238 1.00 86.06 743 ALA A CA 1
ATOM 5962 C C . ALA A 1 743 ? -7.473 7.420 17.831 1.00 86.06 743 ALA A C 1
ATOM 5964 O O . ALA A 1 743 ? -8.640 7.680 17.548 1.00 86.06 743 ALA A O 1
ATOM 5965 N N . THR A 1 744 ? -7.172 6.403 18.646 1.00 89.88 744 THR A N 1
ATOM 5966 C CA . THR A 1 744 ? -8.178 5.460 19.171 1.00 89.88 744 THR A CA 1
ATOM 5967 C C . THR A 1 744 ? -9.306 6.165 19.921 1.00 89.88 744 THR A C 1
ATOM 5969 O O . THR A 1 744 ? -10.478 5.943 19.625 1.00 89.88 744 THR A O 1
ATOM 5972 N N . ALA A 1 745 ? -8.969 7.083 20.831 1.00 89.31 745 ALA A N 1
ATOM 5973 C CA . ALA A 1 745 ? -9.969 7.845 21.576 1.00 89.31 745 ALA A CA 1
ATOM 5974 C C . ALA A 1 745 ? -10.857 8.699 20.654 1.00 89.31 745 ALA A C 1
ATOM 5976 O O . ALA A 1 745 ? -12.052 8.823 20.908 1.00 89.31 745 ALA A O 1
ATOM 5977 N N . LEU A 1 746 ? -10.301 9.240 19.563 1.00 88.94 746 LEU A N 1
ATOM 5978 C CA . LEU A 1 746 ? -11.052 10.035 18.587 1.00 88.94 746 LEU A CA 1
ATOM 5979 C C . LEU A 1 746 ? -12.095 9.186 17.848 1.00 88.94 746 LEU A C 1
ATOM 5981 O O . LEU A 1 746 ? -13.199 9.659 17.615 1.00 88.94 746 LEU A O 1
ATOM 5985 N N . VAL A 1 747 ? -11.765 7.934 17.511 1.00 91.31 747 VAL A N 1
ATOM 5986 C CA . VAL A 1 747 ? -12.688 7.009 16.825 1.00 91.31 747 VAL A CA 1
ATOM 5987 C C . VAL A 1 747 ? -13.880 6.636 17.710 1.00 91.31 747 VAL A C 1
ATOM 5989 O O . VAL A 1 747 ? -14.982 6.447 17.206 1.00 91.31 747 VAL A O 1
ATOM 5992 N N . LEU A 1 748 ? -13.668 6.546 19.025 1.00 92.88 748 LEU A N 1
ATOM 5993 C CA . LEU A 1 748 ? -14.689 6.120 19.986 1.00 92.88 748 LEU A CA 1
ATOM 5994 C C . LEU A 1 748 ? -15.536 7.270 20.552 1.00 92.88 748 LEU A C 1
ATOM 5996 O O . LEU A 1 748 ? -16.484 7.009 21.296 1.00 92.88 748 LEU A O 1
ATOM 6000 N N . THR A 1 749 ? -15.196 8.521 20.237 1.00 92.62 749 THR A N 1
ATOM 6001 C CA . THR A 1 749 ? -15.828 9.723 20.799 1.00 92.62 749 THR A CA 1
ATOM 6002 C C . THR A 1 749 ? -16.792 10.347 19.794 1.00 92.62 749 THR A C 1
ATOM 6004 O O . THR A 1 749 ? -16.498 10.416 18.602 1.00 92.62 749 THR A O 1
ATOM 6007 N N . ASP A 1 750 ? -17.940 10.822 20.273 1.00 91.69 750 ASP A N 1
ATOM 6008 C CA . ASP A 1 750 ? -18.910 11.526 19.437 1.00 91.69 750 ASP A CA 1
ATOM 6009 C C . ASP A 1 750 ? -18.302 12.842 18.905 1.00 91.69 750 ASP A C 1
ATOM 6011 O O . ASP A 1 750 ? -17.793 13.642 19.699 1.00 91.69 750 ASP A O 1
ATOM 6015 N N . PRO A 1 751 ? -18.325 13.101 17.583 1.00 87.69 751 PRO A N 1
ATOM 6016 C CA . PRO A 1 751 ? -17.762 14.328 17.021 1.00 87.69 751 PRO A CA 1
ATOM 6017 C C . PRO A 1 751 ? -18.477 15.598 17.501 1.00 87.69 751 PRO A C 1
ATOM 6019 O O . PRO A 1 751 ? -17.856 16.661 17.537 1.00 87.69 751 PRO A O 1
ATOM 6022 N N . ASP A 1 752 ? -19.755 15.501 17.882 1.00 89.75 752 ASP A N 1
ATOM 6023 C CA . ASP A 1 752 ? -20.556 16.646 18.325 1.00 89.75 752 ASP A CA 1
ATOM 6024 C C . ASP A 1 752 ? -20.454 16.882 19.843 1.00 89.75 752 ASP A C 1
ATOM 6026 O O . ASP A 1 752 ? -20.724 17.985 20.325 1.00 89.75 752 ASP A O 1
ATOM 6030 N N . ASP A 1 753 ? -20.042 15.866 20.610 1.00 90.25 753 ASP A N 1
ATOM 6031 C CA . ASP A 1 753 ? -19.885 15.934 22.063 1.00 90.25 753 ASP A CA 1
ATOM 6032 C C . ASP A 1 753 ? -18.681 15.111 22.537 1.00 90.25 753 ASP A C 1
ATOM 6034 O O . ASP A 1 753 ? -18.767 13.910 22.787 1.00 90.25 753 ASP A O 1
ATOM 6038 N N . VAL A 1 754 ? -17.562 15.803 22.765 1.00 85.12 754 VAL A N 1
ATOM 6039 C CA . VAL A 1 754 ? -16.284 15.205 23.191 1.00 85.12 754 VAL A CA 1
ATOM 6040 C C . VAL A 1 754 ? -16.387 14.456 24.533 1.00 85.12 754 VAL A C 1
ATOM 6042 O O . VAL A 1 754 ? -15.507 13.666 24.878 1.00 85.12 754 VAL A O 1
ATOM 6045 N N . LYS A 1 755 ? -17.447 14.685 25.321 1.00 86.94 755 LYS A N 1
ATOM 6046 C CA . LYS A 1 755 ? -17.674 13.971 26.586 1.00 86.94 755 LYS A CA 1
ATOM 6047 C C . LYS A 1 755 ? -18.364 12.620 26.398 1.00 86.94 755 LYS A C 1
ATOM 6049 O O . LYS A 1 755 ? -18.321 11.812 27.323 1.00 86.94 755 LYS A O 1
ATOM 6054 N N . LYS A 1 756 ? -18.992 12.365 25.246 1.00 90.50 756 LYS A N 1
ATOM 6055 C CA . LYS A 1 756 ? -19.695 11.110 24.960 1.00 90.50 756 LYS A CA 1
ATOM 6056 C C . LYS A 1 756 ? -18.808 10.146 24.195 1.00 90.50 756 LYS A C 1
ATOM 6058 O O . LYS A 1 756 ? -18.225 10.491 23.171 1.00 90.50 756 LYS A O 1
ATOM 6063 N N . ARG A 1 757 ? -18.747 8.909 24.684 1.00 91.69 757 ARG A N 1
ATOM 6064 C CA . ARG A 1 757 ? -17.993 7.815 24.070 1.00 91.69 757 ARG A CA 1
ATOM 6065 C C . ARG A 1 757 ? -18.884 6.596 23.902 1.00 91.69 757 ARG A C 1
ATOM 6067 O O . ARG A 1 757 ? -19.698 6.305 24.773 1.00 91.69 757 ARG A O 1
ATOM 6074 N N . TYR A 1 758 ? -18.684 5.865 22.811 1.00 94.75 758 TYR A N 1
ATOM 6075 C CA . TYR A 1 758 ? -19.407 4.624 22.503 1.00 94.75 758 TYR A CA 1
ATOM 6076 C C . TYR A 1 758 ? -18.493 3.385 22.547 1.00 94.75 758 TYR A C 1
ATOM 6078 O O . TYR A 1 758 ? -18.787 2.357 21.942 1.00 94.75 758 TYR A O 1
ATOM 6086 N N . GLY A 1 759 ? -17.378 3.489 23.274 1.00 94.25 759 GLY A N 1
ATOM 6087 C CA . GLY A 1 759 ? -16.436 2.412 23.572 1.00 94.25 759 GLY A CA 1
ATOM 6088 C C . GLY A 1 759 ? -15.515 2.797 24.733 1.00 94.25 759 GLY A C 1
ATOM 6089 O O . GLY A 1 759 ? -15.375 3.980 25.056 1.00 94.25 759 GLY A O 1
ATOM 6090 N N . GLU A 1 760 ? -14.905 1.804 25.376 1.00 95.25 760 GLU A N 1
ATOM 6091 C CA . GLU A 1 760 ? -14.048 2.012 26.550 1.00 95.25 760 GLU A CA 1
ATOM 6092 C C . GLU A 1 760 ? -12.585 2.158 26.127 1.00 95.25 760 GLU A C 1
ATOM 6094 O O . GLU A 1 760 ? -12.107 1.423 25.256 1.00 95.25 760 GLU A O 1
ATOM 6099 N N . ILE A 1 761 ? -11.869 3.075 26.781 1.00 94.94 761 ILE A N 1
ATOM 6100 C CA . ILE A 1 761 ? -10.425 3.233 26.605 1.00 94.94 761 ILE A CA 1
ATOM 6101 C C . ILE A 1 761 ? -9.682 2.963 27.908 1.00 94.94 761 ILE A C 1
ATOM 6103 O O . ILE A 1 761 ? -10.136 3.355 28.980 1.00 94.94 761 ILE A O 1
ATOM 6107 N N . VAL A 1 762 ? -8.527 2.312 27.810 1.00 95.19 762 VAL A N 1
ATOM 6108 C CA . VAL A 1 762 ? -7.671 1.993 28.962 1.00 95.19 762 VAL A CA 1
ATOM 6109 C C . VAL A 1 762 ? -6.219 2.392 28.700 1.00 95.19 762 VAL A C 1
ATOM 6111 O O . VAL A 1 762 ? -5.808 2.452 27.542 1.00 95.19 762 VAL A O 1
ATOM 6114 N N . PRO A 1 763 ? -5.398 2.635 29.732 1.00 93.12 763 PRO A N 1
ATOM 6115 C CA . PRO A 1 763 ? -3.968 2.838 29.532 1.00 93.12 763 PRO A CA 1
ATOM 6116 C C . PRO A 1 763 ? -3.315 1.629 28.831 1.00 93.12 763 PRO A C 1
ATOM 6118 O O . PRO A 1 763 ? -3.687 0.485 29.114 1.00 93.12 763 PRO A O 1
ATOM 6121 N N . PRO A 1 764 ? -2.342 1.837 27.923 1.00 90.12 764 PRO A N 1
ATOM 6122 C CA . PRO A 1 764 ? -1.547 0.739 27.379 1.00 90.12 764 PRO A CA 1
ATOM 6123 C C . PRO A 1 764 ? -0.733 0.057 28.488 1.00 90.12 764 PRO A C 1
ATOM 6125 O O . PRO A 1 764 ? -0.391 0.689 29.488 1.00 90.12 764 PRO A O 1
ATOM 6128 N N . ASN A 1 765 ? -0.384 -1.220 28.293 1.00 87.38 765 ASN A N 1
ATOM 6129 C CA . ASN A 1 765 ? 0.400 -2.013 29.252 1.00 87.38 765 ASN A CA 1
ATOM 6130 C C . ASN A 1 765 ? -0.275 -2.214 30.635 1.00 87.38 765 ASN A C 1
ATOM 6132 O O . ASN A 1 765 ? 0.404 -2.472 31.628 1.00 87.38 765 ASN A O 1
ATOM 6136 N N . ASP A 1 766 ? -1.609 -2.105 30.710 1.00 90.94 766 ASP A N 1
ATOM 6137 C CA . ASP A 1 766 ? -2.406 -2.366 31.919 1.00 90.94 766 ASP A CA 1
ATOM 6138 C C . ASP A 1 766 ? -3.444 -3.487 31.680 1.00 90.94 766 ASP A C 1
ATOM 6140 O O . ASP A 1 766 ? -4.597 -3.226 31.307 1.00 90.94 766 ASP A O 1
ATOM 6144 N N . PRO A 1 767 ? -3.058 -4.762 31.896 1.00 94.75 767 PRO A N 1
ATOM 6145 C CA . PRO A 1 767 ? -3.951 -5.902 31.706 1.00 94.75 767 PRO A CA 1
ATOM 6146 C C . PRO A 1 767 ? -5.179 -5.905 32.628 1.00 94.75 767 PRO A C 1
ATOM 6148 O O . PRO A 1 767 ? -6.216 -6.453 32.255 1.00 94.75 767 PRO A O 1
ATOM 6151 N N . GLU A 1 768 ? -5.090 -5.326 33.831 1.00 94.25 768 GLU A N 1
ATOM 6152 C CA . GLU A 1 768 ? -6.194 -5.339 34.799 1.00 94.25 768 GLU A CA 1
ATOM 6153 C C . GLU A 1 768 ? -7.273 -4.327 34.412 1.00 94.25 768 GLU A C 1
ATOM 6155 O O . GLU A 1 768 ? -8.459 -4.673 34.395 1.00 94.25 768 GLU A O 1
ATOM 6160 N N . SER A 1 769 ? -6.877 -3.119 34.006 1.00 95.31 769 SER A N 1
ATOM 6161 C CA . SER A 1 769 ? -7.811 -2.149 33.429 1.00 95.31 769 SER A CA 1
ATOM 6162 C C . SER A 1 769 ? -8.458 -2.697 32.158 1.00 95.31 769 SER A C 1
ATOM 6164 O O . SER A 1 769 ? -9.683 -2.635 32.027 1.00 95.31 769 SER A O 1
ATOM 6166 N N . LEU A 1 770 ? -7.677 -3.327 31.269 1.00 97.25 770 LEU A N 1
ATOM 6167 C CA . LEU A 1 770 ? -8.200 -3.951 30.051 1.00 97.25 770 LEU A CA 1
ATOM 6168 C C . LEU A 1 770 ? -9.194 -5.084 30.361 1.00 97.25 770 LEU A C 1
ATOM 6170 O O . LEU A 1 770 ? -10.232 -5.189 29.711 1.00 97.25 770 LEU A O 1
ATOM 6174 N N . ALA A 1 771 ? -8.929 -5.922 31.366 1.00 97.31 771 ALA A N 1
ATOM 6175 C CA . ALA A 1 771 ? -9.843 -6.982 31.796 1.00 97.31 771 ALA A CA 1
ATOM 6176 C C . ALA A 1 771 ? -11.172 -6.425 32.334 1.00 97.31 771 ALA A C 1
ATOM 6178 O O . ALA A 1 771 ? -12.253 -6.882 31.952 1.00 97.31 771 ALA A O 1
ATOM 6179 N N . ARG A 1 772 ? -11.107 -5.415 33.210 1.00 96.31 772 ARG A N 1
ATOM 6180 C CA . ARG A 1 772 ? -12.298 -4.791 33.808 1.00 96.31 772 ARG A CA 1
ATOM 6181 C C . ARG A 1 772 ? -13.141 -4.064 32.762 1.00 96.31 772 ARG A C 1
ATOM 6183 O O . ARG A 1 772 ? -14.362 -4.199 32.787 1.00 96.31 772 ARG A O 1
ATOM 6190 N N . ALA A 1 773 ? -12.511 -3.362 31.822 1.00 97.12 773 ALA A N 1
ATOM 6191 C CA . ALA A 1 773 ? -13.179 -2.705 30.699 1.00 97.12 773 ALA A CA 1
ATOM 6192 C C . ALA A 1 773 ? -13.984 -3.695 29.840 1.00 97.12 773 ALA A C 1
ATOM 6194 O O . ALA A 1 773 ? -15.162 -3.463 29.562 1.00 97.12 773 ALA A O 1
ATOM 6195 N N . GLN A 1 774 ? -13.381 -4.839 29.495 1.00 97.88 774 GLN A N 1
ATOM 6196 C CA . GLN A 1 774 ? -14.048 -5.900 28.734 1.00 97.88 774 GLN A CA 1
ATOM 6197 C C . GLN A 1 774 ? -15.284 -6.433 29.458 1.00 97.88 774 GLN A C 1
ATOM 6199 O O . GLN A 1 774 ? -16.360 -6.488 28.869 1.00 97.88 774 GLN A O 1
ATOM 6204 N N . LEU A 1 775 ? -15.168 -6.760 30.748 1.00 96.81 775 LEU A N 1
ATOM 6205 C CA . LEU A 1 775 ? -16.307 -7.226 31.547 1.00 96.81 775 LEU A CA 1
ATOM 6206 C C . LEU A 1 775 ? -17.401 -6.158 31.687 1.00 96.81 775 LEU A C 1
ATOM 6208 O O . LEU A 1 775 ? -18.586 -6.487 31.653 1.00 96.81 775 LEU A O 1
ATOM 6212 N N . SER A 1 776 ? -17.008 -4.889 31.823 1.00 95.56 776 SER A N 1
ATOM 6213 C CA . SER A 1 776 ? -17.922 -3.754 31.971 1.00 95.56 776 SER A CA 1
ATOM 6214 C C . SER A 1 776 ? -18.811 -3.587 30.737 1.00 95.56 776 SER A C 1
ATOM 6216 O O . SER A 1 776 ? -20.033 -3.514 30.871 1.00 95.56 776 SER A O 1
ATOM 6218 N N . ILE A 1 777 ? -18.222 -3.620 29.534 1.00 95.81 777 ILE A N 1
ATOM 6219 C CA . ILE A 1 777 ? -18.976 -3.564 28.274 1.00 95.81 777 ILE A CA 1
ATOM 6220 C C . ILE A 1 777 ? -19.748 -4.864 28.025 1.00 95.81 777 ILE A C 1
ATOM 6222 O O . ILE A 1 777 ? -20.931 -4.806 27.693 1.00 95.81 777 ILE A O 1
ATOM 6226 N N . LEU A 1 778 ? -19.134 -6.039 28.222 1.00 95.81 778 LEU A N 1
ATOM 6227 C CA . LEU A 1 778 ? -19.806 -7.329 28.012 1.00 95.81 778 LEU A CA 1
ATOM 6228 C C . LEU A 1 778 ? -21.088 -7.440 28.847 1.00 95.81 778 LEU A C 1
ATOM 6230 O O . LEU A 1 778 ? -22.101 -7.931 28.354 1.00 95.81 778 LEU A O 1
ATOM 6234 N N . ALA A 1 779 ? -21.083 -6.945 30.084 1.00 94.50 779 ALA A N 1
ATOM 6235 C CA . ALA A 1 779 ? -22.251 -6.963 30.960 1.00 94.50 779 ALA A CA 1
ATOM 6236 C C . ALA A 1 779 ? -23.086 -5.666 30.930 1.00 94.50 779 ALA A C 1
ATOM 6238 O O . ALA A 1 779 ? -24.091 -5.590 31.640 1.00 94.50 779 ALA A O 1
ATOM 6239 N N . MET A 1 780 ? -22.705 -4.648 30.146 1.00 94.00 780 MET A N 1
ATOM 6240 C CA . MET A 1 780 ? -23.327 -3.312 30.141 1.00 94.00 780 MET A CA 1
ATOM 6241 C C . MET A 1 780 ? -23.509 -2.752 31.566 1.00 94.00 780 MET A C 1
ATOM 6243 O O . MET A 1 780 ? -24.633 -2.527 32.037 1.00 94.00 780 MET A O 1
ATOM 6247 N N . MET A 1 781 ? -22.393 -2.629 32.291 1.00 92.81 781 MET A N 1
ATOM 6248 C CA . MET A 1 781 ? -22.308 -2.156 33.679 1.00 92.81 781 MET A CA 1
ATOM 6249 C C . MET A 1 781 ? -21.512 -0.847 33.794 1.00 92.81 781 MET A C 1
ATOM 6251 O O . MET A 1 781 ? -20.856 -0.420 32.846 1.00 92.81 781 MET A O 1
ATOM 6255 N N . GLY A 1 782 ? -21.571 -0.197 34.963 1.00 89.69 782 GLY A N 1
ATOM 6256 C CA . GLY A 1 782 ? -20.866 1.066 35.194 1.00 89.69 782 GLY A CA 1
ATOM 6257 C C . GLY A 1 782 ? -21.369 2.171 34.252 1.00 89.69 782 GLY A C 1
ATOM 6258 O O . GLY A 1 782 ? -22.585 2.327 34.138 1.00 89.69 782 GLY A O 1
ATOM 6259 N N . PRO A 1 783 ? -20.482 2.906 33.549 1.00 88.00 783 PRO A N 1
ATOM 6260 C CA . PRO A 1 783 ? -20.889 3.941 32.592 1.00 88.00 783 PRO A CA 1
ATOM 6261 C C . PRO A 1 783 ? -21.840 3.418 31.507 1.00 88.00 783 PRO A C 1
ATOM 6263 O O . PRO A 1 783 ? -22.756 4.116 31.094 1.00 88.00 783 PRO A O 1
ATOM 6266 N N . TRP A 1 784 ? -21.688 2.154 31.100 1.00 92.69 784 TRP A N 1
ATOM 6267 C CA . TRP A 1 784 ? -22.451 1.556 29.999 1.00 92.69 784 TRP A CA 1
ATOM 6268 C C . TRP A 1 784 ? -23.904 1.238 30.352 1.00 92.69 784 TRP A C 1
ATOM 6270 O O . TRP A 1 784 ? -24.717 0.970 29.467 1.00 92.69 784 TRP A O 1
ATOM 6280 N N . ALA A 1 785 ? -24.254 1.296 31.637 1.00 90.25 785 ALA A N 1
ATOM 6281 C CA . ALA A 1 785 ? -25.620 1.118 32.101 1.00 90.25 785 ALA A CA 1
ATOM 6282 C C . ALA A 1 785 ? -26.603 2.133 31.508 1.00 90.25 785 ALA A C 1
ATOM 6284 O O . ALA A 1 785 ? -27.773 1.794 31.316 1.00 90.25 785 ALA A O 1
ATOM 6285 N N . GLU A 1 786 ? -26.131 3.348 31.201 1.00 89.06 786 GLU A N 1
ATOM 6286 C CA . GLU A 1 786 ? -26.942 4.427 30.624 1.00 89.06 786 GLU A CA 1
ATOM 6287 C C . GLU A 1 786 ? -27.523 4.064 29.248 1.00 89.06 786 GLU A C 1
ATOM 6289 O O . GLU A 1 786 ? -28.536 4.618 28.826 1.00 89.06 786 GLU A O 1
ATOM 6294 N N . TYR A 1 787 ? -26.906 3.097 28.562 1.00 89.81 787 TYR A N 1
ATOM 6295 C CA . TYR A 1 787 ? -27.345 2.589 27.263 1.00 89.81 787 TYR A CA 1
ATOM 6296 C C . TYR A 1 787 ? -28.280 1.380 27.370 1.00 89.81 787 TYR A C 1
ATOM 6298 O O . TYR A 1 787 ? -28.637 0.801 26.347 1.00 89.81 787 TYR A O 1
ATOM 6306 N N . THR A 1 788 ? -28.688 0.997 28.583 1.00 89.25 788 THR A N 1
ATOM 6307 C CA . THR A 1 788 ? -29.654 -0.083 28.812 1.00 89.25 788 THR A CA 1
ATOM 6308 C C . THR A 1 788 ? -31.022 0.482 29.179 1.00 89.25 788 THR A C 1
ATOM 6310 O O . THR A 1 788 ? -31.129 1.534 29.807 1.00 89.25 788 THR A O 1
ATOM 6313 N N . LYS A 1 789 ? -32.101 -0.242 28.856 1.00 78.50 789 LYS A N 1
ATOM 6314 C CA . LYS A 1 789 ? -33.480 0.165 29.214 1.00 78.50 789 LYS A CA 1
ATOM 6315 C C . LYS A 1 789 ? -33.750 0.189 30.734 1.00 78.50 789 LYS A C 1
ATOM 6317 O O . LYS A 1 789 ? -34.803 0.650 31.161 1.00 78.50 789 LYS A O 1
ATOM 6322 N N . THR A 1 790 ? -32.824 -0.323 31.547 1.00 68.06 790 THR A N 1
ATOM 6323 C CA . THR A 1 790 ? -32.940 -0.501 33.003 1.00 68.06 790 THR A CA 1
ATOM 6324 C C . THR A 1 790 ? -31.718 0.103 33.714 1.00 68.06 790 THR A C 1
ATOM 6326 O O . THR A 1 790 ? -30.711 -0.591 33.862 1.00 68.06 790 THR A O 1
ATOM 6329 N N . ALA A 1 791 ? -31.776 1.359 34.168 1.00 62.28 791 ALA A N 1
ATOM 6330 C CA . ALA A 1 791 ? -30.756 1.940 35.062 1.00 62.28 791 ALA A CA 1
ATOM 6331 C C . ALA A 1 791 ? -31.101 1.617 36.541 1.00 62.28 791 ALA A C 1
ATOM 6333 O O . ALA A 1 791 ? -32.278 1.659 36.888 1.00 62.28 791 ALA A O 1
ATOM 6334 N N . GLU A 1 792 ? -30.200 1.250 37.469 1.00 58.16 792 GLU A N 1
ATOM 6335 C CA . GLU A 1 792 ? -28.723 1.237 37.497 1.00 58.16 792 GLU A CA 1
ATOM 6336 C C . GLU A 1 792 ? -28.145 -0.111 38.015 1.00 58.16 792 GLU A C 1
ATOM 6338 O O . GLU A 1 792 ? -28.511 -0.583 39.094 1.00 58.16 792 GLU A O 1
ATOM 6343 N N . PRO A 1 793 ? -27.175 -0.729 37.324 1.00 62.62 793 PRO A N 1
ATOM 6344 C CA . PRO A 1 793 ? -26.211 -1.661 37.892 1.00 62.62 793 PRO A CA 1
ATOM 6345 C C . PRO A 1 793 ? -24.953 -0.916 38.389 1.00 62.62 793 PRO A C 1
ATOM 6347 O O . PRO A 1 793 ? -24.338 -0.136 37.663 1.00 62.62 793 PRO A O 1
ATOM 6350 N N . ALA A 1 794 ? -24.547 -1.201 39.627 1.00 72.94 794 ALA A N 1
ATOM 6351 C CA . ALA A 1 794 ? -23.327 -0.686 40.255 1.00 72.94 794 ALA A CA 1
ATOM 6352 C C . ALA A 1 794 ? -22.049 -0.985 39.431 1.00 72.94 794 ALA A C 1
ATOM 6354 O O . ALA A 1 794 ? -22.053 -1.912 38.613 1.00 72.94 794 ALA A O 1
ATOM 6355 N N . PRO A 1 795 ? -20.940 -0.245 39.641 1.00 82.75 795 PRO A N 1
ATOM 6356 C CA . PRO A 1 795 ? -19.648 -0.590 39.047 1.00 82.75 795 PRO A CA 1
ATOM 6357 C C . PRO A 1 795 ? -19.237 -2.027 39.392 1.00 82.75 795 PRO A C 1
ATOM 6359 O O . PRO A 1 795 ? -19.664 -2.587 40.404 1.00 82.75 795 PRO A O 1
ATOM 6362 N N . LEU A 1 796 ? -18.380 -2.619 38.553 1.00 88.50 796 LEU A N 1
ATOM 6363 C CA . LEU A 1 796 ? -17.821 -3.945 38.820 1.00 88.50 796 LEU A CA 1
ATOM 6364 C C . LEU A 1 796 ? -17.183 -3.984 40.217 1.00 88.50 796 LEU A C 1
ATOM 6366 O O . LEU A 1 796 ? -16.448 -3.052 40.572 1.00 88.50 796 LEU A O 1
ATOM 6370 N N . PRO A 1 797 ? -17.392 -5.059 40.995 1.00 88.56 797 PRO A N 1
ATOM 6371 C CA . PRO A 1 797 ? -16.795 -5.164 42.315 1.00 88.56 797 PRO A CA 1
ATOM 6372 C C . PRO A 1 797 ? -15.259 -5.165 42.219 1.00 88.56 797 PRO A C 1
ATOM 6374 O O . PRO A 1 797 ? -14.662 -5.493 41.186 1.00 88.56 797 PRO A O 1
ATOM 6377 N N . TYR A 1 798 ? -14.588 -4.750 43.294 1.00 84.06 798 TYR A N 1
ATOM 6378 C CA . TYR A 1 798 ? -13.123 -4.809 43.363 1.00 84.06 798 TYR A CA 1
ATOM 6379 C C . TYR A 1 798 ? -12.625 -6.257 43.458 1.00 84.06 798 TYR A C 1
ATOM 6381 O O . TYR A 1 798 ? -11.617 -6.604 42.849 1.00 84.06 798 TYR A O 1
ATOM 6389 N N . THR A 1 799 ? -13.366 -7.109 44.166 1.00 87.25 799 THR A N 1
ATOM 6390 C CA . THR A 1 799 ? -13.125 -8.549 44.295 1.00 87.25 799 THR A CA 1
ATOM 6391 C C . THR A 1 799 ? -14.366 -9.318 43.850 1.00 87.25 799 THR A C 1
ATOM 6393 O O . THR A 1 799 ? -15.482 -8.953 44.202 1.00 87.25 799 THR A O 1
ATOM 6396 N N . PHE A 1 800 ? -14.182 -10.377 43.062 1.00 91.69 800 PHE A N 1
ATOM 6397 C CA . PHE A 1 800 ? -15.288 -11.158 42.505 1.00 91.69 800 PHE A CA 1
ATOM 6398 C C . PHE A 1 800 ? -15.569 -12.384 43.374 1.00 91.69 800 PHE A C 1
ATOM 6400 O O . PHE A 1 800 ? -14.681 -13.209 43.592 1.00 91.69 800 PHE A O 1
ATOM 6407 N N . THR A 1 801 ? -16.805 -12.527 43.855 1.00 93.25 801 THR A N 1
ATOM 6408 C CA . THR A 1 801 ? -17.289 -13.791 44.427 1.00 93.25 801 THR A CA 1
ATOM 6409 C C . THR A 1 801 ? -17.888 -14.683 43.337 1.00 93.25 801 THR A C 1
ATOM 6411 O O . THR A 1 801 ? -18.269 -14.206 42.269 1.00 93.25 801 THR A O 1
ATOM 6414 N N . ALA A 1 802 ? -18.043 -15.985 43.601 1.00 91.56 802 ALA A N 1
ATOM 6415 C CA . ALA A 1 802 ? -18.687 -16.900 42.650 1.00 91.56 802 ALA A CA 1
ATOM 6416 C C . ALA A 1 802 ? -20.127 -16.472 42.285 1.00 91.56 802 ALA A C 1
ATOM 6418 O O . ALA A 1 802 ? -20.573 -16.683 41.157 1.00 91.56 802 ALA A O 1
ATOM 6419 N N . GLN A 1 803 ? -20.838 -15.828 43.218 1.00 91.38 803 GLN A N 1
ATOM 6420 C CA . GLN A 1 803 ? -22.177 -15.293 42.976 1.00 91.38 803 GLN A CA 1
ATOM 6421 C C . GLN A 1 803 ? -22.142 -14.068 42.051 1.00 91.38 803 GLN A C 1
ATOM 6423 O O . GLN A 1 803 ? -22.988 -13.956 41.161 1.00 91.38 803 GLN A O 1
ATOM 6428 N N . ASP A 1 804 ? -21.149 -13.188 42.214 1.00 92.44 804 ASP A N 1
ATOM 6429 C CA . ASP A 1 804 ? -20.947 -12.047 41.315 1.00 92.44 804 ASP A CA 1
ATOM 6430 C C . ASP A 1 804 ? -20.641 -12.525 39.898 1.00 92.44 804 ASP A C 1
ATOM 6432 O O . ASP A 1 804 ? -21.256 -12.049 38.947 1.00 92.44 804 ASP A O 1
ATOM 6436 N N . VAL A 1 805 ? -19.753 -13.514 39.754 1.00 93.62 805 VAL A N 1
ATOM 6437 C CA . VAL A 1 805 ? -19.399 -14.103 38.454 1.00 93.62 805 VAL A CA 1
ATOM 6438 C C . VAL A 1 805 ? -20.633 -14.670 37.762 1.00 93.62 805 VAL A C 1
ATOM 6440 O O . VAL A 1 805 ? -20.878 -14.338 36.605 1.00 93.62 805 VAL A O 1
ATOM 6443 N N . ALA A 1 806 ? -21.448 -15.468 38.459 1.00 93.00 806 ALA A N 1
ATOM 6444 C CA . ALA A 1 806 ? -22.667 -16.041 37.888 1.00 93.00 806 ALA A CA 1
ATOM 6445 C C . ALA A 1 806 ? -23.670 -14.955 37.458 1.00 93.00 806 ALA A C 1
ATOM 6447 O O . ALA A 1 806 ? -24.228 -15.018 36.362 1.00 93.00 806 ALA A O 1
ATOM 6448 N N . LYS A 1 807 ? -23.859 -13.921 38.288 1.00 92.00 807 LYS A N 1
ATOM 6449 C CA . LYS A 1 807 ? -24.767 -12.801 38.002 1.00 92.00 807 LYS A CA 1
ATOM 6450 C C . LYS A 1 807 ? -24.299 -11.971 36.806 1.00 92.00 807 LYS A C 1
ATOM 6452 O O . LYS A 1 807 ? -25.098 -11.657 35.928 1.00 92.00 807 LYS A O 1
ATOM 6457 N N . ILE A 1 808 ? -23.016 -11.614 36.772 1.00 93.50 808 ILE A N 1
ATOM 6458 C CA . ILE A 1 808 ? -22.423 -10.819 35.693 1.00 93.50 808 ILE A CA 1
ATOM 6459 C C . ILE A 1 808 ? -22.435 -11.629 34.395 1.00 93.50 808 ILE A C 1
ATOM 6461 O O . ILE A 1 808 ? -22.842 -11.095 33.370 1.00 93.50 808 ILE A O 1
ATOM 6465 N N . THR A 1 809 ? -22.094 -12.920 34.447 1.00 94.06 809 THR A N 1
ATOM 6466 C CA . THR A 1 809 ? -22.162 -13.826 33.288 1.00 94.06 809 THR A CA 1
ATOM 6467 C C . THR A 1 809 ? -23.581 -13.894 32.734 1.00 94.06 809 THR A C 1
ATOM 6469 O O . THR A 1 809 ? -23.774 -13.631 31.554 1.00 94.06 809 THR A O 1
ATOM 6472 N N . GLY A 1 810 ? -24.598 -14.133 33.574 1.00 93.31 810 GLY A N 1
ATOM 6473 C CA . GLY A 1 810 ? -26.000 -14.127 33.134 1.00 93.31 810 GLY A CA 1
ATOM 6474 C C . GLY A 1 810 ? -26.410 -12.805 32.477 1.00 93.31 810 GLY A C 1
ATOM 6475 O O . GLY A 1 810 ? -27.066 -12.799 31.435 1.00 93.31 810 GLY A O 1
ATOM 6476 N N . ARG A 1 811 ? -25.935 -11.678 33.020 1.00 92.44 811 ARG A N 1
ATOM 6477 C CA . ARG A 1 811 ? -26.165 -10.350 32.440 1.00 92.44 811 ARG A CA 1
ATOM 6478 C C . ARG A 1 811 ? -25.481 -10.163 31.078 1.00 92.44 811 ARG A C 1
ATOM 6480 O O . ARG A 1 811 ? -26.043 -9.479 30.225 1.00 92.44 811 ARG A O 1
ATOM 6487 N N . MET A 1 812 ? -24.319 -10.779 30.832 1.00 94.12 812 MET A N 1
ATOM 6488 C CA . MET A 1 812 ? -23.693 -10.762 29.501 1.00 94.12 812 MET A CA 1
ATOM 6489 C C . MET A 1 812 ? -24.606 -11.394 28.444 1.00 94.12 812 MET A C 1
ATOM 6491 O O . MET A 1 812 ? -24.688 -10.887 27.330 1.00 94.12 812 MET A O 1
ATOM 6495 N N . TYR A 1 813 ? -25.338 -12.456 28.769 1.00 93.44 813 TYR A N 1
ATOM 6496 C CA . TYR A 1 813 ? -26.299 -13.037 27.826 1.00 93.44 813 TYR A CA 1
ATOM 6497 C C . TYR A 1 813 ? -27.556 -12.162 27.696 1.00 93.44 813 TYR A C 1
ATOM 6499 O O . TYR A 1 813 ? -27.993 -11.876 26.587 1.00 93.44 813 TYR A O 1
ATOM 6507 N N . GLU A 1 814 ? -28.089 -11.651 28.810 1.00 93.00 814 GLU A N 1
ATOM 6508 C CA . GLU A 1 814 ? -29.301 -10.815 28.825 1.00 93.00 814 GLU A CA 1
ATOM 6509 C C . GLU A 1 814 ? -29.155 -9.522 28.000 1.00 93.00 814 GLU A C 1
ATOM 6511 O O . GLU A 1 814 ? -30.080 -9.110 27.304 1.00 93.00 814 GLU A O 1
ATOM 6516 N N . LYS A 1 815 ? -27.994 -8.858 28.072 1.00 92.38 815 LYS A N 1
ATOM 6517 C CA . LYS A 1 815 ? -27.779 -7.511 27.511 1.00 92.38 815 LYS A CA 1
ATOM 6518 C C . LYS A 1 815 ? -27.235 -7.496 26.079 1.00 92.38 815 LYS A C 1
ATOM 6520 O O . LYS A 1 815 ? -26.645 -6.503 25.656 1.00 92.38 815 LYS A O 1
ATOM 6525 N N . GLN A 1 816 ? -27.435 -8.573 25.318 1.00 91.25 816 GLN A N 1
ATOM 6526 C CA . GLN A 1 816 ? -26.954 -8.685 23.937 1.00 91.25 816 GLN A CA 1
ATOM 6527 C C . GLN A 1 816 ? -27.506 -7.583 23.017 1.00 91.25 816 GLN A C 1
ATOM 6529 O O . GLN A 1 816 ? -26.738 -6.974 22.272 1.00 91.25 816 GLN A O 1
ATOM 6534 N N . GLU A 1 817 ? -28.805 -7.276 23.098 1.00 91.12 817 GLU A N 1
ATOM 6535 C CA . GLU A 1 817 ? -29.417 -6.212 22.285 1.00 91.12 817 GLU A CA 1
ATOM 6536 C C . GLU A 1 817 ? -28.893 -4.816 22.650 1.00 91.12 817 GLU A C 1
ATOM 6538 O O . GLU A 1 817 ? -28.600 -4.013 21.763 1.00 91.12 817 GLU A O 1
ATOM 6543 N N . ASP A 1 818 ? -28.723 -4.534 23.947 1.00 93.12 818 ASP A N 1
ATOM 6544 C CA . ASP A 1 818 ? -28.209 -3.244 24.423 1.00 93.12 818 ASP A CA 1
ATOM 6545 C C . ASP A 1 818 ? -26.748 -3.035 23.974 1.00 93.12 818 ASP A C 1
ATOM 6547 O O . ASP A 1 818 ? -26.396 -1.959 23.485 1.00 93.12 818 ASP A O 1
ATOM 6551 N N . ARG A 1 819 ? -25.903 -4.079 24.043 1.00 93.00 819 ARG A N 1
ATOM 6552 C CA . ARG A 1 819 ? -24.531 -4.043 23.494 1.00 93.00 819 ARG A CA 1
ATOM 6553 C C . ARG A 1 819 ? -24.509 -3.772 21.997 1.00 93.00 819 ARG A C 1
ATOM 6555 O O . ARG A 1 819 ? -23.694 -2.983 21.524 1.00 93.00 819 ARG A O 1
ATOM 6562 N N . ARG A 1 820 ? -25.405 -4.416 21.248 1.00 91.94 820 ARG A N 1
ATOM 6563 C CA . ARG A 1 820 ? -25.525 -4.210 19.803 1.00 91.94 820 ARG A CA 1
ATOM 6564 C C . ARG A 1 820 ? -25.945 -2.776 19.485 1.00 91.94 820 ARG A C 1
ATOM 6566 O O . ARG A 1 820 ? -25.375 -2.157 18.595 1.00 91.94 820 ARG A O 1
ATOM 6573 N N . SER A 1 821 ? -26.886 -2.221 20.247 1.00 93.56 821 SER A N 1
ATOM 6574 C CA . SER A 1 821 ? -27.290 -0.814 20.140 1.00 93.56 821 SER A CA 1
ATOM 6575 C C . SER A 1 821 ? -26.114 0.141 20.378 1.00 93.56 821 SER A C 1
ATOM 6577 O O . SER A 1 821 ? -25.920 1.078 19.604 1.00 93.56 821 SER A O 1
ATOM 6579 N N . LEU A 1 822 ? -25.274 -0.128 21.387 1.00 94.62 822 LEU A N 1
ATOM 6580 C CA . LEU A 1 822 ? -24.050 0.640 21.639 1.00 94.62 822 LEU A CA 1
ATOM 6581 C C . LEU A 1 822 ? -23.087 0.594 20.439 1.00 94.62 822 LEU A C 1
ATOM 6583 O O . LEU A 1 822 ? -22.628 1.640 19.982 1.00 94.62 822 LEU A O 1
ATOM 6587 N N . GLY A 1 823 ? -22.839 -0.595 19.882 1.00 94.81 823 GLY A N 1
ATOM 6588 C CA . GLY A 1 823 ? -21.997 -0.757 18.694 1.00 94.81 823 GLY A CA 1
ATOM 6589 C C . GLY A 1 823 ? -22.543 -0.038 17.452 1.00 94.81 823 GLY A C 1
ATOM 6590 O O . GLY A 1 823 ? -21.776 0.539 16.685 1.00 94.81 823 GLY A O 1
ATOM 6591 N N . LEU A 1 824 ? -23.868 0.027 17.274 1.00 95.12 824 LEU A N 1
ATOM 6592 C CA . LEU A 1 824 ? -24.495 0.789 16.185 1.00 95.12 824 LEU A CA 1
ATOM 6593 C C . LEU A 1 824 ? -24.338 2.309 16.342 1.00 95.12 824 LEU A C 1
ATOM 6595 O O . LEU A 1 824 ? -24.197 3.007 15.339 1.00 95.12 824 LEU A O 1
ATOM 6599 N N . LYS A 1 825 ? -24.309 2.835 17.574 1.00 94.69 825 LYS A N 1
ATOM 6600 C CA . LYS A 1 825 ? -23.969 4.251 17.807 1.00 94.69 825 LYS A CA 1
ATOM 6601 C C . LYS A 1 825 ? -22.523 4.545 17.425 1.00 94.69 825 LYS A C 1
ATOM 6603 O O . LYS A 1 825 ? -22.243 5.565 16.802 1.00 94.69 825 LYS A O 1
ATOM 6608 N N . LEU A 1 826 ? -21.613 3.627 17.745 1.00 94.88 826 LEU A N 1
ATOM 6609 C CA . LEU A 1 826 ? -20.220 3.750 17.338 1.00 94.88 826 LEU A CA 1
ATOM 6610 C C . LEU A 1 826 ? -20.056 3.674 15.808 1.00 94.88 826 LEU A C 1
ATOM 6612 O O . LEU A 1 826 ? -19.279 4.441 15.239 1.00 94.88 826 LEU A O 1
ATOM 6616 N N . ARG A 1 827 ? -20.828 2.816 15.125 1.00 94.38 827 ARG A N 1
ATOM 6617 C CA . ARG A 1 827 ? -20.890 2.785 13.653 1.00 94.38 827 ARG A CA 1
ATOM 6618 C C . ARG A 1 827 ? -21.240 4.156 13.076 1.00 94.38 827 ARG A C 1
ATOM 6620 O O . ARG A 1 827 ? -20.586 4.598 12.136 1.00 94.38 827 ARG A O 1
ATOM 6627 N N . ASP A 1 828 ? -22.257 4.818 13.625 1.00 93.12 828 ASP A N 1
ATOM 6628 C CA . ASP A 1 828 ? -22.686 6.146 13.175 1.00 93.12 828 ASP A CA 1
ATOM 6629 C C . ASP A 1 828 ? -21.567 7.194 13.312 1.00 93.12 828 ASP A C 1
ATOM 6631 O O . ASP A 1 828 ? -21.299 7.939 12.368 1.00 93.12 828 ASP A O 1
ATOM 6635 N N . VAL A 1 829 ? -20.834 7.186 14.431 1.00 92.38 829 VAL A N 1
ATOM 6636 C CA . VAL A 1 829 ? -19.649 8.042 14.618 1.00 92.38 829 VAL A CA 1
ATOM 6637 C C . VAL A 1 829 ? -18.613 7.815 13.516 1.00 92.38 829 VAL A C 1
ATOM 6639 O O . VAL A 1 829 ? -18.110 8.779 12.933 1.00 92.38 829 VAL A O 1
ATOM 6642 N N . VAL A 1 830 ? -18.310 6.556 13.191 1.00 92.44 830 VAL A N 1
ATOM 6643 C CA . VAL A 1 830 ? -17.315 6.230 12.159 1.00 92.44 830 VAL A CA 1
ATOM 6644 C C . VAL A 1 830 ? -17.770 6.665 10.767 1.00 92.44 830 VAL A C 1
ATOM 6646 O O . VAL A 1 830 ? -16.983 7.272 10.036 1.00 92.44 830 VAL A O 1
ATOM 6649 N N . LEU A 1 831 ? -19.039 6.429 10.421 1.00 91.00 831 LEU A N 1
ATOM 6650 C CA . LEU A 1 831 ? -19.618 6.838 9.139 1.00 91.00 831 LEU A CA 1
ATOM 6651 C C . LEU A 1 831 ? -19.606 8.360 8.951 1.00 91.00 831 LEU A C 1
ATOM 6653 O O . LEU A 1 831 ? -19.345 8.830 7.845 1.00 91.00 831 LEU A O 1
ATOM 6657 N N . ARG A 1 832 ? -19.849 9.137 10.014 1.00 89.56 832 ARG A N 1
ATOM 6658 C CA . ARG A 1 832 ? -19.844 10.607 9.949 1.00 89.56 832 ARG A CA 1
ATOM 6659 C C . ARG A 1 832 ? -18.432 11.195 9.908 1.00 89.56 832 ARG A C 1
ATOM 6661 O O . ARG A 1 832 ? -18.167 12.092 9.110 1.00 89.56 832 ARG A O 1
ATOM 6668 N N . SER A 1 833 ? -17.522 10.692 10.741 1.00 88.25 833 SER A N 1
ATOM 6669 C CA . SER A 1 833 ? -16.234 11.357 11.003 1.00 88.25 833 SER A CA 1
ATOM 6670 C C . SER A 1 833 ? -15.067 10.842 10.158 1.00 88.25 833 SER A C 1
ATOM 6672 O O . SER A 1 833 ? -14.126 11.590 9.877 1.00 88.25 833 SER A O 1
ATOM 6674 N N . PHE A 1 834 ? -15.102 9.577 9.732 1.00 89.88 834 PHE A N 1
ATOM 6675 C CA . PHE A 1 834 ? -13.949 8.901 9.122 1.00 89.88 834 PHE A CA 1
ATOM 6676 C C . PHE A 1 834 ? -14.207 8.432 7.686 1.00 89.88 834 PHE A C 1
ATOM 6678 O O . PHE A 1 834 ? -13.433 7.641 7.153 1.00 89.88 834 PHE A O 1
ATOM 6685 N N . HIS A 1 835 ? -15.271 8.912 7.036 1.00 88.50 835 HIS A N 1
ATOM 6686 C CA . HIS A 1 835 ? -15.634 8.492 5.682 1.00 88.50 835 HIS A CA 1
ATOM 6687 C C . HIS A 1 835 ? -14.520 8.760 4.653 1.00 88.50 835 HIS A C 1
ATOM 6689 O O . HIS A 1 835 ? -13.982 9.868 4.582 1.00 88.50 835 HIS A O 1
ATOM 6695 N N . GLY A 1 836 ? -14.225 7.788 3.781 1.00 85.62 836 GLY A N 1
ATOM 6696 C CA . GLY A 1 836 ? -13.229 7.937 2.708 1.00 85.62 836 GLY A CA 1
ATOM 6697 C C . GLY A 1 836 ? -13.482 9.150 1.796 1.00 85.62 836 GLY A C 1
ATOM 6698 O O . GLY A 1 836 ? -12.571 9.930 1.539 1.00 85.62 836 GLY A O 1
ATOM 6699 N N . HIS A 1 837 ? -14.732 9.383 1.374 1.00 87.19 837 HIS A N 1
ATOM 6700 C CA . HIS A 1 837 ? -15.108 10.599 0.628 1.00 87.19 837 HIS A CA 1
ATOM 6701 C C . HIS A 1 837 ? -14.777 11.908 1.353 1.00 87.19 837 HIS A C 1
ATOM 6703 O O . HIS A 1 837 ? -14.292 12.836 0.711 1.00 87.19 837 HIS A O 1
ATOM 6709 N N . ARG A 1 838 ? -14.998 11.986 2.672 1.00 90.44 838 ARG A N 1
ATOM 6710 C CA . ARG A 1 838 ? -14.633 13.162 3.472 1.00 90.44 838 ARG A CA 1
ATOM 6711 C C . ARG A 1 838 ? -13.120 13.370 3.439 1.00 90.44 838 ARG A C 1
ATOM 6713 O O . ARG A 1 838 ? -12.671 14.460 3.103 1.00 90.44 838 ARG A O 1
ATOM 6720 N N . TYR A 1 839 ? -12.351 12.310 3.691 1.00 89.25 839 TYR A N 1
ATOM 6721 C CA . TYR A 1 839 ? -10.887 12.345 3.640 1.00 89.25 839 TYR A CA 1
ATOM 6722 C C . TYR A 1 839 ? -10.351 12.848 2.292 1.00 89.25 839 TYR A C 1
ATOM 6724 O O . TYR A 1 839 ? -9.531 13.767 2.262 1.00 89.25 839 TYR A O 1
ATOM 6732 N N . LEU A 1 840 ? -10.851 12.304 1.176 1.00 89.75 840 LEU A N 1
ATOM 6733 C CA . LEU A 1 840 ? -10.445 12.726 -0.168 1.00 89.75 840 LEU A CA 1
ATOM 6734 C C . LEU A 1 840 ? -10.839 14.177 -0.454 1.00 89.75 840 LEU A C 1
ATOM 6736 O O . LEU A 1 840 ? -10.016 14.944 -0.961 1.00 89.75 840 LEU A O 1
ATOM 6740 N N . ARG A 1 841 ? -12.074 14.557 -0.103 1.00 90.56 841 ARG A N 1
ATOM 6741 C CA . ARG A 1 841 ? -12.630 15.880 -0.390 1.00 90.56 841 ARG A CA 1
ATOM 6742 C C . ARG A 1 841 ? -11.941 16.987 0.395 1.00 90.56 841 ARG A C 1
ATOM 6744 O O . ARG A 1 841 ? -11.664 18.036 -0.176 1.00 90.56 841 ARG A O 1
ATOM 6751 N N . GLU A 1 842 ? -11.643 16.768 1.671 1.00 91.12 842 GLU A N 1
ATOM 6752 C CA . GLU A 1 842 ? -10.927 17.750 2.491 1.00 91.12 842 GLU A CA 1
ATOM 6753 C C . GLU A 1 842 ? -9.511 18.001 1.958 1.00 91.12 842 GLU A C 1
ATOM 6755 O O . GLU A 1 842 ? -9.094 19.155 1.855 1.00 91.12 842 GLU A O 1
ATOM 6760 N N . HIS A 1 843 ? -8.795 16.947 1.542 1.00 90.38 843 HIS A N 1
ATOM 6761 C CA . HIS A 1 843 ? -7.482 17.097 0.905 1.00 90.38 843 HIS A CA 1
ATOM 6762 C C . HIS A 1 843 ? -7.575 17.888 -0.399 1.00 90.38 843 HIS A C 1
ATOM 6764 O O . HIS A 1 843 ? -6.837 18.853 -0.595 1.00 90.38 843 HIS A O 1
ATOM 6770 N N . GLU A 1 844 ? -8.507 17.507 -1.273 1.00 90.25 844 GLU A N 1
ATOM 6771 C CA . GLU A 1 844 ? -8.740 18.185 -2.546 1.00 90.25 844 GLU A CA 1
ATOM 6772 C C . GLU A 1 844 ? -9.044 19.679 -2.325 1.00 90.25 844 GLU A C 1
ATOM 6774 O O . GLU A 1 844 ? -8.402 20.544 -2.924 1.00 90.25 844 GLU A O 1
ATOM 6779 N N . GLN A 1 845 ? -9.958 20.003 -1.404 1.00 90.94 845 GLN A N 1
ATOM 6780 C CA . GLN A 1 845 ? -10.294 21.383 -1.048 1.00 90.94 845 GLN A CA 1
ATOM 6781 C C . GLN A 1 845 ? -9.080 22.160 -0.544 1.00 90.94 845 GLN A C 1
ATOM 6783 O O . GLN A 1 845 ? -8.885 23.307 -0.951 1.00 90.94 845 GLN A O 1
ATOM 6788 N N . MET A 1 846 ? -8.256 21.558 0.318 1.00 88.94 846 MET A N 1
ATOM 6789 C CA . MET A 1 846 ? -7.045 22.212 0.809 1.00 88.94 846 MET A CA 1
ATOM 6790 C C . MET A 1 846 ? -6.087 22.539 -0.332 1.00 88.94 846 MET A C 1
ATOM 6792 O O . MET A 1 846 ? -5.602 23.668 -0.400 1.00 88.94 846 MET A O 1
ATOM 6796 N N . PHE A 1 847 ? -5.873 21.625 -1.276 1.00 89.25 847 PHE A N 1
ATOM 6797 C CA . PHE A 1 847 ? -5.008 21.888 -2.426 1.00 89.25 847 PHE A CA 1
ATOM 6798 C C . PHE A 1 847 ? -5.538 23.027 -3.305 1.00 89.25 847 PHE A C 1
ATOM 6800 O O . PHE A 1 847 ? -4.800 23.976 -3.587 1.00 89.25 847 PHE A O 1
ATOM 6807 N N . TRP A 1 848 ? -6.828 23.020 -3.649 1.00 90.19 848 TRP A N 1
ATOM 6808 C CA . TRP A 1 848 ? -7.440 24.082 -4.457 1.00 90.19 848 TRP A CA 1
ATOM 6809 C C . TRP A 1 848 ? -7.455 25.444 -3.755 1.00 90.19 848 TRP A C 1
ATOM 6811 O O . TRP A 1 848 ? -7.156 26.469 -4.373 1.00 90.19 848 TRP A O 1
ATOM 6821 N N . ILE A 1 849 ? -7.739 25.480 -2.450 1.00 87.81 849 ILE A N 1
ATOM 6822 C CA . ILE A 1 849 ? -7.680 26.715 -1.658 1.00 87.81 849 ILE A CA 1
ATOM 6823 C C . ILE A 1 849 ? -6.254 27.267 -1.646 1.00 87.81 849 ILE A C 1
ATOM 6825 O O . ILE A 1 849 ? -6.067 28.480 -1.780 1.00 87.81 849 ILE A O 1
ATOM 6829 N N . GLN A 1 850 ? -5.239 26.411 -1.503 1.00 84.69 850 GLN A N 1
ATOM 6830 C CA . GLN A 1 850 ? -3.848 26.859 -1.504 1.00 84.69 850 GLN A CA 1
ATOM 6831 C C . GLN A 1 850 ? -3.392 27.340 -2.883 1.00 84.69 850 GLN A C 1
ATOM 6833 O O . GLN A 1 850 ? -2.723 28.376 -2.943 1.00 84.69 850 GLN A O 1
ATOM 6838 N N . ARG A 1 851 ? -3.821 26.692 -3.977 1.00 85.56 851 ARG A N 1
ATOM 6839 C CA . ARG A 1 851 ? -3.636 27.206 -5.346 1.00 85.56 851 ARG A CA 1
ATOM 6840 C C . ARG A 1 851 ? -4.236 28.601 -5.480 1.00 85.56 851 ARG A C 1
ATOM 6842 O O . ARG A 1 851 ? -3.524 29.543 -5.826 1.00 85.56 851 ARG A O 1
ATOM 6849 N N . ARG A 1 852 ? -5.510 28.771 -5.111 1.00 85.69 852 ARG A N 1
ATOM 6850 C CA . ARG A 1 852 ? -6.190 30.069 -5.215 1.00 85.69 852 ARG A CA 1
ATOM 6851 C C . ARG A 1 852 ? -5.508 31.146 -4.374 1.00 85.69 852 ARG A C 1
ATOM 6853 O O . ARG A 1 852 ? -5.335 32.276 -4.823 1.00 85.69 852 ARG A O 1
ATOM 6860 N N . ARG A 1 853 ? -5.069 30.808 -3.160 1.00 81.56 853 ARG A N 1
ATOM 6861 C CA . ARG A 1 853 ? -4.286 31.716 -2.307 1.00 81.56 853 ARG A CA 1
ATOM 6862 C C . ARG A 1 853 ? -2.946 32.085 -2.940 1.00 81.56 853 ARG A C 1
ATOM 6864 O O . ARG A 1 853 ? -2.528 33.232 -2.813 1.00 81.56 853 ARG A O 1
ATOM 6871 N N . ALA A 1 854 ? -2.269 31.147 -3.599 1.00 79.81 854 ALA A N 1
ATOM 6872 C CA . ALA A 1 854 ? -1.022 31.418 -4.305 1.00 79.81 854 ALA A CA 1
ATOM 6873 C C . ALA A 1 854 ? -1.236 32.359 -5.500 1.00 79.81 854 ALA A C 1
ATOM 6875 O O . ALA A 1 854 ? -0.471 33.308 -5.652 1.00 79.81 854 ALA A O 1
ATOM 6876 N N . GLU A 1 855 ? -2.296 32.160 -6.285 1.00 82.00 855 GLU A N 1
ATOM 6877 C CA . GLU A 1 855 ? -2.693 33.067 -7.373 1.00 82.00 855 GLU A CA 1
ATOM 6878 C C . GLU A 1 855 ? -2.978 34.481 -6.857 1.00 82.00 855 GLU A C 1
ATOM 6880 O O . GLU A 1 855 ? -2.450 35.448 -7.403 1.00 82.00 855 GLU A O 1
ATOM 6885 N N . ILE A 1 856 ? -3.741 34.606 -5.762 1.00 77.75 856 ILE A N 1
ATOM 6886 C CA . ILE A 1 856 ? -4.030 35.902 -5.129 1.00 77.75 856 ILE A CA 1
ATOM 6887 C C . ILE A 1 856 ? -2.725 36.590 -4.713 1.00 77.75 856 ILE A C 1
ATOM 6889 O O . ILE A 1 856 ? -2.514 37.744 -5.080 1.00 77.75 856 ILE A O 1
ATOM 6893 N N . ARG A 1 857 ? -1.814 35.876 -4.032 1.00 77.19 857 ARG A N 1
ATOM 6894 C CA . ARG A 1 857 ? -0.496 36.416 -3.649 1.00 77.19 857 ARG A CA 1
ATOM 6895 C C . ARG A 1 857 ? 0.309 36.890 -4.863 1.00 77.19 857 ARG A C 1
ATOM 6897 O O . ARG A 1 857 ? 0.836 37.993 -4.833 1.00 77.19 857 ARG A O 1
ATOM 6904 N N . ARG A 1 858 ? 0.359 36.106 -5.948 1.00 76.12 858 ARG A N 1
ATOM 6905 C CA . ARG A 1 858 ? 1.045 36.505 -7.193 1.00 76.12 858 ARG A CA 1
ATOM 6906 C C . ARG A 1 858 ? 0.413 37.746 -7.825 1.00 76.12 858 ARG A C 1
ATOM 6908 O O . ARG A 1 858 ? 1.134 38.618 -8.292 1.00 76.12 858 ARG A O 1
ATOM 6915 N N . SER A 1 859 ? -0.917 37.832 -7.830 1.00 71.94 859 SER A N 1
ATOM 6916 C CA . SER A 1 859 ? -1.646 38.967 -8.410 1.00 71.94 859 SER A CA 1
ATOM 6917 C C . SER A 1 859 ? -1.506 40.256 -7.593 1.00 71.94 859 SER A C 1
ATOM 6919 O O . SER A 1 859 ? -1.455 41.335 -8.180 1.00 71.94 859 SER A O 1
ATOM 6921 N N . ALA A 1 860 ? -1.381 40.138 -6.266 1.00 64.81 860 ALA A N 1
ATOM 6922 C CA . ALA A 1 860 ? -1.093 41.248 -5.361 1.00 64.81 860 ALA A CA 1
ATOM 6923 C C . ALA A 1 860 ? 0.352 41.761 -5.511 1.00 64.81 860 ALA A C 1
ATOM 6925 O O . ALA A 1 860 ? 0.596 42.947 -5.340 1.00 64.81 860 ALA A O 1
ATOM 6926 N N . CYS A 1 861 ? 1.295 40.900 -5.912 1.00 53.41 861 CYS A N 1
ATOM 6927 C CA . CYS A 1 861 ? 2.683 41.264 -6.215 1.00 53.41 861 CYS A CA 1
ATOM 6928 C C . CYS A 1 861 ? 2.895 41.834 -7.634 1.00 53.41 861 CYS A C 1
ATOM 6930 O O . CYS A 1 861 ? 3.997 41.711 -8.170 1.00 53.41 861 CYS A O 1
ATOM 6932 N N . ARG A 1 862 ? 1.895 42.462 -8.275 1.00 45.50 862 ARG A N 1
ATOM 6933 C CA . ARG A 1 862 ? 2.183 43.272 -9.474 1.00 45.50 862 ARG A CA 1
ATOM 6934 C C . ARG A 1 862 ? 3.104 44.423 -9.050 1.00 45.50 862 ARG A C 1
ATOM 6936 O O . ARG A 1 862 ? 2.679 45.222 -8.220 1.00 45.50 862 ARG A O 1
ATOM 6943 N N . PRO A 1 863 ? 4.334 44.531 -9.580 1.00 44.12 863 PRO A N 1
ATOM 6944 C CA . PRO A 1 863 ? 5.224 45.602 -9.170 1.00 44.12 863 PRO A CA 1
ATOM 6945 C C . PRO A 1 863 ? 4.656 46.927 -9.684 1.00 44.12 863 PRO A C 1
ATOM 6947 O O . PRO A 1 863 ? 4.558 47.142 -10.896 1.00 44.12 863 PRO A O 1
ATOM 6950 N N . GLU A 1 864 ? 4.296 47.837 -8.777 1.00 45.88 864 GLU A N 1
ATOM 6951 C CA . GLU A 1 864 ? 4.411 49.256 -9.104 1.00 45.88 864 GLU A CA 1
ATOM 6952 C C . GLU A 1 864 ? 5.872 49.482 -9.509 1.00 45.88 864 GLU A C 1
ATOM 6954 O O . GLU A 1 864 ? 6.780 48.953 -8.869 1.00 45.88 864 GLU A O 1
ATOM 6959 N N . ARG A 1 865 ? 6.081 50.139 -10.658 1.00 39.62 865 ARG A N 1
ATOM 6960 C CA . ARG A 1 865 ? 7.389 50.326 -11.309 1.00 39.62 865 ARG A CA 1
ATOM 6961 C C . ARG A 1 865 ? 8.512 50.466 -10.277 1.00 39.62 865 ARG A C 1
ATOM 6963 O O . ARG A 1 865 ? 8.449 51.367 -9.447 1.00 39.62 865 ARG A O 1
ATOM 6970 N N . HIS A 1 866 ? 9.537 49.614 -10.372 1.00 38.00 866 HIS A N 1
ATOM 6971 C CA . HIS A 1 866 ? 10.750 49.756 -9.567 1.00 38.00 866 HIS A CA 1
ATOM 6972 C C . HIS A 1 866 ? 11.225 51.222 -9.599 1.00 38.00 866 HIS A C 1
ATOM 6974 O O . HIS A 1 866 ? 11.427 51.752 -10.700 1.00 38.00 866 HIS A O 1
ATOM 6980 N N . PRO A 1 867 ? 11.402 51.895 -8.446 1.00 35.75 867 PRO A N 1
ATOM 6981 C CA . PRO A 1 867 ? 12.114 53.161 -8.429 1.00 35.75 867 PRO A CA 1
ATOM 6982 C C . PRO A 1 867 ? 13.565 52.920 -8.869 1.00 35.75 867 PRO A C 1
ATOM 6984 O O . PRO A 1 867 ? 14.095 51.815 -8.736 1.00 35.75 867 PRO A O 1
ATOM 6987 N N . ALA A 1 868 ? 14.181 53.941 -9.470 1.00 36.56 868 ALA A N 1
ATOM 6988 C CA . ALA A 1 868 ? 15.533 53.852 -10.019 1.00 36.56 868 ALA A CA 1
ATOM 6989 C C . ALA A 1 868 ? 16.553 53.378 -8.965 1.00 36.56 868 ALA A C 1
ATOM 6991 O O . ALA A 1 868 ? 16.390 53.641 -7.773 1.00 36.56 868 ALA A O 1
ATOM 6992 N N . ALA A 1 869 ? 17.597 52.693 -9.441 1.00 38.03 869 ALA A N 1
ATOM 6993 C CA . ALA A 1 869 ? 18.524 51.820 -8.708 1.00 38.03 869 ALA A CA 1
ATOM 6994 C C . ALA A 1 869 ? 19.363 52.448 -7.568 1.00 38.03 869 ALA A C 1
ATOM 6996 O O . ALA A 1 869 ? 20.254 51.782 -7.047 1.00 38.03 869 ALA A O 1
ATOM 6997 N N . ASP A 1 870 ? 19.062 53.669 -7.125 1.00 37.72 870 ASP A N 1
ATOM 6998 C CA . ASP A 1 870 ? 19.931 54.445 -6.233 1.00 37.72 870 ASP A CA 1
ATOM 6999 C C . ASP A 1 870 ? 19.338 54.690 -4.832 1.00 37.72 870 ASP A C 1
ATOM 7001 O O . ASP A 1 870 ? 19.866 55.493 -4.065 1.00 37.72 870 ASP A O 1
ATOM 7005 N N . THR A 1 871 ? 18.260 54.000 -4.445 1.00 35.81 871 THR A N 1
ATOM 7006 C CA . THR A 1 871 ? 17.710 54.100 -3.078 1.00 35.81 871 THR A CA 1
ATOM 7007 C C . THR A 1 871 ? 17.994 52.837 -2.269 1.00 35.81 871 THR A C 1
ATOM 7009 O O . THR A 1 871 ? 17.431 51.770 -2.494 1.00 35.81 871 THR A O 1
ATOM 7012 N N . ILE A 1 872 ? 18.920 52.972 -1.319 1.00 36.22 872 ILE A N 1
ATOM 7013 C CA . ILE A 1 872 ? 19.279 51.965 -0.318 1.00 36.22 872 ILE A CA 1
ATOM 7014 C C . ILE A 1 872 ? 18.042 51.677 0.548 1.00 36.22 872 ILE A C 1
ATOM 7016 O O . ILE A 1 872 ? 17.487 52.585 1.163 1.00 36.22 872 ILE A O 1
ATOM 7020 N N . PHE A 1 873 ? 17.610 50.414 0.586 1.00 32.75 873 PHE A N 1
ATOM 7021 C CA . PHE A 1 873 ? 16.491 49.946 1.405 1.00 32.75 873 PHE A CA 1
ATOM 7022 C C . PHE A 1 873 ? 16.811 50.072 2.904 1.00 32.75 873 PHE A C 1
ATOM 7024 O O . PHE A 1 873 ? 17.697 49.385 3.413 1.00 32.75 873 PHE A O 1
ATOM 7031 N N . HIS A 1 874 ? 16.044 50.895 3.621 1.00 30.89 874 HIS A N 1
ATOM 7032 C CA . HIS A 1 874 ? 15.849 50.753 5.064 1.00 30.89 874 HIS A CA 1
ATOM 7033 C C . HIS A 1 874 ? 14.615 49.870 5.300 1.00 30.89 874 HIS A C 1
ATOM 7035 O O . HIS A 1 874 ? 13.561 50.110 4.718 1.00 30.89 874 HIS A O 1
ATOM 7041 N N . TYR A 1 875 ? 14.759 48.828 6.121 1.00 29.75 875 TYR A N 1
ATOM 7042 C CA . TYR A 1 875 ? 13.631 48.020 6.591 1.00 29.75 875 TYR A CA 1
ATOM 7043 C C . TYR A 1 875 ? 12.886 48.795 7.684 1.00 29.75 875 TYR A C 1
ATOM 7045 O O . TYR A 1 875 ? 13.447 49.001 8.758 1.00 29.75 875 TYR A O 1
ATOM 7053 N N . ASP A 1 876 ? 11.640 49.196 7.419 1.00 35.03 876 ASP A N 1
ATOM 7054 C CA . ASP A 1 876 ? 10.731 49.727 8.440 1.00 35.03 876 ASP A CA 1
ATOM 7055 C C . ASP A 1 876 ? 10.026 48.570 9.163 1.00 35.03 876 ASP A C 1
ATOM 7057 O O . ASP A 1 876 ? 9.225 47.835 8.586 1.00 35.03 876 ASP A O 1
ATOM 7061 N N . THR A 1 877 ? 10.344 48.399 10.444 1.00 37.06 877 THR A N 1
ATOM 7062 C CA . THR A 1 877 ? 9.848 47.328 11.326 1.00 37.06 877 THR A CA 1
ATOM 7063 C C . THR A 1 877 ? 8.477 47.596 11.957 1.00 37.06 877 THR A C 1
ATOM 7065 O O . THR A 1 877 ? 8.005 46.769 12.729 1.00 37.06 877 THR A O 1
ATOM 7068 N N . GLU A 1 878 ? 7.817 48.719 11.662 1.00 33.66 878 GLU A N 1
ATOM 7069 C CA . GLU A 1 878 ? 6.655 49.175 12.450 1.00 33.66 878 GLU A CA 1
ATOM 7070 C C . GLU A 1 878 ? 5.274 48.895 11.821 1.00 33.66 878 GLU A C 1
ATOM 7072 O O . GLU A 1 878 ? 4.259 49.059 12.494 1.00 33.66 878 GLU A O 1
ATOM 7077 N N . MET A 1 879 ? 5.184 48.423 10.569 1.00 30.81 879 MET A N 1
ATOM 7078 C CA . MET A 1 879 ? 3.881 48.268 9.888 1.00 30.81 879 MET A CA 1
ATOM 7079 C C . MET A 1 879 ? 3.187 46.900 10.036 1.00 30.81 879 MET A C 1
ATOM 7081 O O . MET A 1 879 ? 2.000 46.807 9.732 1.00 30.81 879 MET A O 1
ATOM 7085 N N . GLU A 1 880 ? 3.855 45.848 10.523 1.00 36.44 880 GLU A N 1
ATOM 7086 C CA . GLU A 1 880 ? 3.240 44.506 10.641 1.00 36.44 880 GLU A CA 1
ATOM 7087 C C . GLU A 1 880 ? 2.580 44.211 12.005 1.00 36.44 880 GLU A C 1
ATOM 7089 O O . GLU A 1 880 ? 1.895 43.197 12.147 1.00 36.44 880 GLU A O 1
A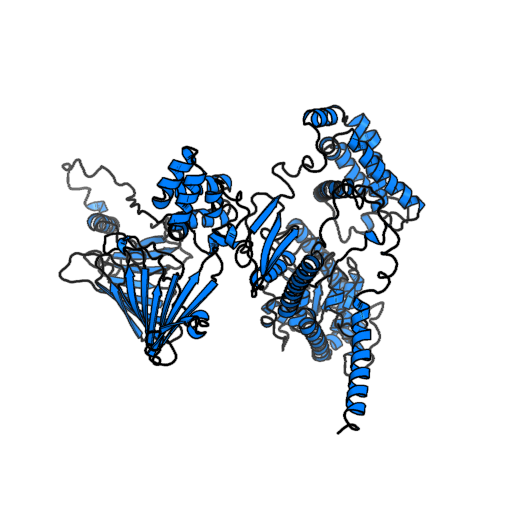TOM 7094 N N . GLU A 1 881 ? 2.706 45.084 13.011 1.00 36.44 881 GLU A N 1
ATOM 7095 C CA . GLU A 1 881 ? 2.161 44.800 14.351 1.00 36.44 881 GLU A CA 1
ATOM 7096 C C . GLU A 1 881 ? 0.632 44.967 14.466 1.00 36.44 881 GLU A C 1
ATOM 7098 O O . GLU A 1 881 ? 0.030 44.395 15.374 1.00 36.44 881 GLU A O 1
ATOM 7103 N N . ALA A 1 882 ? -0.030 45.677 13.545 1.00 34.41 882 ALA A N 1
ATOM 7104 C CA . ALA A 1 882 ? -1.446 46.035 13.704 1.00 34.41 882 ALA A CA 1
ATOM 7105 C C . ALA A 1 882 ? -2.464 45.018 13.136 1.00 34.41 882 ALA A C 1
ATOM 7107 O O . ALA A 1 882 ? -3.617 45.020 13.564 1.00 34.41 882 ALA A O 1
ATOM 7108 N N . GLU A 1 883 ? -2.082 44.123 12.214 1.00 39.72 883 GLU A N 1
ATOM 7109 C CA . GLU A 1 883 ? -3.026 43.178 11.569 1.00 39.72 883 GLU A CA 1
ATOM 7110 C C . GLU A 1 883 ? -2.959 41.734 12.110 1.00 39.72 883 GLU A C 1
ATOM 7112 O O . GLU A 1 883 ? -3.697 40.853 11.663 1.00 39.72 883 GLU A O 1
ATOM 7117 N N . MET A 1 884 ? -2.108 41.463 13.104 1.00 38.84 884 MET A N 1
ATOM 7118 C CA . MET A 1 884 ? -1.793 40.099 13.559 1.00 38.84 884 MET A CA 1
ATOM 7119 C C . MET A 1 884 ? -2.650 39.544 14.715 1.00 38.84 884 MET A C 1
ATOM 7121 O O . MET A 1 884 ? -2.416 38.408 15.134 1.00 38.84 884 MET A O 1
ATOM 7125 N N . ASP A 1 885 ? -3.652 40.272 15.215 1.00 36.44 885 ASP A N 1
ATOM 7126 C CA . ASP A 1 885 ? -4.345 39.914 16.470 1.00 36.44 885 ASP A CA 1
ATOM 7127 C C . ASP A 1 885 ? -5.636 39.074 16.330 1.00 36.44 885 ASP A C 1
ATOM 7129 O O . ASP A 1 885 ? -6.323 38.822 17.320 1.00 36.44 885 ASP A O 1
ATOM 7133 N N . VAL A 1 886 ? -5.972 38.552 15.139 1.00 33.84 886 VAL A N 1
ATOM 7134 C CA . VAL A 1 886 ? -7.168 37.696 14.963 1.00 33.84 886 VAL A CA 1
ATOM 7135 C C . VAL A 1 886 ? -6.823 36.307 14.411 1.00 33.84 886 VAL A C 1
ATOM 7137 O O . VAL A 1 886 ? -6.451 36.129 13.252 1.00 33.84 886 VAL A O 1
ATOM 7140 N N . MET A 1 887 ? -7.013 35.276 15.243 1.00 34.62 887 MET A N 1
ATOM 7141 C CA . MET A 1 887 ? -6.906 33.860 14.862 1.00 34.62 887 MET A CA 1
ATOM 7142 C C . MET A 1 887 ? -7.954 33.487 13.796 1.00 34.62 887 MET A C 1
ATOM 7144 O O . MET A 1 887 ? -9.162 33.582 14.017 1.00 34.62 887 MET A O 1
ATOM 7148 N N . ARG A 1 888 ? -7.500 32.979 12.643 1.00 39.06 888 ARG A N 1
ATOM 7149 C CA . ARG A 1 888 ? -8.311 32.775 11.423 1.00 39.06 888 ARG A CA 1
ATOM 7150 C C . ARG A 1 888 ? -9.504 31.810 11.559 1.00 39.06 888 ARG A C 1
ATOM 7152 O O . ARG A 1 888 ? -10.445 31.917 10.782 1.00 39.06 888 ARG A O 1
ATOM 7159 N N . TRP A 1 889 ? -9.509 30.908 12.543 1.00 38.12 889 TRP A N 1
ATOM 7160 C CA . TRP A 1 889 ? -10.655 30.022 12.817 1.00 38.12 889 TRP A CA 1
ATOM 7161 C C . TRP A 1 889 ? -11.760 30.678 13.668 1.00 38.12 889 TRP A C 1
ATOM 7163 O O . TRP A 1 889 ? -12.887 30.189 13.683 1.00 38.12 889 TRP A O 1
ATOM 7173 N N . GLN A 1 890 ? -11.494 31.813 14.327 1.00 37.03 890 GLN A N 1
ATOM 7174 C CA . GLN A 1 890 ? -12.521 32.577 15.051 1.00 37.03 890 GLN A CA 1
ATOM 7175 C C . GLN A 1 890 ? -13.405 33.418 14.112 1.00 37.03 890 GLN A C 1
ATOM 7177 O O . GLN A 1 890 ? -14.541 33.735 14.463 1.00 37.03 890 GLN A O 1
ATOM 7182 N N . LEU A 1 891 ? -12.945 33.679 12.882 1.00 39.31 891 LEU A N 1
ATOM 7183 C CA . LEU A 1 891 ? -13.719 34.369 11.841 1.00 39.31 891 LEU A CA 1
ATOM 7184 C C . LEU A 1 891 ? -14.901 33.535 11.314 1.00 39.31 891 LEU A C 1
ATOM 7186 O O . LEU A 1 891 ? -15.852 34.097 10.783 1.00 39.31 891 LEU A O 1
ATOM 7190 N N . PHE A 1 892 ? -14.903 32.210 11.504 1.00 37.91 892 PHE A N 1
ATOM 7191 C CA . PHE A 1 892 ? -16.020 31.363 11.066 1.00 37.91 892 PHE A CA 1
ATOM 7192 C C . PHE A 1 892 ? -17.267 31.468 11.959 1.00 37.91 892 PHE A C 1
ATOM 7194 O O . PHE A 1 892 ? -18.368 31.184 11.491 1.00 37.91 892 PHE A O 1
ATOM 7201 N N . LYS A 1 893 ? -17.135 31.906 13.222 1.00 40.53 893 LYS A N 1
ATOM 7202 C CA . LYS A 1 893 ? -18.293 32.096 14.115 1.00 40.53 893 LYS A CA 1
ATOM 7203 C C . LYS A 1 893 ? -18.897 33.499 14.006 1.00 40.53 893 LYS A C 1
ATOM 7205 O O . LYS A 1 893 ? -20.121 33.610 13.964 1.00 40.53 893 LYS A O 1
ATOM 7210 N N . SER A 1 894 ? -18.080 34.548 13.878 1.00 37.84 894 SER A N 1
ATOM 7211 C CA . SER A 1 894 ? -18.568 35.938 13.828 1.00 37.84 894 SER A CA 1
ATOM 7212 C C . SER A 1 894 ? -19.293 36.286 12.523 1.00 37.84 894 SER A C 1
ATOM 7214 O O . SER A 1 894 ? -20.282 37.021 12.541 1.00 37.84 894 SER A O 1
ATOM 7216 N N . ASP A 1 895 ? -18.863 35.705 11.401 1.00 41.28 895 ASP A N 1
ATOM 7217 C CA . ASP A 1 895 ? -19.415 36.009 10.076 1.00 41.28 895 ASP A CA 1
ATOM 7218 C C . ASP A 1 895 ? -20.831 35.420 9.880 1.00 41.28 895 ASP A C 1
ATOM 7220 O O . ASP A 1 895 ? -21.638 35.929 9.100 1.00 41.28 895 ASP A O 1
ATOM 7224 N N . SER A 1 896 ? -21.181 34.390 10.662 1.00 44.06 896 SER A N 1
ATOM 7225 C CA . SER A 1 896 ? -22.520 33.784 10.667 1.00 44.06 896 SER A CA 1
ATOM 7226 C C . SER A 1 896 ? -23.564 34.620 11.426 1.00 44.06 896 SER A C 1
ATOM 7228 O O . SER A 1 896 ? -24.724 34.686 11.010 1.00 44.06 896 SER A O 1
ATOM 7230 N N . GLU A 1 897 ? -23.163 35.327 12.490 1.00 40.81 897 GLU A N 1
ATOM 7231 C CA . GLU A 1 897 ? -24.054 36.207 13.261 1.00 40.81 897 GLU A CA 1
ATOM 7232 C C . GLU A 1 897 ? -24.240 37.577 12.597 1.00 40.81 897 GLU A C 1
ATOM 7234 O O . GLU A 1 897 ? -25.350 38.117 12.612 1.00 40.81 897 GLU A O 1
ATOM 7239 N N . HIS A 1 898 ? -23.198 38.116 11.950 1.00 42.53 898 HIS A N 1
ATOM 7240 C CA . HIS A 1 898 ? -23.302 39.360 11.179 1.00 42.53 898 HIS A CA 1
ATOM 7241 C C . HIS A 1 898 ? -24.176 39.194 9.931 1.00 42.53 898 HIS A C 1
ATOM 7243 O O . HIS A 1 898 ? -25.051 40.027 9.693 1.00 42.53 898 HIS A O 1
ATOM 7249 N N . LYS A 1 899 ? -24.050 38.078 9.195 1.00 46.88 899 LYS A N 1
ATOM 7250 C CA . LYS A 1 899 ? -24.916 37.797 8.034 1.00 46.88 899 LYS A CA 1
ATOM 7251 C C . LYS A 1 899 ? -26.377 37.566 8.425 1.00 46.88 899 LYS A C 1
ATOM 7253 O O . LYS A 1 899 ? -27.263 37.984 7.689 1.00 46.88 899 LYS A O 1
ATOM 7258 N N . ARG A 1 900 ? -26.657 36.997 9.608 1.00 43.97 900 ARG A N 1
ATOM 7259 C CA . ARG A 1 900 ? -28.031 36.851 10.137 1.00 43.97 900 ARG A CA 1
ATOM 7260 C C . ARG A 1 900 ? -28.666 38.174 10.581 1.00 43.97 900 ARG A C 1
ATOM 7262 O O . ARG A 1 900 ? -29.886 38.300 10.496 1.00 43.97 900 ARG A O 1
ATOM 7269 N N . LYS A 1 901 ? -27.873 39.144 11.054 1.00 43.62 901 LYS A N 1
ATOM 7270 C CA . LYS A 1 901 ? -28.352 40.501 11.383 1.00 43.62 901 LYS A CA 1
ATOM 7271 C C . LYS A 1 901 ? -28.542 41.369 10.137 1.00 43.62 901 LYS A C 1
ATOM 7273 O O . LYS A 1 901 ? -29.567 42.037 10.052 1.00 43.62 901 LYS A O 1
ATOM 7278 N N . ALA A 1 902 ? -27.634 41.284 9.163 1.00 45.09 902 ALA A N 1
ATOM 7279 C CA . ALA A 1 902 ? -27.752 41.986 7.884 1.00 45.09 902 ALA A CA 1
ATOM 7280 C C . ALA A 1 902 ? -28.976 41.509 7.078 1.00 45.09 902 ALA A C 1
ATOM 7282 O O . ALA A 1 902 ? -29.776 42.332 6.650 1.00 45.09 902 ALA A O 1
ATOM 7283 N N . LEU A 1 903 ? -29.228 40.190 7.009 1.00 42.56 903 LEU A N 1
ATOM 7284 C CA . LEU A 1 903 ? -30.428 39.661 6.340 1.00 42.56 903 LEU A CA 1
ATOM 7285 C C . LEU A 1 903 ? -31.746 40.092 7.010 1.00 42.56 903 LEU A C 1
ATOM 7287 O O . LEU A 1 903 ? -32.767 40.174 6.338 1.00 42.56 903 LEU A O 1
ATOM 7291 N N . LYS A 1 904 ? -31.756 40.343 8.328 1.00 41.62 904 LYS A N 1
ATOM 7292 C CA . LYS A 1 904 ? -32.948 40.858 9.026 1.00 41.62 904 LYS A CA 1
ATOM 7293 C C . LYS A 1 904 ? -33.174 42.348 8.766 1.00 41.62 904 LYS A C 1
ATOM 7295 O O . LYS A 1 904 ? -34.324 42.750 8.635 1.00 41.62 904 LYS A O 1
ATOM 7300 N N . GLN A 1 905 ? -32.107 43.141 8.656 1.00 41.97 905 GLN A N 1
ATOM 7301 C CA . GLN A 1 905 ? -32.204 44.565 8.321 1.00 41.97 905 GLN A CA 1
ATOM 7302 C C . GLN A 1 905 ? -32.619 44.801 6.864 1.00 41.97 905 GLN A C 1
ATOM 7304 O O . GLN A 1 905 ? -33.450 45.672 6.623 1.00 41.97 905 GLN A O 1
ATOM 7309 N N . ASP A 1 906 ? -32.145 43.987 5.918 1.00 43.97 906 ASP A N 1
ATOM 7310 C CA . ASP A 1 906 ? -32.518 44.124 4.502 1.00 43.97 906 ASP A CA 1
ATOM 7311 C C . ASP A 1 906 ? -33.974 43.694 4.229 1.00 43.97 906 ASP A C 1
ATOM 7313 O O . ASP A 1 906 ? -34.649 44.281 3.384 1.00 43.97 906 ASP A O 1
ATOM 7317 N N . VAL A 1 907 ? -34.508 42.729 4.991 1.00 46.66 907 VAL A N 1
ATOM 7318 C CA . VAL A 1 907 ? -35.924 42.315 4.894 1.00 46.66 907 VAL A CA 1
ATOM 7319 C C . VAL A 1 907 ? -36.871 43.341 5.536 1.00 46.66 907 VAL A C 1
ATOM 7321 O O . VAL A 1 907 ? -37.980 43.534 5.041 1.00 46.66 907 VAL A O 1
ATOM 7324 N N . GLU A 1 908 ? -36.446 44.050 6.587 1.00 41.19 908 GLU A N 1
ATOM 7325 C CA . GLU A 1 908 ? -37.236 45.135 7.195 1.00 41.19 908 GLU A CA 1
ATOM 7326 C C . GLU A 1 908 ? -37.161 46.452 6.398 1.00 41.19 908 GLU A C 1
ATOM 7328 O O . GLU A 1 908 ? -38.114 47.233 6.419 1.00 41.19 908 GLU A O 1
ATOM 7333 N N . GLN A 1 909 ? -36.081 46.694 5.645 1.00 42.25 909 GLN A N 1
ATOM 7334 C CA . GLN A 1 909 ? -35.939 47.880 4.787 1.00 42.25 909 GLN A CA 1
ATOM 7335 C C . GLN A 1 909 ? -36.557 47.711 3.387 1.00 42.25 909 GLN A C 1
ATOM 7337 O O . GLN A 1 909 ? -36.960 48.705 2.786 1.00 42.25 909 GLN A O 1
ATOM 7342 N N . GLY A 1 910 ? -36.731 46.478 2.898 1.00 43.59 910 GLY A N 1
ATOM 7343 C CA . GLY A 1 910 ? -37.403 46.182 1.623 1.00 43.59 910 GLY A CA 1
ATOM 7344 C C . GLY A 1 910 ? -38.937 46.285 1.637 1.00 43.59 910 GLY A C 1
ATOM 7345 O O . GLY A 1 910 ? -39.557 46.181 0.585 1.00 43.59 910 GLY A O 1
ATOM 7346 N N . LEU A 1 911 ? -39.564 46.498 2.800 1.00 43.56 911 LEU A N 1
ATOM 7347 C CA . LEU A 1 911 ? -41.027 46.614 2.943 1.00 43.56 911 LEU A CA 1
ATOM 7348 C C . LEU A 1 911 ? -41.539 48.063 3.061 1.00 43.56 911 LEU A C 1
ATOM 7350 O O . LEU A 1 911 ? -42.743 48.263 3.193 1.00 43.56 911 LEU A O 1
ATOM 7354 N N . ASN A 1 912 ? -40.662 49.074 2.986 1.00 40.00 912 ASN A N 1
ATOM 7355 C CA . ASN A 1 912 ? -41.027 50.493 3.141 1.00 40.00 912 ASN A CA 1
ATOM 7356 C C . ASN A 1 912 ? -40.523 51.419 2.012 1.00 40.00 912 ASN A C 1
ATOM 7358 O O . ASN A 1 912 ? -40.414 52.629 2.210 1.00 40.00 912 ASN A O 1
ATOM 7362 N N . GLY A 1 913 ? -40.250 50.897 0.814 1.00 43.28 913 GLY A N 1
ATOM 7363 C CA . GLY A 1 913 ? -39.808 51.723 -0.313 1.00 43.28 913 GLY A CA 1
ATOM 7364 C C . GLY A 1 913 ? -40.211 51.160 -1.671 1.00 43.28 913 GLY A C 1
ATOM 7365 O O . GLY A 1 913 ? -39.493 50.323 -2.204 1.00 43.28 913 GLY A O 1
ATOM 7366 N N . THR A 1 914 ? -41.312 51.712 -2.200 1.00 37.25 914 THR A N 1
ATOM 7367 C CA . THR A 1 914 ? -41.961 51.527 -3.523 1.00 37.25 914 THR A CA 1
ATOM 7368 C C . THR A 1 914 ? -42.610 50.188 -3.831 1.00 37.25 914 THR A C 1
ATOM 7370 O O . THR A 1 914 ? -41.883 49.203 -4.068 1.00 37.25 914 THR A O 1
#

Mean predicted aligned error: 15.88 Å

Organism: NCBI:txid749634

Radius of gyration: 36.04 Å; Cα contacts (8 Å, |Δi|>4): 1404; chains: 1; bounding box: 84×113×94 Å

pLDDT: mean 79.61, std 16.35, range [29.75, 98.19]

Solvent-accessible surface area (backbone atoms only — not comparable to full-atom values): 51887 Å² total; per-residue (Å²): 115,47,86,47,81,90,50,37,37,26,63,45,82,42,83,46,98,78,90,33,54,23,32,41,30,30,83,38,88,62,95,62,87,63,90,86,60,75,55,50,30,43,40,34,26,46,98,83,68,30,69,41,36,37,38,34,60,84,81,61,33,42,36,39,44,40,65,56,91,92,50,92,66,73,51,39,44,31,38,40,41,39,50,96,93,46,79,35,48,37,31,34,40,97,80,22,43,58,38,34,33,52,48,79,38,92,90,44,67,31,44,40,37,45,42,59,57,52,102,55,92,88,63,84,44,57,28,34,40,38,37,37,46,86,50,88,93,47,46,40,36,36,36,41,28,17,38,46,88,50,101,45,68,81,68,40,34,49,30,85,52,59,35,36,37,40,36,30,37,85,89,70,44,36,36,45,35,36,44,47,65,55,38,84,37,64,58,53,76,50,24,31,37,40,55,98,90,44,79,41,81,49,82,67,62,61,77,66,76,69,43,80,58,65,74,72,63,68,85,86,85,70,44,44,68,80,74,36,92,60,70,90,56,53,67,70,57,52,53,54,59,60,55,68,75,39,86,67,55,78,62,63,74,79,79,68,82,96,81,68,100,64,84,87,71,78,95,60,90,87,82,86,88,78,92,74,55,56,13,57,53,45,25,34,53,50,48,44,41,73,62,60,86,81,42,56,72,69,62,50,40,54,51,48,52,54,50,52,70,66,36,74,84,46,46,62,32,52,56,29,45,79,69,66,40,52,69,61,18,36,54,52,46,64,76,44,38,72,52,49,48,44,47,53,51,40,48,60,76,42,51,35,36,40,71,56,52,73,44,67,30,10,60,63,72,70,44,80,28,60,65,35,43,47,56,24,56,50,74,73,76,50,74,68,69,56,97,76,35,44,71,42,80,47,78,40,84,69,29,49,50,46,44,89,51,71,68,24,48,48,50,47,49,48,46,68,68,49,86,41,50,38,29,34,38,39,24,30,31,69,43,85,79,61,65,40,75,42,76,61,38,65,28,28,31,24,52,42,79,41,46,76,32,57,97,60,85,71,54,65,68,90,69,76,55,66,101,65,57,70,68,57,53,52,48,15,51,71,66,47,41,66,66,71,46,34,56,68,52,47,42,55,38,52,41,52,42,48,50,55,74,33,41,76,68,82,52,77,68,52,52,52,53,42,53,48,32,53,54,50,53,53,59,47,50,76,64,30,32,64,66,67,47,66,70,29,67,67,44,54,53,48,52,51,48,50,64,68,48,82,60,91,48,90,52,38,68,46,63,76,83,45,49,93,82,52,81,82,48,73,65,50,51,50,51,51,46,54,50,46,55,62,50,51,53,57,58,75,65,53,42,73,68,79,67,47,91,72,57,70,77,79,61,57,76,90,76,82,88,78,72,79,38,50,68,72,62,86,76,44,63,63,64,88,68,60,74,46,93,51,60,21,33,31,27,75,48,49,42,36,76,58,39,24,55,57,42,51,52,48,11,47,42,42,39,37,70,73,47,55,45,73,68,47,32,40,40,36,26,22,50,52,78,86,32,51,68,58,38,53,53,43,52,50,50,36,54,78,66,69,31,71,92,32,49,41,84,70,31,78,64,58,67,80,63,56,55,35,37,31,65,29,34,47,44,43,27,68,61,46,60,73,55,60,58,57,52,54,38,19,40,26,20,34,27,42,36,33,24,65,26,61,42,43,60,62,61,34,26,38,89,91,40,83,88,43,60,45,44,49,73,29,66,52,91,38,29,65,56,48,28,50,48,48,52,28,55,52,35,43,26,40,83,47,13,78,64,39,102,65,76,81,52,70,61,80,70,98,69,68,46,77,67,52,41,54,52,46,53,54,33,33,66,70,37,48,65,41,41,41,52,40,3,44,55,27,20,50,38,41,61,72,75,26,30,32,67,57,37,52,47,55,53,52,50,52,51,52,52,50,51,54,52,50,51,50,53,57,64,70,61,60,74,73,77,80,74,72,98,80,70,84,86,77,87,78,87,77,78,70,75,81,78,70,88,69,68,78,78,60,55,69,59,56,57,57,56,52,53,56,51,50,56,51,51,54,59,63,56,66,76,76,66,134

Sequence (914 aa):
MVDRPGGYLTGFVARSQGDLLGVMVHQGLHTEIPKTQRPLAVAFYDEENRLYRRHELESKLEIVYHYDERSSSRWPVSKTTIYSDRKLETRYDSFGRPISGQQLRNGTVFDYEYRYKHQGVGDLDLVCATYKSVDDTFPALLTVYWYVESDKMEQWIPSNKVQAVRAVFSSGQMYEIRWIYKHARGADVEASVYLDGVCRPCFPPPEIVEETFGLLDKPTQFYFDDEDLLIYHSPASLKRMVLRNDASFARVFSTVSSSWPFCWMGLGEVVSYHKLSSSALRTALWESWQKAPYLDALTASFLDEFILRKEPLLRHYWRLRDSGYLQRAAETLDQDLEQIVSAIEPSYESSSKCPLLIKPADLFIMGLGKDANQTTARLDDAYSDSESATSVIFSDNGCWPDSPGGVSNCRRDLVDGHKTIRGHCLAESANDFGIPRYQIERNINSMKVLPLWGLDNRTAYHGVLDNILQSQVDEKISRTEPMADVEQIFVPLLQDLVRGARSRRYDRKDLVVYSNAFLKMNKYFETRDFNKTWQCEVVQKAWVKAWLAESDDPNVWNIREHSAIVHPSLSDFQEALNLYIAYFFIYSDLGTDQGLRGSKKIFARKIDPIVNGISNMDLFEPITETRSTLPTTVMLSNVQFIKDVKTAVLAADIIVNKYGFKDYQLVVYGAQDRQPSYVLETVQLINSRRLASNVTLAGFGSPKEVLKDAWLFVNSSLSEGLPLAIGEAALSGVPIVATEVGATALVLTDPDDVKKRYGEIVPPNDPESLARAQLSILAMMGPWAEYTKTAEPAPLPYTFTAQDVAKITGRMYEKQEDRRSLGLKLRDVVLRSFHGHRYLREHEQMFWIQRRRAEIRRSACRPERHPAADTIFHYDTEMEEAEMDVMRWQLFKSDSEHKRKALKQDVEQGLNGT